Protein AF-0000000085118758 (afdb_homodimer)

Nearest PDB structures (foldseek):
  4pd1-assembly1_A-2  TM=8.353E-01  e=1.548E-40  Rattus norvegicus
  6rms-assembly1_A-2  TM=8.072E-01  e=4.477E-36  Arabidopsis thaliana
  8bve-assembly1_A  TM=6.296E-01  e=3.981E-36  Corynebacterium glutamicum ATCC 13032
  8bvf-assembly1_A  TM=6.195E-01  e=9.603E-36  Corynebacterium glutamicum ATCC 13032
  2nqm-assembly1_A  TM=9.131E-01  e=4.212E-27  Escherichia coli

pLDDT: mean 94.19, std 8.77, range [30.14, 98.88]

Solvent-accessible surface area (backbone atoms only — not comparable to full-atom values): 41643 Å² total; per-residue (Å²): 127,85,71,80,71,45,34,51,51,70,58,44,51,52,53,52,49,67,74,52,69,55,57,83,53,64,44,77,41,46,50,93,71,34,68,70,36,23,26,66,46,65,38,62,30,75,48,34,30,45,54,43,38,20,28,69,41,49,23,35,37,25,43,60,89,52,49,51,36,68,26,36,46,73,48,77,41,45,53,59,48,85,64,74,65,74,76,55,93,62,36,28,31,33,31,29,50,60,8,58,57,37,84,70,39,53,21,39,43,45,53,87,68,45,39,78,73,55,94,52,32,36,31,39,53,65,88,73,61,82,42,33,53,50,41,51,51,29,72,78,38,41,56,72,38,76,73,43,53,52,16,39,64,29,43,32,44,45,44,17,49,36,17,51,49,42,42,48,64,46,56,22,34,49,83,69,45,35,36,37,34,39,44,60,90,42,51,30,54,24,89,50,87,64,57,69,83,38,47,38,46,18,54,64,51,23,52,41,36,48,36,42,75,75,71,40,66,54,44,76,77,49,66,58,54,96,41,48,70,57,23,30,55,55,52,59,69,50,56,81,29,48,29,42,37,35,31,24,70,70,56,83,54,98,82,26,41,60,57,53,20,42,45,75,63,49,42,47,72,74,48,56,29,31,39,37,38,66,41,26,57,31,35,37,31,34,32,79,82,11,38,34,39,37,28,31,63,36,46,42,16,28,49,51,44,37,65,73,47,46,48,33,36,50,34,35,31,45,37,34,53,49,37,24,69,42,35,40,36,27,35,24,67,60,58,35,65,47,56,64,83,32,26,29,62,41,52,13,31,74,57,78,27,28,32,42,62,44,66,60,65,66,75,62,51,61,44,47,69,60,52,51,74,33,50,25,36,34,34,37,55,12,83,48,53,53,49,51,57,64,35,77,40,44,33,33,41,75,67,52,60,55,27,73,55,82,62,87,59,62,78,127,87,70,82,73,43,34,51,51,69,58,44,52,53,53,53,49,66,76,52,71,56,58,83,53,64,44,78,40,47,51,91,72,34,68,71,36,22,27,65,46,64,38,62,30,74,47,33,31,45,53,43,39,20,28,69,41,49,22,34,37,26,41,60,88,52,50,50,37,69,26,35,46,74,47,76,40,45,54,58,49,85,66,73,66,74,75,57,91,63,36,28,31,34,31,30,50,60,9,60,57,37,84,69,39,53,22,40,43,45,52,89,69,42,39,78,72,57,96,51,32,36,30,38,52,64,88,72,62,82,42,33,53,50,42,50,51,29,72,78,38,42,57,72,38,76,72,44,52,51,16,39,64,29,44,30,46,46,45,16,50,36,18,52,49,43,42,47,65,46,55,21,34,50,83,67,45,36,36,36,35,38,43,59,89,43,52,30,56,23,89,48,88,64,57,69,82,38,47,40,47,20,54,65,52,23,53,39,35,49,38,42,76,73,72,39,65,53,43,79,78,48,67,57,55,95,40,48,71,58,23,30,58,56,52,58,68,48,57,82,29,48,29,43,36,34,31,23,71,69,53,84,54,96,83,26,42,60,58,53,20,44,44,75,62,50,41,46,72,74,50,57,29,31,39,36,37,66,42,27,56,31,33,37,30,34,32,79,82,12,39,35,38,38,28,31,62,37,46,42,18,29,48,52,44,37,68,72,47,46,47,33,34,51,34,35,30,46,38,34,51,48,38,23,67,41,36,40,36,26,36,25,66,60,58,32,66,46,56,63,81,31,24,28,64,40,52,11,32,73,56,79,29,27,31,43,61,44,67,61,66,66,76,62,49,62,45,47,67,59,52,51,74,35,51,26,35,33,36,37,55,13,84,49,52,53,48,51,57,63,36,77,39,44,33,33,43,74,67,53,61,54,27,73,55,83,62,88,60,62,77

Structure (mmCIF, N/CA/C/O backbone):
data_AF-0000000085118758-model_v1
#
loop_
_entity.id
_entity.type
_entity.pdbx_description
1 polymer 'Molybdopterin molybdenumtransferase'
#
loop_
_atom_site.group_PDB
_atom_site.id
_atom_site.type_symbol
_atom_site.label_atom_id
_atom_site.label_alt_id
_atom_site.label_comp_id
_atom_site.label_asym_id
_atom_site.label_entity_id
_atom_site.label_seq_id
_atom_site.pdbx_PDB_ins_code
_atom_site.Cartn_x
_atom_site.Cartn_y
_atom_site.Cartn_z
_atom_site.occupancy
_atom_site.B_iso_or_equiv
_atom_site.auth_seq_id
_atom_site.auth_comp_id
_atom_site.auth_asym_id
_atom_site.auth_atom_id
_atom_site.pdbx_PDB_model_num
ATOM 1 N N . MET A 1 1 ? -13.008 -34.469 -27.094 1 30.14 1 MET A N 1
ATOM 2 C CA . MET A 1 1 ? -12.352 -34.125 -25.844 1 30.14 1 MET A CA 1
ATOM 3 C C . MET A 1 1 ? -13.195 -33.125 -25.047 1 30.14 1 MET A C 1
ATOM 5 O O . MET A 1 1 ? -13.586 -32.094 -25.578 1 30.14 1 MET A O 1
ATOM 9 N N . LYS A 1 2 ? -13.984 -33.562 -24.125 1 39.19 2 LYS A N 1
ATOM 10 C CA . LYS A 1 2 ? -14.93 -32.781 -23.328 1 39.19 2 LYS A CA 1
ATOM 11 C C . LYS A 1 2 ? -14.297 -31.453 -22.891 1 39.19 2 LYS A C 1
ATOM 13 O O . LYS A 1 2 ? -13.219 -31.438 -22.312 1 39.19 2 LYS A O 1
ATOM 18 N N . LYS A 1 3 ? -14.484 -30.328 -23.469 1 44.59 3 LYS A N 1
ATOM 19 C CA . LYS A 1 3 ? -14.031 -28.953 -23.25 1 44.59 3 LYS A CA 1
ATOM 20 C C . LYS A 1 3 ? -14.031 -28.594 -21.781 1 44.59 3 LYS A C 1
ATOM 22 O O . LYS A 1 3 ? -15.023 -28.828 -21.078 1 44.59 3 LYS A O 1
ATOM 27 N N . LEU A 1 4 ? -12.906 -28.641 -21.125 1 51.62 4 LEU A N 1
ATOM 28 C CA . LEU A 1 4 ? -12.766 -28.25 -19.719 1 51.62 4 LEU A CA 1
ATOM 29 C C . LEU A 1 4 ? -13.68 -27.078 -19.391 1 51.62 4 LEU A C 1
ATOM 31 O O . LEU A 1 4 ? -13.656 -26.062 -20.062 1 51.62 4 LEU A O 1
ATOM 35 N N . ASN A 1 5 ? -14.82 -27.344 -18.797 1 67.94 5 ASN A N 1
ATOM 36 C CA . ASN A 1 5 ? -15.875 -26.453 -18.328 1 67.94 5 ASN A CA 1
ATOM 37 C C . ASN A 1 5 ? -15.328 -25.422 -17.344 1 67.94 5 ASN A C 1
ATOM 39 O O . ASN A 1 5 ? -15.203 -25.703 -16.156 1 67.94 5 ASN A O 1
ATOM 43 N N . TYR A 1 6 ? -14.547 -24.484 -17.969 1 86.38 6 TYR A N 1
ATOM 44 C CA . TYR A 1 6 ? -14.133 -23.375 -17.109 1 86.38 6 TYR A CA 1
ATOM 45 C C . TYR A 1 6 ? -15.109 -22.219 -17.203 1 86.38 6 TYR A C 1
ATOM 47 O O . TYR A 1 6 ? -15.773 -22.031 -18.219 1 86.38 6 TYR A O 1
ATOM 55 N N . LEU A 1 7 ? -15.281 -21.594 -16.094 1 94.19 7 LEU A N 1
ATOM 56 C CA . LEU A 1 7 ? -16.172 -20.438 -16.016 1 94.19 7 LEU A CA 1
ATOM 57 C C . LEU A 1 7 ? -15.523 -19.203 -16.625 1 94.19 7 LEU A C 1
ATOM 59 O O . LEU A 1 7 ? -14.312 -19.016 -16.516 1 94.19 7 LEU A O 1
ATOM 63 N N . ASP A 1 8 ? -16.359 -18.422 -17.234 1 95.56 8 ASP A N 1
ATOM 64 C CA . ASP A 1 8 ? -15.906 -17.094 -17.641 1 95.56 8 ASP A CA 1
ATOM 65 C C . ASP A 1 8 ? -15.328 -16.312 -16.469 1 95.56 8 ASP A C 1
ATOM 67 O O . ASP A 1 8 ? -15.836 -16.422 -15.344 1 95.56 8 ASP A O 1
ATOM 71 N N . PHE A 1 9 ? -14.383 -15.539 -16.766 1 96.88 9 PHE A N 1
ATOM 72 C CA . PHE A 1 9 ? -13.656 -14.797 -15.75 1 96.88 9 PHE A CA 1
ATOM 73 C C . PHE A 1 9 ? -14.617 -13.984 -14.883 1 96.88 9 PHE A C 1
ATOM 75 O O . PHE A 1 9 ? -14.578 -14.086 -13.656 1 96.88 9 PHE A O 1
ATOM 82 N N . GLU A 1 10 ? -15.477 -13.195 -15.477 1 96.62 10 GLU A N 1
ATOM 83 C CA . GLU A 1 10 ? -16.391 -12.32 -14.742 1 96.62 10 GLU A CA 1
ATOM 84 C C . GLU A 1 10 ? -17.406 -13.125 -13.938 1 96.62 10 GLU A C 1
ATOM 86 O O . GLU A 1 10 ? -17.75 -12.75 -12.812 1 96.62 10 GLU A O 1
ATOM 91 N N . VAL A 1 11 ? -17.859 -14.234 -14.516 1 97.06 11 VAL A N 1
ATOM 92 C CA . VAL A 1 11 ? -18.812 -15.102 -13.828 1 97.06 11 VAL A CA 1
ATOM 93 C C . VAL A 1 11 ? -18.141 -15.734 -12.609 1 97.06 11 VAL A C 1
ATOM 95 O O . VAL A 1 11 ? -18.734 -15.789 -11.523 1 97.06 11 VAL A O 1
ATOM 98 N N . ALA A 1 12 ? -16.922 -16.188 -12.812 1 97.75 12 ALA A N 1
ATOM 99 C CA . ALA A 1 12 ? -16.156 -16.766 -11.703 1 97.75 12 ALA A CA 1
ATOM 100 C C . ALA A 1 12 ? -15.969 -15.75 -10.578 1 97.75 12 ALA A C 1
ATOM 102 O O . ALA A 1 12 ? -16.094 -16.078 -9.398 1 97.75 12 ALA A O 1
ATOM 103 N N . PHE A 1 13 ? -15.695 -14.539 -10.945 1 97.81 13 PHE A N 1
ATOM 104 C CA . PHE A 1 13 ? -15.516 -13.477 -9.969 1 97.81 13 PHE A CA 1
ATOM 105 C C . PHE A 1 13 ? -16.781 -13.273 -9.148 1 97.81 13 PHE A C 1
ATOM 107 O O . PHE A 1 13 ? -16.734 -13.227 -7.918 1 97.81 13 PHE A O 1
ATOM 114 N N . GLU A 1 14 ? -17.906 -13.164 -9.828 1 97.81 14 GLU A N 1
ATOM 115 C CA . GLU A 1 14 ? -19.188 -12.969 -9.156 1 97.81 14 GLU A CA 1
ATOM 116 C C . GLU A 1 14 ? -19.516 -14.141 -8.242 1 97.81 14 GLU A C 1
ATOM 118 O O . GLU A 1 14 ? -19.969 -13.953 -7.113 1 97.81 14 GLU A O 1
ATOM 123 N N . LYS A 1 15 ? -19.234 -15.336 -8.703 1 97.88 15 LYS A N 1
ATOM 124 C CA . LYS A 1 15 ? -19.516 -16.531 -7.91 1 97.88 15 LYS A CA 1
ATOM 125 C C . LYS A 1 15 ? -18.625 -16.594 -6.676 1 97.88 15 LYS A C 1
ATOM 127 O O . LYS A 1 15 ? -19.047 -17.047 -5.617 1 97.88 15 LYS A O 1
ATOM 132 N N . SER A 1 16 ? -17.406 -16.141 -6.863 1 98.12 16 SER A N 1
ATOM 133 C CA . SER A 1 16 ? -16.484 -16.094 -5.734 1 98.12 16 SER A CA 1
ATOM 134 C C . SER A 1 16 ? -17.031 -15.219 -4.609 1 98.12 16 SER A C 1
ATOM 136 O O . SER A 1 16 ? -16.922 -15.57 -3.434 1 98.12 16 SER A O 1
ATOM 138 N N . LEU A 1 17 ? -17.609 -14.086 -4.961 1 98.06 17 LEU A N 1
ATOM 139 C CA . LEU A 1 17 ? -18.125 -13.164 -3.961 1 98.06 17 LEU A CA 1
ATOM 140 C C . LEU A 1 17 ? -19.453 -13.672 -3.396 1 98.06 17 LEU A C 1
ATOM 142 O O . LEU A 1 17 ? -19.75 -13.453 -2.221 1 98.06 17 LEU A O 1
ATOM 146 N N . GLU A 1 18 ? -20.234 -14.367 -4.207 1 97.69 18 GLU A N 1
ATOM 147 C CA . GLU A 1 18 ? -21.562 -14.836 -3.828 1 97.69 18 GLU A CA 1
ATOM 148 C C . GLU A 1 18 ? -21.5 -15.844 -2.682 1 97.69 18 GLU A C 1
ATOM 150 O O . GLU A 1 18 ? -22.375 -15.883 -1.827 1 97.69 18 GLU A O 1
ATOM 155 N N . ILE A 1 19 ? -20.5 -16.578 -2.578 1 97.5 19 ILE A N 1
ATOM 156 C CA . ILE A 1 19 ? -20.438 -17.672 -1.608 1 97.5 19 ILE A CA 1
ATOM 157 C C . ILE A 1 19 ? -19.875 -17.156 -0.285 1 97.5 19 ILE A C 1
ATOM 159 O O . ILE A 1 19 ? -19.828 -17.891 0.705 1 97.5 19 ILE A O 1
ATOM 163 N N . VAL A 1 20 ? -19.453 -15.93 -0.246 1 97.62 20 VAL A N 1
ATOM 164 C CA . VAL A 1 20 ? -18.844 -15.352 0.947 1 97.62 20 VAL A CA 1
ATOM 165 C C . VAL A 1 20 ? -19.938 -14.742 1.835 1 97.62 20 VAL A C 1
ATOM 167 O O . VAL A 1 20 ? -20.688 -13.867 1.394 1 97.62 20 VAL A O 1
ATOM 170 N N . THR A 1 21 ? -20 -15.195 3.051 1 92.69 21 THR A N 1
ATOM 171 C CA . THR A 1 21 ? -20.859 -14.617 4.078 1 92.69 21 THR A CA 1
ATOM 172 C C . THR A 1 21 ? -20.016 -13.922 5.148 1 92.69 21 THR A C 1
ATOM 174 O O . THR A 1 21 ? -19.266 -14.578 5.883 1 92.69 21 THR A O 1
ATOM 177 N N . PRO A 1 22 ? -20.188 -12.656 5.277 1 88.19 22 PRO A N 1
ATOM 178 C CA . PRO A 1 22 ? -19.359 -11.914 6.223 1 88.19 22 PRO A CA 1
ATOM 179 C C . PRO A 1 22 ? -19.516 -12.406 7.66 1 88.19 22 PRO A C 1
ATOM 181 O O . PRO A 1 22 ? -20.594 -12.852 8.047 1 88.19 22 PRO A O 1
ATOM 184 N N . LYS A 1 23 ? -18.359 -12.273 8.32 1 80.06 23 LYS A N 1
ATOM 185 C CA . LYS A 1 23 ? -18.375 -12.648 9.734 1 80.06 23 LYS A CA 1
ATOM 186 C C . LYS A 1 23 ? -18.938 -11.523 10.594 1 80.06 23 LYS A C 1
ATOM 188 O O . LYS A 1 23 ? -18.641 -10.352 10.367 1 80.06 23 LYS A O 1
ATOM 193 N N . ILE A 1 24 ? -19.578 -11.875 11.602 1 82.44 24 ILE A N 1
ATOM 194 C CA . ILE A 1 24 ? -20.375 -10.883 12.328 1 82.44 24 ILE A CA 1
ATOM 195 C C . ILE A 1 24 ? -19.828 -10.727 13.742 1 82.44 24 ILE A C 1
ATOM 197 O O . ILE A 1 24 ? -20.328 -9.922 14.523 1 82.44 24 ILE A O 1
ATOM 201 N N . THR A 1 25 ? -18.688 -11.336 14.023 1 95.81 25 THR A N 1
ATOM 202 C CA . THR A 1 25 ? -18.141 -11.172 15.375 1 95.81 25 THR A CA 1
ATOM 203 C C . THR A 1 25 ? -17.281 -9.922 15.461 1 95.81 25 THR A C 1
ATOM 205 O O . THR A 1 25 ? -16.547 -9.594 14.516 1 95.81 25 THR A O 1
ATOM 208 N N . THR A 1 26 ? -17.438 -9.234 16.594 1 98 26 THR A N 1
ATOM 209 C CA . THR A 1 26 ? -16.781 -7.945 16.75 1 98 26 THR A CA 1
ATOM 210 C C . THR A 1 26 ? -15.953 -7.906 18.031 1 98 26 THR A C 1
ATOM 212 O O . THR A 1 26 ? -16.016 -8.828 18.844 1 98 26 THR A O 1
ATOM 215 N N . GLU A 1 27 ? -15.062 -7.008 18.156 1 98.56 27 GLU A N 1
ATOM 216 C CA . GLU A 1 27 ? -14.281 -6.742 19.359 1 98.56 27 GLU A CA 1
ATOM 217 C C . GLU A 1 27 ? -13.969 -5.254 19.5 1 98.56 27 GLU A C 1
ATOM 219 O O . GLU A 1 27 ? -14.008 -4.512 18.516 1 98.56 27 GLU A O 1
ATOM 224 N N . ASN A 1 28 ? -13.781 -4.805 20.75 1 98.69 28 ASN A N 1
ATOM 225 C CA . ASN A 1 28 ? -13.297 -3.461 21.031 1 98.69 28 ASN A CA 1
ATOM 226 C C . ASN A 1 28 ? -11.781 -3.426 21.172 1 98.69 28 ASN A C 1
ATOM 228 O O . ASN A 1 28 ? -11.195 -4.254 21.859 1 98.69 28 ASN A O 1
ATOM 232 N N . ILE A 1 29 ? -11.211 -2.516 20.438 1 98.69 29 ILE A N 1
ATOM 233 C CA . ILE A 1 29 ? -9.766 -2.408 20.516 1 98.69 29 ILE A CA 1
ATOM 234 C C . ILE A 1 29 ? -9.359 -0.942 20.672 1 98.69 29 ILE A C 1
ATOM 236 O O . ILE A 1 29 ? -10.141 -0.042 20.359 1 98.69 29 ILE A O 1
ATOM 240 N N . PHE A 1 30 ? -8.148 -0.729 21.203 1 98.56 30 PHE A N 1
ATOM 241 C CA . PHE A 1 30 ? -7.594 0.617 21.266 1 98.56 30 PHE A CA 1
ATOM 242 C C . PHE A 1 30 ? -7.219 1.11 19.875 1 98.56 30 PHE A C 1
ATOM 244 O O . PHE A 1 30 ? -6.77 0.328 19.031 1 98.56 30 PHE A O 1
ATOM 251 N N . ILE A 1 31 ? -7.355 2.367 19.609 1 98 31 ILE A N 1
ATOM 252 C CA . ILE A 1 31 ? -7.156 2.914 18.281 1 98 31 ILE A CA 1
ATOM 253 C C . ILE A 1 31 ? -5.691 2.771 17.875 1 98 31 ILE A C 1
ATOM 255 O O . ILE A 1 31 ? -5.371 2.746 16.688 1 98 31 ILE A O 1
ATOM 259 N N . ASN A 1 32 ? -4.773 2.621 18.844 1 96.5 32 ASN A N 1
ATOM 260 C CA . ASN A 1 32 ? -3.365 2.438 18.516 1 96.5 32 ASN A CA 1
ATOM 261 C C . ASN A 1 32 ? -3.113 1.079 17.859 1 96.5 32 ASN A C 1
ATOM 263 O O . ASN A 1 32 ? -2.061 0.858 17.266 1 96.5 32 ASN A O 1
ATOM 267 N N . GLU A 1 33 ? -4.074 0.162 17.938 1 97.38 33 GLU A N 1
ATOM 268 C CA . GLU A 1 33 ? -3.984 -1.16 17.328 1 97.38 33 GLU A CA 1
ATOM 269 C C . GLU A 1 33 ? -4.965 -1.298 16.156 1 97.38 33 GLU A C 1
ATOM 271 O O . GLU A 1 33 ? -5.133 -2.389 15.609 1 97.38 33 GLU A O 1
ATOM 276 N N . ALA A 1 34 ? -5.566 -0.236 15.773 1 98.56 34 ALA A N 1
ATOM 277 C CA . ALA A 1 34 ? -6.762 -0.355 14.938 1 98.56 34 ALA A CA 1
ATOM 278 C C . ALA A 1 34 ? -6.422 -0.176 13.461 1 98.56 34 ALA A C 1
ATOM 280 O O . ALA A 1 34 ? -7.266 -0.406 12.594 1 98.56 34 ALA A O 1
ATOM 281 N N . LEU A 1 35 ? -5.172 0.234 13.164 1 98.44 35 LEU A N 1
ATOM 282 C CA . LEU A 1 35 ? -4.789 0.415 11.766 1 98.44 35 LEU A CA 1
ATOM 283 C C . LEU A 1 35 ? -5.059 -0.85 10.961 1 98.44 35 LEU A C 1
ATOM 285 O O . LEU A 1 35 ? -4.664 -1.946 11.359 1 98.44 35 LEU A O 1
ATOM 289 N N . GLY A 1 36 ? -5.797 -0.727 9.867 1 98.12 36 GLY A N 1
ATOM 290 C CA . GLY A 1 36 ? -6.066 -1.839 8.977 1 98.12 36 GLY A CA 1
ATOM 291 C C . GLY A 1 36 ? -7.27 -2.664 9.391 1 98.12 36 GLY A C 1
ATOM 292 O O . GLY A 1 36 ? -7.676 -3.584 8.68 1 98.12 36 GLY A O 1
ATOM 293 N N . ARG A 1 37 ? -7.848 -2.369 10.539 1 98.62 37 ARG A N 1
ATOM 294 C CA . ARG A 1 37 ? -9.047 -3.076 10.984 1 98.62 37 ARG A CA 1
ATOM 295 C C . ARG A 1 37 ? -10.297 -2.498 10.336 1 98.62 37 ARG A C 1
ATOM 297 O O . ARG A 1 37 ? -10.266 -1.394 9.789 1 98.62 37 ARG A O 1
ATOM 304 N N . VAL A 1 38 ? -11.391 -3.266 10.344 1 98.5 38 VAL A N 1
ATOM 305 C CA . VAL A 1 38 ? -12.625 -2.865 9.68 1 98.5 38 VAL A CA 1
ATOM 306 C C . VAL A 1 38 ? -13.68 -2.51 10.719 1 98.5 38 VAL A C 1
ATOM 308 O O . VAL A 1 38 ? -13.977 -3.307 11.609 1 98.5 38 VAL A O 1
ATOM 311 N N . LEU A 1 39 ? -14.219 -1.324 10.578 1 98.75 39 LEU A N 1
ATOM 312 C CA . LEU A 1 39 ? -15.25 -0.856 11.5 1 98.75 39 LEU A CA 1
ATOM 313 C C . LEU A 1 39 ? -16.484 -1.741 11.422 1 98.75 39 LEU A C 1
ATOM 315 O O . LEU A 1 39 ? -16.969 -2.061 10.328 1 98.75 39 LEU A O 1
ATOM 319 N N . SER A 1 40 ? -17.078 -2.115 12.578 1 98.31 40 SER A N 1
ATOM 320 C CA . SER A 1 40 ? -18.266 -2.953 12.609 1 98.31 40 SER A CA 1
ATOM 321 C C . SER A 1 40 ? -19.531 -2.121 12.859 1 98.31 40 SER A C 1
ATOM 323 O O . SER A 1 40 ? -20.641 -2.648 12.852 1 98.31 40 SER A O 1
ATOM 325 N N . GLN A 1 41 ? -19.375 -0.793 13.094 1 98 41 GLN A N 1
ATOM 326 C CA . GLN A 1 41 ? -20.469 0.146 13.273 1 98 41 GLN A CA 1
ATOM 327 C C . GLN A 1 41 ? -20.078 1.551 12.828 1 98 41 GLN A C 1
ATOM 329 O O . GLN A 1 41 ? -18.891 1.863 12.727 1 98 41 GLN A O 1
ATOM 334 N N . ASP A 1 42 ? -21.062 2.361 12.594 1 98.75 42 ASP A N 1
ATOM 335 C CA . ASP A 1 42 ? -20.828 3.771 12.312 1 98.75 42 ASP A CA 1
ATOM 336 C C . ASP A 1 42 ? -20.219 4.473 13.523 1 98.75 42 ASP A C 1
ATOM 338 O O . ASP A 1 42 ? -20.5 4.117 14.664 1 98.75 42 ASP A O 1
ATOM 342 N N . VAL A 1 43 ? -19.359 5.395 13.281 1 98.75 43 VAL A N 1
ATOM 343 C CA . VAL A 1 43 ? -18.844 6.266 14.328 1 98.75 43 VAL A CA 1
ATOM 344 C C . VAL A 1 43 ? -19.5 7.637 14.242 1 98.75 43 VAL A C 1
ATOM 346 O O . VAL A 1 43 ? -19.531 8.258 13.18 1 98.75 43 VAL A O 1
ATOM 349 N N . ILE A 1 44 ? -20.047 8.102 15.289 1 98.5 44 ILE A N 1
ATOM 350 C CA . ILE A 1 44 ? -20.781 9.359 15.336 1 98.5 44 ILE A CA 1
ATOM 351 C C . ILE A 1 44 ? -19.859 10.469 15.859 1 98.5 44 ILE A C 1
ATOM 353 O O . ILE A 1 44 ? -19.109 10.258 16.812 1 98.5 44 ILE A O 1
ATOM 357 N N . CYS A 1 45 ? -19.922 11.539 15.219 1 97.94 45 CYS A N 1
ATOM 358 C CA . CYS A 1 45 ? -19.156 12.711 15.656 1 97.94 45 CYS A CA 1
ATOM 359 C C . CYS A 1 45 ? -19.594 13.164 17.047 1 97.94 45 CYS A C 1
ATOM 361 O O . CYS A 1 45 ? -20.781 13.43 17.266 1 97.94 45 CYS A O 1
ATOM 363 N N . LYS A 1 46 ? -18.672 13.352 17.969 1 96.62 46 LYS A N 1
ATOM 364 C CA . LYS A 1 46 ? -18.953 13.703 19.344 1 96.62 46 LYS A CA 1
ATOM 365 C C . LYS A 1 46 ? -18.578 15.156 19.625 1 96.62 46 LYS A C 1
ATOM 367 O O . LYS A 1 46 ? -19.062 15.75 20.609 1 96.62 46 LYS A O 1
ATOM 372 N N . LYS A 1 47 ? -17.703 15.633 18.859 1 96.44 47 LYS A N 1
ATOM 373 C CA . LYS A 1 47 ? -17.219 17 18.969 1 96.44 47 LYS A CA 1
ATOM 374 C C . LYS A 1 47 ? -17.188 17.688 17.609 1 96.44 47 LYS A C 1
ATOM 376 O O . LYS A 1 47 ? -16.703 17.109 16.625 1 96.44 47 LYS A O 1
ATOM 381 N N . ASN A 1 48 ? -17.672 18.922 17.609 1 97.06 48 ASN A N 1
ATOM 382 C CA . ASN A 1 48 ? -17.625 19.656 16.344 1 97.06 48 ASN A CA 1
ATOM 383 C C . ASN A 1 48 ? -16.203 19.766 15.82 1 97.06 48 ASN A C 1
ATOM 385 O O . ASN A 1 48 ? -15.25 19.859 16.594 1 97.06 48 ASN A O 1
ATOM 389 N N . LEU A 1 49 ? -16.062 19.734 14.531 1 96.25 49 LEU A N 1
ATOM 390 C CA . LEU A 1 49 ? -14.781 20.016 13.883 1 96.25 49 LEU A CA 1
ATOM 391 C C . LEU A 1 49 ? -14.891 21.219 12.961 1 96.25 49 LEU A C 1
ATOM 393 O O . LEU A 1 49 ? -15.633 21.188 11.977 1 96.25 49 LEU A O 1
ATOM 397 N N . PRO A 1 50 ? -14.188 22.266 13.242 1 95.88 50 PRO A N 1
ATOM 398 C CA . PRO A 1 50 ? -13.438 22.531 14.477 1 95.88 50 PRO A CA 1
ATOM 399 C C . PRO A 1 50 ? -14.336 22.656 15.703 1 95.88 50 PRO A C 1
ATOM 401 O O . PRO A 1 50 ? -15.547 22.859 15.562 1 95.88 50 PRO A O 1
ATOM 404 N N . ALA A 1 51 ? -13.812 22.609 16.844 1 94.81 51 ALA A N 1
ATOM 405 C CA . ALA A 1 51 ? -14.539 22.594 18.109 1 94.81 51 ALA A CA 1
ATOM 406 C C . ALA A 1 51 ? -15.055 23.984 18.469 1 94.81 51 ALA A C 1
ATOM 408 O O . ALA A 1 51 ? -15.984 24.109 19.266 1 94.81 51 ALA A O 1
ATOM 409 N N . PHE A 1 52 ? -14.453 25.016 17.984 1 95.38 52 PHE A N 1
ATOM 410 C CA . PHE A 1 52 ? -14.789 26.406 18.188 1 95.38 52 PHE A CA 1
ATOM 411 C C . PHE A 1 52 ? -14.32 27.266 17.016 1 95.38 52 PHE A C 1
ATOM 413 O O . PHE A 1 52 ? -13.562 26.797 16.172 1 95.38 52 PHE A O 1
ATOM 420 N N . ASN A 1 53 ? -14.836 28.438 16.953 1 96.44 53 ASN A N 1
ATOM 421 C CA . ASN A 1 53 ? -14.32 29.375 15.953 1 96.44 53 ASN A CA 1
ATOM 422 C C . ASN A 1 53 ? -12.844 29.672 16.172 1 96.44 53 ASN A C 1
ATOM 424 O O . ASN A 1 53 ? -12.438 30.047 17.281 1 96.44 53 ASN A O 1
ATOM 428 N N . ASN A 1 54 ? -12.062 29.422 15.102 1 94.62 54 ASN A N 1
ATOM 429 C CA . ASN A 1 54 ? -10.641 29.656 15.305 1 94.62 54 ASN A CA 1
ATOM 430 C C . ASN A 1 54 ? -9.992 30.297 14.078 1 94.62 54 ASN A C 1
ATOM 432 O O . ASN A 1 54 ? -10.625 30.391 13.023 1 94.62 54 ASN A O 1
ATOM 436 N N . SER A 1 55 ? -8.82 30.797 14.25 1 94.5 55 SER A N 1
ATOM 437 C CA . SER A 1 55 ? -8.125 31.516 13.188 1 94.5 55 SER A CA 1
ATOM 438 C C . SER A 1 55 ? -7.422 30.562 12.234 1 94.5 55 SER A C 1
ATOM 440 O O . SER A 1 55 ? -6.703 29.656 12.664 1 94.5 55 SER A O 1
ATOM 442 N N . ALA A 1 56 ? -7.516 30.734 10.938 1 92.38 56 ALA A N 1
ATOM 443 C CA . ALA A 1 56 ? -6.852 29.938 9.922 1 92.38 56 ALA A CA 1
ATOM 444 C C . ALA A 1 56 ? -5.441 30.438 9.648 1 92.38 56 ALA A C 1
ATOM 446 O O . ALA A 1 56 ? -4.637 29.75 9.016 1 92.38 56 ALA A O 1
ATOM 447 N N . MET A 1 57 ? -5.16 31.656 10.148 1 91 57 MET A N 1
ATOM 448 C CA . MET A 1 57 ? -3.908 32.344 9.812 1 91 57 MET A CA 1
ATOM 449 C C . MET A 1 57 ? -3.352 33.094 11.016 1 91 57 MET A C 1
ATOM 451 O O . MET A 1 57 ? -4.098 33.438 11.938 1 91 57 MET A O 1
ATOM 455 N N . ASP A 1 58 ? -2.021 33.281 10.93 1 90.12 58 ASP A N 1
ATOM 456 C CA . ASP A 1 58 ? -1.43 34.281 11.805 1 90.12 58 ASP A CA 1
ATOM 457 C C . ASP A 1 58 ? -1.737 35.688 11.305 1 90.12 58 ASP A C 1
ATOM 459 O O . ASP A 1 58 ? -1.57 35.969 10.117 1 90.12 58 ASP A O 1
ATOM 463 N N . GLY A 1 59 ? -2.205 36.531 12.203 1 95.88 59 GLY A N 1
ATOM 464 C CA . GLY A 1 59 ? -2.5 37.875 11.781 1 95.88 59 GLY A CA 1
ATOM 465 C C . GLY A 1 59 ? -3.299 38.656 12.805 1 95.88 59 GLY A C 1
ATOM 466 O O . GLY A 1 59 ? -2.92 38.719 13.977 1 95.88 59 GLY A O 1
ATOM 467 N N . PHE A 1 60 ? -4.332 39.281 12.25 1 98 60 PHE A N 1
ATOM 468 C CA . PHE A 1 60 ? -5.105 40.156 13.117 1 98 60 PHE A CA 1
ATOM 469 C C . PHE A 1 60 ? -6.598 39.875 13 1 98 60 PHE A C 1
ATOM 471 O O . PHE A 1 60 ? -7.121 39.719 11.891 1 98 60 PHE A O 1
ATOM 478 N N . ALA A 1 61 ? -7.227 39.688 14.156 1 98.38 61 ALA A N 1
ATOM 479 C CA . ALA A 1 61 ? -8.68 39.531 14.227 1 98.38 61 ALA A CA 1
ATOM 480 C C . ALA A 1 61 ? -9.367 40.875 14.445 1 98.38 61 ALA A C 1
ATOM 482 O O . ALA A 1 61 ? -9.102 41.562 15.438 1 98.38 61 ALA A O 1
ATOM 483 N N . ILE A 1 62 ? -10.305 41.188 13.586 1 98.5 62 ILE A N 1
ATOM 484 C CA . ILE A 1 62 ? -10.875 42.531 13.594 1 98.5 62 ILE A CA 1
ATOM 485 C C . ILE A 1 62 ? -12.391 42.438 13.391 1 98.5 62 ILE A C 1
ATOM 487 O O . ILE A 1 62 ? -12.914 41.375 13.008 1 98.5 62 ILE A O 1
ATOM 491 N N . LYS A 1 63 ? -13.023 43.562 13.758 1 98 63 LYS A N 1
ATOM 492 C CA . LYS A 1 63 ? -14.367 43.781 13.219 1 98 63 LYS A CA 1
ATOM 493 C C . LYS A 1 63 ? -14.305 44.188 11.75 1 98 63 LYS A C 1
ATOM 495 O O . LYS A 1 63 ? -13.555 45.094 11.375 1 98 63 LYS A O 1
ATOM 500 N N . PHE A 1 64 ? -15.102 43.5 10.992 1 97.44 64 PHE A N 1
ATOM 501 C CA . PHE A 1 64 ? -15.094 43.781 9.562 1 97.44 64 PHE A CA 1
ATOM 502 C C . PHE A 1 64 ? -15.305 45.25 9.297 1 97.44 64 PHE A C 1
ATOM 504 O O . PHE A 1 64 ? -14.727 45.812 8.359 1 97.44 64 PHE A O 1
ATOM 511 N N . SER A 1 65 ? -16.078 45.938 10.102 1 96.56 65 SER A N 1
ATOM 512 C CA . SER A 1 65 ? -16.422 47.344 9.945 1 96.56 65 SER A CA 1
ATOM 513 C C . SER A 1 65 ? -15.188 48.219 10.117 1 96.56 65 SER A C 1
ATOM 515 O O . SER A 1 65 ? -15.219 49.406 9.773 1 96.56 65 SER A O 1
ATOM 517 N N . ASP A 1 66 ? -14.086 47.688 10.664 1 97.38 66 ASP A N 1
ATOM 518 C CA . ASP A 1 66 ? -12.891 48.5 10.93 1 97.38 66 ASP A CA 1
ATOM 519 C C . ASP A 1 66 ? -11.906 48.406 9.766 1 97.38 66 ASP A C 1
ATOM 521 O O . ASP A 1 66 ? -10.766 48.844 9.875 1 97.38 66 ASP A O 1
ATOM 525 N N . ALA A 1 67 ? -12.32 47.875 8.633 1 97.06 67 ALA A N 1
ATOM 526 C CA . ALA A 1 67 ? -11.477 47.812 7.438 1 97.06 67 ALA A CA 1
ATOM 527 C C . ALA A 1 67 ? -10.938 49.188 7.066 1 97.06 67 ALA A C 1
ATOM 529 O O . ALA A 1 67 ? -11.656 50.188 7.145 1 97.06 67 ALA A O 1
ATOM 530 N N . GLY A 1 68 ? -9.664 49.219 6.66 1 97.12 68 GLY A N 1
ATOM 531 C CA . GLY A 1 68 ? -9.055 50.438 6.191 1 97.12 68 GLY A CA 1
ATOM 532 C C . GLY A 1 68 ? -8.492 51.281 7.312 1 97.12 68 GLY A C 1
ATOM 533 O O . GLY A 1 68 ? -7.762 52.25 7.062 1 97.12 68 GLY A O 1
ATOM 534 N N . LYS A 1 69 ? -8.797 50.969 8.578 1 97.94 69 LYS A N 1
ATOM 535 C CA . LYS A 1 69 ? -8.375 51.781 9.711 1 97.94 69 LYS A CA 1
ATOM 536 C C . LYS A 1 69 ? -7.035 51.312 10.258 1 97.94 69 LYS A C 1
ATOM 538 O O . LYS A 1 69 ? -6.57 50.219 9.938 1 97.94 69 LYS A O 1
ATOM 543 N N . THR A 1 70 ? -6.441 52.188 10.93 1 98.44 70 THR A N 1
ATOM 544 C CA . THR A 1 70 ? -5.344 51.812 11.812 1 98.44 70 THR A CA 1
ATOM 545 C C . THR A 1 70 ? -5.867 51.438 13.203 1 98.44 70 THR A C 1
ATOM 547 O O . THR A 1 70 ? -6.582 52.219 13.828 1 98.44 70 THR A O 1
ATOM 550 N N . LEU A 1 71 ? -5.566 50.25 13.617 1 98.56 71 LEU A N 1
ATOM 551 C CA . LEU A 1 71 ? -6.121 49.75 14.867 1 98.56 71 LEU A CA 1
ATOM 552 C C . LEU A 1 71 ? -5.023 49.531 15.906 1 98.56 71 LEU A C 1
ATOM 554 O O . LEU A 1 71 ? -3.896 49.156 15.555 1 98.56 71 LEU A O 1
ATOM 558 N N . LYS A 1 72 ? -5.316 49.781 17.156 1 98.5 72 LYS A N 1
ATOM 559 C CA . LYS A 1 72 ? -4.445 49.438 18.266 1 98.5 72 LYS A CA 1
ATOM 560 C C . LYS A 1 72 ? -4.551 47.938 18.594 1 98.5 72 LYS A C 1
ATOM 562 O O . LYS A 1 72 ? -5.648 47.375 18.625 1 98.5 72 LYS A O 1
ATOM 567 N N . ILE A 1 73 ? -3.504 47.281 18.766 1 98.31 73 ILE A N 1
ATOM 568 C CA . ILE A 1 73 ? -3.49 45.875 19.141 1 98.31 73 ILE A CA 1
ATOM 569 C C . ILE A 1 73 ? -3.764 45.719 20.625 1 98.31 73 ILE A C 1
ATOM 571 O O . ILE A 1 73 ? -2.963 46.188 21.453 1 98.31 73 ILE A O 1
ATOM 575 N N . ASN A 1 74 ? -4.852 45.188 20.969 1 97.81 74 ASN A N 1
ATOM 576 C CA . ASN A 1 74 ? -5.285 45.031 22.344 1 97.81 74 ASN A CA 1
ATOM 577 C C . ASN A 1 74 ? -4.438 43.969 23.062 1 97.81 74 ASN A C 1
ATOM 579 O O . ASN A 1 74 ? -3.893 44.219 24.141 1 97.81 74 ASN A O 1
ATOM 583 N N . GLN A 1 75 ? -4.293 42.812 22.516 1 96.38 75 GLN A N 1
ATOM 584 C CA . GLN A 1 75 ? -3.486 41.719 23.016 1 96.38 75 GLN A CA 1
ATOM 585 C C . GLN A 1 75 ? -3.229 40.688 21.922 1 96.38 75 GLN A C 1
ATOM 587 O O . GLN A 1 75 ? -3.855 40.719 20.859 1 96.38 75 GLN A O 1
ATOM 592 N N . THR A 1 76 ? -2.254 39.875 22.219 1 95.25 76 THR A N 1
ATOM 593 C CA . THR A 1 76 ? -1.964 38.719 21.344 1 95.25 76 THR A CA 1
ATOM 594 C C . THR A 1 76 ? -2.633 37.469 21.875 1 95.25 76 THR A C 1
ATOM 596 O O . THR A 1 76 ? -2.576 37.156 23.062 1 95.25 76 THR A O 1
ATOM 599 N N . ILE A 1 77 ? -3.377 36.812 20.984 1 93.38 77 ILE A N 1
ATOM 600 C CA . ILE A 1 77 ? -4.062 35.562 21.344 1 93.38 77 ILE A CA 1
ATOM 601 C C . ILE A 1 77 ? -3.346 34.375 20.703 1 93.38 77 ILE A C 1
ATOM 603 O O . ILE A 1 77 ? -3.211 34.281 19.484 1 93.38 77 ILE A O 1
ATOM 607 N N . PHE A 1 78 ? -2.893 33.438 21.516 1 88.38 78 PHE A N 1
ATOM 608 C CA . PHE A 1 78 ? -2.246 32.219 21.062 1 88.38 78 PHE A CA 1
ATOM 609 C C . PHE A 1 78 ? -3.211 31.031 21.109 1 88.38 78 PHE A C 1
ATOM 611 O O . PHE A 1 78 ? -4.246 31.094 21.781 1 88.38 78 PHE A O 1
ATOM 618 N N . ALA A 1 79 ? -2.895 30 20.328 1 86.38 79 ALA A N 1
ATOM 619 C CA . ALA A 1 79 ? -3.682 28.766 20.438 1 86.38 79 ALA A CA 1
ATOM 620 C C . ALA A 1 79 ? -3.736 28.266 21.875 1 86.38 79 ALA A C 1
ATOM 622 O O . ALA A 1 79 ? -2.713 28.234 22.562 1 86.38 79 ALA A O 1
ATOM 623 N N . GLY A 1 80 ? -4.914 28 22.312 1 87.19 80 GLY A N 1
ATOM 624 C CA . GLY A 1 80 ? -5.082 27.516 23.672 1 87.19 80 GLY A CA 1
ATOM 625 C C . GLY A 1 80 ? -5.566 28.594 24.641 1 87.19 80 GLY A C 1
ATOM 626 O O . GLY A 1 80 ? -6.039 28.281 25.734 1 87.19 80 GLY A O 1
ATOM 627 N N . ASP A 1 81 ? -5.367 29.859 24.234 1 89.06 81 ASP A N 1
ATOM 628 C CA . ASP A 1 81 ? -5.797 30.969 25.078 1 89.06 81 ASP A CA 1
ATOM 629 C C . ASP A 1 81 ? -7.32 31.062 25.141 1 89.06 81 ASP A C 1
ATOM 631 O O . ASP A 1 81 ? -8 30.75 24.156 1 89.06 81 ASP A O 1
ATOM 635 N N . LYS A 1 82 ? -7.75 31.391 26.297 1 89.94 82 LYS A N 1
ATOM 636 C CA . LYS A 1 82 ? -9.156 31.75 26.484 1 89.94 82 LYS A CA 1
ATOM 637 C C . LYS A 1 82 ? -9.32 33.25 26.672 1 89.94 82 LYS A C 1
ATOM 639 O O . LYS A 1 82 ? -9.062 33.781 27.766 1 89.94 82 LYS A O 1
ATOM 644 N N . VAL A 1 83 ? -9.742 33.875 25.625 1 92.81 83 VAL A N 1
ATOM 645 C CA . VAL A 1 83 ? -9.852 35.312 25.656 1 92.81 83 VAL A CA 1
ATOM 646 C C . VAL A 1 83 ? -11.312 35.719 25.453 1 92.81 83 VAL A C 1
ATOM 648 O O . VAL A 1 83 ? -11.945 35.312 24.484 1 92.81 83 VAL A O 1
ATOM 651 N N . GLU A 1 84 ? -11.805 36.438 26.375 1 94.38 84 GLU A N 1
ATOM 652 C CA . GLU A 1 84 ? -13.148 37 26.25 1 94.38 84 GLU A CA 1
ATOM 653 C C . GLU A 1 84 ? -13.141 38.312 25.453 1 94.38 84 GLU A C 1
ATOM 655 O O . GLU A 1 84 ? -12.133 39 25.422 1 94.38 84 GLU A O 1
ATOM 660 N N . ALA A 1 85 ? -14.305 38.562 24.812 1 95.94 85 ALA A N 1
ATOM 661 C CA . ALA A 1 85 ? -14.461 39.812 24.062 1 95.94 85 ALA A CA 1
ATOM 662 C C . ALA A 1 85 ? -14.156 41.031 24.953 1 95.94 85 ALA A C 1
ATOM 664 O O . ALA A 1 85 ? -14.727 41.156 26.031 1 95.94 85 ALA A O 1
ATOM 665 N N . SER A 1 86 ? -13.273 41.844 24.422 1 96.38 86 SER A N 1
ATOM 666 C CA . SER A 1 86 ? -12.883 43 25.266 1 96.38 86 SER A CA 1
ATOM 667 C C . SER A 1 86 ? -12.422 44.156 24.406 1 96.38 86 SER A C 1
ATOM 669 O O . SER A 1 86 ? -11.844 45.125 24.938 1 96.38 86 SER A O 1
ATOM 671 N N . LEU A 1 87 ? -12.609 44.188 23.172 1 97.31 87 LEU A N 1
ATOM 672 C CA . LEU A 1 87 ? -12.094 45.219 22.281 1 97.31 87 LEU A CA 1
ATOM 673 C C . LEU A 1 87 ? -12.844 46.531 22.484 1 97.31 87 LEU A C 1
ATOM 675 O O . LEU A 1 87 ? -14.07 46.531 22.562 1 97.31 87 LEU A O 1
ATOM 679 N N . SER A 1 88 ? -12.109 47.562 22.656 1 96.44 88 SER A N 1
ATOM 680 C CA . SER A 1 88 ? -12.648 48.906 22.531 1 96.44 88 SER A CA 1
ATOM 681 C C . SER A 1 88 ? -12.68 49.375 21.078 1 96.44 88 SER A C 1
ATOM 683 O O . SER A 1 88 ? -12.281 48.625 20.188 1 96.44 88 SER A O 1
ATOM 685 N N . GLN A 1 89 ? -13.227 50.625 20.891 1 96.06 89 GLN A N 1
ATOM 686 C CA . GLN A 1 89 ? -13.25 51.188 19.547 1 96.06 89 GLN A CA 1
ATOM 687 C C . GLN A 1 89 ? -11.836 51.281 18.969 1 96.06 89 GLN A C 1
ATOM 689 O O . GLN A 1 89 ? -10.898 51.688 19.672 1 96.06 89 GLN A O 1
ATOM 694 N N . ASN A 1 90 ? -11.633 50.844 17.75 1 97.38 90 ASN A N 1
ATOM 695 C CA . ASN A 1 90 ? -10.391 50.938 16.984 1 97.38 90 ASN A CA 1
ATOM 696 C C . ASN A 1 90 ? -9.32 50 17.562 1 97.38 90 ASN A C 1
ATOM 698 O O . ASN A 1 90 ? -8.141 50.375 17.609 1 97.38 90 ASN A O 1
ATOM 702 N N . GLU A 1 91 ? -9.711 48.906 18.125 1 98.38 91 GLU A N 1
ATOM 703 C CA . GLU A 1 91 ? -8.773 47.875 18.609 1 98.38 91 GLU A CA 1
ATOM 704 C C . GLU A 1 91 ? -8.93 46.562 17.844 1 98.38 91 GLU A C 1
ATOM 706 O O . GLU A 1 91 ? -9.969 46.344 17.219 1 98.38 91 GLU A O 1
ATOM 711 N N . CYS A 1 92 ? -7.988 45.812 17.828 1 98.56 92 CYS A N 1
ATOM 712 C CA . CYS A 1 92 ? -7.98 44.469 17.25 1 98.56 92 CYS A CA 1
ATOM 713 C C . CYS A 1 92 ? -7.141 43.5 18.109 1 98.56 92 CYS A C 1
ATOM 715 O O . CYS A 1 92 ? -6.539 43.938 19.094 1 98.56 92 CYS A O 1
ATOM 717 N N . TYR A 1 93 ? -7.246 42.281 17.828 1 98.25 93 TYR A N 1
ATOM 718 C CA . TYR A 1 93 ? -6.352 41.281 18.422 1 98.25 93 TYR A CA 1
ATOM 719 C C . TYR A 1 93 ? -5.281 40.844 17.438 1 98.25 93 TYR A C 1
ATOM 721 O O . TYR A 1 93 ? -5.562 40.688 16.25 1 98.25 93 TYR A O 1
ATOM 729 N N . LYS A 1 94 ? -4.059 40.75 17.906 1 97.81 94 LYS A N 1
ATOM 730 C CA . LYS A 1 94 ? -3.133 39.875 17.219 1 97.81 94 LYS A CA 1
ATOM 731 C C . LYS A 1 94 ? -3.434 38.406 17.531 1 97.81 94 LYS A C 1
ATOM 733 O O . LYS A 1 94 ? -3.631 38.062 18.703 1 97.81 94 LYS A O 1
ATOM 738 N N . ILE A 1 95 ? -3.545 37.594 16.531 1 95.25 95 ILE A N 1
ATOM 739 C CA . ILE A 1 95 ? -4.023 36.219 16.781 1 95.25 95 ILE A CA 1
ATOM 740 C C . ILE A 1 95 ? -3.205 35.219 15.961 1 95.25 95 ILE A C 1
ATOM 742 O O . ILE A 1 95 ? -2.828 35.5 14.82 1 95.25 95 ILE A O 1
ATOM 746 N N . MET A 1 96 ? -2.914 34.031 16.516 1 89.5 96 MET A N 1
ATOM 747 C CA . MET A 1 96 ? -2.15 33 15.852 1 89.5 96 MET A CA 1
ATOM 748 C C . MET A 1 96 ? -3.072 31.906 15.32 1 89.5 96 MET A C 1
ATOM 750 O O . MET A 1 96 ? -4.207 31.766 15.789 1 89.5 96 MET A O 1
ATOM 754 N N . THR A 1 97 ? -2.541 31.203 14.344 1 88.12 97 THR A N 1
ATOM 755 C CA . THR A 1 97 ? -3.277 30.109 13.719 1 88.12 97 THR A CA 1
ATOM 756 C C . THR A 1 97 ? -3.771 29.125 14.773 1 88.12 97 THR A C 1
ATOM 758 O O . THR A 1 97 ? -3.02 28.734 15.672 1 88.12 97 THR A O 1
ATOM 761 N N . GLY A 1 98 ? -5.055 28.828 14.656 1 88.5 98 GLY A N 1
ATOM 762 C CA . GLY A 1 98 ? -5.629 27.828 15.547 1 88.5 98 GLY A CA 1
ATOM 763 C C . GLY A 1 98 ? -6.23 28.422 16.812 1 88.5 98 GLY A C 1
ATOM 764 O O . GLY A 1 98 ? -6.98 27.75 17.516 1 88.5 98 GLY A O 1
ATOM 765 N N . ALA A 1 99 ? -5.945 29.672 17.125 1 91.31 99 ALA A N 1
ATOM 766 C CA . ALA A 1 99 ? -6.438 30.328 18.328 1 91.31 99 ALA A CA 1
ATOM 767 C C . ALA A 1 99 ? -7.941 30.578 18.25 1 91.31 99 ALA A C 1
ATOM 769 O O . ALA A 1 99 ? -8.461 30.922 17.188 1 91.31 99 ALA A O 1
ATOM 770 N N . LYS A 1 100 ? -8.594 30.422 19.391 1 95.25 100 LYS A N 1
ATOM 771 C CA . LYS A 1 100 ? -10.023 30.719 19.484 1 95.25 100 LYS A CA 1
ATOM 772 C C . LYS A 1 100 ? -10.305 32.188 19.234 1 95.25 100 LYS A C 1
ATOM 774 O O . LYS A 1 100 ? -9.648 33.062 19.812 1 95.25 100 LYS A O 1
ATOM 779 N N . VAL A 1 101 ? -11.242 32.469 18.391 1 97.19 101 VAL A N 1
ATOM 780 C CA . VAL A 1 101 ? -11.578 33.844 18.031 1 97.19 101 VAL A CA 1
ATOM 781 C C . VAL A 1 101 ? -12.656 34.375 18.969 1 97.19 101 VAL A C 1
ATOM 783 O O . VAL A 1 101 ? -13.727 33.781 19.109 1 97.19 101 VAL A O 1
ATOM 786 N N . PRO A 1 102 ? -12.375 35.469 19.625 1 97.62 102 PRO A N 1
ATOM 787 C CA . PRO A 1 102 ? -13.406 36.062 20.484 1 97.62 102 PRO A CA 1
ATOM 788 C C . PRO A 1 102 ? -14.648 36.5 19.703 1 97.62 102 PRO A C 1
ATOM 790 O O . PRO A 1 102 ? -14.586 36.688 18.484 1 97.62 102 PRO A O 1
ATOM 793 N N . ASN A 1 103 ? -15.727 36.719 20.406 1 96.62 103 ASN A N 1
ATOM 794 C CA . ASN A 1 103 ? -17.031 36.906 19.781 1 96.62 103 ASN A CA 1
ATOM 795 C C . ASN A 1 103 ? -17.203 38.344 19.281 1 96.62 103 ASN A C 1
ATOM 797 O O . ASN A 1 103 ? -18.156 38.656 18.578 1 96.62 103 ASN A O 1
ATOM 801 N N . ASP A 1 104 ? -16.25 39.219 19.578 1 97.81 104 ASP A N 1
ATOM 802 C CA . ASP A 1 104 ? -16.406 40.594 19.188 1 97.81 104 ASP A CA 1
ATOM 803 C C . ASP A 1 104 ? -15.656 40.906 17.891 1 97.81 104 ASP A C 1
ATOM 805 O O . ASP A 1 104 ? -15.547 42.062 17.484 1 97.81 104 ASP A O 1
ATOM 809 N N . VAL A 1 105 ? -15.094 39.906 17.281 1 98.06 105 VAL A N 1
ATOM 810 C CA . VAL A 1 105 ? -14.445 40.062 15.977 1 98.06 105 VAL A CA 1
ATOM 811 C C . VAL A 1 105 ? -14.969 39 15.016 1 98.06 105 VAL A C 1
ATOM 813 O O . VAL A 1 105 ? -15.531 38 15.445 1 98.06 105 VAL A O 1
ATOM 816 N N . ASP A 1 106 ? -14.805 39.281 13.648 1 97.75 106 ASP A N 1
ATOM 817 C CA . ASP A 1 106 ? -15.453 38.375 12.719 1 97.75 106 ASP A CA 1
ATOM 818 C C . ASP A 1 106 ? -14.602 38.156 11.461 1 97.75 106 ASP A C 1
ATOM 820 O O . ASP A 1 106 ? -15.039 37.531 10.508 1 97.75 106 ASP A O 1
ATOM 824 N N . THR A 1 107 ? -13.422 38.719 11.477 1 98.12 107 THR A N 1
ATOM 825 C CA . THR A 1 107 ? -12.578 38.656 10.289 1 98.12 107 THR A CA 1
ATOM 826 C C . THR A 1 107 ? -11.102 38.594 10.68 1 98.12 107 THR A C 1
ATOM 828 O O . THR A 1 107 ? -10.664 39.312 11.586 1 98.12 107 THR A O 1
ATOM 831 N N . ILE A 1 108 ? -10.406 37.75 10.078 1 98.06 108 ILE A N 1
ATOM 832 C CA . ILE A 1 108 ? -8.977 37.594 10.328 1 98.06 108 ILE A CA 1
ATOM 833 C C . ILE A 1 108 ? -8.188 38 9.094 1 98.06 108 ILE A C 1
ATOM 835 O O . ILE A 1 108 ? -8.469 37.562 7.984 1 98.06 108 ILE A O 1
ATOM 839 N N . ILE A 1 109 ? -7.199 38.844 9.242 1 97.31 109 ILE A N 1
ATOM 840 C CA . ILE A 1 109 ? -6.332 39.281 8.156 1 97.31 109 ILE A CA 1
ATOM 841 C C . ILE A 1 109 ? -4.91 38.781 8.391 1 97.31 109 ILE A C 1
ATOM 843 O O . ILE A 1 109 ? -4.309 39.094 9.43 1 97.31 109 ILE A O 1
ATOM 847 N N . PRO A 1 110 ? -4.426 38.062 7.43 1 94.69 110 PRO A N 1
ATOM 848 C CA . PRO A 1 110 ? -3.037 37.625 7.578 1 94.69 110 PRO A CA 1
ATOM 849 C C . PRO A 1 110 ? -2.062 38.781 7.77 1 94.69 110 PRO A C 1
ATOM 851 O O . PRO A 1 110 ? -2.223 39.844 7.148 1 94.69 110 PRO A O 1
ATOM 854 N N . ILE A 1 111 ? -1.109 38.562 8.578 1 94.12 111 ILE A N 1
ATOM 855 C CA . ILE A 1 111 ? -0.165 39.594 8.938 1 94.12 111 ILE A CA 1
ATOM 856 C C . ILE A 1 111 ? 0.518 40.125 7.684 1 94.12 111 ILE A C 1
ATOM 858 O O . ILE A 1 111 ? 0.787 41.344 7.574 1 94.12 111 ILE A O 1
ATOM 862 N N . GLU A 1 112 ? 0.786 39.281 6.68 1 89.38 112 GLU A N 1
ATOM 863 C CA . GLU A 1 112 ? 1.51 39.656 5.465 1 89.38 112 GLU A CA 1
ATOM 864 C C . GLU A 1 112 ? 0.689 40.594 4.598 1 89.38 112 GLU A C 1
ATOM 866 O O . GLU A 1 112 ? 1.231 41.281 3.713 1 89.38 112 GLU A O 1
ATOM 871 N N . ASN A 1 113 ? -0.577 40.656 4.832 1 94 113 ASN A N 1
ATOM 872 C CA . ASN A 1 113 ? -1.455 41.5 4.023 1 94 113 ASN A CA 1
ATOM 873 C C . ASN A 1 113 ? -1.721 42.844 4.691 1 94 113 ASN A C 1
ATOM 875 O O . ASN A 1 113 ? -2.414 43.688 4.133 1 94 113 ASN A O 1
ATOM 879 N N . CYS A 1 114 ? -1.206 43.031 5.836 1 96.38 114 CYS A N 1
ATOM 880 C CA . CYS A 1 114 ? -1.424 44.281 6.586 1 96.38 114 CYS A CA 1
ATOM 881 C C . CYS A 1 114 ? -0.276 45.25 6.371 1 96.38 114 CYS A C 1
ATOM 883 O O . CYS A 1 114 ? 0.745 44.906 5.781 1 96.38 114 CYS A O 1
ATOM 885 N N . PHE A 1 115 ? -0.533 46.438 6.789 1 96 115 PHE A N 1
ATOM 886 C CA . PHE A 1 115 ? 0.443 47.5 6.586 1 96 115 PHE A CA 1
ATOM 887 C C . PHE A 1 115 ? 0.866 48.094 7.914 1 96 115 PHE A C 1
ATOM 889 O O . PHE A 1 115 ? 0.106 48.062 8.883 1 96 115 PHE A O 1
ATOM 896 N N . ASP A 1 116 ? 2.08 48.656 7.914 1 96.38 116 ASP A N 1
ATOM 897 C CA . ASP A 1 116 ? 2.6 49.438 9.023 1 96.38 116 ASP A CA 1
ATOM 898 C C . ASP A 1 116 ? 2.42 48.688 10.352 1 96.38 116 ASP A C 1
ATOM 900 O O . ASP A 1 116 ? 1.89 49.25 11.312 1 96.38 116 ASP A O 1
ATOM 904 N N . VAL A 1 117 ? 2.738 47.469 10.391 1 96.44 117 VAL A N 1
ATOM 905 C CA . VAL A 1 117 ? 2.605 46.656 11.594 1 96.44 117 VAL A CA 1
ATOM 906 C C . VAL A 1 117 ? 3.662 47.062 12.617 1 96.44 117 VAL A C 1
ATOM 908 O O . VAL A 1 117 ? 4.859 47.062 12.312 1 96.44 117 VAL A O 1
ATOM 911 N N . THR A 1 118 ? 3.273 47.469 13.773 1 95.38 118 THR A N 1
ATOM 912 C CA . THR A 1 118 ? 4.148 47.75 14.906 1 95.38 118 THR A CA 1
ATOM 913 C C . THR A 1 118 ? 3.805 46.844 16.094 1 95.38 118 THR A C 1
ATOM 915 O O . THR A 1 118 ? 3.002 45.938 15.969 1 95.38 118 THR A O 1
ATOM 918 N N . GLU A 1 119 ? 4.418 47.125 17.203 1 94 119 GLU A N 1
ATOM 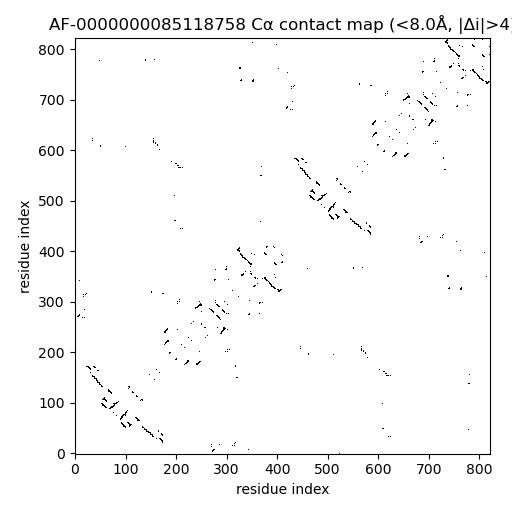919 C CA . GLU A 1 119 ? 4.133 46.344 18.422 1 94 119 GLU A CA 1
ATOM 920 C C . GLU A 1 119 ? 2.73 46.656 18.938 1 94 119 GLU A C 1
ATOM 922 O O . GLU A 1 119 ? 2.096 45.781 19.547 1 94 119 GLU A O 1
ATOM 927 N N . ASN A 1 120 ? 2.299 47.844 18.609 1 96.25 120 ASN A N 1
ATOM 928 C CA . ASN A 1 120 ? 1.074 48.25 19.297 1 96.25 120 ASN A CA 1
ATOM 929 C C . ASN A 1 120 ? -0.021 48.625 18.297 1 96.25 120 ASN A C 1
ATOM 931 O O . ASN A 1 120 ? -1.146 48.938 18.703 1 96.25 120 ASN A O 1
ATOM 935 N N . SER A 1 121 ? 0.338 48.594 17.016 1 97.62 121 SER A N 1
ATOM 936 C CA . SER A 1 121 ? -0.681 49.031 16.078 1 97.62 121 SER A CA 1
ATOM 937 C C . SER A 1 121 ? -0.497 48.375 14.711 1 97.62 121 SER A C 1
ATOM 939 O O . SER A 1 121 ? 0.578 47.844 14.414 1 97.62 121 SER A O 1
ATOM 941 N N . VAL A 1 122 ? -1.566 48.344 13.914 1 98.19 122 VAL A N 1
ATOM 942 C CA . VAL A 1 122 ? -1.542 47.781 12.57 1 98.19 122 VAL A CA 1
ATOM 943 C C . VAL A 1 122 ? -2.527 48.531 11.672 1 98.19 122 VAL A C 1
ATOM 945 O O . VAL A 1 122 ? -3.619 48.906 12.109 1 98.19 122 VAL A O 1
ATOM 948 N N . LYS A 1 123 ? -2.131 48.781 10.477 1 98.44 123 LYS A N 1
ATOM 949 C CA . LYS A 1 123 ? -3.023 49.344 9.461 1 98.44 123 LYS A CA 1
ATOM 950 C C . LYS A 1 123 ? -3.674 48.219 8.633 1 98.44 123 LYS A C 1
ATOM 952 O O . LYS A 1 123 ? -2.982 47.438 7.973 1 98.44 123 LYS A O 1
ATOM 957 N N . ILE A 1 124 ? -4.984 48.188 8.648 1 97.94 124 ILE A N 1
ATOM 958 C CA . ILE A 1 124 ? -5.758 47.156 7.984 1 97.94 124 ILE A CA 1
ATOM 959 C C . ILE A 1 124 ? -6.07 47.562 6.551 1 97.94 124 ILE A C 1
ATOM 961 O O . ILE A 1 124 ? -6.383 48.719 6.293 1 97.94 124 ILE A O 1
ATOM 965 N N . PRO A 1 125 ? -5.988 46.625 5.652 1 97.56 125 PRO A N 1
ATOM 966 C CA . PRO A 1 125 ? -6.375 46.969 4.281 1 97.56 125 PRO A CA 1
ATOM 967 C C . PRO A 1 125 ? -7.855 47.312 4.148 1 97.56 125 PRO A C 1
ATOM 969 O O . PRO A 1 125 ? -8.68 46.844 4.938 1 97.56 125 PRO A O 1
ATOM 972 N N . GLU A 1 126 ? -8.227 48.062 3.064 1 95.69 126 GLU A N 1
ATOM 973 C CA . GLU A 1 126 ? -9.594 48.5 2.84 1 95.69 126 GLU A CA 1
ATOM 974 C C . GLU A 1 126 ? -10.445 47.406 2.209 1 95.69 126 GLU A C 1
ATOM 976 O O . GLU A 1 126 ? -11.617 47.25 2.561 1 95.69 126 GLU A O 1
ATOM 981 N N . ASN A 1 127 ? -9.922 46.719 1.261 1 94.88 127 ASN A N 1
ATOM 982 C CA . ASN A 1 127 ? -10.648 45.688 0.525 1 94.88 127 ASN A CA 1
ATOM 983 C C . ASN A 1 127 ? -10.531 44.312 1.2 1 94.88 127 ASN A C 1
ATOM 985 O O . ASN A 1 127 ? -9.516 43.625 1.053 1 94.88 127 ASN A O 1
ATOM 989 N N . LEU A 1 128 ? -11.516 43.969 1.984 1 95.38 128 LEU A N 1
ATOM 990 C CA . LEU A 1 128 ? -11.547 42.719 2.713 1 95.38 128 LEU A CA 1
ATOM 991 C C . LEU A 1 128 ? -12.844 41.969 2.441 1 95.38 128 LEU A C 1
ATOM 993 O O . LEU A 1 128 ? -13.836 42.562 2.018 1 95.38 128 LEU A O 1
ATOM 997 N N . LYS A 1 129 ? -12.789 40.75 2.594 1 95.75 129 LYS A N 1
ATOM 998 C CA . LYS A 1 129 ? -13.992 39.906 2.619 1 95.75 129 LYS A CA 1
ATOM 999 C C . LYS A 1 129 ? -14.383 39.562 4.051 1 95.75 129 LYS A C 1
ATOM 1001 O O . LYS A 1 129 ? -13.578 39 4.801 1 95.75 129 LYS A O 1
ATOM 1006 N N . LYS A 1 130 ? -15.672 39.875 4.426 1 97.19 130 LYS A N 1
ATOM 1007 C CA . LYS A 1 130 ? -16.141 39.562 5.77 1 97.19 130 LYS A CA 1
ATOM 1008 C C . LYS A 1 130 ? -16.062 38.062 6.039 1 97.19 130 LYS A C 1
ATOM 1010 O O . LYS A 1 130 ? -16.438 37.25 5.188 1 97.19 130 LYS A O 1
ATOM 1015 N N . GLY A 1 131 ? -15.5 37.656 7.199 1 97.12 131 GLY A N 1
ATOM 1016 C CA . GLY A 1 131 ? -15.422 36.25 7.574 1 97.12 131 GLY A CA 1
ATOM 1017 C C . GLY A 1 131 ? -14.18 35.562 7.047 1 97.12 131 GLY A C 1
ATOM 1018 O O . GLY A 1 131 ? -13.969 34.375 7.312 1 97.12 131 GLY A O 1
ATOM 1019 N N . SER A 1 132 ? -13.359 36.312 6.363 1 96.06 132 SER A N 1
ATOM 1020 C CA . SER A 1 132 ? -12.172 35.719 5.773 1 96.06 132 SER A CA 1
ATOM 1021 C C . SER A 1 132 ? -11.266 35.125 6.848 1 96.06 132 SER A C 1
ATOM 1023 O O . SER A 1 132 ? -11.094 35.719 7.918 1 96.06 132 SER A O 1
ATOM 1025 N N . ASN A 1 133 ? -10.758 33.875 6.555 1 95.12 133 ASN A N 1
ATOM 1026 C CA . ASN A 1 133 ? -9.758 33.156 7.344 1 95.12 133 ASN A CA 1
ATOM 1027 C C . ASN A 1 133 ? -10.273 32.844 8.742 1 95.12 133 ASN A C 1
ATOM 1029 O O . ASN A 1 133 ? -9.492 32.656 9.672 1 95.12 133 ASN A O 1
ATOM 1033 N N . LEU A 1 134 ? -11.57 32.969 8.914 1 97.06 134 LEU A N 1
ATOM 1034 C CA . LEU A 1 134 ? -12.242 32.469 10.117 1 97.06 134 LEU A CA 1
ATOM 1035 C C . LEU A 1 134 ? -12.82 31.078 9.898 1 97.06 134 LEU A C 1
ATOM 1037 O O . LEU A 1 134 ? -13.672 30.891 9.023 1 97.06 134 LEU A O 1
ATOM 1041 N N . ARG A 1 135 ? -12.344 30.141 10.664 1 96.06 135 ARG A N 1
ATOM 1042 C CA . ARG A 1 135 ? -12.922 28.797 10.641 1 96.06 135 ARG A CA 1
ATOM 1043 C C . ARG A 1 135 ? -14.07 28.688 11.641 1 96.06 135 ARG A C 1
ATOM 1045 O O . ARG A 1 135 ? -13.898 28.953 12.828 1 96.06 135 ARG A O 1
ATOM 1052 N N . LEU A 1 136 ? -15.172 28.281 11.141 1 96.69 136 LEU A N 1
ATOM 1053 C CA . LEU A 1 136 ? -16.359 28.25 11.977 1 96.69 136 LEU A CA 1
ATOM 1054 C C . LEU A 1 136 ? -16.5 26.891 12.672 1 96.69 136 LEU A C 1
ATOM 1056 O O . LEU A 1 136 ? -16.234 25.859 12.07 1 96.69 136 LEU A O 1
ATOM 1060 N N . GLU A 1 137 ? -16.953 2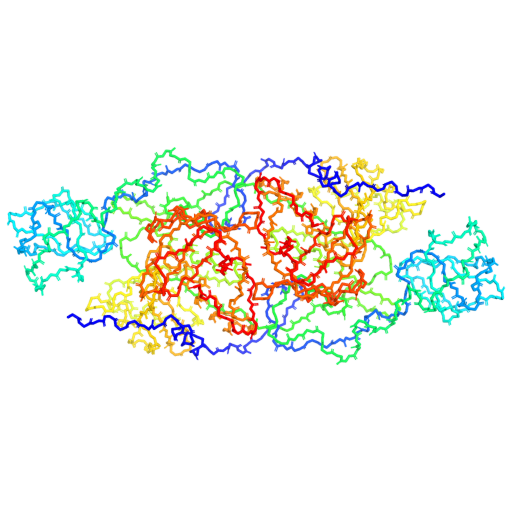6.984 13.875 1 96.81 137 GLU A N 1
ATOM 1061 C CA . GLU A 1 137 ? -17.25 25.766 14.625 1 96.81 137 GLU A CA 1
ATOM 1062 C C . GLU A 1 137 ? -18.141 24.828 13.82 1 96.81 137 GLU A C 1
ATOM 1064 O O . GLU A 1 137 ? -19.172 25.25 13.273 1 96.81 137 GLU A O 1
ATOM 1069 N N . GLY A 1 138 ? -17.734 23.578 13.664 1 96.88 138 GLY A N 1
ATOM 1070 C CA . GLY A 1 138 ? -18.562 22.547 13.07 1 96.88 138 GLY A CA 1
ATOM 1071 C C . GLY A 1 138 ? -18.641 22.625 11.555 1 96.88 138 GLY A C 1
ATOM 1072 O O . GLY A 1 138 ? -19.391 21.891 10.922 1 96.88 138 GLY A O 1
ATOM 1073 N N . GLU A 1 139 ? -17.922 23.469 10.945 1 96.31 139 GLU A N 1
ATOM 1074 C CA . GLU A 1 139 ? -18.031 23.641 9.5 1 96.31 139 GLU A CA 1
ATOM 1075 C C . GLU A 1 139 ? -17.562 22.391 8.766 1 96.31 139 GLU A C 1
ATOM 1077 O O . GLU A 1 139 ? -18.016 22.109 7.648 1 96.31 139 GLU A O 1
ATOM 1082 N N . GLU A 1 140 ? -16.672 21.609 9.359 1 96.56 140 GLU A N 1
ATOM 1083 C CA . GLU A 1 140 ? -16.172 20.375 8.781 1 96.56 140 GLU A CA 1
ATOM 1084 C C . GLU A 1 140 ? -17.078 19.188 9.133 1 96.56 140 GLU A C 1
ATOM 1086 O O . GLU A 1 140 ? -17.453 18.406 8.258 1 96.56 140 GLU A O 1
ATOM 1091 N N . GLN A 1 141 ? -17.391 19.047 10.352 1 96.62 141 GLN A N 1
ATOM 1092 C CA . GLN A 1 141 ? -18.234 17.969 10.883 1 96.62 141 GLN A CA 1
ATOM 1093 C C . GLN A 1 141 ? -19 18.438 12.117 1 96.62 141 GLN A C 1
ATOM 1095 O O . GLN A 1 141 ? -18.438 19.109 12.992 1 96.62 141 GLN A O 1
ATOM 1100 N N . LYS A 1 142 ? -20.266 18.047 12.195 1 97.81 142 LYS A N 1
ATOM 1101 C CA . LYS A 1 142 ? -21.109 18.438 13.32 1 97.81 142 LYS A CA 1
ATOM 1102 C C . LYS A 1 142 ? -21.422 17.25 14.227 1 97.81 142 LYS A C 1
ATOM 1104 O O . LYS A 1 142 ? -21.578 16.125 13.75 1 97.81 142 LYS A O 1
ATOM 1109 N N . VAL A 1 143 ? -21.562 17.562 15.453 1 97.62 143 VAL A N 1
ATOM 1110 C CA . VAL A 1 143 ? -21.969 16.578 16.438 1 97.62 143 VAL A CA 1
ATOM 1111 C C . VAL A 1 143 ? -23.25 15.875 15.969 1 97.62 143 VAL A C 1
ATOM 1113 O O . VAL A 1 143 ? -24.156 16.516 15.461 1 97.62 143 VAL A O 1
ATOM 1116 N N . GLY A 1 144 ? -23.219 14.578 16.047 1 98.12 144 GLY A N 1
ATOM 1117 C CA . GLY A 1 144 ? -24.391 13.805 15.695 1 98.12 144 GLY A CA 1
ATOM 1118 C C . GLY A 1 144 ? -24.312 13.195 14.312 1 98.12 144 GLY A C 1
ATOM 1119 O O . GLY A 1 144 ? -25.016 12.227 14.008 1 98.12 144 GLY A O 1
ATOM 1120 N N . GLU A 1 145 ? -23.469 13.719 13.469 1 98.19 145 GLU A N 1
ATOM 1121 C CA . GLU A 1 145 ? -23.297 13.18 12.125 1 98.19 145 GLU A CA 1
ATOM 1122 C C . GLU A 1 145 ? -22.422 11.93 12.141 1 98.19 145 GLU A C 1
ATOM 1124 O O . GLU A 1 145 ? -21.594 11.758 13.047 1 98.19 145 GLU A O 1
ATOM 1129 N N . ILE A 1 146 ? -22.609 11.062 11.141 1 98.56 146 ILE A N 1
ATOM 1130 C CA . ILE A 1 146 ? -21.703 9.93 10.953 1 98.56 146 ILE A CA 1
ATOM 1131 C C . ILE A 1 146 ? -20.375 10.422 10.406 1 98.56 146 ILE A C 1
ATOM 1133 O O . ILE A 1 146 ? -20.312 11.047 9.344 1 98.56 146 ILE A O 1
ATOM 1137 N N . ILE A 1 147 ? -19.328 10.148 11.086 1 98.12 147 ILE A N 1
ATOM 1138 C CA . ILE A 1 147 ? -18.016 10.633 10.648 1 98.12 147 ILE A CA 1
ATOM 1139 C C . ILE A 1 147 ? -17.219 9.492 10.016 1 98.12 147 ILE A C 1
ATOM 1141 O O . ILE A 1 147 ? -16.359 9.727 9.164 1 98.12 147 ILE A O 1
ATOM 1145 N N . LEU A 1 148 ? -17.438 8.242 10.391 1 98.69 148 LEU A N 1
ATOM 1146 C CA . LEU A 1 148 ? -16.938 7.031 9.75 1 98.69 148 LEU A CA 1
ATOM 1147 C C . LEU A 1 148 ? -18.031 5.977 9.633 1 98.69 148 LEU A C 1
ATOM 1149 O O . LEU A 1 148 ? -18.859 5.84 10.523 1 98.69 148 LEU A O 1
ATOM 1153 N N . LYS A 1 149 ? -17.969 5.25 8.617 1 98.62 149 LYS A N 1
ATOM 1154 C CA . LYS A 1 149 ? -19.062 4.324 8.344 1 98.62 149 LYS A CA 1
ATOM 1155 C C . LYS A 1 149 ? -18.641 2.883 8.633 1 98.62 149 LYS A C 1
ATOM 1157 O O . LYS A 1 149 ? -17.484 2.514 8.453 1 98.62 149 LYS A O 1
ATOM 1162 N N . LYS A 1 150 ? -19.641 2.113 9.023 1 98.31 150 LYS A N 1
ATOM 1163 C CA . LYS A 1 150 ? -19.484 0.665 9.125 1 98.31 150 LYS A CA 1
ATOM 1164 C C . LYS A 1 150 ? -18.938 0.084 7.82 1 98.31 150 LYS A C 1
ATOM 1166 O O . LYS A 1 150 ? -19.391 0.459 6.734 1 98.31 150 LYS A O 1
ATOM 1171 N N . GLY A 1 151 ? -17.922 -0.834 7.949 1 98.06 151 GLY A N 1
ATOM 1172 C CA . GLY A 1 151 ? -17.375 -1.493 6.773 1 98.06 151 GLY A CA 1
ATOM 1173 C C . GLY A 1 151 ? -16.141 -0.802 6.223 1 98.06 151 GLY A C 1
ATOM 1174 O O . GLY A 1 151 ? -15.477 -1.335 5.34 1 98.06 151 GLY A O 1
ATOM 1175 N N . GLU A 1 152 ? -15.812 0.368 6.754 1 98.31 152 GLU A N 1
ATOM 1176 C CA . GLU A 1 152 ? -14.609 1.066 6.316 1 98.31 152 GLU A CA 1
ATOM 1177 C C . GLU A 1 152 ? -13.367 0.51 7.008 1 98.31 152 GLU A C 1
ATOM 1179 O O . GLU A 1 152 ? -13.406 0.18 8.195 1 98.31 152 GLU A O 1
ATOM 1184 N N . ILE A 1 153 ? -12.352 0.385 6.262 1 98.19 153 ILE A N 1
ATOM 1185 C CA . ILE A 1 153 ? -11.047 0.042 6.828 1 98.19 153 ILE A CA 1
ATOM 1186 C C . ILE A 1 153 ? -10.438 1.273 7.492 1 98.19 153 ILE A C 1
ATOM 1188 O O . ILE A 1 153 ? -10.516 2.381 6.953 1 98.19 153 ILE A O 1
ATOM 1192 N N . LEU A 1 154 ? -9.836 1.141 8.641 1 98.69 154 LEU A N 1
ATOM 1193 C CA . LEU A 1 154 ? -9.219 2.252 9.359 1 98.69 154 LEU A CA 1
ATOM 1194 C C . LEU A 1 154 ? -7.816 2.533 8.828 1 98.69 154 LEU A C 1
ATOM 1196 O O . LEU A 1 154 ? -6.898 1.742 9.039 1 98.69 154 LEU A O 1
ATOM 1200 N N . THR A 1 155 ? -7.703 3.629 8.141 1 98.31 155 THR A N 1
ATOM 1201 C CA . THR A 1 155 ? -6.426 4.168 7.688 1 98.31 155 THR A CA 1
ATOM 1202 C C . THR A 1 155 ? -5.848 5.125 8.727 1 98.31 155 THR A C 1
ATOM 1204 O O . THR A 1 155 ? -6.484 5.402 9.742 1 98.31 155 THR A O 1
ATOM 1207 N N . ALA A 1 156 ? -4.672 5.621 8.461 1 98.62 156 ALA A N 1
ATOM 1208 C CA . ALA A 1 156 ? -4.027 6.57 9.367 1 98.62 156 ALA A CA 1
ATOM 1209 C C . ALA A 1 156 ? -4.895 7.809 9.57 1 98.62 156 ALA A C 1
ATOM 1211 O O . ALA A 1 156 ? -5.07 8.273 10.703 1 98.62 156 ALA A O 1
ATOM 1212 N N . SER A 1 157 ? -5.453 8.312 8.508 1 98.44 157 SER A N 1
ATOM 1213 C CA . SER A 1 157 ? -6.285 9.508 8.594 1 98.44 157 SER A CA 1
ATOM 1214 C C . SER A 1 157 ? -7.566 9.234 9.375 1 98.44 157 SER A C 1
ATOM 1216 O O . SER A 1 157 ? -8.047 10.102 10.109 1 98.44 157 SER A O 1
ATOM 1218 N N . LYS A 1 158 ? -8.094 8.07 9.266 1 98.81 158 LYS A N 1
ATOM 1219 C CA . LYS A 1 158 ? -9.312 7.734 9.992 1 98.81 158 LYS A CA 1
ATOM 1220 C C . LYS A 1 158 ? -9.016 7.5 11.477 1 98.81 158 LYS A C 1
ATOM 1222 O O . LYS A 1 158 ? -9.844 7.809 12.328 1 98.81 158 LYS A O 1
ATOM 1227 N N . ILE A 1 159 ? -7.844 6.973 11.773 1 98.81 159 ILE A N 1
ATOM 1228 C CA . ILE A 1 159 ? -7.402 6.891 13.156 1 98.81 159 ILE A CA 1
ATOM 1229 C C . ILE A 1 159 ? -7.273 8.297 13.742 1 98.81 159 ILE A C 1
ATOM 1231 O O . ILE A 1 159 ? -7.668 8.539 14.891 1 98.81 159 ILE A O 1
ATOM 1235 N N . ALA A 1 160 ? -6.766 9.211 12.961 1 98.5 160 ALA A N 1
ATOM 1236 C CA . ALA A 1 160 ? -6.66 10.602 13.391 1 98.5 160 ALA A CA 1
ATOM 1237 C C . ALA A 1 160 ? -8.039 11.195 13.664 1 98.5 160 ALA A C 1
ATOM 1239 O O . ALA A 1 160 ? -8.203 11.977 14.602 1 98.5 160 ALA A O 1
ATOM 1240 N N . ILE A 1 161 ? -9.008 10.836 12.828 1 98.62 161 ILE A N 1
ATOM 1241 C CA . ILE A 1 161 ? -10.375 11.289 13.055 1 98.62 161 ILE A CA 1
ATOM 1242 C C . ILE A 1 161 ? -10.867 10.789 14.406 1 98.62 161 ILE A C 1
ATOM 1244 O O . ILE A 1 161 ? -11.43 11.555 15.195 1 98.62 161 ILE A O 1
ATOM 1248 N N . LEU A 1 162 ? -10.641 9.516 14.703 1 98.81 162 LEU A N 1
ATOM 1249 C CA . LEU A 1 162 ? -11.047 8.969 15.992 1 98.81 162 LEU A CA 1
ATOM 1250 C C . LEU A 1 162 ? -10.383 9.727 17.141 1 98.81 162 LEU A C 1
ATOM 1252 O O . LEU A 1 162 ? -11.055 10.125 18.094 1 98.81 162 LEU A O 1
ATOM 1256 N N . ALA A 1 163 ? -9.102 9.969 17.016 1 98.19 163 ALA A N 1
ATOM 1257 C CA . ALA A 1 163 ? -8.367 10.703 18.047 1 98.19 163 ALA A CA 1
ATOM 1258 C C . ALA A 1 163 ? -8.922 12.117 18.219 1 98.19 163 ALA A C 1
ATOM 1260 O O . ALA A 1 163 ? -9.062 12.594 19.344 1 98.19 163 ALA A O 1
ATOM 1261 N N . SER A 1 164 ? -9.281 12.758 17.141 1 97.06 164 SER A N 1
ATOM 1262 C CA . SER A 1 164 ? -9.797 14.117 17.172 1 97.06 164 SER A CA 1
ATOM 1263 C C . SER A 1 164 ? -11.141 14.188 17.875 1 97.06 164 SER A C 1
ATOM 1265 O O . SER A 1 164 ? -11.609 15.266 18.234 1 97.06 164 SER A O 1
ATOM 1267 N N . GLN A 1 165 ? -11.766 13.039 18.062 1 97.62 165 GLN A N 1
ATOM 1268 C CA . GLN A 1 165 ? -13.078 12.945 18.703 1 97.62 165 GLN A CA 1
ATOM 1269 C C . GLN A 1 165 ? -12.945 12.469 20.141 1 97.62 165 GLN A C 1
ATOM 1271 O O . GLN A 1 165 ? -13.945 12.242 20.828 1 97.62 165 GLN A O 1
ATOM 1276 N N . GLY A 1 166 ? -11.719 12.242 20.562 1 97.5 166 GLY A N 1
ATOM 1277 C CA . GLY A 1 166 ? -11.508 11.711 21.906 1 97.5 166 GLY A CA 1
ATOM 1278 C C . GLY A 1 166 ? -11.883 10.25 22.031 1 97.5 166 GLY A C 1
ATOM 1279 O O . GLY A 1 166 ? -12.188 9.773 23.125 1 97.5 166 GLY A O 1
ATOM 1280 N N . ILE A 1 167 ? -11.953 9.586 20.906 1 98 167 ILE A N 1
ATOM 1281 C CA . ILE A 1 167 ? -12.273 8.164 20.891 1 98 167 ILE A CA 1
ATOM 1282 C C . ILE A 1 167 ? -10.984 7.344 20.969 1 98 167 ILE A C 1
ATOM 1284 O O . ILE A 1 167 ? -10.125 7.457 20.094 1 98 167 ILE A O 1
ATOM 1288 N N . VAL A 1 168 ? -10.828 6.48 21.969 1 97.81 168 VAL A N 1
ATOM 1289 C CA . VAL A 1 168 ? -9.586 5.734 22.141 1 97.81 168 VAL A CA 1
ATOM 1290 C C . VAL A 1 168 ? -9.852 4.242 21.953 1 97.81 168 VAL A C 1
ATOM 1292 O O . VAL A 1 168 ? -8.914 3.453 21.797 1 97.81 168 VAL A O 1
ATOM 1295 N N . VAL A 1 169 ? -11.141 3.902 22.016 1 98.44 169 VAL A N 1
ATOM 1296 C CA . VAL A 1 169 ? -11.57 2.527 21.781 1 98.44 169 VAL A CA 1
ATOM 1297 C C . VAL A 1 169 ? -12.625 2.496 20.672 1 98.44 169 VAL A C 1
ATOM 1299 O O . VAL A 1 169 ? -13.523 3.334 20.641 1 98.44 169 VAL A O 1
ATOM 1302 N N . VAL A 1 170 ? -12.508 1.586 19.766 1 98.56 170 VAL A N 1
ATOM 1303 C CA . VAL A 1 170 ? -13.445 1.474 18.656 1 98.56 170 VAL A CA 1
ATOM 1304 C C . VAL A 1 170 ? -13.844 0.012 18.453 1 98.56 170 VAL A C 1
ATOM 1306 O O . VAL A 1 170 ? -13.062 -0.896 18.766 1 98.56 170 VAL A O 1
ATOM 1309 N N . GLU A 1 171 ? -15.039 -0.193 18.031 1 98.69 171 GLU A N 1
ATOM 1310 C CA . GLU A 1 171 ? -15.516 -1.54 17.734 1 98.69 171 GLU A CA 1
ATOM 1311 C C . GLU A 1 171 ? -15.211 -1.923 16.281 1 98.69 171 GLU A C 1
ATOM 1313 O O . GLU A 1 171 ? -15.562 -1.188 15.359 1 98.69 171 GLU A O 1
ATOM 1318 N N . VAL A 1 172 ? -14.523 -3.066 16.094 1 98.69 172 VAL A N 1
ATOM 1319 C CA . VAL A 1 172 ? -14.133 -3.561 14.773 1 98.69 172 VAL A CA 1
ATOM 1320 C C . VAL A 1 172 ? -14.523 -5.031 14.633 1 98.69 172 VAL A C 1
ATOM 1322 O O . VAL A 1 172 ? -14.812 -5.699 15.633 1 98.69 172 VAL A O 1
ATOM 1325 N N . TYR A 1 173 ? -14.641 -5.508 13.438 1 98.38 173 TYR A N 1
ATOM 1326 C CA . TYR A 1 173 ? -14.812 -6.941 13.219 1 98.38 173 TYR A CA 1
ATOM 1327 C C . TYR A 1 173 ? -13.586 -7.715 13.68 1 98.38 173 TYR A C 1
ATOM 1329 O O . TYR A 1 173 ? -12.453 -7.266 13.484 1 98.38 173 TYR A O 1
ATOM 1337 N N . LYS A 1 174 ? -13.82 -8.906 14.273 1 98.19 174 LYS A N 1
ATOM 1338 C CA . LYS A 1 174 ? -12.703 -9.773 14.641 1 98.19 174 LYS A CA 1
ATOM 1339 C C . LYS A 1 174 ? -11.961 -10.273 13.398 1 98.19 174 LYS A C 1
ATOM 1341 O O . LYS A 1 174 ? -12.57 -10.461 12.344 1 98.19 174 LYS A O 1
ATOM 1346 N N . LYS A 1 175 ? -10.688 -10.445 13.539 1 97.88 175 LYS A N 1
ATOM 1347 C CA . LYS A 1 175 ? -9.883 -10.961 12.43 1 97.88 175 LYS A CA 1
ATOM 1348 C C . LYS A 1 175 ? -10.336 -12.359 12.031 1 97.88 175 LYS A C 1
ATOM 1350 O O . LYS A 1 175 ? -10.633 -13.188 12.898 1 97.88 175 LYS A O 1
ATOM 1355 N N . ILE A 1 176 ? -10.391 -12.609 10.797 1 97.88 176 ILE A N 1
ATOM 1356 C CA . ILE A 1 176 ? -10.734 -13.945 10.32 1 97.88 176 ILE A CA 1
ATOM 1357 C C . ILE A 1 176 ? -9.523 -14.867 10.461 1 97.88 176 ILE A C 1
ATOM 1359 O O . ILE A 1 176 ? -8.383 -14.43 10.312 1 97.88 176 ILE A O 1
ATOM 1363 N N . SER A 1 177 ? -9.805 -16.125 10.742 1 97.44 177 SER A N 1
ATOM 1364 C CA . SER A 1 177 ? -8.758 -17.141 10.82 1 97.44 177 SER A CA 1
ATOM 1365 C C . SER A 1 177 ? -8.508 -17.781 9.461 1 97.44 177 SER A C 1
ATOM 1367 O O . SER A 1 177 ? -9.445 -18.25 8.82 1 97.44 177 SER A O 1
ATOM 1369 N N . ILE A 1 178 ? -7.258 -17.797 8.953 1 98.44 178 ILE A N 1
ATOM 1370 C CA . ILE A 1 178 ? -6.898 -18.312 7.641 1 98.44 178 ILE A CA 1
ATOM 1371 C C . ILE A 1 178 ? -5.785 -19.359 7.789 1 98.44 178 ILE A C 1
ATOM 1373 O O . ILE A 1 178 ? -4.805 -19.125 8.5 1 98.44 178 ILE A O 1
ATOM 1377 N N . THR A 1 179 ? -5.918 -20.5 7.176 1 98.31 179 THR A N 1
ATOM 1378 C CA . THR A 1 179 ? -4.828 -21.469 7.086 1 98.31 179 THR A CA 1
ATOM 1379 C C . THR A 1 179 ? -4.426 -21.688 5.633 1 98.31 179 THR A C 1
ATOM 1381 O O . THR A 1 179 ? -5.273 -21.672 4.738 1 98.31 179 THR A O 1
ATOM 1384 N N . VAL A 1 180 ? -3.166 -21.844 5.395 1 97.94 180 VAL A N 1
ATOM 1385 C CA . VAL A 1 180 ? -2.58 -22.141 4.09 1 97.94 180 VAL A CA 1
ATOM 1386 C C . VAL A 1 180 ? -1.962 -23.531 4.102 1 97.94 180 VAL A C 1
ATOM 1388 O O . VAL A 1 180 ? -1.27 -23.906 5.051 1 97.94 180 VAL A O 1
ATOM 1391 N N . LEU A 1 181 ? -2.273 -24.328 3.049 1 94.94 181 LEU A N 1
ATOM 1392 C CA . LEU A 1 181 ? -1.759 -25.688 2.916 1 94.94 181 LEU A CA 1
ATOM 1393 C C . LEU A 1 181 ? -1.116 -25.891 1.548 1 94.94 181 LEU A C 1
ATOM 1395 O O . LEU A 1 181 ? -1.52 -25.266 0.567 1 94.94 181 LEU A O 1
ATOM 1399 N N . SER A 1 182 ? -0.123 -26.703 1.553 1 91.94 182 SER A N 1
ATOM 1400 C CA . SER A 1 182 ? 0.471 -27.141 0.293 1 91.94 182 SER A CA 1
ATOM 1401 C C . SER A 1 182 ? 0.043 -28.562 -0.056 1 91.94 182 SER A C 1
ATOM 1403 O O . SER A 1 182 ? -0.375 -29.328 0.819 1 91.94 182 SER A O 1
ATOM 1405 N N . THR A 1 183 ? 0.066 -28.719 -1.38 1 83.56 183 THR A N 1
ATOM 1406 C CA . THR A 1 183 ? -0.186 -30.062 -1.865 1 83.56 183 THR A CA 1
ATOM 1407 C C . THR A 1 183 ? 0.995 -30.578 -2.688 1 83.56 183 THR A C 1
ATOM 1409 O O . THR A 1 183 ? 1.74 -29.781 -3.268 1 83.56 183 THR A O 1
ATOM 1412 N N . GLY A 1 184 ? 1.395 -31.75 -2.551 1 74.94 184 GLY A N 1
ATOM 1413 C CA . GLY A 1 184 ? 2.467 -32.344 -3.348 1 74.94 184 GLY A CA 1
ATOM 1414 C C . GLY A 1 184 ? 3.551 -32.969 -2.512 1 74.94 184 GLY A C 1
ATOM 1415 O O . GLY A 1 184 ? 4.27 -32.312 -1.774 1 74.94 184 GLY A O 1
ATOM 1416 N N . ASN A 1 185 ? 3.656 -34.125 -2.592 1 70.75 185 ASN A N 1
ATOM 1417 C CA . ASN A 1 185 ? 4.621 -34.875 -1.799 1 70.75 185 ASN A CA 1
ATOM 1418 C C . ASN A 1 185 ? 6.043 -34.688 -2.32 1 70.75 185 ASN A C 1
ATOM 1420 O O . ASN A 1 185 ? 7.008 -35.094 -1.66 1 70.75 185 ASN A O 1
ATOM 1424 N N . GLU A 1 186 ? 6.145 -33.969 -3.426 1 77.75 186 GLU A N 1
ATOM 1425 C CA . GLU A 1 186 ? 7.457 -33.781 -4.023 1 77.75 186 GLU A CA 1
ATOM 1426 C C . GLU A 1 186 ? 8.156 -32.562 -3.436 1 77.75 186 GLU A C 1
ATOM 1428 O O . GLU A 1 186 ? 9.359 -32.375 -3.619 1 77.75 186 GLU A O 1
ATOM 1433 N N . LEU A 1 187 ? 7.48 -31.828 -2.691 1 85.38 187 LEU A N 1
ATOM 1434 C CA . LEU A 1 187 ? 7.996 -30.562 -2.195 1 85.38 187 LEU A CA 1
ATOM 1435 C C . LEU A 1 187 ? 8.82 -30.766 -0.928 1 85.38 187 LEU A C 1
ATOM 1437 O O . LEU A 1 187 ? 8.469 -31.594 -0.082 1 85.38 187 LEU A O 1
ATOM 1441 N N . LYS A 1 188 ? 9.891 -30.062 -0.918 1 92.56 188 LYS A N 1
ATOM 1442 C CA . LYS A 1 188 ? 10.68 -29.922 0.306 1 92.56 188 LYS A CA 1
ATOM 1443 C C . LYS A 1 188 ? 10.422 -28.578 0.979 1 92.56 188 LYS A C 1
ATOM 1445 O O . LYS A 1 188 ? 10.305 -27.562 0.304 1 92.56 188 LYS A O 1
ATOM 1450 N N . GLU A 1 189 ? 10.297 -28.656 2.293 1 94.88 189 GLU A N 1
ATOM 1451 C CA . GLU A 1 189 ? 10.203 -27.375 3.006 1 94.88 189 GLU A CA 1
ATOM 1452 C C . GLU A 1 189 ? 11.531 -26.625 2.961 1 94.88 189 GLU A C 1
ATOM 1454 O O . GLU A 1 189 ? 12.602 -27.234 2.918 1 94.88 189 GLU A O 1
ATOM 1459 N N . PRO A 1 190 ? 11.516 -25.312 3.043 1 94.31 190 PRO A N 1
ATOM 1460 C CA . PRO A 1 190 ? 12.734 -24.516 2.887 1 94.31 190 PRO A CA 1
ATOM 1461 C C . PRO A 1 190 ? 13.789 -24.844 3.941 1 94.31 190 PRO A C 1
ATOM 1463 O O . PRO A 1 190 ? 14.984 -24.625 3.713 1 94.31 190 PRO A O 1
ATOM 1466 N N . TRP A 1 191 ? 13.422 -25.328 5.098 1 94.94 191 TRP A N 1
ATOM 1467 C CA . TRP A 1 191 ? 14.383 -25.625 6.16 1 94.94 191 TRP A CA 1
ATOM 1468 C C . TRP A 1 191 ? 14.938 -27.031 6.012 1 94.94 191 TRP A C 1
ATOM 1470 O O . TRP A 1 191 ? 15.797 -27.453 6.793 1 94.94 191 TRP A O 1
ATOM 1480 N N . GLN A 1 192 ? 14.438 -27.781 5.02 1 94.44 192 GLN A N 1
ATOM 1481 C CA . GLN A 1 192 ? 14.953 -29.109 4.699 1 94.44 192 GLN A CA 1
ATOM 1482 C C . GLN A 1 192 ? 16.016 -29.031 3.611 1 94.44 192 GLN A C 1
ATOM 1484 O O . GLN A 1 192 ? 16.156 -28 2.939 1 94.44 192 GLN A O 1
ATOM 1489 N N . GLU A 1 193 ? 16.75 -30.094 3.498 1 93.88 193 GLU A N 1
ATOM 1490 C CA . GLU A 1 193 ? 17.703 -30.203 2.4 1 93.88 193 GLU A CA 1
ATOM 1491 C C . GLU A 1 193 ? 17.047 -30.844 1.172 1 93.88 193 GLU A C 1
ATOM 1493 O O . GLU A 1 193 ? 16.5 -31.938 1.253 1 93.88 193 GLU A O 1
ATOM 1498 N N . ALA A 1 194 ? 17.125 -30.156 0.129 1 93.38 194 ALA A N 1
ATOM 1499 C CA . ALA A 1 194 ? 16.578 -30.656 -1.126 1 93.38 194 ALA A CA 1
ATOM 1500 C C . ALA A 1 194 ? 17.688 -31.109 -2.07 1 93.38 194 ALA A C 1
ATOM 1502 O O . ALA A 1 194 ? 18.703 -30.406 -2.213 1 93.38 194 ALA A O 1
ATOM 1503 N N . SER A 1 195 ? 17.453 -32.281 -2.664 1 90.75 195 SER A N 1
ATOM 1504 C CA . SER A 1 195 ? 18.375 -32.719 -3.703 1 90.75 195 SER A CA 1
ATOM 1505 C C . SER A 1 195 ? 18.219 -31.906 -4.977 1 90.75 195 SER A C 1
ATOM 1507 O O . SER A 1 195 ? 17.359 -31 -5.039 1 90.75 195 SER A O 1
ATOM 1509 N N . SER A 1 196 ? 19.016 -32.188 -5.973 1 87.81 196 SER A N 1
ATOM 1510 C CA . SER A 1 196 ? 18.969 -31.484 -7.246 1 87.81 196 SER A CA 1
ATOM 1511 C C . SER A 1 196 ? 17.672 -31.781 -7.996 1 87.81 196 SER A C 1
ATOM 1513 O O . SER A 1 196 ? 17.297 -31.047 -8.914 1 87.81 196 SER A O 1
ATOM 1515 N N . ASP A 1 197 ? 16.969 -32.812 -7.559 1 88.06 197 ASP A N 1
ATOM 1516 C CA . ASP A 1 197 ? 15.766 -33.219 -8.273 1 88.06 197 ASP A CA 1
ATOM 1517 C C . ASP A 1 197 ? 14.508 -32.875 -7.477 1 88.06 197 ASP A C 1
ATOM 1519 O O . ASP A 1 197 ? 13.422 -33.375 -7.766 1 88.06 197 ASP A O 1
ATOM 1523 N N . GLU A 1 198 ? 14.734 -32.094 -6.473 1 90.44 198 GLU A N 1
ATOM 1524 C CA . GLU A 1 198 ? 13.625 -31.703 -5.621 1 90.44 198 GLU A CA 1
ATOM 1525 C C . GLU A 1 198 ? 13.484 -30.172 -5.586 1 90.44 198 GLU A C 1
ATOM 1527 O O . GLU A 1 198 ? 14.461 -29.453 -5.816 1 90.44 198 GLU A O 1
ATOM 1532 N N . ILE A 1 199 ? 12.289 -29.719 -5.363 1 91.88 199 ILE A N 1
ATOM 1533 C CA . ILE A 1 199 ? 12.039 -28.281 -5.316 1 91.88 199 ILE A CA 1
ATOM 1534 C C . ILE A 1 199 ? 11.539 -27.891 -3.928 1 91.88 199 ILE A C 1
ATOM 1536 O O . ILE A 1 199 ? 10.891 -28.688 -3.246 1 91.88 199 ILE A O 1
ATOM 1540 N N . TYR A 1 200 ? 11.875 -26.719 -3.514 1 95 200 TYR A N 1
ATOM 1541 C CA . TYR A 1 200 ? 11.406 -26.188 -2.24 1 95 200 TYR A CA 1
ATOM 1542 C C . TYR A 1 200 ? 9.984 -25.641 -2.367 1 95 200 TYR A C 1
ATOM 1544 O O . TYR A 1 200 ? 9.617 -25.094 -3.404 1 95 200 TYR A O 1
ATOM 1552 N N . ASN A 1 201 ? 9.242 -25.812 -1.315 1 94.56 201 ASN A N 1
ATOM 1553 C CA . ASN A 1 201 ? 7.934 -25.172 -1.185 1 94.56 201 ASN A CA 1
ATOM 1554 C C . ASN A 1 201 ? 8.055 -23.672 -1.03 1 94.56 201 ASN A C 1
ATOM 1556 O O . ASN A 1 201 ? 8.414 -23.172 0.042 1 94.56 201 ASN A O 1
ATOM 1560 N N . CYS A 1 202 ? 7.789 -22.953 -2.105 1 95.56 202 CYS A N 1
ATOM 1561 C CA . CYS A 1 202 ? 7.871 -21.5 -2.002 1 95.56 202 CYS A CA 1
ATOM 1562 C C . CYS A 1 202 ? 6.48 -20.875 -2.014 1 95.56 202 CYS A C 1
ATOM 1564 O O . CYS A 1 202 ? 6.309 -19.719 -1.587 1 95.56 202 CYS A O 1
ATOM 1566 N N . ASN A 1 203 ? 5.473 -21.625 -2.414 1 96.12 203 ASN A N 1
ATOM 1567 C CA . ASN A 1 203 ? 4.121 -21.094 -2.549 1 96.12 203 ASN A CA 1
ATOM 1568 C C . ASN A 1 203 ? 3.516 -20.75 -1.189 1 96.12 203 ASN A C 1
ATOM 1570 O O . ASN A 1 203 ? 2.795 -19.766 -1.057 1 96.12 203 ASN A O 1
ATOM 1574 N N . SER A 1 204 ? 3.756 -21.625 -0.226 1 96.62 204 SER A N 1
ATOM 1575 C CA . SER A 1 204 ? 3.193 -21.344 1.092 1 96.62 204 SER A CA 1
ATOM 1576 C C . SER A 1 204 ? 3.703 -20.016 1.644 1 96.62 204 SER A C 1
ATOM 1578 O O . SER A 1 204 ? 2.922 -19.203 2.131 1 96.62 204 SER A O 1
ATOM 1580 N N . SER A 1 205 ? 5.035 -19.781 1.503 1 97.75 205 SER A N 1
ATOM 1581 C CA . SER A 1 205 ? 5.617 -18.516 1.937 1 97.75 205 SER A CA 1
ATOM 1582 C C . SER A 1 205 ? 5.07 -17.344 1.123 1 97.75 205 SER A C 1
ATOM 1584 O O . SER A 1 205 ? 4.824 -16.266 1.665 1 97.75 205 SER A O 1
ATOM 1586 N N . LEU A 1 206 ? 4.879 -17.609 -0.142 1 98.38 206 LEU A N 1
ATOM 1587 C CA . LEU A 1 206 ? 4.344 -16.594 -1.042 1 98.38 206 LEU A CA 1
ATOM 1588 C C . LEU A 1 206 ? 2.941 -16.172 -0.618 1 98.38 206 LEU A C 1
ATOM 1590 O O . LEU A 1 206 ? 2.688 -14.984 -0.378 1 98.38 206 LEU A O 1
ATOM 1594 N N . ILE A 1 207 ? 2.074 -17.094 -0.432 1 98.69 207 ILE A N 1
ATOM 1595 C CA . ILE A 1 207 ? 0.67 -16.828 -0.156 1 98.69 207 ILE A CA 1
ATOM 1596 C C . ILE A 1 207 ? 0.531 -16.203 1.233 1 98.69 207 ILE A C 1
ATOM 1598 O O . ILE A 1 207 ? -0.184 -15.211 1.411 1 98.69 207 ILE A O 1
ATOM 1602 N N . VAL A 1 208 ? 1.243 -16.766 2.225 1 98.69 208 VAL A N 1
ATOM 1603 C CA . VAL A 1 208 ? 1.2 -16.219 3.574 1 98.69 208 VAL A CA 1
ATOM 1604 C C . VAL A 1 208 ? 1.659 -14.758 3.555 1 98.69 208 VAL A C 1
ATOM 1606 O O . VAL A 1 208 ? 1.035 -13.898 4.176 1 98.69 208 VAL A O 1
ATOM 1609 N N . SER A 1 209 ? 2.691 -14.484 2.822 1 98.75 209 SER A N 1
ATOM 1610 C CA . SER A 1 209 ? 3.246 -13.141 2.766 1 98.75 209 SER A CA 1
ATOM 1611 C C . SER A 1 209 ? 2.334 -12.195 1.983 1 98.75 209 SER A C 1
ATOM 1613 O O . SER A 1 209 ? 2.176 -11.031 2.35 1 98.75 209 SER A O 1
ATOM 1615 N N . LEU A 1 210 ? 1.737 -12.688 0.873 1 98.69 210 LEU A N 1
ATOM 1616 C CA . LEU A 1 210 ? 0.779 -11.883 0.121 1 98.69 210 LEU A CA 1
ATOM 1617 C C . LEU A 1 210 ? -0.39 -11.469 1.006 1 98.69 210 LEU A C 1
ATOM 1619 O O . LEU A 1 210 ? -0.797 -10.305 0.993 1 98.69 210 LEU A O 1
ATOM 1623 N N . LEU A 1 211 ? -0.886 -12.406 1.754 1 98.75 211 LEU A N 1
ATOM 1624 C CA . LEU A 1 211 ? -1.996 -12.117 2.654 1 98.75 211 LEU A CA 1
ATOM 1625 C C . LEU A 1 211 ? -1.589 -11.094 3.711 1 98.75 211 LEU A C 1
ATOM 1627 O O . LEU A 1 211 ? -2.334 -10.148 3.986 1 98.75 211 LEU A O 1
ATOM 1631 N N . LYS A 1 212 ? -0.417 -11.273 4.219 1 98.25 212 LYS A N 1
ATOM 1632 C CA . LYS A 1 212 ? 0.087 -10.359 5.242 1 98.25 212 LYS A CA 1
ATOM 1633 C C . LYS A 1 212 ? 0.231 -8.945 4.691 1 98.25 212 LYS A C 1
ATOM 1635 O O . LYS A 1 212 ? -0.031 -7.973 5.398 1 98.25 212 LYS A O 1
ATOM 1640 N N . GLU A 1 213 ? 0.638 -8.82 3.461 1 97.25 213 GLU A N 1
ATOM 1641 C CA . GLU A 1 213 ? 0.767 -7.52 2.818 1 97.25 213 GLU A CA 1
ATOM 1642 C C . GLU A 1 213 ? -0.557 -6.762 2.838 1 97.25 213 GLU A C 1
ATOM 1644 O O . GLU A 1 213 ? -0.572 -5.527 2.818 1 97.25 213 GLU A O 1
ATOM 1649 N N . LYS A 1 214 ? -1.66 -7.492 2.879 1 96.94 214 LYS A N 1
ATOM 1650 C CA . LYS A 1 214 ? -2.973 -6.852 2.865 1 96.94 214 LYS A CA 1
ATOM 1651 C C . LYS A 1 214 ? -3.623 -6.902 4.246 1 96.94 214 LYS A C 1
ATOM 1653 O O . LYS A 1 214 ? -4.824 -6.664 4.379 1 96.94 214 LYS A O 1
ATOM 1658 N N . GLY A 1 215 ? -2.855 -7.277 5.293 1 96.12 215 GLY A N 1
ATOM 1659 C CA . GLY A 1 215 ? -3.309 -7.211 6.676 1 96.12 215 GLY A CA 1
ATOM 1660 C C . GLY A 1 215 ? -3.967 -8.492 7.148 1 96.12 215 GLY A C 1
ATOM 1661 O O . GLY A 1 215 ? -4.523 -8.539 8.25 1 96.12 215 GLY A O 1
ATOM 1662 N N . PHE A 1 216 ? -3.951 -9.539 6.348 1 98.06 216 PHE A N 1
ATOM 1663 C CA . PHE A 1 216 ? -4.5 -10.828 6.754 1 98.06 216 PHE A CA 1
ATOM 1664 C C . PHE A 1 216 ? -3.41 -11.719 7.332 1 98.06 216 PHE A C 1
ATOM 1666 O O . PHE A 1 216 ? -2.381 -11.945 6.691 1 98.06 216 PHE A O 1
ATOM 1673 N N . GLU A 1 217 ? -3.625 -12.188 8.508 1 97.25 217 GLU A N 1
ATOM 1674 C CA . GLU A 1 217 ? -2.705 -13.141 9.125 1 97.25 217 GLU A CA 1
ATOM 1675 C C . GLU A 1 217 ? -3.123 -14.578 8.836 1 97.25 217 GLU A C 1
ATOM 1677 O O . GLU A 1 217 ? -4.273 -14.953 9.078 1 97.25 217 GLU A O 1
ATOM 1682 N N . ALA A 1 218 ? -2.178 -15.336 8.266 1 98.31 218 ALA A N 1
ATOM 1683 C CA . ALA A 1 218 ? -2.455 -16.734 7.945 1 98.31 218 ALA A CA 1
ATOM 1684 C C . ALA A 1 218 ? -1.409 -17.656 8.562 1 98.31 218 ALA A C 1
ATOM 1686 O O . ALA A 1 218 ? -0.255 -17.266 8.742 1 98.31 218 ALA A O 1
ATOM 1687 N N . THR A 1 219 ? -1.857 -18.828 8.875 1 96.56 219 THR A N 1
ATOM 1688 C CA . THR A 1 219 ? -0.977 -19.859 9.422 1 96.56 219 THR A CA 1
ATOM 1689 C C . THR A 1 219 ? -0.736 -20.953 8.391 1 96.56 219 THR A C 1
ATOM 1691 O O . THR A 1 219 ? -1.684 -21.484 7.797 1 96.56 219 THR A O 1
ATOM 1694 N N . TYR A 1 220 ? 0.517 -21.234 8.172 1 96.81 220 TYR A N 1
ATOM 1695 C CA . TYR A 1 220 ? 0.844 -22.391 7.34 1 96.81 220 TYR A CA 1
ATOM 1696 C C . TYR A 1 220 ? 0.802 -23.672 8.156 1 96.81 220 TYR A C 1
ATOM 1698 O O . TYR A 1 220 ? 1.52 -23.812 9.148 1 96.81 220 TYR A O 1
ATOM 1706 N N . CYS A 1 221 ? -0.007 -24.641 7.711 1 93.56 221 CYS A N 1
ATOM 1707 C CA . CYS A 1 221 ? -0.227 -25.844 8.508 1 93.56 221 CYS A CA 1
ATOM 1708 C C . CYS A 1 221 ? 0.396 -27.062 7.844 1 93.56 221 CYS A C 1
ATOM 1710 O O . CYS A 1 221 ? 0.105 -28.203 8.227 1 93.56 221 CYS A O 1
ATOM 1712 N N . GLY A 1 222 ? 1.146 -26.938 6.781 1 91.12 222 GLY A N 1
ATOM 1713 C CA . GLY A 1 222 ? 1.904 -28.047 6.219 1 91.12 222 GLY A CA 1
ATOM 1714 C C . GLY A 1 222 ? 1.303 -28.578 4.934 1 91.12 222 GLY A C 1
ATOM 1715 O O . GLY A 1 222 ? 0.63 -27.859 4.203 1 91.12 222 GLY A O 1
ATOM 1716 N N . VAL A 1 223 ? 1.686 -29.859 4.625 1 88.75 223 VAL A N 1
ATOM 1717 C CA . VAL A 1 223 ? 1.315 -30.5 3.369 1 88.75 223 VAL A CA 1
ATOM 1718 C C . VAL A 1 223 ? 0.186 -31.5 3.619 1 88.75 223 VAL A C 1
ATOM 1720 O O . VAL A 1 223 ? 0.23 -32.281 4.582 1 88.75 223 VAL A O 1
ATOM 1723 N N . ILE A 1 224 ? -0.833 -31.469 2.771 1 86.19 224 ILE A N 1
ATOM 1724 C CA . ILE A 1 224 ? -1.913 -32.438 2.859 1 86.19 224 ILE A CA 1
ATOM 1725 C C . ILE A 1 224 ? -1.382 -33.844 2.525 1 86.19 224 ILE A C 1
ATOM 1727 O O . ILE A 1 224 ? -0.705 -34 1.511 1 86.19 224 ILE A O 1
ATOM 1731 N N . PRO A 1 225 ? -1.728 -34.781 3.322 1 82.25 225 PRO A N 1
ATOM 1732 C CA . PRO A 1 225 ? -1.253 -36.156 3.064 1 82.25 225 PRO A CA 1
ATOM 1733 C C . PRO A 1 225 ? -1.755 -36.719 1.736 1 82.25 225 PRO A C 1
ATOM 1735 O O . PRO A 1 225 ? -2.836 -36.344 1.272 1 82.25 225 PRO A O 1
ATOM 1738 N N . ASP A 1 226 ? -0.959 -37.625 1.22 1 78.88 226 ASP A N 1
ATOM 1739 C CA . ASP A 1 226 ? -1.306 -38.219 -0.075 1 78.88 226 ASP A CA 1
ATOM 1740 C C . ASP A 1 226 ? -1.982 -39.562 0.094 1 78.88 226 ASP A C 1
ATOM 1742 O O . ASP A 1 226 ? -1.539 -40.562 -0.48 1 78.88 226 ASP A O 1
ATOM 1746 N N . ASN A 1 227 ? -2.857 -39.688 0.875 1 84.31 227 ASN A N 1
ATOM 1747 C CA . ASN A 1 227 ? -3.756 -40.812 1.116 1 84.31 227 ASN A CA 1
ATOM 1748 C C . ASN A 1 227 ? -5.141 -40.312 1.557 1 84.31 227 ASN A C 1
ATOM 1750 O O . ASN A 1 227 ? -5.258 -39.344 2.307 1 84.31 227 ASN A O 1
ATOM 1754 N N . LEU A 1 228 ? -6.121 -40.969 1.005 1 87.75 228 LEU A N 1
ATOM 1755 C CA . LEU A 1 228 ? -7.492 -40.469 1.162 1 87.75 228 LEU A CA 1
ATOM 1756 C C . LEU A 1 228 ? -7.883 -40.438 2.635 1 87.75 228 LEU A C 1
ATOM 1758 O O . LEU A 1 228 ? -8.43 -39.438 3.102 1 87.75 228 LEU A O 1
ATOM 1762 N N . GLU A 1 229 ? -7.574 -41.5 3.369 1 92 229 GLU A N 1
ATOM 1763 C CA . GLU A 1 229 ? -7.973 -41.562 4.77 1 92 229 GLU A CA 1
ATOM 1764 C C . GLU A 1 229 ? -7.285 -40.469 5.586 1 92 229 GLU A C 1
ATOM 1766 O O . GLU A 1 229 ? -7.938 -39.75 6.344 1 92 229 GLU A O 1
ATOM 1771 N N . LYS A 1 230 ? -6.051 -40.344 5.391 1 90.62 230 LYS A N 1
ATOM 1772 C CA . LYS A 1 230 ? -5.273 -39.344 6.137 1 90.62 230 LYS A CA 1
ATOM 1773 C C . LYS A 1 230 ? -5.656 -37.938 5.738 1 90.62 230 LYS A C 1
ATOM 1775 O O . LYS A 1 230 ? -5.742 -37.031 6.59 1 90.62 230 LYS A O 1
ATOM 1780 N N . SER A 1 231 ? -5.887 -37.688 4.5 1 90.5 231 SER A N 1
ATOM 1781 C CA . SER A 1 231 ? -6.27 -36.375 4.027 1 90.5 231 SER A CA 1
ATOM 1782 C C . SER A 1 231 ? -7.656 -36 4.527 1 90.5 231 SER A C 1
ATOM 1784 O O . SER A 1 231 ? -7.895 -34.844 4.883 1 90.5 231 SER A O 1
ATOM 1786 N N . THR A 1 232 ? -8.547 -36.969 4.5 1 93.5 232 THR A N 1
ATOM 1787 C CA . THR A 1 232 ? -9.891 -36.719 4.996 1 93.5 232 THR A CA 1
ATOM 1788 C C . THR A 1 232 ? -9.859 -36.281 6.465 1 93.5 232 THR A C 1
ATOM 1790 O O . THR A 1 232 ? -10.5 -35.312 6.848 1 93.5 232 THR A O 1
ATOM 1793 N N . ASN A 1 233 ? -9.086 -37.031 7.266 1 94.38 233 ASN A N 1
ATOM 1794 C CA . ASN A 1 233 ? -8.953 -36.688 8.68 1 94.38 233 ASN A CA 1
ATOM 1795 C C . ASN A 1 233 ? -8.258 -35.344 8.875 1 94.38 233 ASN A C 1
ATOM 1797 O O . ASN A 1 233 ? -8.656 -34.562 9.734 1 94.38 233 ASN A O 1
ATOM 1801 N N . PHE A 1 234 ? -7.281 -35.125 8.148 1 92.81 234 PHE A N 1
ATOM 1802 C CA . PHE A 1 234 ? -6.543 -33.844 8.18 1 92.81 234 PHE A CA 1
ATOM 1803 C C . PHE A 1 234 ? -7.465 -32.688 7.902 1 92.81 234 PHE A C 1
ATOM 1805 O O . PHE A 1 234 ? -7.469 -31.703 8.648 1 92.81 234 PHE A O 1
ATOM 1812 N N . ILE A 1 235 ? -8.32 -32.781 6.957 1 93.06 235 ILE A N 1
ATOM 1813 C CA . ILE A 1 235 ? -9.203 -31.703 6.504 1 93.06 235 ILE A CA 1
ATOM 1814 C C . ILE A 1 235 ? -10.32 -31.484 7.531 1 93.06 235 ILE A C 1
ATOM 1816 O O . ILE A 1 235 ? -10.766 -30.359 7.746 1 93.06 235 ILE A O 1
ATOM 1820 N N . LYS A 1 236 ? -10.703 -32.562 8.164 1 94.31 236 LYS A N 1
ATOM 1821 C CA . LYS A 1 236 ? -11.727 -32.469 9.195 1 94.31 236 LYS A CA 1
ATOM 1822 C C . LYS A 1 236 ? -11.344 -31.453 10.266 1 94.31 236 LYS A C 1
ATOM 1824 O O . LYS A 1 236 ? -12.195 -30.719 10.766 1 94.31 236 LYS A O 1
ATOM 1829 N N . ASN A 1 237 ? -10.094 -31.328 10.531 1 92.81 237 ASN A N 1
ATOM 1830 C CA . ASN A 1 237 ? -9.586 -30.453 11.578 1 92.81 237 ASN A CA 1
ATOM 1831 C C . ASN A 1 237 ? -9.469 -29 11.102 1 92.81 237 ASN A C 1
ATOM 1833 O O . ASN A 1 237 ? -9.172 -28.109 11.883 1 92.81 237 ASN A O 1
ATOM 1837 N N . LEU A 1 238 ? -9.742 -28.781 9.875 1 94.31 238 LEU A N 1
ATOM 1838 C CA . LEU A 1 238 ? -9.578 -27.453 9.305 1 94.31 238 LEU A CA 1
ATOM 1839 C C . LEU A 1 238 ? -10.891 -26.672 9.336 1 94.31 238 LEU A C 1
ATOM 1841 O O . LEU A 1 238 ? -10.922 -25.484 9.023 1 94.31 238 LEU A O 1
ATOM 1845 N N . LYS A 1 239 ? -11.961 -27.297 9.781 1 93.88 239 LYS A N 1
ATOM 1846 C CA . LYS A 1 239 ? -13.289 -26.688 9.766 1 93.88 239 LYS A CA 1
ATOM 1847 C C . LYS A 1 239 ? -13.414 -25.594 10.82 1 93.88 239 LYS A C 1
ATOM 1849 O O . LYS A 1 239 ? -14.375 -24.828 10.812 1 93.88 239 LYS A O 1
ATOM 1854 N N . SER A 1 240 ? -12.43 -25.5 11.68 1 93.69 240 SER A N 1
ATOM 1855 C CA . SER A 1 240 ? -12.43 -24.453 12.695 1 93.69 240 SER A CA 1
ATOM 1856 C C . SER A 1 240 ? -11.93 -23.125 12.125 1 93.69 240 SER A C 1
ATOM 1858 O O . SER A 1 240 ? -12.102 -22.078 12.742 1 93.69 240 SER A O 1
ATOM 1860 N N . TYR A 1 241 ? -11.281 -23.156 10.969 1 96.69 241 TYR A N 1
ATOM 1861 C CA . TYR A 1 241 ? -10.812 -21.938 10.328 1 96.69 241 TYR A CA 1
ATOM 1862 C C . TYR A 1 241 ? -11.93 -21.281 9.516 1 96.69 241 TYR A C 1
ATOM 1864 O O . TYR A 1 241 ? -12.812 -21.969 9 1 96.69 241 TYR A O 1
ATOM 1872 N N . ASP A 1 242 ? -11.891 -19.969 9.422 1 97.56 242 ASP A N 1
ATOM 1873 C CA . ASP A 1 242 ? -12.812 -19.25 8.547 1 97.56 242 ASP A CA 1
ATOM 1874 C C . ASP A 1 242 ? -12.484 -19.516 7.074 1 97.56 242 ASP A C 1
ATOM 1876 O O . ASP A 1 242 ? -13.383 -19.547 6.23 1 97.56 242 ASP A O 1
ATOM 1880 N N . VAL A 1 243 ? -11.188 -19.688 6.758 1 98.25 243 VAL A N 1
ATOM 1881 C CA . VAL A 1 243 ? -10.734 -19.844 5.379 1 98.25 243 VAL A CA 1
ATOM 1882 C C . VAL A 1 243 ? -9.625 -20.891 5.309 1 98.25 243 VAL A C 1
ATOM 1884 O O . VAL A 1 243 ? -8.719 -20.906 6.145 1 98.25 243 VAL A O 1
ATOM 1887 N N . VAL A 1 244 ? -9.695 -21.766 4.352 1 97.75 244 VAL A N 1
ATOM 1888 C CA . VAL A 1 244 ? -8.633 -22.688 3.984 1 97.75 244 VAL A CA 1
ATOM 1889 C C . VAL A 1 244 ? -8.156 -22.406 2.562 1 97.75 244 VAL A C 1
ATOM 1891 O O . VAL A 1 244 ? -8.961 -22.391 1.623 1 97.75 244 VAL A O 1
ATOM 1894 N N . ILE A 1 245 ? -6.871 -22.125 2.402 1 97.88 245 ILE A N 1
ATOM 1895 C CA . ILE A 1 245 ? -6.266 -21.891 1.094 1 97.88 245 ILE A CA 1
ATOM 1896 C C . ILE A 1 245 ? -5.242 -22.984 0.804 1 97.88 245 ILE A C 1
ATOM 1898 O O . ILE A 1 245 ? -4.363 -23.266 1.627 1 97.88 245 ILE A O 1
ATOM 1902 N N . THR A 1 246 ? -5.391 -23.656 -0.316 1 95.38 246 THR A N 1
ATOM 1903 C CA . THR A 1 246 ? -4.402 -24.641 -0.723 1 95.38 246 THR A CA 1
ATOM 1904 C C . THR A 1 246 ? -3.688 -24.203 -1.996 1 95.38 246 THR A C 1
ATOM 1906 O O . THR A 1 246 ? -4.211 -23.391 -2.762 1 95.38 246 THR A O 1
ATOM 1909 N N . THR A 1 247 ? -2.508 -24.641 -2.154 1 92.62 247 THR A N 1
ATOM 1910 C CA . THR A 1 247 ? -1.777 -24.438 -3.4 1 92.62 247 THR A CA 1
ATOM 1911 C C . THR A 1 247 ? -1.367 -25.766 -4.012 1 92.62 247 THR A C 1
ATOM 1913 O O . THR A 1 247 ? -0.904 -26.672 -3.301 1 92.62 247 THR A O 1
ATOM 1916 N N . GLY A 1 248 ? -1.592 -25.922 -5.277 1 83.56 248 GLY A N 1
ATOM 1917 C CA . GLY A 1 248 ? -1.25 -27.141 -5.992 1 83.56 248 GLY A CA 1
ATOM 1918 C C . GLY A 1 248 ? -2.385 -28.141 -6.031 1 83.56 248 GLY A C 1
ATOM 1919 O O . GLY A 1 248 ? -3.377 -28 -5.316 1 83.56 248 GLY A O 1
ATOM 1920 N N . GLY A 1 249 ? -2.271 -29.266 -6.781 1 66.19 249 GLY A N 1
ATOM 1921 C CA . GLY A 1 249 ? -2.979 -30.531 -6.75 1 66.19 249 GLY A CA 1
ATOM 1922 C C . GLY A 1 249 ? -4.457 -30.406 -7.066 1 66.19 249 GLY A C 1
ATOM 1923 O O . GLY A 1 249 ? -5.281 -31.156 -6.543 1 66.19 249 GLY A O 1
ATOM 1924 N N . ILE A 1 250 ? -4.871 -29.359 -7.742 1 64.31 250 ILE A N 1
ATOM 1925 C CA . ILE A 1 250 ? -6.312 -29.219 -7.922 1 64.31 250 ILE A CA 1
ATOM 1926 C C . ILE A 1 250 ? -6.758 -30.016 -9.141 1 64.31 250 ILE A C 1
ATOM 1928 O O . ILE A 1 250 ? -7.879 -29.844 -9.633 1 64.31 250 ILE A O 1
ATOM 1932 N N . SER A 1 251 ? -5.969 -31.031 -9.5 1 56.34 251 SER A N 1
ATOM 1933 C CA . SER A 1 251 ? -6.453 -31.75 -10.672 1 56.34 251 SER A CA 1
ATOM 1934 C C . SER A 1 251 ? -7.602 -32.688 -10.305 1 56.34 251 SER A C 1
ATOM 1936 O O . SER A 1 251 ? -7.602 -33.281 -9.227 1 56.34 251 SER A O 1
ATOM 1938 N N . MET A 1 252 ? -8.938 -32.312 -10.562 1 47.66 252 MET A N 1
ATOM 1939 C CA . MET A 1 252 ? -10.109 -33.094 -10.242 1 47.66 252 MET A CA 1
ATOM 1940 C C . MET A 1 252 ? -10.039 -34.469 -10.914 1 47.66 252 MET A C 1
ATOM 1942 O O . MET A 1 252 ? -11.031 -35.219 -10.945 1 47.66 252 MET A O 1
ATOM 1946 N N . GLY A 1 253 ? -9.016 -34.781 -11.531 1 47.44 253 GLY A N 1
ATOM 1947 C CA . GLY A 1 253 ? -9.039 -36.125 -12.125 1 47.44 253 GLY A CA 1
ATOM 1948 C C . GLY A 1 253 ? -8.914 -37.219 -11.102 1 47.44 253 GLY A C 1
ATOM 1949 O O . GLY A 1 253 ? -8.875 -36.969 -9.898 1 47.44 253 GLY A O 1
ATOM 1950 N N . ASP A 1 254 ? -9.078 -38.562 -11.43 1 46.06 254 ASP A N 1
ATOM 1951 C CA . ASP A 1 254 ? -9.242 -39.812 -10.711 1 46.06 254 ASP A CA 1
ATOM 1952 C C . ASP A 1 254 ? -8.266 -39.906 -9.539 1 46.06 254 ASP A C 1
ATOM 1954 O O . ASP A 1 254 ? -8.57 -40.531 -8.523 1 46.06 254 ASP A O 1
ATOM 1958 N N . ALA A 1 255 ? -7.184 -39.312 -9.555 1 51.31 255 ALA A N 1
ATOM 1959 C CA . ALA A 1 255 ? -6.191 -39.562 -8.516 1 51.31 255 ALA A CA 1
ATOM 1960 C C . ALA A 1 255 ? -6.066 -38.375 -7.582 1 51.31 255 ALA A C 1
ATOM 1962 O O . ALA A 1 255 ? -5.094 -38.25 -6.836 1 51.31 255 ALA A O 1
ATOM 1963 N N . ASP A 1 256 ? -7.242 -37.594 -7.488 1 69.31 256 ASP A N 1
ATOM 1964 C CA . ASP A 1 256 ? -6.988 -36.438 -6.637 1 69.31 256 ASP A CA 1
ATOM 1965 C C . ASP A 1 256 ? -7.59 -36.625 -5.246 1 69.31 256 ASP A C 1
ATOM 1967 O O . ASP A 1 256 ? -8.781 -36.375 -5.039 1 69.31 256 ASP A O 1
ATOM 1971 N N . PHE A 1 257 ? -6.926 -37.281 -4.352 1 75.81 257 PHE A N 1
ATOM 1972 C CA . PHE A 1 257 ? -7.285 -37.562 -2.967 1 75.81 257 PHE A CA 1
ATOM 1973 C C . PHE A 1 257 ? -7.688 -36.281 -2.234 1 75.81 257 PHE A C 1
ATOM 1975 O O . PHE A 1 257 ? -8.578 -36.312 -1.381 1 75.81 257 PHE A O 1
ATOM 1982 N N . MET A 1 258 ? -7.219 -35.25 -2.68 1 81.94 258 MET A N 1
ATOM 1983 C CA . MET A 1 258 ? -7.5 -33.969 -1.995 1 81.94 258 MET A CA 1
ATOM 1984 C C . MET A 1 258 ? -8.938 -33.531 -2.252 1 81.94 258 MET A C 1
ATOM 1986 O O . MET A 1 258 ? -9.664 -33.188 -1.316 1 81.94 258 MET A O 1
ATOM 1990 N N . ALA A 1 259 ? -9.273 -33.562 -3.486 1 82.5 259 ALA A N 1
ATOM 1991 C CA . ALA A 1 259 ? -10.633 -33.156 -3.836 1 82.5 259 ALA A CA 1
ATOM 1992 C C . ALA A 1 259 ? -11.664 -34.031 -3.141 1 82.5 259 ALA A C 1
ATOM 1994 O O . ALA A 1 259 ? -12.641 -33.531 -2.574 1 82.5 259 ALA A O 1
ATOM 1995 N N . GLN A 1 260 ? -11.398 -35.312 -3.199 1 85.5 260 GLN A N 1
ATOM 1996 C CA . GLN A 1 260 ? -12.312 -36.281 -2.564 1 85.5 260 GLN A CA 1
ATOM 1997 C C . GLN A 1 260 ? -12.383 -36.031 -1.057 1 85.5 260 GLN A C 1
ATOM 1999 O O . GLN A 1 260 ? -13.445 -36.156 -0.455 1 85.5 260 GLN A O 1
ATOM 2004 N N . ALA A 1 261 ? -11.25 -35.781 -0.503 1 90 261 ALA A N 1
ATOM 2005 C CA . ALA A 1 261 ? -11.188 -35.531 0.935 1 90 261 ALA A CA 1
ATOM 2006 C C . ALA A 1 261 ? -12.016 -34.312 1.319 1 90 261 ALA A C 1
ATOM 2008 O O . ALA A 1 261 ? -12.742 -34.312 2.316 1 90 261 ALA A O 1
ATOM 2009 N N . PHE A 1 262 ? -11.992 -33.281 0.573 1 91.62 262 PHE A N 1
ATOM 2010 C CA . PHE A 1 262 ? -12.781 -32.062 0.818 1 91.62 262 PHE A CA 1
ATOM 2011 C C . PHE A 1 262 ? -14.273 -32.344 0.661 1 91.62 262 PHE A C 1
ATOM 2013 O O . PHE A 1 262 ? -15.086 -31.922 1.477 1 91.62 262 PHE A O 1
ATOM 2020 N N . LEU A 1 263 ? -14.594 -33.094 -0.376 1 91.62 263 LEU A N 1
ATOM 2021 C CA . LEU A 1 263 ? -15.984 -33.438 -0.63 1 91.62 263 LEU A CA 1
ATOM 2022 C C . LEU A 1 263 ? -16.547 -34.281 0.509 1 91.62 263 LEU A C 1
ATOM 2024 O O . LEU A 1 263 ? -17.672 -34.062 0.964 1 91.62 263 LEU A O 1
ATOM 2028 N N . SER A 1 264 ? -15.742 -35.188 0.925 1 93.12 264 SER A N 1
ATOM 2029 C CA . SER A 1 264 ? -16.156 -36.094 2.018 1 93.12 264 SER A CA 1
ATOM 2030 C C . SER A 1 264 ? -16.391 -35.281 3.299 1 93.12 264 SER A C 1
ATOM 2032 O O . SER A 1 264 ? -17.141 -35.75 4.18 1 93.12 264 SER A O 1
ATOM 2034 N N . ASN A 1 265 ? -15.773 -34.188 3.402 1 95.38 265 ASN A N 1
ATOM 2035 C CA . ASN A 1 265 ? -15.93 -33.344 4.586 1 95.38 265 ASN A CA 1
ATOM 2036 C C . ASN A 1 265 ? -17.016 -32.281 4.383 1 95.38 265 ASN A C 1
ATOM 2038 O O . ASN A 1 265 ? -17.156 -31.375 5.203 1 95.38 265 ASN A O 1
ATOM 2042 N N . GLY A 1 266 ? -17.75 -32.312 3.232 1 96.06 266 GLY A N 1
ATOM 2043 C CA . GLY A 1 266 ? -18.922 -31.469 3.059 1 96.06 266 GLY A CA 1
ATOM 2044 C C . GLY A 1 266 ? -18.672 -30.266 2.176 1 96.06 266 GLY A C 1
ATOM 2045 O O . GLY A 1 266 ? -19.453 -29.312 2.178 1 96.06 266 GLY A O 1
ATOM 2046 N N . LEU A 1 267 ? -17.656 -30.312 1.409 1 95.69 267 LEU A N 1
ATOM 2047 C CA . LEU A 1 267 ? -17.375 -29.188 0.511 1 95.69 267 LEU A CA 1
ATOM 2048 C C . LEU A 1 267 ? -18.453 -29.078 -0.567 1 95.69 267 LEU A C 1
ATOM 2050 O O . LEU A 1 267 ? -18.781 -30.078 -1.227 1 95.69 267 LEU A O 1
ATOM 2054 N N . GLU A 1 268 ? -19.062 -27.938 -0.661 1 96.5 268 GLU A N 1
ATOM 2055 C CA . GLU A 1 268 ? -19.891 -27.562 -1.807 1 96.5 268 GLU A CA 1
ATOM 2056 C C . GLU A 1 268 ? -19.109 -26.672 -2.771 1 96.5 268 GLU A C 1
ATOM 2058 O O . GLU A 1 268 ? -18.828 -25.516 -2.461 1 96.5 268 GLU A O 1
ATOM 2063 N N . VAL A 1 269 ? -18.797 -27.188 -3.895 1 95.06 269 VAL A N 1
ATOM 2064 C CA . VAL A 1 269 ? -17.953 -26.5 -4.871 1 95.06 269 VAL A CA 1
ATOM 2065 C C . VAL A 1 269 ? -18.766 -25.438 -5.602 1 95.06 269 VAL A C 1
ATOM 2067 O O . VAL A 1 269 ? -19.859 -25.719 -6.09 1 95.06 269 VAL A O 1
ATOM 2070 N N . ALA A 1 270 ? -18.266 -24.234 -5.637 1 95.81 270 ALA A N 1
ATOM 2071 C CA . ALA A 1 270 ? -18.906 -23.172 -6.402 1 95.81 270 ALA A CA 1
ATOM 2072 C C . ALA A 1 270 ? -18.516 -23.25 -7.875 1 95.81 270 ALA A C 1
ATOM 2074 O O . ALA A 1 270 ? -19.375 -23.109 -8.758 1 95.81 270 ALA A O 1
ATOM 2075 N N . TYR A 1 271 ? -17.266 -23.438 -8.125 1 93.94 271 TYR A N 1
ATOM 2076 C CA . TYR A 1 271 ? -16.75 -23.672 -9.477 1 93.94 271 TYR A CA 1
ATOM 2077 C C . TYR A 1 271 ? -15.359 -24.281 -9.438 1 93.94 271 TYR A C 1
ATOM 2079 O O . TYR A 1 271 ? -14.68 -24.234 -8.406 1 93.94 271 TYR A O 1
ATOM 2087 N N . HIS A 1 272 ? -14.984 -24.891 -10.469 1 92.38 272 HIS A N 1
ATOM 2088 C CA . HIS A 1 272 ? -13.656 -25.438 -10.727 1 92.38 272 HIS A CA 1
ATOM 2089 C C . HIS A 1 272 ? -13.18 -25.094 -12.133 1 92.38 272 HIS A C 1
ATOM 2091 O O . HIS A 1 272 ? -13.711 -25.609 -13.125 1 92.38 272 HIS A O 1
ATOM 2097 N N . GLY A 1 273 ? -12.172 -24.234 -12.117 1 93.12 273 GLY A N 1
ATOM 2098 C CA . GLY A 1 273 ? -11.664 -23.766 -13.398 1 93.12 273 GLY A CA 1
ATOM 2099 C C . GLY A 1 273 ? -12.18 -22.406 -13.789 1 93.12 273 GLY A C 1
ATOM 2100 O O . GLY A 1 273 ? -13.383 -22.125 -13.672 1 93.12 273 GLY A O 1
ATOM 2101 N N . VAL A 1 274 ? -11.32 -21.516 -14.148 1 95.12 274 VAL A N 1
ATOM 2102 C CA . VAL A 1 274 ? -11.641 -20.156 -14.602 1 95.12 274 VAL A CA 1
ATOM 2103 C C . VAL A 1 274 ? -10.961 -19.891 -15.938 1 95.12 274 VAL A C 1
ATOM 2105 O O . VAL A 1 274 ? -9.812 -20.281 -16.156 1 95.12 274 VAL A O 1
ATOM 2108 N N . ASN A 1 275 ? -11.617 -19.219 -16.859 1 94.81 275 ASN A N 1
ATOM 2109 C CA . ASN A 1 275 ? -11.039 -18.844 -18.156 1 94.81 275 ASN A CA 1
ATOM 2110 C C . ASN A 1 275 ? -10.062 -17.688 -18 1 94.81 275 ASN A C 1
ATOM 2112 O O . ASN A 1 275 ? -10.367 -16.562 -18.422 1 94.81 275 ASN A O 1
ATOM 2116 N N . ILE A 1 276 ? -8.891 -18.016 -17.484 1 96 276 ILE A N 1
ATOM 2117 C CA . ILE A 1 276 ? -7.836 -17.031 -17.281 1 96 276 ILE A CA 1
ATOM 2118 C C . ILE A 1 276 ? -6.473 -17.688 -17.484 1 96 276 ILE A C 1
ATOM 2120 O O . ILE A 1 276 ? -6.297 -18.875 -17.188 1 96 276 ILE A O 1
ATOM 2124 N N . LYS A 1 277 ? -5.543 -16.984 -18.047 1 94.88 277 LYS A N 1
ATOM 2125 C CA . LYS A 1 277 ? -4.156 -17.406 -18.203 1 94.88 277 LYS A CA 1
ATOM 2126 C C . LYS A 1 277 ? -3.201 -16.438 -17.516 1 94.88 277 LYS A C 1
ATOM 2128 O O . LYS A 1 277 ? -3.191 -15.242 -17.844 1 94.88 277 LYS A O 1
ATOM 2133 N N . PRO A 1 278 ? -2.32 -16.875 -16.781 1 94.69 278 PRO A N 1
ATOM 2134 C CA . PRO A 1 278 ? -2.365 -18.156 -16.078 1 94.69 278 PRO A CA 1
ATOM 2135 C C . PRO A 1 278 ? -3.426 -18.203 -14.977 1 94.69 278 PRO A C 1
ATOM 2137 O O . PRO A 1 278 ? -4.012 -17.172 -14.648 1 94.69 278 PRO A O 1
ATOM 2140 N N . GLY A 1 279 ? -3.715 -19.359 -14.445 1 93.62 279 GLY A N 1
ATOM 2141 C CA . GLY A 1 279 ? -4.559 -19.438 -13.266 1 93.62 279 GLY A CA 1
ATOM 2142 C C . GLY A 1 279 ? -5.848 -20.203 -13.492 1 93.62 279 GLY A C 1
ATOM 2143 O O . GLY A 1 279 ? -6.777 -20.125 -12.688 1 93.62 279 GLY A O 1
ATOM 2144 N N . ARG A 1 280 ? -5.93 -20.938 -14.492 1 92.62 280 ARG A N 1
ATOM 2145 C CA . ARG A 1 280 ? -7.156 -21.641 -14.852 1 92.62 280 ARG A CA 1
ATOM 2146 C C . ARG A 1 280 ? -7.582 -22.594 -13.742 1 92.62 280 ARG A C 1
ATOM 2148 O O . ARG A 1 280 ? -8.766 -22.688 -13.414 1 92.62 280 ARG A O 1
ATOM 2155 N N . ALA A 1 281 ? -6.625 -23.281 -13.227 1 89.5 281 ALA A N 1
ATOM 2156 C CA . ALA A 1 281 ? -6.926 -24.359 -12.273 1 89.5 281 ALA A CA 1
ATOM 2157 C C . ALA A 1 281 ? -7.16 -23.797 -10.875 1 89.5 281 ALA A C 1
ATOM 2159 O O . ALA A 1 281 ? -6.293 -23.906 -10 1 89.5 281 ALA A O 1
ATOM 2160 N N . MET A 1 282 ? -8.25 -23.172 -10.656 1 93.38 282 MET A N 1
ATOM 2161 C CA . MET A 1 282 ? -8.688 -22.656 -9.359 1 93.38 282 MET A CA 1
ATOM 2162 C C . MET A 1 282 ? -10.055 -23.203 -8.992 1 93.38 282 MET A C 1
ATOM 2164 O O . MET A 1 282 ? -10.914 -23.391 -9.859 1 93.38 282 MET A O 1
ATOM 2168 N N . MET A 1 283 ? -10.188 -23.5 -7.762 1 93.38 283 MET A N 1
ATOM 2169 C CA . MET A 1 283 ? -11.469 -23.984 -7.254 1 93.38 283 MET A CA 1
ATOM 2170 C C . MET A 1 283 ? -11.859 -23.25 -5.973 1 93.38 283 MET A C 1
ATOM 2172 O O . MET A 1 283 ? -11.008 -23 -5.113 1 93.38 283 MET A O 1
ATOM 2176 N N . THR A 1 284 ? -13.094 -22.938 -5.859 1 95.62 284 THR A N 1
ATOM 2177 C CA . THR A 1 284 ? -13.617 -22.344 -4.633 1 95.62 284 THR A CA 1
ATOM 2178 C C . THR A 1 284 ? -14.883 -23.062 -4.176 1 95.62 284 THR A C 1
ATOM 2180 O O . THR A 1 284 ? -15.547 -23.734 -4.977 1 95.62 284 THR A O 1
ATOM 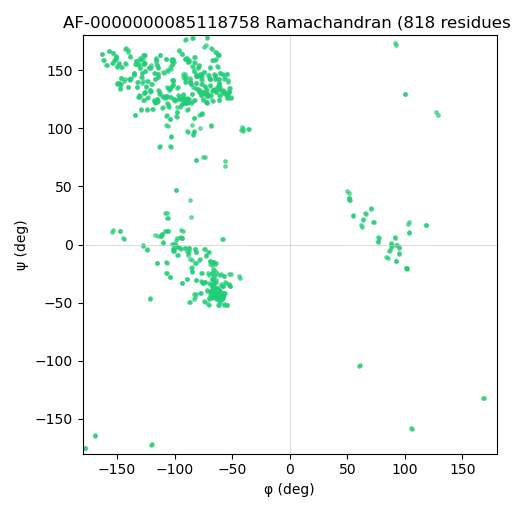2183 N N . GLY A 1 285 ? -15.125 -22.984 -2.939 1 96.56 285 GLY A N 1
ATOM 2184 C CA . GLY A 1 285 ? -16.328 -23.562 -2.348 1 96.56 285 GLY A CA 1
ATOM 2185 C C . GLY A 1 285 ? -16.438 -23.312 -0.856 1 96.56 285 GLY A C 1
ATOM 2186 O O . GLY A 1 285 ? -15.656 -22.531 -0.296 1 96.56 285 GLY A O 1
ATOM 2187 N N . VAL A 1 286 ? -17.469 -23.922 -0.3 1 97.62 286 VAL A N 1
ATOM 2188 C CA . VAL A 1 286 ? -17.703 -23.781 1.133 1 97.62 286 VAL A CA 1
ATOM 2189 C C . VAL A 1 286 ? -17.828 -25.156 1.782 1 97.62 286 VAL A C 1
ATOM 2191 O O . VAL A 1 286 ? -18.562 -26.016 1.291 1 97.62 286 VAL A O 1
ATOM 2194 N N . MET A 1 287 ? -17.031 -25.391 2.744 1 96.81 287 MET A N 1
ATOM 2195 C CA . MET A 1 287 ? -17.094 -26.562 3.607 1 96.81 287 MET A CA 1
ATOM 2196 C C . MET A 1 287 ? -17.703 -26.219 4.961 1 96.81 287 MET A C 1
ATOM 2198 O O . MET A 1 287 ? -17 -25.766 5.863 1 96.81 287 MET A O 1
ATOM 2202 N N . ASN A 1 288 ? -19.062 -26.422 5.055 1 92.75 288 ASN A N 1
ATOM 2203 C CA . ASN A 1 288 ? -19.828 -25.891 6.18 1 92.75 288 ASN A CA 1
ATOM 2204 C C . ASN A 1 288 ? -19.734 -24.359 6.25 1 92.75 288 ASN A C 1
ATOM 2206 O O . ASN A 1 288 ? -20.25 -23.672 5.379 1 92.75 288 ASN A O 1
ATOM 2210 N N . GLU A 1 289 ? -18.953 -23.875 7.188 1 92.94 289 GLU A N 1
ATOM 2211 C CA . GLU A 1 289 ? -18.844 -22.422 7.301 1 92.94 289 GLU A CA 1
ATOM 2212 C C . GLU A 1 289 ? -17.469 -21.938 6.859 1 92.94 289 GLU A C 1
ATOM 2214 O O . GLU A 1 289 ? -17.203 -20.734 6.844 1 92.94 289 GLU A O 1
ATOM 2219 N N . THR A 1 290 ? -16.688 -22.906 6.434 1 96.75 290 THR A N 1
ATOM 2220 C CA . THR A 1 290 ? -15.312 -22.594 6.062 1 96.75 290 THR A CA 1
ATOM 2221 C C . THR A 1 290 ? -15.195 -22.344 4.562 1 96.75 290 THR A C 1
ATOM 2223 O O . THR A 1 290 ? -15.594 -23.188 3.754 1 96.75 290 THR A O 1
ATOM 2226 N N . LEU A 1 291 ? -14.758 -21.156 4.219 1 97.88 291 LEU A N 1
ATOM 2227 C CA . LEU A 1 291 ? -14.445 -20.859 2.822 1 97.88 291 LEU A CA 1
ATOM 2228 C C . LEU A 1 291 ? -13.211 -21.641 2.365 1 97.88 291 LEU A C 1
ATOM 2230 O O . LEU A 1 291 ? -12.18 -21.625 3.041 1 97.88 291 LEU A O 1
ATOM 2234 N N . VAL A 1 292 ? -13.312 -22.344 1.237 1 97.06 292 VAL A N 1
ATOM 2235 C CA . VAL A 1 292 ? -12.203 -23.125 0.701 1 97.06 292 VAL A CA 1
ATOM 2236 C C . VAL A 1 292 ? -11.773 -22.562 -0.65 1 97.06 292 VAL A C 1
ATOM 2238 O O . VAL A 1 292 ? -12.602 -22.406 -1.553 1 97.06 292 VAL A O 1
ATOM 2241 N N . ILE A 1 293 ? -10.539 -22.188 -0.793 1 97.44 293 ILE A N 1
ATOM 2242 C CA . ILE A 1 293 ? -9.953 -21.672 -2.021 1 97.44 293 ILE A CA 1
ATOM 2243 C C . ILE A 1 293 ? -8.734 -22.5 -2.416 1 97.44 293 ILE A C 1
ATOM 2245 O O . ILE A 1 293 ? -7.742 -22.547 -1.687 1 97.44 293 ILE A O 1
ATOM 2249 N N . CYS A 1 294 ? -8.805 -23.141 -3.514 1 95.38 294 CYS A N 1
ATOM 2250 C CA . CYS A 1 294 ? -7.699 -23.938 -4.035 1 95.38 294 CYS A CA 1
ATOM 2251 C C . CYS A 1 294 ? -7.016 -23.234 -5.199 1 95.38 294 CYS A C 1
ATOM 2253 O O . CYS A 1 294 ? -7.637 -23 -6.238 1 95.38 294 CYS A O 1
ATOM 2255 N N . LEU A 1 295 ? -5.77 -22.938 -5.004 1 96.06 295 LEU A N 1
ATOM 2256 C CA . LEU A 1 295 ? -5.004 -22.188 -5.988 1 96.06 295 LEU A CA 1
ATOM 2257 C C . LEU A 1 295 ? -4.09 -23.109 -6.789 1 96.06 295 LEU A C 1
ATOM 2259 O O . LEU A 1 295 ? -3.76 -24.203 -6.336 1 96.06 295 LEU A O 1
ATOM 2263 N N . PRO A 1 296 ? -3.67 -22.625 -7.973 1 92.12 296 PRO A N 1
ATOM 2264 C CA . PRO A 1 296 ? -2.699 -23.391 -8.758 1 92.12 296 PRO A CA 1
ATOM 2265 C C . PRO A 1 296 ? -1.363 -23.562 -8.039 1 92.12 296 PRO A C 1
ATOM 2267 O O . PRO A 1 296 ? -1.049 -22.797 -7.121 1 92.12 296 PRO A O 1
ATOM 2270 N N . GLY A 1 297 ? -0.625 -24.516 -8.547 1 90.5 297 GLY A N 1
ATOM 2271 C CA . GLY A 1 297 ? 0.667 -24.781 -7.941 1 90.5 297 GLY A CA 1
ATOM 2272 C C . GLY A 1 297 ? 1.771 -23.891 -8.453 1 90.5 297 GLY A C 1
ATOM 2273 O O . GLY A 1 297 ? 2.822 -23.766 -7.824 1 90.5 297 GLY A O 1
ATOM 2274 N N . ASN A 1 298 ? 1.614 -23.312 -9.672 1 92 298 ASN A N 1
ATOM 2275 C CA . ASN A 1 298 ? 2.605 -22.375 -10.188 1 92 298 ASN A CA 1
ATOM 2276 C C . ASN A 1 298 ? 2.547 -21.047 -9.461 1 92 298 ASN A C 1
ATOM 2278 O O . ASN A 1 298 ? 1.476 -20.438 -9.336 1 92 298 ASN A O 1
ATOM 2282 N N . PRO A 1 299 ? 3.635 -20.5 -9.055 1 96.06 299 PRO A N 1
ATOM 2283 C CA . PRO A 1 299 ? 3.66 -19.328 -8.18 1 96.06 299 PRO A CA 1
ATOM 2284 C C . PRO A 1 299 ? 2.992 -18.109 -8.805 1 96.06 299 PRO A C 1
ATOM 2286 O O . PRO A 1 299 ? 2.23 -17.406 -8.141 1 96.06 299 PRO A O 1
ATOM 2289 N N . ILE A 1 300 ? 3.252 -17.859 -10.07 1 97.62 300 ILE A N 1
ATOM 2290 C CA . ILE A 1 300 ? 2.652 -16.688 -10.703 1 97.62 300 ILE A CA 1
ATOM 2291 C C . ILE A 1 300 ? 1.139 -16.859 -10.797 1 97.62 300 ILE A C 1
ATOM 2293 O O . ILE A 1 300 ? 0.377 -15.945 -10.484 1 97.62 300 ILE A O 1
ATOM 2297 N N . ALA A 1 301 ? 0.719 -18.031 -11.148 1 96.31 301 ALA A N 1
ATOM 2298 C CA . ALA A 1 301 ? -0.712 -18.312 -11.234 1 96.31 301 ALA A CA 1
ATOM 2299 C C . ALA A 1 301 ? -1.389 -18.156 -9.883 1 96.31 301 ALA A C 1
ATOM 2301 O O . ALA A 1 301 ? -2.443 -17.516 -9.773 1 96.31 301 ALA A O 1
ATOM 2302 N N . ALA A 1 302 ? -0.792 -18.688 -8.875 1 97.12 302 ALA A N 1
ATOM 2303 C CA . ALA A 1 302 ? -1.331 -18.578 -7.52 1 97.12 302 ALA A CA 1
ATOM 2304 C C . ALA A 1 302 ? -1.41 -17.125 -7.066 1 97.12 302 ALA A C 1
ATOM 2306 O O . ALA A 1 302 ? -2.412 -16.703 -6.484 1 97.12 302 ALA A O 1
ATOM 2307 N N . SER A 1 303 ? -0.388 -16.391 -7.375 1 98.38 303 SER A N 1
ATOM 2308 C CA . SER A 1 303 ? -0.326 -14.992 -6.969 1 98.38 303 SER A CA 1
ATOM 2309 C C . SER A 1 303 ? -1.381 -14.156 -7.691 1 98.38 303 SER A C 1
ATOM 2311 O O . SER A 1 303 ? -2.084 -13.359 -7.07 1 98.38 303 SER A O 1
ATOM 2313 N N . LEU A 1 304 ? -1.493 -14.367 -8.969 1 98.56 304 LEU A N 1
ATOM 2314 C CA . LEU A 1 304 ? -2.447 -13.594 -9.758 1 98.56 304 LEU A CA 1
ATOM 2315 C C . LEU A 1 304 ? -3.877 -13.883 -9.312 1 98.56 304 LEU A C 1
ATOM 2317 O O . LEU A 1 304 ? -4.695 -12.961 -9.211 1 98.56 304 LEU A O 1
ATOM 2321 N N . ASN A 1 305 ? -4.172 -15.141 -9.055 1 98.5 305 ASN A N 1
ATOM 2322 C CA . ASN A 1 305 ? -5.496 -15.484 -8.547 1 98.5 305 ASN A CA 1
ATOM 2323 C C . ASN A 1 305 ? -5.734 -14.898 -7.156 1 98.5 305 ASN A C 1
ATOM 2325 O O . ASN A 1 305 ? -6.863 -14.539 -6.812 1 98.5 305 ASN A O 1
ATOM 2329 N N . THR A 1 306 ? -4.656 -14.812 -6.355 1 98.75 306 THR A N 1
ATOM 2330 C CA . THR A 1 306 ? -4.773 -14.172 -5.051 1 98.75 306 THR A CA 1
ATOM 2331 C C . THR A 1 306 ? -5.156 -12.703 -5.199 1 98.75 306 THR A C 1
ATOM 2333 O O . THR A 1 306 ? -6.09 -12.234 -4.547 1 98.75 306 THR A O 1
ATOM 2336 N N . TYR A 1 307 ? -4.492 -12 -6.098 1 98.62 307 TYR A N 1
ATOM 2337 C CA . TYR A 1 307 ? -4.777 -10.594 -6.336 1 98.62 307 TYR A CA 1
ATOM 2338 C C . TYR A 1 307 ? -6.195 -10.398 -6.859 1 98.62 307 TYR A C 1
ATOM 2340 O O . TYR A 1 307 ? -6.938 -9.547 -6.367 1 98.62 307 TYR A O 1
ATOM 2348 N N . LEU A 1 308 ? -6.586 -11.242 -7.801 1 98.69 308 LEU A N 1
ATOM 2349 C CA . LEU A 1 308 ? -7.77 -10.953 -8.602 1 98.69 308 LEU A CA 1
ATOM 2350 C C . LEU A 1 308 ? -9.023 -11.516 -7.934 1 98.69 308 LEU A C 1
ATOM 2352 O O . LEU A 1 308 ? -10.117 -10.953 -8.086 1 98.69 308 LEU A O 1
ATOM 2356 N N . PHE A 1 309 ? -8.883 -12.641 -7.164 1 98.69 309 PHE A N 1
ATOM 2357 C CA . PHE A 1 309 ? -10.062 -13.305 -6.637 1 98.69 309 PHE A CA 1
ATOM 2358 C C . PHE A 1 309 ? -10.023 -13.367 -5.117 1 98.69 309 PHE A C 1
ATOM 2360 O O . PHE A 1 309 ? -11 -13.016 -4.449 1 98.69 309 PHE A O 1
ATOM 2367 N N . VAL A 1 310 ? -8.914 -13.75 -4.516 1 98.88 310 VAL A N 1
ATOM 2368 C CA . VAL A 1 310 ? -8.836 -14.078 -3.098 1 98.88 310 VAL A CA 1
ATOM 2369 C C . VAL A 1 310 ? -8.992 -12.805 -2.264 1 98.88 310 VAL A C 1
ATOM 2371 O O . VAL A 1 310 ? -9.742 -12.781 -1.291 1 98.88 310 VAL A O 1
ATOM 2374 N N . TYR A 1 311 ? -8.281 -11.719 -2.621 1 98.81 311 TYR A N 1
ATOM 2375 C CA . TYR A 1 311 ? -8.344 -10.477 -1.855 1 98.81 311 TYR A CA 1
ATOM 2376 C C . TYR A 1 311 ? -9.781 -9.969 -1.757 1 98.81 311 TYR A C 1
ATOM 2378 O O . TYR A 1 311 ? -10.281 -9.727 -0.658 1 98.81 311 TYR A O 1
ATOM 2386 N N . PRO A 1 312 ? -10.508 -9.844 -2.889 1 98.81 312 PRO A N 1
ATOM 2387 C CA . PRO A 1 312 ? -11.898 -9.398 -2.777 1 98.81 312 PRO A CA 1
ATOM 2388 C C . PRO A 1 312 ? -12.727 -10.297 -1.86 1 98.81 312 PRO A C 1
ATOM 2390 O O . PRO A 1 312 ? -13.539 -9.797 -1.075 1 98.81 312 PRO A O 1
ATOM 2393 N N . MET A 1 313 ? -12.523 -11.609 -1.976 1 98.69 313 MET A N 1
ATOM 2394 C CA . MET A 1 313 ? -13.273 -12.555 -1.147 1 98.69 313 MET A CA 1
ATOM 2395 C C . MET A 1 313 ? -12.984 -12.32 0.333 1 98.69 313 MET A C 1
ATOM 2397 O O . MET A 1 313 ? -13.906 -12.266 1.147 1 98.69 313 MET A O 1
ATOM 2401 N N . LEU A 1 314 ? -11.742 -12.18 0.672 1 98.69 314 LEU A N 1
ATOM 2402 C CA . LEU A 1 314 ? -11.344 -12.023 2.066 1 98.69 314 LEU A CA 1
ATOM 2403 C C . LEU A 1 314 ? -11.805 -10.68 2.621 1 98.69 314 LEU A C 1
ATOM 2405 O O . LEU A 1 314 ? -12.211 -10.586 3.783 1 98.69 314 LEU A O 1
ATOM 2409 N N . LYS A 1 315 ? -11.68 -9.648 1.806 1 98.56 315 LYS A N 1
ATOM 2410 C CA . LYS A 1 315 ? -12.172 -8.336 2.221 1 98.56 315 LYS A CA 1
ATOM 2411 C C . LYS A 1 315 ? -13.664 -8.391 2.549 1 98.56 315 LYS A C 1
ATOM 2413 O O . LYS A 1 315 ? -14.094 -7.875 3.582 1 98.56 315 LYS A O 1
ATOM 2418 N N . LYS A 1 316 ? -14.398 -9.016 1.696 1 98.44 316 LYS A N 1
ATOM 2419 C CA . LYS A 1 316 ? -15.828 -9.172 1.946 1 98.44 316 LYS A CA 1
ATOM 2420 C C . LYS A 1 316 ? -16.078 -9.969 3.227 1 98.44 316 LYS A C 1
ATOM 2422 O O . LYS A 1 316 ? -16.906 -9.57 4.059 1 98.44 316 LYS A O 1
ATOM 2427 N N . LEU A 1 317 ? -15.367 -11.055 3.367 1 98.44 317 LEU A N 1
ATOM 2428 C CA . LEU A 1 317 ? -15.516 -11.906 4.543 1 98.44 317 LEU A CA 1
ATOM 2429 C C . LEU A 1 317 ? -15.195 -11.133 5.82 1 98.44 317 LEU A C 1
ATOM 2431 O O . LEU A 1 317 ? -15.844 -11.336 6.848 1 98.44 317 LEU A O 1
ATOM 2435 N N . GLN A 1 318 ? -14.242 -10.234 5.766 1 98 318 GLN A N 1
ATOM 2436 C CA . GLN A 1 318 ? -13.789 -9.445 6.906 1 98 318 GLN A CA 1
ATOM 2437 C C . GLN A 1 318 ? -14.758 -8.297 7.199 1 98 318 GLN A C 1
ATOM 2439 O O . GLN A 1 318 ? -14.586 -7.57 8.18 1 98 318 GLN A O 1
ATOM 2444 N N . GLY A 1 319 ? -15.672 -8.023 6.277 1 97.69 319 GLY A N 1
ATOM 2445 C CA . GLY A 1 319 ? -16.703 -7.031 6.527 1 97.69 319 GLY A CA 1
ATOM 2446 C C . GLY A 1 319 ? -16.453 -5.711 5.82 1 97.69 319 GLY A C 1
ATOM 2447 O O . GLY A 1 319 ? -17.172 -4.734 6.035 1 97.69 319 GLY A O 1
ATOM 2448 N N . GLU A 1 320 ? -15.492 -5.648 4.918 1 97.81 320 GLU A N 1
ATOM 2449 C CA . GLU A 1 320 ? -15.203 -4.426 4.18 1 97.81 320 GLU A CA 1
ATOM 2450 C C . GLU A 1 320 ? -16.266 -4.16 3.115 1 97.81 320 GLU A C 1
ATOM 2452 O O . GLU A 1 320 ? -16.812 -5.098 2.533 1 97.81 320 GLU A O 1
ATOM 2457 N N . THR A 1 321 ? -16.484 -2.904 2.871 1 97.44 321 THR A N 1
ATOM 2458 C CA . THR A 1 321 ? -17.422 -2.543 1.821 1 97.44 321 THR A CA 1
ATOM 2459 C C . THR A 1 321 ? -16.703 -2.32 0.496 1 97.44 321 THR A C 1
ATOM 2461 O O . THR A 1 321 ? -17.266 -2.561 -0.574 1 97.44 321 THR A O 1
ATOM 2464 N N . ALA A 1 322 ? -15.469 -1.818 0.522 1 97.88 322 ALA A N 1
ATOM 2465 C CA . ALA A 1 322 ? -14.656 -1.66 -0.686 1 97.88 322 ALA A CA 1
ATOM 2466 C C . ALA A 1 322 ? -13.961 -2.965 -1.053 1 97.88 322 ALA A C 1
ATOM 2468 O O . ALA A 1 322 ? -12.875 -3.258 -0.546 1 97.88 322 ALA A O 1
ATOM 2469 N N . ILE A 1 323 ? -14.57 -3.734 -2 1 98.25 323 ILE A N 1
ATOM 2470 C CA . ILE A 1 323 ? -14.07 -5.082 -2.244 1 98.25 323 ILE A CA 1
ATOM 2471 C C . ILE A 1 323 ? -13.789 -5.266 -3.732 1 98.25 323 ILE A C 1
ATOM 2473 O O . ILE A 1 323 ? -13.32 -6.328 -4.156 1 98.25 323 ILE A O 1
ATOM 2477 N N . TYR A 1 324 ? -14.039 -4.215 -4.594 1 98.44 324 TYR A N 1
ATOM 2478 C CA . TYR A 1 324 ? -13.844 -4.324 -6.035 1 98.44 324 TYR A CA 1
ATOM 2479 C C . TYR A 1 324 ? -12.547 -3.654 -6.461 1 98.44 324 TYR A C 1
ATOM 2481 O O . TYR A 1 324 ? -12.188 -2.594 -5.941 1 98.44 324 TYR A O 1
ATOM 2489 N N . HIS A 1 325 ? -11.875 -4.254 -7.395 1 98 325 HIS A N 1
ATOM 2490 C CA . HIS A 1 325 ? -10.633 -3.691 -7.898 1 98 325 HIS A CA 1
ATOM 2491 C C . HIS A 1 325 ? -10.852 -2.318 -8.523 1 98 325 HIS A C 1
ATOM 2493 O O . HIS A 1 325 ? -11.828 -2.117 -9.258 1 98 325 HIS A O 1
ATOM 2499 N N . ASN A 1 326 ? -9.977 -1.424 -8.141 1 97.56 326 ASN A N 1
ATOM 2500 C CA . ASN A 1 326 ? -9.805 -0.189 -8.898 1 97.56 326 ASN A CA 1
ATOM 2501 C C . ASN A 1 326 ? -8.758 -0.348 -9.992 1 97.56 326 ASN A C 1
ATOM 2503 O O . ASN A 1 326 ? -8.055 -1.36 -10.047 1 97.56 326 ASN A O 1
ATOM 2507 N N . TYR A 1 327 ? -8.758 0.521 -10.992 1 97.81 327 TYR A N 1
ATOM 2508 C CA . TYR A 1 327 ? -7.684 0.527 -11.977 1 97.81 327 TYR A CA 1
ATOM 2509 C C . TYR A 1 327 ? -7.195 1.946 -12.242 1 97.81 327 TYR A C 1
ATOM 2511 O O . TYR A 1 327 ? -7.883 2.916 -11.922 1 97.81 327 TYR A O 1
ATOM 2519 N N . ILE A 1 328 ? -5.969 2.055 -12.688 1 97.06 328 ILE A N 1
ATOM 2520 C CA . ILE A 1 328 ? -5.426 3.287 -13.25 1 97.06 328 ILE A CA 1
ATOM 2521 C C . ILE A 1 328 ? -5.27 3.135 -14.758 1 97.06 328 ILE A C 1
ATOM 2523 O O . ILE A 1 328 ? -5.234 2.016 -15.281 1 97.06 328 ILE A O 1
ATOM 2527 N N . LYS A 1 329 ? -5.191 4.219 -15.422 1 97.5 329 LYS A N 1
ATOM 2528 C CA . LYS A 1 329 ? -4.895 4.207 -16.859 1 97.5 329 LYS A CA 1
ATOM 2529 C C . LYS A 1 329 ? -3.436 4.566 -17.109 1 97.5 329 LYS A C 1
ATOM 2531 O O . LYS A 1 329 ? -2.861 5.402 -16.422 1 97.5 329 LYS A O 1
ATOM 2536 N N . ALA A 1 330 ? -2.848 3.926 -18.031 1 97.69 330 ALA A N 1
ATOM 2537 C CA . ALA A 1 330 ? -1.472 4.215 -18.438 1 97.69 330 ALA A CA 1
ATOM 2538 C C . ALA A 1 330 ? -1.246 3.904 -19.906 1 97.69 330 ALA A C 1
ATOM 2540 O O . ALA A 1 330 ? -1.954 3.078 -20.484 1 97.69 330 ALA A O 1
ATOM 2541 N N . SER A 1 331 ? -0.297 4.609 -20.469 1 97.69 331 SER A N 1
ATOM 2542 C CA . SER A 1 331 ? 0.136 4.273 -21.828 1 97.69 331 SER A CA 1
ATOM 2543 C C . SER A 1 331 ? 1.071 3.068 -21.812 1 97.69 331 SER A C 1
ATOM 2545 O O . SER A 1 331 ? 2.021 3.016 -21.031 1 97.69 331 SER A O 1
ATOM 2547 N N . ASN A 1 332 ? 0.806 2.127 -22.672 1 98.38 332 ASN A N 1
ATOM 2548 C CA . ASN A 1 332 ? 1.679 0.963 -22.781 1 98.38 332 ASN A CA 1
ATOM 2549 C C . ASN A 1 332 ? 2.982 1.308 -23.5 1 98.38 332 ASN A C 1
ATOM 2551 O O . ASN A 1 332 ? 2.967 1.843 -24.609 1 98.38 332 ASN A O 1
ATOM 2555 N N . LYS A 1 333 ? 4.074 0.957 -22.984 1 97.81 333 LYS A N 1
ATOM 2556 C CA . LYS A 1 333 ? 5.375 1.391 -23.5 1 97.81 333 LYS A CA 1
ATOM 2557 C C . LYS A 1 333 ? 5.766 0.606 -24.75 1 97.81 333 LYS A C 1
ATOM 2559 O O . LYS A 1 333 ? 6.312 1.173 -25.688 1 97.81 333 LYS A O 1
ATOM 2564 N N . ALA A 1 334 ? 5.531 -0.694 -24.766 1 97.81 334 ALA A N 1
ATOM 2565 C CA . ALA A 1 334 ? 5.965 -1.542 -25.875 1 97.81 334 ALA A CA 1
ATOM 2566 C C . ALA A 1 334 ? 4.895 -2.568 -26.234 1 97.81 334 ALA A C 1
ATOM 2568 O O . ALA A 1 334 ? 4.262 -3.148 -25.359 1 97.81 334 ALA A O 1
ATOM 2569 N N . LYS A 1 335 ? 4.828 -2.77 -27.5 1 98.12 335 LYS A N 1
ATOM 2570 C CA . LYS A 1 335 ? 3.859 -3.746 -28 1 98.12 335 LYS A CA 1
ATOM 2571 C C . LYS A 1 335 ? 4.16 -5.141 -27.453 1 98.12 335 LYS A C 1
ATOM 2573 O O . LYS A 1 335 ? 5.324 -5.523 -27.328 1 98.12 335 LYS A O 1
ATOM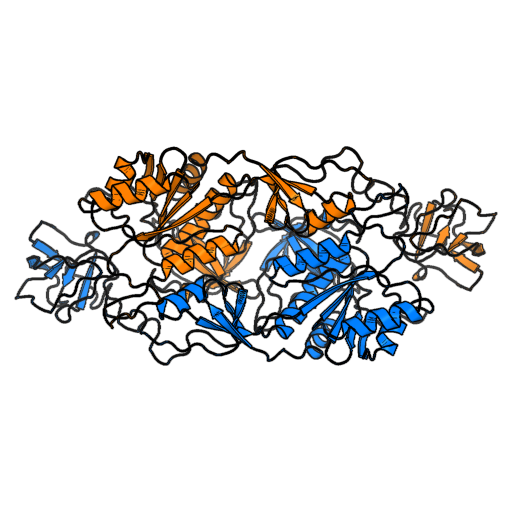 2578 N N . PHE A 1 336 ? 3.09 -5.891 -27.141 1 98.25 336 PHE A N 1
ATOM 2579 C CA . PHE A 1 336 ? 3.234 -7.293 -26.766 1 98.25 336 PHE A CA 1
ATOM 2580 C C . PHE A 1 336 ? 1.985 -8.086 -27.141 1 98.25 336 PHE A C 1
ATOM 2582 O O . PHE A 1 336 ? 0.919 -7.504 -27.359 1 98.25 336 PHE A O 1
ATOM 2589 N N . LYS A 1 337 ? 2.119 -9.375 -27.219 1 97.31 337 LYS A N 1
ATOM 2590 C CA . LYS A 1 337 ? 1.026 -10.25 -27.625 1 97.31 337 LYS A CA 1
ATOM 2591 C C . LYS A 1 337 ? 0.245 -10.758 -26.422 1 97.31 337 LYS A C 1
ATOM 2593 O O . LYS A 1 337 ? 0.799 -10.883 -25.328 1 97.31 337 LYS A O 1
ATOM 2598 N N . THR A 1 338 ? -1.047 -10.953 -26.594 1 96.38 338 THR A N 1
ATOM 2599 C CA . THR A 1 338 ? -1.924 -11.602 -25.625 1 96.38 338 THR A CA 1
ATOM 2600 C C . THR A 1 338 ? -2.691 -12.75 -26.266 1 96.38 338 THR A C 1
ATOM 2602 O O . THR A 1 338 ? -2.73 -12.859 -27.5 1 96.38 338 THR A O 1
ATOM 2605 N N . LYS A 1 339 ? -3.207 -13.555 -25.5 1 90.56 339 LYS A N 1
ATOM 2606 C CA . LYS A 1 339 ? -3.957 -14.703 -26 1 90.56 339 LYS A CA 1
ATOM 2607 C C . LYS A 1 339 ? -5.371 -14.297 -26.406 1 90.56 339 LYS A C 1
ATOM 2609 O O . LYS A 1 339 ? -6.07 -13.617 -25.656 1 90.56 339 LYS A O 1
ATOM 2614 N N . GLN A 1 340 ? -5.781 -14.75 -27.547 1 90.56 340 GLN A N 1
ATOM 2615 C CA . GLN A 1 340 ? -7.16 -14.531 -27.984 1 90.56 340 GLN A CA 1
ATOM 2616 C C . GLN A 1 340 ? -8.086 -15.617 -27.453 1 90.56 340 GLN A C 1
ATOM 2618 O O . GLN A 1 340 ? -7.711 -16.797 -27.391 1 90.56 340 GLN A O 1
ATOM 2623 N N . GLY A 1 341 ? -9.32 -15.234 -27.062 1 89.75 341 GLY A N 1
ATOM 2624 C CA . GLY A 1 341 ? -10.312 -16.203 -26.625 1 89.75 341 GLY A CA 1
ATOM 2625 C C . GLY A 1 341 ? -10.234 -16.5 -25.141 1 89.75 341 GLY A C 1
ATOM 2626 O O . GLY A 1 341 ? -11.039 -17.266 -24.609 1 89.75 341 GLY A O 1
ATOM 2627 N N . ARG A 1 342 ? -9.281 -15.867 -24.516 1 92.81 342 ARG A N 1
ATOM 2628 C CA . ARG A 1 342 ? -9.078 -16.094 -23.094 1 92.81 342 ARG A CA 1
ATOM 2629 C C . ARG A 1 342 ? -8.656 -14.82 -22.375 1 92.81 342 ARG A C 1
ATOM 2631 O O . ARG A 1 342 ? -7.879 -14.031 -22.922 1 92.81 342 ARG A O 1
ATOM 2638 N N . VAL A 1 343 ? -9.195 -14.656 -21.172 1 96.75 343 VAL A N 1
ATOM 2639 C CA . VAL A 1 343 ? -8.688 -13.578 -20.328 1 96.75 343 VAL A CA 1
ATOM 2640 C C . VAL A 1 343 ? -7.246 -13.883 -19.922 1 96.75 343 VAL A C 1
ATOM 2642 O O . VAL A 1 343 ? -6.914 -15.016 -19.578 1 96.75 343 VAL A O 1
ATOM 2645 N N . GLU A 1 344 ? -6.445 -12.898 -20.062 1 98.06 344 GLU A N 1
ATOM 2646 C CA . GLU A 1 344 ? -5.051 -13.078 -19.672 1 98.06 344 GLU A CA 1
ATOM 2647 C C . GLU A 1 344 ? -4.633 -12.031 -18.641 1 98.06 344 GLU A C 1
ATOM 2649 O O . GLU A 1 344 ? -4.895 -10.836 -18.812 1 98.06 344 GLU A O 1
ATOM 2654 N N . ALA A 1 345 ? -4.102 -12.461 -17.531 1 98.38 345 ALA A N 1
ATOM 2655 C CA . ALA A 1 345 ? -3.459 -11.57 -16.578 1 98.38 345 ALA A CA 1
ATOM 2656 C C . ALA A 1 345 ? -1.981 -11.375 -16.906 1 98.38 345 ALA A C 1
ATOM 2658 O O . ALA A 1 345 ? -1.192 -12.32 -16.828 1 98.38 345 ALA A O 1
ATOM 2659 N N . VAL A 1 346 ? -1.603 -10.148 -17.234 1 98.62 346 VAL A N 1
ATOM 2660 C CA . VAL A 1 346 ? -0.268 -9.82 -17.719 1 98.62 346 VAL A CA 1
ATOM 2661 C C . VAL A 1 346 ? 0.479 -9 -16.672 1 98.62 346 VAL A C 1
ATOM 2663 O O . VAL A 1 346 ? -0.01 -7.957 -16.219 1 98.62 346 VAL A O 1
ATOM 2666 N N . LEU A 1 347 ? 1.678 -9.453 -16.328 1 98.69 347 LEU A N 1
ATOM 2667 C CA . LEU A 1 347 ? 2.479 -8.781 -15.312 1 98.69 347 LEU A CA 1
ATOM 2668 C C . LEU A 1 347 ? 3.217 -7.586 -15.906 1 98.69 347 LEU A C 1
ATOM 2670 O O . LEU A 1 347 ? 3.693 -7.648 -17.047 1 98.69 347 LEU A O 1
ATOM 2674 N N . GLY A 1 348 ? 3.342 -6.578 -15.102 1 98.62 348 GLY A N 1
ATOM 2675 C CA . GLY A 1 348 ? 4.105 -5.395 -15.461 1 98.62 348 GLY A CA 1
ATOM 2676 C C . GLY A 1 348 ? 4.348 -4.461 -14.297 1 98.62 348 GLY A C 1
ATOM 2677 O O . GLY A 1 348 ? 4.289 -4.883 -13.133 1 98.62 348 GLY A O 1
ATOM 2678 N N . SER A 1 349 ? 4.738 -3.268 -14.602 1 97.94 349 SER A N 1
ATOM 2679 C CA . SER A 1 349 ? 4.961 -2.197 -13.641 1 97.94 349 SER A CA 1
ATOM 2680 C C . SER A 1 349 ? 4.645 -0.833 -14.242 1 97.94 349 SER A C 1
ATOM 2682 O O . SER A 1 349 ? 4.566 -0.691 -15.461 1 97.94 349 SER A O 1
ATOM 2684 N N . ILE A 1 350 ? 4.355 0.069 -13.367 1 96.69 350 ILE A N 1
ATOM 2685 C CA . ILE A 1 350 ? 4.242 1.461 -13.789 1 96.69 350 ILE A CA 1
ATOM 2686 C C . ILE A 1 350 ? 5.523 2.213 -13.43 1 96.69 350 ILE A C 1
ATOM 2688 O O . ILE A 1 350 ? 5.949 2.205 -12.273 1 96.69 350 ILE A O 1
ATOM 2692 N N . GLU A 1 351 ? 6.117 2.814 -14.367 1 94 351 GLU A N 1
ATOM 2693 C CA . GLU A 1 351 ? 7.281 3.668 -14.156 1 94 351 GLU A CA 1
ATOM 2694 C C . GLU A 1 351 ? 7.102 5.023 -14.828 1 94 351 GLU A C 1
ATOM 2696 O O . GLU A 1 351 ? 6.969 5.102 -16.047 1 94 351 GLU A O 1
ATOM 2701 N N . ALA A 1 352 ? 7.062 6.055 -14.031 1 91.31 352 ALA A N 1
ATOM 2702 C CA . ALA A 1 352 ? 6.906 7.43 -14.492 1 91.31 352 ALA A CA 1
ATOM 2703 C C . ALA A 1 352 ? 5.715 7.562 -15.438 1 91.31 352 ALA A C 1
ATOM 2705 O O . ALA A 1 352 ? 5.836 8.109 -16.531 1 91.31 352 ALA A O 1
ATOM 2706 N N . GLY A 1 353 ? 4.66 6.875 -15.102 1 93 353 GLY A N 1
ATOM 2707 C CA . GLY A 1 353 ? 3.371 7.074 -15.742 1 93 353 GLY A CA 1
ATOM 2708 C C . GLY A 1 353 ? 3.119 6.109 -16.891 1 93 353 GLY A C 1
ATOM 2709 O O . GLY A 1 353 ? 2.051 6.129 -17.5 1 93 353 GLY A O 1
ATOM 2710 N N . GLU A 1 354 ? 4.094 5.266 -17.188 1 96.62 354 GLU A N 1
ATOM 2711 C CA . GLU A 1 354 ? 3.928 4.324 -18.281 1 96.62 354 GLU A CA 1
ATOM 2712 C C . GLU A 1 354 ? 3.9 2.885 -17.781 1 96.62 354 GLU A C 1
ATOM 2714 O O . GLU A 1 354 ? 4.555 2.555 -16.797 1 96.62 354 GLU A O 1
ATOM 2719 N N . PHE A 1 355 ? 3.105 2.109 -18.516 1 98.12 355 PHE A N 1
ATOM 2720 C CA . PHE A 1 355 ? 3.055 0.685 -18.203 1 98.12 355 PHE A CA 1
ATOM 2721 C C . PHE A 1 355 ? 4.172 -0.063 -18.922 1 98.12 355 PHE A C 1
ATOM 2723 O O . PHE A 1 355 ? 4.328 0.058 -20.141 1 98.12 355 PHE A O 1
ATOM 2730 N N . LEU A 1 356 ? 4.977 -0.71 -18.234 1 98.31 356 LEU A N 1
ATOM 2731 C CA . LEU A 1 356 ? 6.035 -1.572 -18.75 1 98.31 356 LEU A CA 1
ATOM 2732 C C . LEU A 1 356 ? 5.688 -3.043 -18.547 1 98.31 356 LEU A C 1
ATOM 2734 O O . LEU A 1 356 ? 5.684 -3.527 -17.406 1 98.31 356 LEU A O 1
ATOM 2738 N N . VAL A 1 357 ? 5.426 -3.734 -19.656 1 98.62 357 VAL A N 1
ATOM 2739 C CA . VAL A 1 357 ? 5.121 -5.16 -19.562 1 98.62 357 VAL A CA 1
ATOM 2740 C C . VAL A 1 357 ? 6.379 -5.934 -19.156 1 98.62 357 VAL A C 1
ATOM 2742 O O . VAL A 1 357 ? 7.473 -5.641 -19.656 1 98.62 357 VAL A O 1
ATOM 2745 N N . THR A 1 358 ? 6.215 -6.852 -18.266 1 98.31 358 THR A N 1
ATOM 2746 C CA . THR A 1 358 ? 7.359 -7.641 -17.812 1 98.31 358 THR A CA 1
ATOM 2747 C C . THR A 1 358 ? 7.754 -8.672 -18.875 1 98.31 358 THR A C 1
ATOM 2749 O O . THR A 1 358 ? 6.914 -9.438 -19.344 1 98.31 358 THR A O 1
ATOM 2752 N N . LYS A 1 359 ? 9.023 -8.695 -19.344 1 97.69 359 LYS A N 1
ATOM 2753 C CA . LYS A 1 359 ? 9.625 -9.648 -20.266 1 97.69 359 LYS A CA 1
ATOM 2754 C C . LYS A 1 359 ? 8.781 -9.789 -21.531 1 97.69 359 LYS A C 1
ATOM 2756 O O . LYS A 1 359 ? 8.547 -10.906 -22 1 97.69 359 LYS A O 1
ATOM 2761 N N . GLU A 1 360 ? 8.25 -8.711 -21.984 1 97.25 360 GLU A N 1
ATOM 2762 C CA . GLU A 1 360 ? 7.461 -8.688 -23.219 1 97.25 360 GLU A CA 1
ATOM 2763 C C . GLU A 1 360 ? 6.324 -9.703 -23.172 1 97.25 360 GLU A C 1
ATOM 2765 O O . GLU A 1 360 ? 5.891 -10.211 -24.203 1 97.25 360 GLU A O 1
ATOM 2770 N N . ASN A 1 361 ? 5.91 -10.039 -21.938 1 97.5 361 ASN A N 1
ATOM 2771 C CA . ASN A 1 361 ? 4.844 -11.008 -21.688 1 97.5 361 ASN A CA 1
ATOM 2772 C C . ASN A 1 361 ? 5.25 -12.406 -22.125 1 97.5 361 ASN A C 1
ATOM 2774 O O . ASN A 1 361 ? 4.402 -13.211 -22.531 1 97.5 361 ASN A O 1
ATOM 2778 N N . LYS A 1 362 ? 6.598 -12.672 -22.125 1 95.44 362 LYS A N 1
ATOM 2779 C CA . LYS A 1 362 ? 7.145 -13.984 -22.453 1 95.44 362 LYS A CA 1
ATOM 2780 C C . LYS A 1 362 ? 7.797 -14.625 -21.234 1 95.44 362 LYS A C 1
ATOM 2782 O O . LYS A 1 362 ? 9.016 -14.547 -21.062 1 95.44 362 LYS A O 1
ATOM 2787 N N . TYR A 1 363 ? 7 -15.234 -20.484 1 94.31 363 TYR A N 1
ATOM 2788 C CA . TYR A 1 363 ? 7.465 -15.938 -19.281 1 94.31 363 TYR A CA 1
ATOM 2789 C C . TYR A 1 363 ? 6.52 -17.062 -18.922 1 94.31 363 TYR A C 1
ATOM 2791 O O . TYR A 1 363 ? 5.359 -17.078 -19.344 1 94.31 363 TYR A O 1
ATOM 2799 N N . GLY A 1 364 ? 7.051 -18 -18.219 1 92.56 364 GLY A N 1
ATOM 2800 C CA . GLY A 1 364 ? 6.234 -19.094 -17.719 1 92.56 364 GLY A CA 1
ATOM 2801 C C . GLY A 1 364 ? 5.605 -18.812 -16.375 1 92.56 364 GLY A C 1
ATOM 2802 O O . GLY A 1 364 ? 6.148 -18.031 -15.578 1 92.56 364 GLY A O 1
ATOM 2803 N N . SER A 1 365 ? 4.523 -19.469 -16.031 1 89.94 365 SER A N 1
ATOM 2804 C CA . SER A 1 365 ? 3.732 -19.234 -14.828 1 89.94 365 SER A CA 1
ATOM 2805 C C . SER A 1 365 ? 4.484 -19.688 -13.578 1 89.94 365 SER A C 1
ATOM 2807 O O . SER A 1 365 ? 4.07 -19.375 -12.461 1 89.94 365 SER A O 1
ATOM 2809 N N . GLY A 1 366 ? 5.59 -20.297 -13.719 1 91.12 366 GLY A N 1
ATOM 2810 C CA . GLY A 1 366 ? 6.367 -20.75 -12.578 1 91.12 366 GLY A CA 1
ATOM 2811 C C . GLY A 1 366 ? 7.527 -19.828 -12.234 1 91.12 366 GLY A C 1
ATOM 2812 O O . GLY A 1 366 ? 8.219 -20.047 -11.242 1 91.12 366 GLY A O 1
ATOM 2813 N N . MET A 1 367 ? 7.754 -18.812 -13 1 94.69 367 MET A N 1
ATOM 2814 C CA . MET A 1 367 ? 8.953 -17.984 -12.875 1 94.69 367 MET A CA 1
ATOM 2815 C C . MET A 1 367 ? 8.773 -16.922 -11.797 1 94.69 367 MET A C 1
ATOM 2817 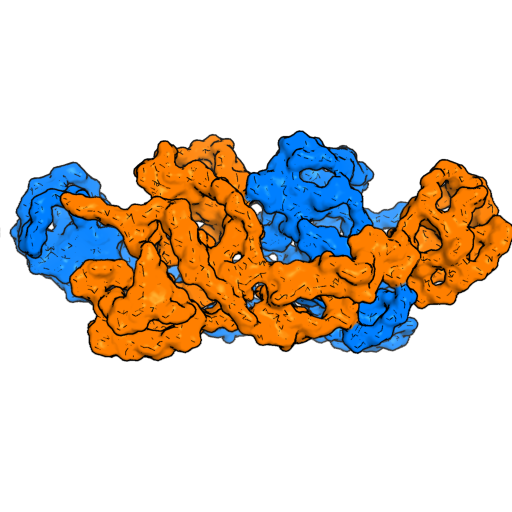O O . MET A 1 367 ? 8.367 -15.797 -12.094 1 94.69 367 MET A O 1
ATOM 2821 N N . ILE A 1 368 ? 9.203 -17.219 -10.625 1 96.25 368 ILE A N 1
ATOM 2822 C CA . ILE A 1 368 ? 8.969 -16.391 -9.453 1 96.25 368 ILE A CA 1
ATOM 2823 C C . ILE A 1 368 ? 9.727 -15.062 -9.594 1 96.25 368 ILE A C 1
ATOM 2825 O O . ILE A 1 368 ? 9.289 -14.031 -9.078 1 96.25 368 ILE A O 1
ATOM 2829 N N . THR A 1 369 ? 10.875 -15.055 -10.312 1 97.38 369 THR A N 1
ATOM 2830 C CA . THR A 1 369 ? 11.648 -13.836 -10.477 1 97.38 369 THR A CA 1
ATOM 2831 C C . THR A 1 369 ? 10.875 -12.812 -11.305 1 97.38 369 THR A C 1
ATOM 2833 O O . THR A 1 369 ? 11.031 -11.602 -11.109 1 97.38 369 THR A O 1
ATOM 2836 N N . VAL A 1 370 ? 10.047 -13.289 -12.188 1 97.69 370 VAL A N 1
ATOM 2837 C CA . VAL A 1 370 ? 9.195 -12.422 -12.992 1 97.69 370 VAL A CA 1
ATOM 2838 C C . VAL A 1 370 ? 8.172 -11.727 -12.102 1 97.69 370 VAL A C 1
ATOM 2840 O O . VAL A 1 370 ? 7.938 -10.523 -12.234 1 97.69 370 VAL A O 1
ATOM 2843 N N . LEU A 1 371 ? 7.652 -12.461 -11.172 1 97.69 371 LEU A N 1
ATOM 2844 C CA . LEU A 1 371 ? 6.715 -11.891 -10.211 1 97.69 371 LEU A CA 1
ATOM 2845 C C . LEU A 1 371 ? 7.395 -10.828 -9.359 1 97.69 371 LEU A C 1
ATOM 2847 O O . LEU A 1 371 ? 6.832 -9.75 -9.141 1 97.69 371 LEU A O 1
ATOM 2851 N N . ALA A 1 372 ? 8.594 -11.094 -8.945 1 97.56 372 ALA A N 1
ATOM 2852 C CA . ALA A 1 372 ? 9.344 -10.195 -8.062 1 97.56 372 ALA A CA 1
ATOM 2853 C C . ALA A 1 372 ? 9.703 -8.898 -8.781 1 97.56 372 ALA A C 1
ATOM 2855 O O . ALA A 1 372 ? 9.898 -7.863 -8.148 1 97.56 372 ALA A O 1
ATOM 2856 N N . SER A 1 373 ? 9.773 -8.969 -10.094 1 96.94 373 SER A N 1
ATOM 2857 C CA . SER A 1 373 ? 10.141 -7.793 -10.883 1 96.94 373 SER A CA 1
ATOM 2858 C C . SER A 1 373 ? 8.898 -7.031 -11.344 1 96.94 373 SER A C 1
ATOM 2860 O O . SER A 1 373 ? 9.008 -6.082 -12.125 1 96.94 373 SER A O 1
ATOM 2862 N N . SER A 1 374 ? 7.746 -7.426 -10.914 1 98.06 374 SER A N 1
ATOM 2863 C CA . SER A 1 374 ? 6.484 -6.824 -11.32 1 98.06 374 SER A CA 1
ATOM 2864 C C . SER A 1 374 ? 5.77 -6.18 -10.141 1 98.06 374 SER A C 1
ATOM 2866 O O . SER A 1 374 ? 6.102 -6.457 -8.984 1 98.06 374 SER A O 1
ATOM 2868 N N . SER A 1 375 ? 4.836 -5.254 -10.469 1 97.94 375 SER A N 1
ATOM 2869 C CA . SER A 1 375 ? 4.094 -4.586 -9.406 1 97.94 375 SER A CA 1
ATOM 2870 C C . SER A 1 375 ? 2.676 -4.242 -9.85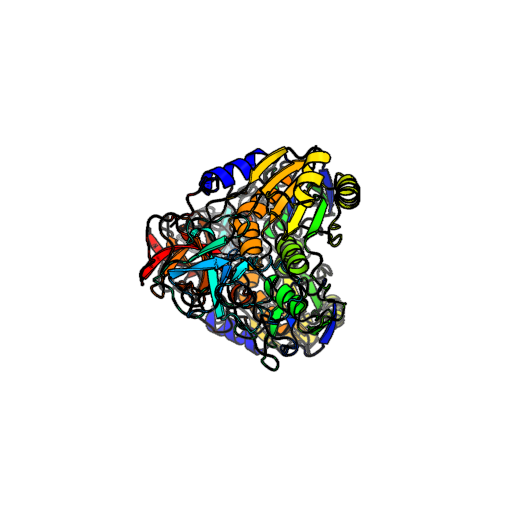2 1 97.94 375 SER A C 1
ATOM 2872 O O . SER A 1 375 ? 1.985 -3.457 -9.195 1 97.94 375 SER A O 1
ATOM 2874 N N . ALA A 1 376 ? 2.287 -4.809 -10.992 1 98.38 376 ALA A N 1
ATOM 2875 C CA . ALA A 1 376 ? 0.962 -4.492 -11.523 1 98.38 376 ALA A CA 1
ATOM 2876 C C . ALA A 1 376 ? 0.47 -5.594 -12.461 1 98.38 376 ALA A C 1
ATOM 2878 O O . ALA A 1 376 ? 1.244 -6.469 -12.859 1 98.38 376 ALA A O 1
ATOM 2879 N N . ILE A 1 377 ? -0.835 -5.555 -12.781 1 98.75 377 ILE A N 1
ATOM 2880 C CA . ILE A 1 377 ? -1.499 -6.531 -13.641 1 98.75 377 ILE A CA 1
ATOM 2881 C C . ILE A 1 377 ? -2.324 -5.809 -14.703 1 98.75 377 ILE A C 1
ATOM 2883 O O . ILE A 1 377 ? -3.092 -4.895 -14.383 1 98.75 377 ILE A O 1
ATOM 2887 N N . LEU A 1 378 ? -2.111 -6.125 -15.883 1 98.69 378 LEU A N 1
ATOM 2888 C CA . LEU A 1 378 ? -3.055 -5.836 -16.969 1 98.69 378 LEU A CA 1
ATOM 2889 C C . LEU A 1 378 ? -3.938 -7.047 -17.25 1 98.69 378 LEU A C 1
ATOM 2891 O O . LEU A 1 378 ? -3.434 -8.148 -17.484 1 98.69 378 LEU A O 1
ATOM 2895 N N . VAL A 1 379 ? -5.23 -6.922 -17.219 1 98.62 379 VAL A N 1
ATOM 2896 C CA . VAL A 1 379 ? -6.141 -8.023 -17.5 1 98.62 379 VAL A CA 1
ATOM 2897 C C . VAL A 1 379 ? -6.742 -7.863 -18.891 1 98.62 379 VAL A C 1
ATOM 2899 O O . VAL A 1 379 ? -7.574 -6.98 -19.125 1 98.62 379 VAL A O 1
ATOM 2902 N N . SER A 1 380 ? -6.34 -8.672 -19.797 1 97.94 380 SER A N 1
ATOM 2903 C CA . SER A 1 380 ? -6.883 -8.617 -21.141 1 97.94 380 SER A CA 1
ATOM 2904 C C . SER A 1 380 ? -8.234 -9.312 -21.234 1 97.94 380 SER A C 1
ATOM 2906 O O . SER A 1 380 ? -8.492 -10.273 -20.5 1 97.94 380 SER A O 1
ATOM 2908 N N . SER A 1 381 ? -9.094 -8.961 -22.094 1 95.12 381 SER A N 1
ATOM 2909 C CA . SER A 1 381 ? -10.438 -9.516 -22.234 1 95.12 381 SER A CA 1
ATOM 2910 C C . SER A 1 381 ? -10.422 -10.781 -23.094 1 95.12 381 SER A C 1
ATOM 2912 O O . SER A 1 381 ? -11.367 -11.57 -23.062 1 95.12 381 SER A O 1
ATOM 2914 N N . GLY A 1 382 ? -9.391 -10.961 -23.875 1 93.69 382 GLY A N 1
ATOM 2915 C CA . GLY A 1 382 ? -9.344 -12.055 -24.812 1 93.69 382 GLY A CA 1
ATOM 2916 C C . GLY A 1 382 ? -9.867 -11.68 -26.188 1 93.69 382 GLY A C 1
ATOM 2917 O O . GLY A 1 382 ? -9.82 -12.484 -27.125 1 93.69 382 GLY A O 1
ATOM 2918 N N . ASN A 1 383 ? -10.281 -10.438 -26.328 1 92.5 383 ASN A N 1
ATOM 2919 C CA . ASN A 1 383 ? -10.836 -9.992 -27.609 1 92.5 383 ASN A CA 1
ATOM 2920 C C . ASN A 1 383 ? -9.734 -9.641 -28.609 1 92.5 383 ASN A C 1
ATOM 2922 O O . ASN A 1 383 ? -9.938 -9.727 -29.812 1 92.5 383 ASN A O 1
ATOM 2926 N N . ASP A 1 384 ? -8.586 -9.172 -28.062 1 91.75 384 ASP A N 1
ATOM 2927 C CA . ASP A 1 384 ? -7.465 -8.766 -28.906 1 91.75 384 ASP A CA 1
ATOM 2928 C C . ASP A 1 384 ? -6.254 -9.664 -28.688 1 91.75 384 ASP A C 1
ATOM 2930 O O . ASP A 1 384 ? -6.07 -10.219 -27.609 1 91.75 384 ASP A O 1
ATOM 2934 N N . SER A 1 385 ? -5.441 -9.703 -29.766 1 95.25 385 SER A N 1
ATOM 2935 C CA . SER A 1 385 ? -4.285 -10.594 -29.703 1 95.25 385 SER A CA 1
ATOM 2936 C C . SER A 1 385 ? -3.018 -9.828 -29.344 1 95.25 385 SER A C 1
ATOM 2938 O O . SER A 1 385 ? -1.936 -10.414 -29.266 1 95.25 385 SER A O 1
ATOM 2940 N N . GLU A 1 386 ? -3.189 -8.547 -29.172 1 97.19 386 GLU A N 1
ATOM 2941 C CA . GLU A 1 386 ? -2.012 -7.758 -28.812 1 97.19 386 GLU A CA 1
ATOM 2942 C C . GLU A 1 386 ? -2.406 -6.441 -28.156 1 97.19 386 GLU A C 1
ATOM 2944 O O . GLU A 1 386 ? -3.553 -6.004 -28.266 1 97.19 386 GLU A O 1
ATOM 2949 N N . ILE A 1 387 ? -1.591 -5.922 -27.406 1 98 387 ILE A N 1
ATOM 2950 C CA . ILE A 1 387 ? -1.639 -4.559 -26.906 1 98 387 ILE A CA 1
ATOM 2951 C C . ILE A 1 387 ? -0.577 -3.709 -27.594 1 98 387 ILE A C 1
ATOM 2953 O O . ILE A 1 387 ? 0.597 -4.082 -27.641 1 98 387 ILE A O 1
ATOM 2957 N N . LEU A 1 388 ? -0.969 -2.605 -28.141 1 98.12 388 LEU A N 1
ATOM 2958 C CA . LEU A 1 388 ? -0.081 -1.818 -28.984 1 98.12 388 LEU A CA 1
ATOM 2959 C C . LEU A 1 388 ? 0.747 -0.846 -28.156 1 98.12 388 LEU A C 1
ATOM 2961 O O . LEU A 1 388 ? 0.387 -0.535 -27.016 1 98.12 388 LEU A O 1
ATOM 2965 N N . GLU A 1 389 ? 1.879 -0.444 -28.766 1 98 389 GLU A N 1
ATOM 2966 C CA . GLU A 1 389 ? 2.641 0.665 -28.203 1 98 389 GLU A CA 1
ATOM 2967 C C . GLU A 1 389 ? 1.792 1.929 -28.109 1 98 389 GLU A C 1
ATOM 2969 O O . GLU A 1 389 ? 1.046 2.25 -29.047 1 98 389 GLU A O 1
ATOM 2974 N N . ASN A 1 390 ? 1.806 2.572 -26.938 1 97.5 390 ASN A N 1
ATOM 2975 C CA . ASN A 1 390 ? 1.133 3.838 -26.672 1 97.5 390 ASN A CA 1
ATOM 2976 C C . ASN A 1 390 ? -0.37 3.646 -26.5 1 97.5 390 ASN A C 1
ATOM 2978 O O . ASN A 1 390 ? -1.111 4.621 -26.344 1 97.5 390 ASN A O 1
ATOM 2982 N N . GLN A 1 391 ? -0.851 2.434 -26.547 1 97.56 391 GLN A N 1
ATOM 2983 C CA . GLN A 1 391 ? -2.252 2.168 -26.25 1 97.56 391 GLN A CA 1
ATOM 2984 C C . GLN A 1 391 ? -2.562 2.473 -24.781 1 97.56 391 GLN A C 1
ATOM 2986 O O . GLN A 1 391 ? -1.782 2.127 -23.891 1 97.56 391 GLN A O 1
ATOM 2991 N N . GLU A 1 392 ? -3.625 3.174 -24.547 1 97.56 392 GLU A N 1
ATOM 2992 C CA . GLU A 1 392 ? -4.07 3.357 -23.172 1 97.56 392 GLU A CA 1
ATOM 2993 C C . GLU A 1 392 ? -4.656 2.066 -22.594 1 97.56 392 GLU A C 1
ATOM 2995 O O . GLU A 1 392 ? -5.508 1.437 -23.234 1 97.56 392 GLU A O 1
ATOM 3000 N N . VAL A 1 393 ? -4.184 1.657 -21.469 1 98.25 393 VAL A N 1
ATOM 3001 C CA . VAL A 1 393 ? -4.605 0.39 -20.875 1 98.25 393 VAL A CA 1
ATOM 3002 C C . VAL A 1 393 ? -5.004 0.605 -19.422 1 98.25 393 VAL A C 1
ATOM 3004 O O . VAL A 1 393 ? -4.559 1.561 -18.781 1 98.25 393 VAL A O 1
ATOM 3007 N N . LYS A 1 394 ? -5.902 -0.231 -18.922 1 98.25 394 LYS A N 1
ATOM 3008 C CA . LYS A 1 394 ? -6.281 -0.309 -17.5 1 98.25 394 LYS A CA 1
ATOM 3009 C C . LYS A 1 394 ? -5.316 -1.201 -16.734 1 98.25 394 LYS A C 1
ATOM 3011 O O . LYS A 1 394 ? -5.012 -2.318 -17.156 1 98.25 394 LYS A O 1
ATOM 3016 N N . ILE A 1 395 ? -4.809 -0.659 -15.609 1 98.38 395 ILE A N 1
ATOM 3017 C CA . ILE A 1 395 ? -3.791 -1.365 -14.836 1 98.38 395 ILE A CA 1
ATOM 3018 C C . ILE A 1 395 ? -4.238 -1.484 -13.383 1 98.38 395 ILE A C 1
ATOM 3020 O O . ILE A 1 395 ? -4.703 -0.509 -12.781 1 98.38 395 ILE A O 1
ATOM 3024 N N . ILE A 1 396 ? -4.16 -2.662 -12.867 1 98.19 396 ILE A N 1
ATOM 3025 C CA . ILE A 1 396 ? -4.348 -2.906 -11.438 1 98.19 396 ILE A CA 1
ATOM 3026 C C . ILE A 1 396 ? -2.988 -2.998 -10.75 1 98.19 396 ILE A C 1
ATOM 3028 O O . ILE A 1 396 ? -2.215 -3.924 -11.008 1 98.19 396 ILE A O 1
ATOM 3032 N N . GLU A 1 397 ? -2.67 -2.08 -9.891 1 97.38 397 GLU A N 1
ATOM 3033 C CA . GLU A 1 397 ? -1.431 -2.172 -9.125 1 97.38 397 GLU A CA 1
ATOM 3034 C C . GLU A 1 397 ? -1.565 -3.166 -7.973 1 97.38 397 GLU A C 1
ATOM 3036 O O . GLU A 1 397 ? -2.633 -3.281 -7.367 1 97.38 397 GLU A O 1
ATOM 3041 N N . PHE A 1 398 ? -0.451 -3.889 -7.652 1 97.69 398 PHE A N 1
ATOM 3042 C CA . PHE A 1 398 ? -0.465 -4.84 -6.547 1 97.69 398 PHE A CA 1
ATOM 3043 C C . PHE A 1 398 ? -0.98 -4.184 -5.27 1 97.69 398 PHE A C 1
ATOM 3045 O O . PHE A 1 398 ? -1.713 -4.805 -4.5 1 97.69 398 PHE A O 1
ATOM 3052 N N . ASN A 1 399 ? -0.646 -2.908 -5.094 1 94.75 399 ASN A N 1
ATOM 3053 C CA . ASN A 1 399 ? -1.059 -2.188 -3.895 1 94.75 399 ASN A CA 1
ATOM 3054 C C . ASN A 1 399 ? -2.18 -1.197 -4.191 1 94.75 399 ASN A C 1
ATOM 3056 O O . ASN A 1 399 ? -2.338 -0.2 -3.488 1 94.75 399 ASN A O 1
ATOM 3060 N N . GLY A 1 400 ? -2.881 -1.431 -5.23 1 94.44 400 GLY A N 1
ATOM 3061 C CA . GLY A 1 400 ? -3.969 -0.543 -5.609 1 94.44 400 GLY A CA 1
ATOM 3062 C C . GLY A 1 400 ? -5.129 -0.572 -4.633 1 94.44 400 GLY A C 1
ATOM 3063 O O . GLY A 1 400 ? -5.309 -1.547 -3.9 1 94.44 400 GLY A O 1
ATOM 3064 N N . ARG A 1 401 ? -5.887 0.433 -4.664 1 94.5 401 ARG A N 1
ATOM 3065 C CA . ARG A 1 401 ? -7.039 0.543 -3.777 1 94.5 401 ARG A CA 1
ATOM 3066 C C . ARG A 1 401 ? -8.242 -0.213 -4.34 1 94.5 401 ARG A C 1
ATOM 3068 O O . ARG A 1 401 ? -8.328 -0.433 -5.547 1 94.5 401 ARG A O 1
ATOM 3075 N N . PHE A 1 402 ? -9.148 -0.581 -3.453 1 97.69 402 PHE A N 1
ATOM 3076 C CA . PHE A 1 402 ? -10.406 -1.221 -3.818 1 97.69 402 PHE A CA 1
ATOM 3077 C C . PHE A 1 402 ? -11.555 -0.227 -3.752 1 97.69 402 PHE A C 1
ATOM 3079 O O . PHE A 1 402 ? -11.484 0.772 -3.033 1 97.69 402 PHE A O 1
ATOM 3086 N N . LEU A 1 403 ? -12.547 -0.485 -4.48 1 97.38 403 LEU A N 1
ATOM 3087 C CA . LEU A 1 403 ? -13.734 0.362 -4.562 1 97.38 403 LEU A CA 1
ATOM 3088 C C . LEU A 1 403 ? -14.945 -0.341 -3.963 1 97.38 403 LEU A C 1
ATOM 3090 O O . LEU A 1 403 ? -14.938 -1.562 -3.791 1 97.38 403 LEU A O 1
ATOM 3094 N N . ASP A 1 404 ? -16 0.435 -3.648 1 97 404 ASP A N 1
ATOM 3095 C CA . ASP A 1 404 ? -17.25 -0.122 -3.137 1 97 404 ASP A CA 1
ATOM 3096 C C . ASP A 1 404 ? -18.219 -0.427 -4.273 1 97 404 ASP A C 1
ATOM 3098 O O . ASP A 1 404 ? -19.297 -0.975 -4.047 1 97 404 ASP A O 1
ATOM 3102 N N . LYS A 1 405 ? -17.781 -0.076 -5.516 1 96.5 405 LYS A N 1
ATOM 3103 C CA . LYS A 1 405 ? -18.562 -0.381 -6.711 1 96.5 405 LYS A CA 1
ATOM 3104 C C . LYS A 1 405 ? -17.719 -1.088 -7.762 1 96.5 405 LYS A C 1
ATOM 3106 O O . LYS A 1 405 ? -16.547 -0.753 -7.945 1 96.5 405 LYS A O 1
ATOM 3111 N N . LYS A 1 406 ? -18.359 -1.985 -8.43 1 96.81 406 LYS A N 1
ATOM 3112 C CA . LYS A 1 406 ? -17.672 -2.75 -9.453 1 96.81 406 LYS A CA 1
ATOM 3113 C C . LYS A 1 406 ? -17.406 -1.896 -10.695 1 96.81 406 LYS A C 1
ATOM 3115 O O . LYS A 1 406 ? -18.266 -1.13 -11.125 1 96.81 406 LYS A O 1
ATOM 3120 N N . VAL A 1 407 ? -16.25 -1.979 -11.219 1 96.75 407 VAL A N 1
ATOM 3121 C CA . VAL A 1 407 ? -15.906 -1.334 -12.477 1 96.75 407 VAL A CA 1
ATOM 3122 C C . VAL A 1 407 ? -15.328 -2.367 -13.445 1 96.75 407 VAL A C 1
ATOM 3124 O O . VAL A 1 407 ? -14.859 -3.426 -13.023 1 96.75 407 VAL A O 1
ATOM 3127 N N . ASP A 1 408 ? -15.398 -2.107 -14.727 1 97.25 408 ASP A N 1
ATOM 3128 C CA . ASP A 1 408 ? -14.836 -2.996 -15.742 1 97.25 408 ASP A CA 1
ATOM 3129 C C . ASP A 1 408 ? -13.312 -2.865 -15.805 1 97.25 408 ASP A C 1
ATOM 3131 O O . ASP A 1 408 ? -12.789 -1.845 -16.25 1 97.25 408 ASP A O 1
ATOM 3135 N N . ILE A 1 409 ? -12.602 -3.854 -15.445 1 97.56 409 ILE A N 1
ATOM 3136 C CA . ILE A 1 409 ? -11.148 -3.771 -15.336 1 97.56 409 ILE A CA 1
ATOM 3137 C C . ILE A 1 409 ? -10.5 -4.41 -16.562 1 97.56 409 ILE A C 1
ATOM 3139 O O . ILE A 1 409 ? -9.273 -4.418 -16.703 1 97.56 409 ILE A O 1
ATOM 3143 N N . LEU A 1 410 ? -11.273 -5.02 -17.453 1 97.62 410 LEU A N 1
ATOM 3144 C CA . LEU A 1 410 ? -10.75 -5.742 -18.594 1 97.62 410 LEU A CA 1
ATOM 3145 C C . LEU A 1 410 ? -10.289 -4.777 -19.688 1 97.62 410 LEU A C 1
ATOM 3147 O O . LEU A 1 410 ? -10.875 -3.709 -19.859 1 97.62 410 LEU A O 1
ATOM 3151 N N . ASN A 1 411 ? -9.211 -5.086 -20.344 1 97.56 411 ASN A N 1
ATOM 3152 C CA . ASN A 1 411 ? -8.711 -4.363 -21.516 1 97.56 411 ASN A CA 1
ATOM 3153 C C . ASN A 1 411 ? -9.164 -5.02 -22.812 1 97.56 411 ASN A C 1
ATOM 3155 O O . ASN A 1 411 ? -9.266 -6.246 -22.891 1 97.56 411 ASN A O 1
ATOM 3159 N N . MET B 1 1 ? 9.164 44 4.473 1 30.66 1 MET B N 1
ATOM 3160 C CA . MET B 1 1 ? 8.883 42.781 5.23 1 30.66 1 MET B CA 1
ATOM 3161 C C . MET B 1 1 ? 9.75 41.625 4.754 1 30.66 1 MET B C 1
ATOM 3163 O O . MET B 1 1 ? 9.797 41.312 3.559 1 30.66 1 MET B O 1
ATOM 3167 N N . LYS B 1 2 ? 10.852 41.375 5.383 1 39.56 2 LYS B N 1
ATOM 3168 C CA . LYS B 1 2 ? 11.859 40.375 5.023 1 39.56 2 LYS B CA 1
ATOM 3169 C C . LYS B 1 2 ? 11.219 39.062 4.555 1 39.56 2 LYS B C 1
ATOM 3171 O O . LYS B 1 2 ? 10.383 38.5 5.258 1 39.56 2 LYS B O 1
ATOM 3176 N N . LYS B 1 3 ? 11.039 38.719 3.338 1 44.88 3 LYS B N 1
ATOM 3177 C CA . LYS B 1 3 ? 10.469 37.594 2.596 1 44.88 3 LYS B CA 1
ATOM 3178 C C . LYS B 1 3 ? 10.859 36.25 3.225 1 44.88 3 LYS B C 1
ATOM 3180 O O . LYS B 1 3 ? 12.039 36.031 3.527 1 44.88 3 LYS B O 1
ATOM 3185 N N . LEU B 1 4 ? 10.023 35.625 3.961 1 52.03 4 LEU B N 1
ATOM 3186 C CA . LEU B 1 4 ? 10.242 34.312 4.586 1 52.03 4 LEU B CA 1
ATOM 3187 C C . LEU B 1 4 ? 11.047 33.406 3.67 1 52.03 4 LEU B C 1
ATOM 3189 O O . LEU B 1 4 ? 10.711 33.219 2.5 1 52.03 4 LEU B O 1
ATOM 3193 N N . ASN B 1 5 ? 12.344 33.281 3.889 1 68.31 5 ASN B N 1
ATOM 3194 C CA . ASN B 1 5 ? 13.375 32.5 3.238 1 68.31 5 ASN B CA 1
ATOM 3195 C C . ASN B 1 5 ? 13.023 31 3.227 1 68.31 5 ASN B C 1
ATOM 3197 O O . ASN B 1 5 ? 13.352 30.281 4.164 1 68.31 5 ASN B O 1
ATOM 3201 N N . TYR B 1 6 ? 11.93 30.734 2.422 1 86.5 6 TYR B N 1
ATOM 3202 C CA . TYR B 1 6 ? 11.648 29.328 2.254 1 86.5 6 TYR B CA 1
ATOM 3203 C C . TYR B 1 6 ? 12.383 28.75 1.047 1 86.5 6 TYR B C 1
ATOM 3205 O O . TYR B 1 6 ? 12.68 29.484 0.094 1 86.5 6 TYR B O 1
ATOM 3213 N N . LEU B 1 7 ? 12.789 27.547 1.207 1 94.25 7 LEU B N 1
ATOM 3214 C CA . LEU B 1 7 ? 13.492 26.859 0.132 1 94.25 7 LEU B CA 1
ATOM 3215 C C . LEU B 1 7 ? 12.523 26.391 -0.947 1 94.25 7 LEU B C 1
ATOM 3217 O O . LEU B 1 7 ? 11.391 26.016 -0.646 1 94.25 7 LEU B O 1
ATOM 3221 N N . ASP B 1 8 ? 13.023 26.438 -2.141 1 95.56 8 ASP B N 1
ATOM 3222 C CA . ASP B 1 8 ? 12.289 25.797 -3.232 1 95.56 8 ASP B CA 1
ATOM 3223 C C . ASP B 1 8 ? 11.992 24.344 -2.922 1 95.56 8 ASP B C 1
ATOM 3225 O O . ASP B 1 8 ? 12.82 23.641 -2.326 1 95.56 8 ASP B O 1
ATOM 3229 N N . PHE B 1 9 ? 10.898 23.922 -3.398 1 96.88 9 PHE B N 1
ATOM 3230 C CA . PHE B 1 9 ? 10.414 22.562 -3.109 1 96.88 9 PHE B CA 1
ATOM 3231 C C . PHE B 1 9 ? 11.469 21.531 -3.477 1 96.88 9 PHE B C 1
ATOM 3233 O O . PHE B 1 9 ? 11.82 20.688 -2.654 1 96.88 9 PHE B O 1
ATOM 3240 N N . GLU B 1 10 ? 11.992 21.562 -4.672 1 96.62 10 GLU B N 1
ATOM 3241 C CA . GLU B 1 10 ? 12.945 20.562 -5.152 1 96.62 10 GLU B CA 1
ATOM 3242 C C . GLU B 1 10 ? 14.258 20.641 -4.379 1 96.62 10 GLU B C 1
ATOM 3244 O O . GLU B 1 10 ? 14.875 19.625 -4.086 1 96.62 10 GLU B O 1
ATOM 3249 N N . VAL B 1 11 ? 14.664 21.859 -4.051 1 97.06 11 VAL B N 1
ATOM 3250 C CA . VAL B 1 11 ? 15.891 22.062 -3.283 1 97.06 11 VAL B CA 1
ATOM 3251 C C . VAL B 1 11 ? 15.719 21.484 -1.878 1 97.06 11 VAL B C 1
ATOM 3253 O O . VAL B 1 11 ? 16.609 20.812 -1.362 1 97.06 11 VAL B O 1
ATOM 3256 N N . ALA B 1 12 ? 14.57 21.766 -1.296 1 97.75 12 ALA B N 1
ATOM 3257 C CA . ALA B 1 12 ? 14.273 21.234 0.027 1 97.75 12 ALA B CA 1
ATOM 3258 C C . ALA B 1 12 ? 14.281 19.703 0.008 1 97.75 12 ALA B C 1
ATOM 3260 O O . ALA B 1 12 ? 14.797 19.062 0.931 1 97.75 12 ALA B O 1
ATOM 3261 N N . PHE B 1 13 ? 13.75 19.141 -1.017 1 97.81 13 PHE B N 1
ATOM 3262 C CA . PHE B 1 13 ? 13.727 17.688 -1.158 1 97.81 13 PHE B CA 1
ATOM 3263 C C . PHE B 1 13 ? 15.141 17.125 -1.2 1 97.81 13 PHE B C 1
ATOM 3265 O O . PHE B 1 13 ? 15.461 16.172 -0.478 1 97.81 13 PHE B O 1
ATOM 3272 N N . GLU B 1 14 ? 15.977 17.719 -2.027 1 97.81 14 GLU B N 1
ATOM 3273 C CA . GLU B 1 14 ? 17.359 17.266 -2.154 1 97.81 14 GLU B CA 1
ATOM 3274 C C . GLU B 1 14 ? 18.109 17.422 -0.833 1 97.81 14 GLU B C 1
ATOM 3276 O O . GLU B 1 14 ? 18.859 16.516 -0.433 1 97.81 14 GLU B O 1
ATOM 3281 N N . LYS B 1 15 ? 17.875 18.5 -0.147 1 97.88 15 LYS B N 1
ATOM 3282 C CA . LYS B 1 15 ? 18.547 18.75 1.128 1 97.88 15 LYS B CA 1
ATOM 3283 C C . LYS B 1 15 ? 18.094 17.75 2.189 1 97.88 15 LYS B C 1
ATOM 3285 O O . LYS B 1 15 ? 18.875 17.328 3.041 1 97.88 15 LYS B O 1
ATOM 3290 N N . SER B 1 16 ? 16.828 17.438 2.102 1 98.19 16 SER B N 1
ATOM 3291 C CA . SER B 1 16 ? 16.297 16.438 3.029 1 98.19 16 SER B CA 1
ATOM 3292 C C . SER B 1 16 ? 17.031 15.109 2.9 1 98.19 16 SER B C 1
ATOM 3294 O O . SER B 1 16 ? 17.312 14.453 3.904 1 98.19 16 SER B O 1
ATOM 3296 N N . LEU B 1 17 ? 17.297 14.695 1.687 1 98.06 17 LEU B N 1
ATOM 3297 C CA . LEU B 1 17 ? 17.953 13.422 1.45 1 98.06 17 LEU B CA 1
ATOM 3298 C C . LEU B 1 17 ? 19.453 13.523 1.762 1 98.06 17 LEU B C 1
ATOM 3300 O O . LEU B 1 17 ? 20.062 12.555 2.223 1 98.06 17 LEU B O 1
ATOM 3304 N N . GLU B 1 18 ? 20.047 14.688 1.549 1 97.69 18 GLU B N 1
ATOM 3305 C CA . GLU B 1 18 ? 21.484 14.906 1.721 1 97.69 18 GLU B CA 1
ATOM 3306 C C . GLU B 1 18 ? 21.891 14.711 3.178 1 97.69 18 GLU B C 1
ATOM 3308 O O . GLU B 1 18 ? 23 14.227 3.455 1 97.69 18 GLU B O 1
ATOM 3313 N N . ILE B 1 19 ? 21.094 14.992 4.094 1 97.56 19 ILE B N 1
ATOM 3314 C CA . ILE B 1 19 ? 21.469 14.984 5.5 1 97.56 19 ILE B CA 1
ATOM 3315 C C . ILE B 1 19 ? 21.281 13.586 6.086 1 97.56 19 ILE B C 1
ATOM 3317 O O . ILE B 1 19 ? 21.641 13.336 7.238 1 97.56 19 ILE B O 1
ATOM 3321 N N . VAL B 1 20 ? 20.734 12.68 5.328 1 97.69 20 VAL B N 1
ATOM 3322 C CA . VAL B 1 20 ? 20.438 11.336 5.805 1 97.69 20 VAL B CA 1
ATOM 3323 C C . VAL B 1 20 ? 21.641 10.43 5.562 1 97.69 20 VAL B C 1
ATOM 3325 O O . VAL B 1 20 ? 22.094 10.281 4.426 1 97.69 20 VAL B O 1
ATOM 3328 N N . THR B 1 21 ? 22.141 9.852 6.609 1 92.75 21 THR B N 1
ATOM 3329 C CA . THR B 1 21 ? 23.172 8.82 6.539 1 92.75 21 THR B CA 1
ATOM 3330 C C . THR B 1 21 ? 22.609 7.457 6.934 1 92.75 21 THR B C 1
ATOM 3332 O O . THR B 1 21 ? 22.219 7.254 8.086 1 92.75 21 THR B O 1
ATOM 3335 N N . PRO B 1 22 ? 22.641 6.551 6.027 1 88.38 22 PRO B N 1
ATOM 3336 C CA . PRO B 1 22 ? 22.031 5.25 6.305 1 88.38 22 PRO B CA 1
ATOM 3337 C C . PRO B 1 22 ? 22.672 4.531 7.484 1 88.38 22 PRO B C 1
ATOM 3339 O O . PRO B 1 22 ? 23.875 4.695 7.727 1 88.38 22 PRO B O 1
ATOM 3342 N N . LYS B 1 23 ? 21.781 3.793 8.133 1 80.44 23 LYS B N 1
ATOM 3343 C CA . LYS B 1 23 ? 22.266 2.998 9.258 1 80.44 23 LYS B CA 1
ATOM 3344 C C . LYS B 1 23 ? 22.922 1.704 8.781 1 80.44 23 LYS B C 1
ATOM 3346 O O . LYS B 1 23 ? 22.406 1.059 7.855 1 80.44 23 LYS B O 1
ATOM 3351 N N . ILE B 1 24 ? 23.891 1.298 9.438 1 82.19 24 ILE B N 1
ATOM 3352 C CA . ILE B 1 24 ? 24.719 0.219 8.914 1 82.19 24 ILE B CA 1
ATOM 3353 C C . ILE B 1 24 ? 24.594 -1.012 9.812 1 82.19 24 ILE B C 1
ATOM 3355 O O . ILE B 1 24 ? 25.172 -2.059 9.523 1 82.19 24 ILE B O 1
ATOM 3359 N N . THR B 1 25 ? 23.688 -0.974 10.781 1 95.81 25 THR B N 1
ATOM 3360 C CA . THR B 1 25 ? 23.562 -2.146 11.641 1 95.81 25 THR B CA 1
ATOM 3361 C C . THR B 1 25 ? 22.609 -3.16 11.031 1 95.81 25 THR B C 1
ATOM 3363 O O . THR B 1 25 ? 21.594 -2.783 10.438 1 95.81 25 THR B O 1
ATOM 3366 N N . THR B 1 26 ? 23 -4.441 11.172 1 98 26 THR B N 1
ATOM 3367 C CA . THR B 1 26 ? 22.234 -5.504 10.516 1 98 26 THR B CA 1
ATOM 3368 C C . THR B 1 26 ? 21.844 -6.586 11.516 1 98 26 THR B C 1
ATOM 3370 O O . THR B 1 26 ? 22.281 -6.566 12.664 1 98 26 THR B O 1
ATOM 3373 N N . GLU B 1 27 ? 20.922 -7.387 11.195 1 98.56 27 GLU B N 1
ATOM 3374 C CA . GLU B 1 27 ? 20.5 -8.555 11.961 1 98.56 27 GLU B CA 1
ATOM 3375 C C . GLU B 1 27 ? 20.047 -9.688 11.039 1 98.56 27 GLU B C 1
ATOM 3377 O O . GLU B 1 27 ? 19.688 -9.445 9.883 1 98.56 27 GLU B O 1
ATOM 3382 N N . ASN B 1 28 ? 20.188 -10.93 11.523 1 98.69 28 ASN B N 1
ATOM 3383 C CA . ASN B 1 28 ? 19.625 -12.094 10.844 1 98.69 28 ASN B CA 1
ATOM 3384 C C . ASN B 1 28 ? 18.234 -12.43 11.359 1 98.69 28 ASN B C 1
ATOM 3386 O O . ASN B 1 28 ? 18 -12.484 12.57 1 98.69 28 ASN B O 1
ATOM 3390 N N . ILE B 1 29 ? 17.344 -12.578 10.422 1 98.69 29 ILE B N 1
ATOM 3391 C CA . ILE B 1 29 ? 15.992 -12.906 10.828 1 98.69 29 ILE B CA 1
ATOM 3392 C C . ILE B 1 29 ? 15.453 -14.047 9.961 1 98.69 29 ILE B C 1
ATOM 3394 O O . ILE B 1 29 ? 15.969 -14.297 8.867 1 98.69 29 ILE B O 1
ATOM 3398 N N . PHE B 1 30 ? 14.445 -14.75 10.5 1 98.56 30 PHE B N 1
ATOM 3399 C CA . PHE B 1 30 ? 13.75 -15.758 9.711 1 98.56 30 PHE B CA 1
ATOM 3400 C C . PHE B 1 30 ? 12.906 -15.109 8.617 1 98.56 30 PHE B C 1
ATOM 3402 O O . PHE B 1 30 ? 12.344 -14.039 8.82 1 98.56 30 PHE B O 1
ATOM 3409 N N . ILE B 1 31 ? 12.781 -15.742 7.492 1 98 31 ILE B N 1
ATOM 3410 C CA . ILE B 1 31 ? 12.117 -15.141 6.34 1 98 31 ILE B CA 1
ATOM 3411 C C . ILE B 1 31 ? 10.633 -14.953 6.641 1 98 31 ILE B C 1
ATOM 3413 O O . ILE B 1 31 ? 9.969 -14.102 6.043 1 98 31 ILE B O 1
ATOM 3417 N N . ASN B 1 32 ? 10.078 -15.688 7.617 1 96.56 32 ASN B N 1
ATOM 3418 C CA . ASN B 1 32 ? 8.68 -15.523 7.977 1 96.56 32 ASN B CA 1
ATOM 3419 C C . ASN B 1 32 ? 8.43 -14.18 8.664 1 96.56 32 ASN B C 1
ATOM 3421 O O . ASN B 1 32 ? 7.289 -13.734 8.789 1 96.56 32 ASN B O 1
ATOM 3425 N N . GLU B 1 33 ? 9.492 -13.5 9.094 1 97.44 33 GLU B N 1
ATOM 3426 C CA . GLU B 1 33 ? 9.406 -12.188 9.727 1 97.44 33 GLU B CA 1
ATOM 3427 C C . GLU B 1 33 ? 10 -11.102 8.828 1 97.44 33 GLU B C 1
ATOM 3429 O O . GLU B 1 33 ? 10.148 -9.953 9.258 1 97.44 33 GLU B O 1
ATOM 3434 N N . ALA B 1 34 ? 10.305 -11.43 7.625 1 98.56 34 ALA B N 1
ATOM 3435 C CA . ALA B 1 34 ? 11.195 -10.57 6.848 1 98.56 34 ALA B CA 1
ATOM 3436 C C . ALA B 1 34 ? 10.398 -9.641 5.934 1 98.56 34 ALA B C 1
ATOM 3438 O O . ALA B 1 34 ? 10.961 -8.727 5.324 1 98.56 34 ALA B O 1
ATOM 3439 N N . LEU B 1 35 ? 9.07 -9.867 5.832 1 98.44 35 LEU B N 1
ATOM 3440 C CA . LEU B 1 35 ? 8.258 -9.008 4.977 1 98.44 35 LEU B CA 1
ATOM 3441 C C . LEU B 1 35 ? 8.445 -7.543 5.34 1 98.44 35 LEU B C 1
ATOM 3443 O O . LEU B 1 35 ? 8.352 -7.172 6.512 1 98.44 35 LEU B O 1
ATOM 3447 N N . GLY B 1 36 ? 8.797 -6.719 4.375 1 98.12 36 GLY B N 1
ATOM 3448 C CA . GLY B 1 36 ? 8.938 -5.285 4.574 1 98.12 36 GLY B CA 1
ATOM 3449 C C . GLY B 1 36 ? 10.312 -4.883 5.07 1 98.12 36 GLY B C 1
ATOM 3450 O O . GLY B 1 36 ? 10.609 -3.693 5.195 1 98.12 36 GLY B O 1
ATOM 3451 N N . ARG B 1 37 ? 11.172 -5.844 5.359 1 98.62 37 ARG B N 1
ATOM 3452 C CA . ARG B 1 37 ? 12.531 -5.535 5.789 1 98.62 37 ARG B CA 1
ATOM 3453 C C . ARG B 1 37 ? 13.438 -5.266 4.59 1 98.62 37 ARG B C 1
ATOM 3455 O O . ARG B 1 37 ? 13.094 -5.602 3.457 1 98.62 37 ARG B O 1
ATOM 3462 N N . VAL B 1 38 ? 14.562 -4.613 4.836 1 98.5 38 VAL B N 1
ATOM 3463 C CA . VAL B 1 38 ? 15.469 -4.215 3.764 1 98.5 38 VAL B CA 1
ATOM 3464 C C . VAL B 1 38 ? 16.734 -5.07 3.811 1 98.5 38 VAL B C 1
ATOM 3466 O O . VAL B 1 38 ? 17.391 -5.16 4.848 1 98.5 38 VAL B O 1
ATOM 3469 N N . LEU B 1 39 ? 17.047 -5.672 2.689 1 98.75 39 LEU B N 1
ATOM 3470 C CA . LEU B 1 39 ? 18.234 -6.516 2.586 1 98.75 39 LEU B CA 1
ATOM 3471 C C . LEU B 1 39 ? 19.5 -5.699 2.816 1 98.75 39 LEU B C 1
ATOM 3473 O O . LEU B 1 39 ? 19.656 -4.617 2.25 1 98.75 39 LEU B O 1
ATOM 3477 N N . SER B 1 40 ? 20.453 -6.223 3.611 1 98.31 40 SER B N 1
ATOM 3478 C CA . SER B 1 40 ? 21.703 -5.523 3.885 1 98.31 40 SER B CA 1
ATOM 3479 C C . SER B 1 40 ? 22.844 -6.086 3.043 1 98.31 40 SER B C 1
ATOM 3481 O O . SER B 1 40 ? 23.969 -5.578 3.09 1 98.31 40 SER B O 1
ATOM 3483 N N . GLN B 1 41 ? 22.578 -7.164 2.254 1 98 41 GLN B N 1
ATOM 3484 C CA . GLN B 1 41 ? 23.547 -7.766 1.338 1 98 41 GLN B CA 1
ATOM 3485 C C . GLN B 1 41 ? 22.828 -8.414 0.151 1 98 41 GLN B C 1
ATOM 3487 O O . GLN B 1 41 ? 21.641 -8.711 0.218 1 98 41 GLN B O 1
ATOM 3492 N N . ASP B 1 42 ? 23.594 -8.641 -0.885 1 98.75 42 ASP B N 1
ATOM 3493 C CA . ASP B 1 42 ? 23.078 -9.398 -2.023 1 98.75 42 ASP B CA 1
ATOM 3494 C C . ASP B 1 42 ? 22.766 -10.836 -1.628 1 98.75 42 ASP B C 1
ATOM 3496 O O . ASP B 1 42 ? 23.438 -11.406 -0.762 1 98.75 42 ASP B O 1
ATOM 3500 N N . VAL B 1 43 ? 21.766 -11.391 -2.203 1 98.75 43 VAL B N 1
ATOM 3501 C CA . VAL B 1 43 ? 21.469 -12.805 -2.057 1 98.75 43 VAL B CA 1
ATOM 3502 C C . VAL B 1 43 ? 21.875 -13.555 -3.32 1 98.75 43 VAL B C 1
ATOM 3504 O O . VAL B 1 43 ? 21.5 -13.172 -4.43 1 98.75 43 VAL B O 1
ATOM 3507 N N . ILE B 1 44 ? 22.641 -14.562 -3.191 1 98.5 44 ILE B N 1
AT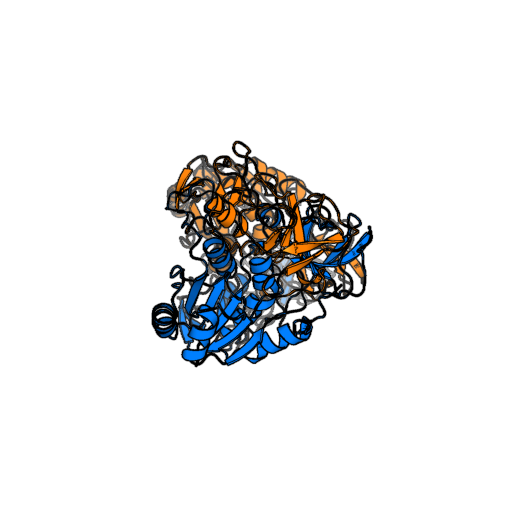OM 3508 C CA . ILE B 1 44 ? 23.172 -15.336 -4.312 1 98.5 44 ILE B CA 1
ATOM 3509 C C . ILE B 1 44 ? 22.312 -16.578 -4.531 1 98.5 44 ILE B C 1
ATOM 3511 O O . ILE B 1 44 ? 21.906 -17.25 -3.576 1 98.5 44 ILE B O 1
ATOM 3515 N N . CYS B 1 45 ? 22.016 -16.797 -5.734 1 97.94 45 CYS B N 1
ATOM 3516 C CA . CYS B 1 45 ? 21.266 -18 -6.105 1 97.94 45 CYS B CA 1
ATOM 3517 C C . CYS B 1 45 ? 22.031 -19.266 -5.734 1 97.94 45 CYS B C 1
ATOM 3519 O O . CYS B 1 45 ? 23.172 -19.453 -6.156 1 97.94 45 CYS B O 1
ATOM 3521 N N . LYS B 1 46 ? 21.406 -20.188 -5.02 1 96.69 46 LYS B N 1
ATOM 3522 C CA . LYS B 1 46 ? 22.047 -21.406 -4.531 1 96.69 46 LYS B CA 1
ATOM 3523 C C . LYS B 1 46 ? 21.578 -22.625 -5.32 1 96.69 46 LYS B C 1
ATOM 3525 O O . LYS B 1 46 ? 22.234 -23.672 -5.312 1 96.69 46 LYS B O 1
ATOM 3530 N N . LYS B 1 47 ? 20.453 -22.5 -5.871 1 96.44 47 LYS B N 1
ATOM 3531 C CA . LYS B 1 47 ? 19.844 -23.547 -6.676 1 96.44 47 LYS B CA 1
ATOM 3532 C C . LYS B 1 47 ? 19.297 -23 -7.988 1 96.44 47 LYS B C 1
ATOM 3534 O O . LYS B 1 47 ? 18.625 -21.969 -8 1 96.44 47 LYS B O 1
ATOM 3539 N N . ASN B 1 48 ? 19.594 -23.75 -9.047 1 97.06 48 ASN B N 1
ATOM 3540 C CA . ASN B 1 48 ? 19.062 -23.297 -10.336 1 97.06 48 ASN B CA 1
ATOM 3541 C C . ASN B 1 48 ? 17.547 -23.188 -10.305 1 97.06 48 ASN B C 1
ATOM 3543 O O . ASN B 1 48 ? 16.875 -23.969 -9.609 1 97.06 48 ASN B O 1
ATOM 3547 N N . LEU B 1 49 ? 17.031 -22.25 -11.023 1 96.25 49 LEU B N 1
ATOM 3548 C CA . LEU B 1 49 ? 15.586 -22.125 -11.227 1 96.25 49 LEU B CA 1
ATOM 3549 C C . LEU B 1 49 ? 15.242 -22.234 -12.711 1 96.25 49 LEU B C 1
ATOM 3551 O O . LEU B 1 49 ? 15.641 -21.391 -13.508 1 96.25 49 LEU B O 1
ATOM 3555 N N . PRO B 1 50 ? 14.516 -23.219 -13.109 1 95.88 50 PRO B N 1
ATOM 3556 C CA . PRO B 1 50 ? 14.148 -24.406 -12.32 1 95.88 50 PRO B CA 1
ATOM 3557 C C . PRO B 1 50 ? 15.344 -25.266 -11.953 1 95.88 50 PRO B C 1
ATOM 3559 O O . PRO B 1 50 ? 16.422 -25.125 -12.547 1 95.88 50 PRO B O 1
ATOM 3562 N N . ALA B 1 51 ? 15.211 -26.156 -11.055 1 94.81 51 ALA B N 1
ATOM 3563 C CA . ALA B 1 51 ? 16.281 -26.969 -10.492 1 94.81 51 ALA B CA 1
ATOM 3564 C C . ALA B 1 51 ? 16.688 -28.078 -11.461 1 94.81 51 ALA B C 1
ATOM 3566 O O . ALA B 1 51 ? 17.781 -28.625 -11.359 1 94.81 51 ALA B O 1
ATOM 3567 N N . PHE B 1 52 ? 15.82 -28.484 -12.336 1 95.44 52 PHE B N 1
ATOM 3568 C CA . PHE B 1 52 ? 16.016 -29.516 -13.344 1 95.44 52 PHE B CA 1
ATOM 3569 C C . PHE B 1 52 ? 15.102 -29.281 -14.539 1 95.44 52 PHE B C 1
ATOM 3571 O O . PHE B 1 52 ? 14.188 -28.453 -14.477 1 95.44 52 PHE B O 1
ATOM 3578 N N . ASN B 1 53 ? 15.398 -29.938 -15.602 1 96.5 53 ASN B N 1
ATOM 3579 C CA . ASN B 1 53 ? 14.492 -29.891 -16.734 1 96.5 53 ASN B CA 1
ATOM 3580 C C . ASN B 1 53 ? 13.117 -30.469 -16.375 1 96.5 53 ASN B C 1
ATOM 3582 O O . ASN B 1 53 ? 13.016 -31.578 -15.875 1 96.5 53 ASN B O 1
ATOM 3586 N N . ASN B 1 54 ? 12.094 -29.609 -16.609 1 94.75 54 ASN B N 1
ATOM 3587 C CA . ASN B 1 54 ? 10.781 -30.125 -16.234 1 94.75 54 ASN B CA 1
ATOM 3588 C C . ASN B 1 54 ? 9.711 -29.734 -17.25 1 94.75 54 ASN B C 1
ATOM 3590 O O . ASN B 1 54 ? 9.961 -28.922 -18.141 1 94.75 54 ASN B O 1
ATOM 3594 N N . SER B 1 55 ? 8.578 -30.344 -17.141 1 94.62 55 SER B N 1
ATOM 3595 C CA . SER B 1 55 ? 7.5 -30.141 -18.109 1 94.62 55 SER B CA 1
ATOM 3596 C C . SER B 1 55 ? 6.684 -28.906 -17.766 1 94.62 55 SER B C 1
ATOM 3598 O O . SER B 1 55 ? 6.262 -28.734 -16.609 1 94.62 55 SER B O 1
ATOM 3600 N N . ALA B 1 56 ? 6.352 -28.062 -18.719 1 92.62 56 ALA B N 1
ATOM 3601 C CA . ALA B 1 56 ? 5.527 -26.875 -18.531 1 92.62 56 ALA B CA 1
ATOM 3602 C C . ALA B 1 56 ? 4.043 -27.203 -18.641 1 92.62 56 ALA B C 1
ATOM 3604 O O . ALA B 1 56 ? 3.189 -26.391 -18.281 1 92.62 56 ALA B O 1
ATOM 3605 N N . MET B 1 57 ? 3.764 -28.422 -19.141 1 91.12 57 MET B N 1
ATOM 3606 C CA . MET B 1 57 ? 2.387 -28.781 -19.469 1 91.12 57 MET B CA 1
ATOM 3607 C C . MET B 1 57 ? 2.123 -30.25 -19.125 1 91.12 57 MET B C 1
ATOM 3609 O O . MET B 1 57 ? 3.057 -31.047 -19.047 1 91.12 57 MET B O 1
ATOM 3613 N N . ASP B 1 58 ? 0.812 -30.5 -18.906 1 90.31 58 ASP B N 1
ATOM 3614 C CA . ASP B 1 58 ? 0.38 -31.891 -18.953 1 90.31 58 ASP B CA 1
ATOM 3615 C C . ASP B 1 58 ? 0.32 -32.406 -20.375 1 90.31 58 ASP B C 1
ATOM 3617 O O . ASP B 1 58 ? -0.251 -31.766 -21.266 1 90.31 58 ASP B O 1
ATOM 3621 N N . GLY B 1 59 ? 0.936 -33.562 -20.594 1 96 59 GLY B N 1
ATOM 3622 C CA . GLY B 1 59 ? 0.898 -34.094 -21.938 1 96 59 GLY B CA 1
ATOM 3623 C C . GLY B 1 59 ? 1.851 -35.25 -22.141 1 96 59 GLY B C 1
ATOM 3624 O O . GLY B 1 59 ? 1.837 -36.219 -21.359 1 96 59 GLY B O 1
ATOM 3625 N N . PHE B 1 60 ? 2.572 -35.125 -23.234 1 98 60 PHE B N 1
ATOM 3626 C CA . PHE B 1 60 ? 3.441 -36.219 -23.609 1 98 60 PHE B CA 1
ATOM 3627 C C . PHE B 1 60 ? 4.852 -35.75 -23.906 1 98 60 PHE B C 1
ATOM 3629 O O . PHE B 1 60 ? 5.031 -34.75 -24.625 1 98 60 PHE B O 1
ATOM 3636 N N . ALA B 1 61 ? 5.824 -36.375 -23.281 1 98.38 61 ALA B N 1
ATOM 3637 C CA . ALA B 1 61 ? 7.234 -36.125 -23.562 1 98.38 61 ALA B CA 1
ATOM 3638 C C . ALA B 1 61 ? 7.762 -37.094 -24.625 1 98.38 61 ALA B C 1
ATOM 3640 O O . ALA B 1 61 ? 7.715 -38.312 -24.453 1 98.38 61 ALA B O 1
ATOM 3641 N N . ILE B 1 62 ? 8.336 -36.531 -25.656 1 98.5 62 ILE B N 1
ATOM 3642 C CA . ILE B 1 62 ? 8.695 -37.344 -26.828 1 98.5 62 ILE B CA 1
ATOM 3643 C C . ILE B 1 62 ? 10.07 -36.906 -27.344 1 98.5 62 ILE B C 1
ATOM 3645 O O . ILE B 1 62 ? 10.594 -35.875 -26.953 1 98.5 62 ILE B O 1
ATOM 3649 N N . LYS B 1 63 ? 10.633 -37.844 -28.125 1 98 63 LYS B N 1
ATOM 3650 C CA . LYS B 1 63 ? 11.695 -37.406 -29.031 1 98 63 LYS B CA 1
ATOM 3651 C C . LYS B 1 63 ? 11.125 -36.594 -30.188 1 98 63 LYS B C 1
ATOM 3653 O O . LYS B 1 63 ? 10.18 -37.031 -30.859 1 98 63 LYS B O 1
ATOM 3658 N N . PHE B 1 64 ? 11.727 -35.469 -30.391 1 97.44 64 PHE B N 1
ATOM 3659 C CA . PHE B 1 64 ? 11.242 -34.594 -31.469 1 97.44 64 PHE B CA 1
ATOM 3660 C C . PHE B 1 64 ? 11.156 -35.375 -32.781 1 97.44 64 PHE B C 1
ATOM 3662 O O . PHE B 1 64 ? 10.242 -35.125 -33.594 1 97.44 64 PHE B O 1
ATOM 3669 N N . SER B 1 65 ? 12.047 -36.281 -33 1 96.62 65 SER B N 1
ATOM 3670 C CA . SER B 1 65 ? 12.117 -37.062 -34.25 1 96.62 65 SER B CA 1
ATOM 3671 C C . SER B 1 65 ? 10.891 -37.938 -34.438 1 96.62 65 SER B C 1
ATOM 3673 O O . SER B 1 65 ? 10.648 -38.469 -35.5 1 96.62 65 SER B O 1
ATOM 3675 N N . ASP B 1 66 ? 10.094 -38.156 -33.375 1 97.44 66 ASP B N 1
ATOM 3676 C CA . ASP B 1 66 ? 8.93 -39.031 -33.438 1 97.44 66 ASP B CA 1
ATOM 3677 C C . ASP B 1 66 ? 7.664 -38.25 -33.781 1 97.44 66 ASP B C 1
ATOM 3679 O O . ASP B 1 66 ? 6.559 -38.781 -33.688 1 97.44 66 ASP B O 1
ATOM 3683 N N . ALA B 1 67 ? 7.773 -37.031 -34.188 1 97.06 67 ALA B N 1
ATOM 3684 C CA . ALA B 1 67 ? 6.629 -36.219 -34.594 1 97.06 67 ALA B CA 1
ATOM 3685 C C . ALA B 1 67 ? 5.809 -36.938 -35.656 1 97.06 67 ALA B C 1
ATOM 3687 O O . ALA B 1 67 ? 6.371 -37.531 -36.594 1 97.06 67 ALA B O 1
ATOM 3688 N N . GLY B 1 68 ? 4.492 -36.812 -35.562 1 97.19 68 GLY B N 1
ATOM 3689 C CA . GLY B 1 68 ? 3.602 -37.375 -36.562 1 97.19 68 GLY B CA 1
ATOM 3690 C C . GLY B 1 68 ? 3.293 -38.844 -36.344 1 97.19 68 GLY B C 1
ATOM 3691 O O . GLY B 1 68 ? 2.391 -39.406 -36.969 1 97.19 68 GLY B O 1
ATOM 3692 N N . LYS B 1 69 ? 4 -39.531 -35.438 1 97.94 69 LYS B N 1
ATOM 3693 C CA . LYS B 1 69 ? 3.838 -40.969 -35.219 1 97.94 69 LYS B CA 1
ATOM 3694 C C . LYS B 1 69 ? 2.805 -41.25 -34.156 1 97.94 69 LYS B C 1
ATOM 3696 O O . LYS B 1 69 ? 2.428 -40.344 -33.375 1 97.94 69 LYS B O 1
ATOM 3701 N N . THR B 1 70 ? 2.342 -42.375 -34.188 1 98.44 70 THR B N 1
ATOM 3702 C CA . THR B 1 70 ? 1.633 -42.938 -33.031 1 98.44 70 THR B CA 1
ATOM 3703 C C . THR B 1 70 ? 2.602 -43.656 -32.094 1 98.44 70 THR B C 1
ATOM 3705 O O . THR B 1 70 ? 3.359 -44.531 -32.5 1 98.44 70 THR B O 1
ATOM 3708 N N . LEU B 1 71 ? 2.611 -43.219 -30.875 1 98.56 71 LEU B N 1
ATOM 3709 C CA . LEU B 1 71 ? 3.588 -43.719 -29.922 1 98.56 71 LEU B CA 1
ATOM 3710 C C . LEU B 1 71 ? 2.902 -44.5 -28.797 1 98.56 71 LEU B C 1
ATOM 3712 O O . LEU B 1 71 ? 1.787 -44.156 -28.391 1 98.56 71 LEU B O 1
ATOM 3716 N N . LYS B 1 72 ? 3.518 -45.531 -28.328 1 98.5 72 LYS B N 1
ATOM 3717 C CA . LYS B 1 72 ? 3.088 -46.25 -27.125 1 98.5 72 LYS B CA 1
ATOM 3718 C C . LYS B 1 72 ? 3.492 -45.5 -25.859 1 98.5 72 LYS B C 1
ATOM 3720 O O . LYS B 1 72 ? 4.617 -45 -25.766 1 98.5 72 LYS B O 1
ATOM 3725 N N . ILE B 1 73 ? 2.648 -45.312 -24.953 1 98.31 73 ILE B N 1
ATOM 3726 C CA . ILE B 1 73 ? 2.947 -44.656 -23.688 1 98.31 73 ILE B CA 1
ATOM 3727 C C . ILE B 1 73 ? 3.682 -45.625 -22.766 1 98.31 73 ILE B C 1
ATOM 3729 O O . ILE B 1 73 ? 3.119 -46.656 -22.344 1 98.31 73 ILE B O 1
ATOM 3733 N N . ASN B 1 74 ? 4.883 -45.375 -22.5 1 97.88 74 ASN B N 1
ATOM 3734 C CA . ASN B 1 74 ? 5.742 -46.219 -21.672 1 97.88 74 ASN B CA 1
ATOM 3735 C C . ASN B 1 74 ? 5.309 -46.156 -20.203 1 97.88 74 ASN B C 1
ATOM 3737 O O . ASN B 1 74 ? 5.086 -47.219 -19.578 1 97.88 74 ASN B O 1
ATOM 3741 N N . GLN B 1 75 ? 5.172 -45.031 -19.641 1 96.38 75 GLN B N 1
ATOM 3742 C CA . GLN B 1 75 ? 4.715 -44.781 -18.281 1 96.38 75 GLN B CA 1
ATOM 3743 C C . GLN B 1 75 ? 4.281 -43.344 -18.094 1 96.38 75 GLN B C 1
ATOM 3745 O O . GLN B 1 75 ? 4.539 -42.5 -18.953 1 96.38 75 GLN B O 1
ATOM 3750 N N . THR B 1 76 ? 3.568 -43.156 -17.016 1 95.25 76 THR B N 1
ATOM 3751 C CA . THR B 1 76 ? 3.184 -41.781 -16.625 1 95.25 76 THR B CA 1
ATOM 3752 C C . THR B 1 76 ? 4.148 -41.25 -15.578 1 95.25 76 THR B C 1
ATOM 3754 O O . THR B 1 76 ? 4.5 -41.938 -14.617 1 95.25 76 THR B O 1
ATOM 3757 N N . ILE B 1 77 ? 4.676 -40.062 -15.844 1 93.5 77 ILE B N 1
ATOM 3758 C CA . ILE B 1 77 ? 5.605 -39.406 -14.93 1 93.5 77 ILE B CA 1
ATOM 3759 C C . ILE B 1 77 ? 4.902 -38.25 -14.211 1 93.5 77 ILE B C 1
ATOM 3761 O O . ILE B 1 77 ? 4.41 -37.312 -14.859 1 93.5 77 ILE B O 1
ATOM 3765 N N . PHE B 1 78 ? 4.844 -38.281 -12.891 1 88.44 78 PHE B N 1
ATOM 3766 C CA . PHE B 1 78 ? 4.262 -37.219 -12.07 1 88.44 78 PHE B CA 1
ATOM 3767 C C . PHE B 1 78 ? 5.352 -36.344 -11.461 1 88.44 78 PHE B C 1
ATOM 3769 O O . PHE B 1 78 ? 6.52 -36.75 -11.43 1 88.44 78 PHE B O 1
ATOM 3776 N N . ALA B 1 79 ? 4.953 -35.156 -11.078 1 86.44 79 ALA B N 1
ATOM 3777 C CA . ALA B 1 79 ? 5.895 -34.281 -10.352 1 86.44 79 ALA B CA 1
ATOM 3778 C C . ALA B 1 79 ? 6.453 -35.031 -9.133 1 86.44 79 ALA B C 1
ATOM 3780 O O . ALA B 1 79 ? 5.707 -35.656 -8.375 1 86.44 79 ALA B O 1
ATOM 3781 N N . GLY B 1 80 ? 7.742 -35 -9.023 1 87.31 80 GLY B N 1
ATOM 3782 C CA . GLY B 1 80 ? 8.391 -35.656 -7.898 1 87.31 80 GLY B CA 1
ATOM 3783 C C . GLY B 1 80 ? 8.984 -37 -8.258 1 87.31 80 GLY B C 1
ATOM 3784 O O . GLY B 1 80 ? 9.812 -37.562 -7.516 1 87.31 80 GLY B O 1
ATOM 3785 N N . ASP B 1 81 ? 8.5 -37.594 -9.375 1 89.25 81 ASP B N 1
ATOM 3786 C CA . ASP B 1 81 ? 9.008 -38.875 -9.812 1 89.25 81 ASP B CA 1
ATOM 3787 C C . ASP B 1 81 ? 10.445 -38.75 -10.312 1 89.25 81 ASP B C 1
ATOM 3789 O O . ASP B 1 81 ? 10.828 -37.719 -10.883 1 89.25 81 ASP B O 1
ATOM 3793 N N . LYS B 1 82 ? 11.164 -39.781 -9.984 1 89.94 82 LYS B N 1
ATOM 3794 C CA . LYS B 1 82 ? 12.5 -39.938 -10.562 1 89.94 82 LYS B CA 1
ATOM 3795 C C . LYS B 1 82 ? 12.508 -41.062 -11.602 1 89.94 82 LYS B C 1
ATOM 3797 O O . LYS B 1 82 ? 12.523 -42.25 -11.258 1 89.94 82 LYS B O 1
ATOM 3802 N N . VAL B 1 83 ? 12.492 -40.625 -12.82 1 92.88 83 VAL B N 1
ATOM 3803 C CA . VAL B 1 83 ? 12.398 -41.594 -13.898 1 92.88 83 VAL B CA 1
ATOM 3804 C C . VAL B 1 83 ? 13.656 -41.5 -14.773 1 92.88 83 VAL B C 1
ATOM 3806 O O . VAL B 1 83 ? 14.016 -40.438 -15.25 1 92.88 83 VAL B O 1
ATOM 3809 N N . GLU B 1 84 ? 14.289 -42.594 -14.906 1 94.38 84 GLU B N 1
ATOM 3810 C CA . GLU B 1 84 ? 15.445 -42.688 -15.789 1 94.38 84 GLU B CA 1
ATOM 3811 C C . GLU B 1 84 ? 15.016 -42.969 -17.234 1 94.38 84 GLU B C 1
ATOM 3813 O O . GLU B 1 84 ? 13.961 -43.562 -17.469 1 94.38 84 GLU B O 1
ATOM 3818 N N . ALA B 1 85 ? 15.875 -42.531 -18.172 1 96 85 ALA B N 1
ATOM 3819 C CA . ALA B 1 85 ? 15.625 -42.781 -19.578 1 96 85 ALA B CA 1
ATOM 3820 C C . ALA B 1 85 ? 15.43 -44.281 -19.844 1 96 85 ALA B C 1
ATOM 3822 O O . ALA B 1 85 ? 16.281 -45.094 -19.469 1 96 85 ALA B O 1
ATOM 3823 N N . SER B 1 86 ? 14.328 -44.531 -20.516 1 96.5 86 SER B N 1
ATOM 3824 C CA . SER B 1 86 ? 14.055 -45.969 -20.719 1 96.5 86 SER B CA 1
ATOM 3825 C C . SER B 1 86 ? 13.203 -46.188 -21.969 1 96.5 86 SER B C 1
ATOM 3827 O O . SER B 1 86 ? 12.695 -47.281 -22.188 1 96.5 86 SER B O 1
ATOM 3829 N N . LEU B 1 87 ? 13 -45.25 -22.781 1 97.38 87 LEU B N 1
ATOM 3830 C CA . LEU B 1 87 ? 12.102 -45.344 -23.922 1 97.38 87 LEU B CA 1
ATOM 3831 C C . LEU B 1 87 ? 12.688 -46.25 -25 1 97.38 87 LEU B C 1
ATOM 3833 O O . LEU B 1 87 ? 13.867 -46.156 -25.328 1 97.38 87 LEU B O 1
ATOM 3837 N N . SER B 1 88 ? 11.906 -47.156 -25.438 1 96.44 88 SER B N 1
ATOM 3838 C CA . SER B 1 88 ? 12.195 -47.875 -26.656 1 96.44 88 SER B CA 1
ATOM 3839 C C . SER B 1 88 ? 11.711 -47.125 -27.891 1 96.44 88 SER B C 1
ATOM 3841 O O . SER B 1 88 ? 11.172 -46.031 -27.766 1 96.44 88 SER B O 1
ATOM 3843 N N . GLN B 1 89 ? 12 -47.719 -29.094 1 96.06 89 GLN B N 1
ATOM 3844 C CA . GLN B 1 89 ? 11.531 -47.125 -30.328 1 96.06 89 GLN B CA 1
ATOM 3845 C C . GLN B 1 89 ? 10.016 -46.969 -30.328 1 96.06 89 GLN B C 1
ATOM 3847 O O . GLN B 1 89 ? 9.289 -47.875 -29.906 1 96.06 89 GLN B O 1
ATOM 3852 N N . ASN B 1 90 ? 9.508 -45.781 -30.672 1 97.44 90 ASN B N 1
ATOM 3853 C CA . ASN B 1 90 ? 8.094 -45.469 -30.812 1 97.44 90 ASN B CA 1
ATOM 3854 C C . ASN B 1 90 ? 7.387 -45.438 -29.453 1 97.44 90 ASN B C 1
ATOM 3856 O O . ASN B 1 90 ? 6.246 -45.875 -29.344 1 97.44 90 ASN B O 1
ATOM 3860 N N . GLU B 1 91 ? 8.078 -45.062 -28.406 1 98.38 91 GLU B N 1
ATOM 3861 C CA . GLU B 1 91 ? 7.48 -44.875 -27.094 1 98.38 91 GLU B CA 1
ATOM 3862 C C . GLU B 1 91 ? 7.578 -43.406 -26.641 1 98.38 91 GLU B C 1
ATOM 3864 O O . GLU B 1 91 ? 8.406 -42.656 -27.156 1 98.38 91 GLU B O 1
ATOM 3869 N N . CYS B 1 92 ? 6.801 -43.031 -25.797 1 98.62 92 CYS B N 1
ATOM 3870 C CA . CYS B 1 92 ? 6.805 -41.719 -25.141 1 98.62 92 CYS B CA 1
ATOM 3871 C C . CYS B 1 92 ? 6.406 -41.844 -23.688 1 98.62 92 CYS B C 1
ATOM 3873 O O . CYS B 1 92 ? 6.082 -42.906 -23.203 1 98.62 92 CYS B O 1
ATOM 3875 N N . TYR B 1 93 ? 6.602 -40.812 -22.969 1 98.25 93 TYR B N 1
ATOM 3876 C CA . TYR B 1 93 ? 6.078 -40.719 -21.609 1 98.25 93 TYR B CA 1
ATOM 3877 C C . TYR B 1 93 ? 4.828 -39.844 -21.562 1 98.25 93 TYR B C 1
ATOM 3879 O O . TYR B 1 93 ? 4.754 -38.812 -22.234 1 98.25 93 TYR B O 1
ATOM 3887 N N . LYS B 1 94 ? 3.832 -40.281 -20.844 1 97.81 94 LYS B N 1
ATOM 3888 C CA . LYS B 1 94 ? 2.871 -39.312 -20.328 1 97.81 94 LYS B CA 1
ATOM 3889 C C . LYS B 1 94 ? 3.455 -38.562 -19.141 1 97.81 94 LYS B C 1
ATOM 3891 O O . LYS B 1 94 ? 4.043 -39.156 -18.234 1 97.81 94 LYS B O 1
ATOM 3896 N N . ILE B 1 95 ? 3.361 -37.25 -19.172 1 95.38 95 ILE B N 1
ATOM 3897 C CA . ILE B 1 95 ? 4.078 -36.469 -18.172 1 95.38 95 ILE B CA 1
ATOM 3898 C C . ILE B 1 95 ? 3.197 -35.312 -17.672 1 95.38 95 ILE B C 1
ATOM 3900 O O . ILE B 1 95 ? 2.453 -34.719 -18.453 1 95.38 95 ILE B O 1
ATOM 3904 N N . MET B 1 96 ? 3.26 -35 -16.375 1 89.62 96 MET B N 1
ATOM 3905 C CA . MET B 1 96 ? 2.484 -33.906 -15.766 1 89.62 96 MET B CA 1
ATOM 3906 C C . MET B 1 96 ? 3.348 -32.656 -15.562 1 89.62 96 MET B C 1
ATOM 3908 O O . MET B 1 96 ? 4.574 -32.75 -15.523 1 89.62 96 MET B O 1
ATOM 3912 N N . THR B 1 97 ? 2.643 -31.562 -15.484 1 88.38 97 THR B N 1
ATOM 3913 C CA . THR B 1 97 ? 3.303 -30.281 -15.273 1 88.38 97 THR B CA 1
ATOM 3914 C C . THR B 1 97 ? 4.227 -30.344 -14.062 1 88.38 97 THR B C 1
ATOM 3916 O O . THR B 1 97 ? 3.844 -30.844 -13.008 1 88.38 97 THR B O 1
ATOM 3919 N N . GLY B 1 98 ? 5.43 -29.875 -14.305 1 88.69 98 GLY B N 1
ATOM 3920 C CA . GLY B 1 98 ? 6.383 -29.797 -13.203 1 88.69 98 GLY B CA 1
ATOM 3921 C C . GLY B 1 98 ? 7.25 -31.031 -13.07 1 88.69 98 GLY B C 1
ATOM 3922 O O . GLY B 1 98 ? 8.266 -31 -12.375 1 88.69 98 GLY B O 1
ATOM 3923 N N . ALA B 1 99 ? 6.91 -32.125 -13.711 1 91.5 99 ALA B N 1
ATOM 3924 C CA . ALA B 1 99 ? 7.648 -33.375 -13.609 1 91.5 99 ALA B CA 1
ATOM 3925 C C . ALA B 1 99 ? 9.008 -33.281 -14.297 1 91.5 99 ALA B C 1
ATOM 3927 O O . ALA B 1 99 ? 9.125 -32.656 -15.359 1 91.5 99 ALA B O 1
ATOM 3928 N N . LYS B 1 100 ? 9.984 -33.938 -13.695 1 95.31 100 LYS B N 1
ATOM 3929 C CA . LYS B 1 100 ? 11.32 -34 -14.289 1 95.31 100 LYS B CA 1
ATOM 3930 C C . LYS B 1 100 ? 11.305 -34.75 -15.617 1 95.31 100 LYS B C 1
ATOM 3932 O O . LYS B 1 100 ? 10.742 -35.844 -15.703 1 95.31 100 LYS B O 1
ATOM 3937 N N . VAL B 1 101 ? 11.891 -34.188 -16.609 1 97.25 101 VAL B N 1
ATOM 3938 C CA . VAL B 1 101 ? 11.906 -34.781 -17.938 1 97.25 101 VAL B CA 1
ATOM 3939 C C . VAL B 1 101 ? 13.133 -35.656 -18.094 1 97.25 101 VAL B C 1
ATOM 3941 O O . VAL B 1 101 ? 14.266 -35.219 -17.875 1 97.25 101 VAL B O 1
ATOM 3944 N N . PRO B 1 102 ? 12.922 -36.906 -18.422 1 97.69 102 PRO B N 1
ATOM 3945 C CA . PRO B 1 102 ? 14.07 -37.781 -18.656 1 97.69 102 PRO B CA 1
ATOM 3946 C C . PRO B 1 102 ? 14.945 -37.312 -19.812 1 97.69 102 PRO B C 1
ATOM 3948 O O . PRO B 1 102 ? 14.492 -36.531 -20.672 1 97.69 102 PRO B O 1
ATOM 3951 N N . ASN B 1 103 ? 16.141 -37.812 -19.891 1 96.62 103 ASN B N 1
ATOM 3952 C CA . ASN B 1 103 ? 17.156 -37.312 -20.797 1 96.62 103 ASN B CA 1
ATOM 3953 C C . ASN B 1 103 ? 16.969 -37.875 -22.219 1 96.62 103 ASN B C 1
ATOM 3955 O O . ASN B 1 103 ? 17.625 -37.406 -23.156 1 96.62 103 ASN B O 1
ATOM 3959 N N . ASP B 1 104 ? 16.047 -38.781 -22.391 1 97.88 104 ASP B N 1
ATOM 3960 C CA . ASP B 1 104 ? 15.875 -39.406 -23.703 1 97.88 104 ASP B CA 1
ATOM 3961 C C . ASP B 1 104 ? 14.734 -38.75 -24.469 1 97.88 104 ASP B C 1
ATOM 3963 O O . ASP B 1 104 ? 14.344 -39.25 -25.547 1 97.88 104 ASP B O 1
ATOM 3967 N N . VAL B 1 105 ? 14.141 -37.75 -23.953 1 98.06 105 VAL B N 1
ATOM 3968 C CA . VAL B 1 105 ? 13.117 -36.969 -24.641 1 98.06 105 VAL B CA 1
ATOM 3969 C C . VAL B 1 105 ? 13.469 -35.469 -24.594 1 98.06 105 VAL B C 1
ATOM 3971 O O . VAL B 1 105 ? 14.266 -35.062 -23.75 1 98.06 105 VAL B O 1
ATOM 3974 N N . ASP B 1 106 ? 12.867 -34.688 -25.562 1 97.75 106 ASP B N 1
ATOM 3975 C CA . ASP B 1 106 ? 13.328 -33.312 -25.656 1 97.75 106 ASP B CA 1
ATOM 3976 C C . ASP B 1 106 ? 12.172 -32.375 -26.016 1 97.75 106 ASP B C 1
ATOM 3978 O O . ASP B 1 106 ? 12.383 -31.172 -26.25 1 97.75 106 ASP B O 1
ATOM 3982 N N . THR B 1 107 ? 10.984 -32.906 -26.062 1 98.12 107 THR B N 1
ATOM 3983 C CA . THR B 1 107 ? 9.836 -32.125 -26.469 1 98.12 107 THR B CA 1
ATOM 3984 C C . THR B 1 107 ? 8.578 -32.562 -25.75 1 98.12 107 THR B C 1
ATOM 3986 O O . THR B 1 107 ? 8.336 -33.75 -25.578 1 98.12 107 THR B O 1
ATOM 3989 N N . ILE B 1 108 ? 7.852 -31.656 -25.281 1 98.06 108 ILE B N 1
ATOM 3990 C CA . ILE B 1 108 ? 6.602 -31.938 -24.578 1 98.06 108 ILE B CA 1
ATOM 3991 C C . ILE B 1 108 ? 5.422 -31.422 -25.391 1 98.06 108 ILE B C 1
ATOM 3993 O O . ILE B 1 108 ? 5.41 -30.25 -25.797 1 98.06 108 ILE B O 1
ATOM 3997 N N . ILE B 1 109 ? 4.414 -32.219 -25.609 1 97.38 109 ILE B N 1
ATOM 3998 C CA . ILE B 1 109 ? 3.203 -31.828 -26.328 1 97.38 109 ILE B CA 1
ATOM 3999 C C . ILE B 1 109 ? 2.004 -31.875 -25.391 1 97.38 109 ILE B C 1
ATOM 4001 O O . ILE B 1 109 ? 1.712 -32.906 -24.797 1 97.38 109 ILE B O 1
ATOM 4005 N N . PRO B 1 110 ? 1.352 -30.75 -25.281 1 94.75 110 PRO B N 1
ATOM 4006 C CA . PRO B 1 110 ? 0.151 -30.766 -24.453 1 94.75 110 PRO B CA 1
ATOM 4007 C C . PRO B 1 110 ? -0.87 -31.812 -24.891 1 94.75 110 PRO B C 1
ATOM 4009 O O . PRO B 1 110 ? -1.055 -32.031 -26.094 1 94.75 110 PRO B O 1
ATOM 4012 N N . ILE B 1 111 ? -1.483 -32.375 -23.938 1 94.25 111 ILE B N 1
ATOM 4013 C CA . ILE B 1 111 ? -2.406 -33.469 -24.203 1 94.25 111 ILE B CA 1
ATOM 4014 C C . ILE B 1 111 ? -3.51 -33 -25.156 1 94.25 111 ILE B C 1
ATOM 4016 O O . ILE B 1 111 ? -3.963 -33.75 -26.016 1 94.25 111 ILE B O 1
ATOM 4020 N N . GLU B 1 112 ? -3.969 -31.734 -25.047 1 89.44 112 GLU B N 1
ATOM 4021 C CA . GLU B 1 112 ? -5.074 -31.188 -25.828 1 89.44 112 GLU B CA 1
ATOM 4022 C C . GLU B 1 112 ? -4.699 -31.062 -27.312 1 89.44 112 GLU B C 1
ATOM 4024 O O . GLU B 1 112 ? -5.574 -30.938 -28.172 1 89.44 112 GLU B O 1
ATOM 4029 N N . ASN B 1 113 ? -3.441 -31.094 -27.594 1 94.12 113 ASN B N 1
ATOM 4030 C CA . ASN B 1 113 ? -2.979 -30.922 -28.969 1 94.12 113 ASN B CA 1
ATOM 4031 C C . ASN B 1 113 ? -2.709 -32.25 -29.641 1 94.12 113 ASN B C 1
ATOM 4033 O O . ASN B 1 113 ? -2.35 -32.312 -30.812 1 94.12 113 ASN B O 1
ATOM 4037 N N . CYS B 1 114 ? -2.865 -33.312 -28.938 1 96.44 114 CYS B N 1
ATOM 4038 C CA . CYS B 1 114 ? -2.602 -34.656 -29.453 1 96.44 114 CYS B CA 1
ATOM 4039 C C . CYS B 1 114 ? -3.885 -35.312 -29.953 1 96.44 114 CYS B C 1
ATOM 4041 O O . CYS B 1 114 ? -4.98 -34.781 -29.734 1 96.44 114 CYS B O 1
ATOM 4043 N N . PHE B 1 115 ? -3.672 -36.344 -30.641 1 96.06 115 PHE B N 1
ATOM 4044 C CA . PHE B 1 115 ? -4.805 -37.031 -31.25 1 96.06 115 PHE B CA 1
ATOM 4045 C C . PHE B 1 115 ? -4.879 -38.5 -30.781 1 96.06 115 PHE B C 1
ATOM 4047 O O . PHE B 1 115 ? -3.861 -39.062 -30.406 1 96.06 115 PHE B O 1
ATOM 4054 N N . ASP B 1 116 ? -6.102 -39.031 -30.797 1 96.44 116 ASP B N 1
ATOM 4055 C CA . ASP B 1 116 ? -6.359 -40.438 -30.562 1 96.44 116 ASP B CA 1
ATOM 4056 C C . ASP B 1 116 ? -5.691 -40.906 -29.266 1 96.44 116 ASP B C 1
ATOM 4058 O O . ASP B 1 116 ? -4.98 -41.906 -29.266 1 96.44 116 ASP B O 1
ATOM 4062 N N . VAL B 1 117 ? -5.805 -40.156 -28.25 1 96.44 117 VAL B N 1
ATOM 4063 C CA . VAL B 1 117 ? -5.203 -40.5 -26.969 1 96.44 117 VAL B CA 1
ATOM 4064 C C . VAL B 1 117 ? -5.945 -41.656 -26.328 1 96.44 117 VAL B C 1
ATOM 4066 O O . VAL B 1 117 ? -7.168 -41.594 -26.156 1 96.44 117 VAL B O 1
ATOM 4069 N N . THR B 1 118 ? -5.277 -42.719 -26.031 1 95.38 118 THR B N 1
ATOM 4070 C CA . THR B 1 118 ? -5.797 -43.875 -25.281 1 95.38 118 THR B CA 1
ATOM 4071 C C . THR B 1 118 ? -4.988 -44.094 -24.016 1 95.38 118 THR B C 1
ATOM 4073 O O . THR B 1 118 ? -4.141 -43.281 -23.656 1 95.38 118 THR B O 1
ATOM 4076 N N . GLU B 1 119 ? -5.266 -45.188 -23.344 1 94.06 119 GLU B N 1
ATOM 4077 C CA . GLU B 1 119 ? -4.52 -45.5 -22.141 1 94.06 119 GLU B CA 1
ATOM 4078 C C . GLU B 1 119 ? -3.08 -45.906 -22.469 1 94.06 119 GLU B C 1
ATOM 4080 O O . GLU B 1 119 ? -2.176 -45.688 -21.656 1 94.06 119 GLU B O 1
ATOM 4085 N N . ASN B 1 120 ? -2.943 -46.375 -23.672 1 96.25 120 ASN B N 1
ATOM 4086 C CA . ASN B 1 120 ? -1.639 -47 -23.938 1 96.25 120 ASN B CA 1
ATOM 4087 C C . ASN B 1 120 ? -0.964 -46.344 -25.156 1 96.25 120 ASN B C 1
ATOM 4089 O O . ASN B 1 120 ? 0.171 -46.688 -25.484 1 96.25 120 ASN B O 1
ATOM 4093 N N . SER B 1 121 ? -1.684 -45.438 -25.797 1 97.62 121 SER B N 1
ATOM 4094 C CA . SER B 1 121 ? -1.073 -44.906 -27 1 97.62 121 SER B CA 1
ATOM 4095 C C . SER B 1 121 ? -1.566 -43.469 -27.281 1 97.62 121 SER B C 1
ATOM 4097 O O . SER B 1 121 ? -2.596 -43.062 -26.75 1 97.62 121 SER B O 1
ATOM 4099 N N . VAL B 1 122 ? -0.806 -42.719 -28.062 1 98.19 122 VAL B N 1
ATOM 4100 C CA . VAL B 1 122 ? -1.157 -41.375 -28.453 1 98.19 122 VAL B CA 1
ATOM 4101 C C . VAL B 1 122 ? -0.609 -41.062 -29.844 1 98.19 122 VAL B C 1
ATOM 4103 O O . VAL B 1 122 ? 0.501 -41.469 -30.188 1 98.19 122 VAL B O 1
ATOM 4106 N N . LYS B 1 123 ? -1.365 -40.406 -30.641 1 98.44 123 LYS B N 1
ATOM 4107 C CA . LYS B 1 123 ? -0.913 -39.875 -31.922 1 98.44 123 LYS B CA 1
ATOM 4108 C C . LYS B 1 123 ? -0.399 -38.469 -31.812 1 98.44 123 LYS B C 1
ATOM 4110 O O . LYS B 1 123 ? -1.145 -37.562 -31.422 1 98.44 123 LYS B O 1
ATOM 4115 N N . ILE B 1 124 ? 0.833 -38.25 -32.188 1 97.94 124 ILE B N 1
ATOM 4116 C CA . ILE B 1 124 ? 1.503 -36.969 -32.062 1 97.94 124 ILE B CA 1
ATOM 4117 C C . ILE B 1 124 ? 1.306 -36.156 -33.312 1 97.94 124 ILE B C 1
ATOM 4119 O O . ILE B 1 124 ? 1.36 -36.688 -34.438 1 97.94 124 ILE B O 1
ATOM 4123 N N . PRO B 1 125 ? 1.084 -34.875 -33.156 1 97.56 125 PRO B N 1
ATOM 4124 C CA . PRO B 1 125 ? 0.983 -34.031 -34.344 1 97.56 125 PRO B CA 1
ATOM 4125 C C . PRO B 1 125 ? 2.289 -33.969 -35.125 1 97.56 125 PRO B C 1
ATOM 4127 O O . PRO B 1 125 ? 3.369 -34.125 -34.562 1 97.56 125 PRO B O 1
ATOM 4130 N N . GLU B 1 126 ? 2.219 -33.594 -36.438 1 95.69 126 GLU B N 1
ATOM 4131 C CA . GLU B 1 126 ? 3.379 -33.531 -37.312 1 95.69 126 GLU B CA 1
ATOM 4132 C C . GLU B 1 126 ? 4.141 -32.219 -37.156 1 95.69 126 GLU B C 1
ATOM 4134 O O . GLU B 1 126 ? 5.375 -32.219 -37.156 1 95.69 126 GLU B O 1
ATOM 4139 N N . ASN B 1 127 ? 3.455 -31.141 -37.062 1 94.94 127 ASN B N 1
ATOM 4140 C CA . ASN B 1 127 ? 4.066 -29.828 -36.969 1 94.94 127 ASN B CA 1
ATOM 4141 C C . ASN B 1 127 ? 4.348 -29.438 -35.5 1 94.94 127 ASN B C 1
ATOM 4143 O O . ASN B 1 127 ? 3.439 -29.031 -34.781 1 94.94 127 ASN B O 1
ATOM 4147 N N . LEU B 1 128 ? 5.566 -29.656 -35.094 1 95.44 128 LEU B N 1
ATOM 4148 C CA . LEU B 1 128 ? 5.992 -29.344 -33.719 1 95.44 128 LEU B CA 1
ATOM 4149 C C . LEU B 1 128 ? 7.234 -28.469 -33.719 1 95.44 128 LEU B C 1
ATOM 4151 O O . LEU B 1 128 ? 7.953 -28.406 -34.719 1 95.44 128 LEU B O 1
ATOM 4155 N N . LYS B 1 129 ? 7.398 -27.781 -32.719 1 95.81 129 LYS B N 1
ATOM 4156 C CA . LYS B 1 129 ? 8.656 -27.078 -32.438 1 95.81 129 LYS B CA 1
ATOM 4157 C C . LYS B 1 129 ? 9.508 -27.844 -31.438 1 95.81 129 LYS B C 1
ATOM 4159 O O . LYS B 1 129 ? 9.055 -28.141 -30.328 1 95.81 129 LYS B O 1
ATOM 4164 N N . LYS B 1 130 ? 10.789 -28.172 -31.859 1 97.19 130 LYS B N 1
ATOM 4165 C CA . LYS B 1 130 ? 11.695 -28.875 -30.953 1 97.19 130 LYS B CA 1
ATOM 4166 C C . LYS B 1 130 ? 11.898 -28.094 -29.656 1 97.19 130 LYS B C 1
ATOM 4168 O O . LYS B 1 130 ? 12.109 -26.875 -29.688 1 97.19 130 LYS B O 1
ATOM 4173 N N . GLY B 1 131 ? 11.789 -28.75 -28.484 1 97.19 131 GLY B N 1
ATOM 4174 C CA . GLY B 1 131 ? 12.031 -28.109 -27.203 1 97.19 131 GLY B CA 1
ATOM 4175 C C . GLY B 1 131 ? 10.789 -27.438 -26.625 1 97.19 131 GLY B C 1
ATOM 4176 O O . GLY B 1 131 ? 10.836 -26.875 -25.531 1 97.19 131 GLY B O 1
ATOM 4177 N N . SER B 1 132 ? 9.695 -27.547 -27.359 1 96.19 132 SER B N 1
ATOM 4178 C CA . SER B 1 132 ? 8.484 -26.875 -26.906 1 96.19 132 SER B CA 1
ATOM 4179 C C . SER B 1 132 ? 8.039 -27.406 -25.547 1 96.19 132 SER B C 1
ATOM 4181 O O . SER B 1 132 ? 8.117 -28.609 -25.281 1 96.19 132 SER B O 1
ATOM 4183 N N . ASN B 1 133 ? 7.641 -26.453 -24.672 1 95.31 133 ASN B N 1
ATOM 4184 C CA . ASN B 1 133 ? 7.039 -26.703 -23.359 1 95.31 133 ASN B CA 1
ATOM 4185 C C . ASN B 1 133 ? 8 -27.453 -22.438 1 95.31 133 ASN B C 1
ATOM 4187 O O . ASN B 1 133 ? 7.57 -28.109 -21.5 1 95.31 133 ASN B O 1
ATOM 4191 N N . LEU B 1 134 ? 9.258 -27.453 -22.797 1 97.12 134 LEU B N 1
ATOM 4192 C CA . LEU B 1 134 ? 10.32 -27.938 -21.922 1 97.12 134 LEU B CA 1
ATOM 4193 C C . LEU B 1 134 ? 11 -26.781 -21.203 1 97.12 134 LEU B C 1
ATOM 4195 O O . LEU B 1 134 ? 11.57 -25.891 -21.844 1 97.12 134 LEU B O 1
ATOM 4199 N N . ARG B 1 135 ? 10.914 -26.781 -19.906 1 96.12 135 ARG B N 1
ATOM 4200 C CA . ARG B 1 135 ? 11.641 -25.797 -19.094 1 96.12 135 ARG B CA 1
ATOM 4201 C C . ARG B 1 135 ? 13.039 -26.281 -18.766 1 96.12 135 ARG B C 1
ATOM 4203 O O . ARG B 1 135 ? 13.203 -27.359 -18.188 1 96.12 135 ARG B O 1
ATOM 4210 N N . LEU B 1 136 ? 13.977 -25.5 -19.094 1 96.75 136 LEU B N 1
ATOM 4211 C CA . LEU B 1 136 ? 15.367 -25.938 -18.922 1 96.75 136 LEU B CA 1
ATOM 4212 C C . LEU B 1 136 ? 15.891 -25.531 -17.547 1 96.75 136 LEU B C 1
ATOM 4214 O O . LEU B 1 136 ? 15.602 -24.438 -17.062 1 96.75 136 LEU B O 1
ATOM 4218 N N . GLU B 1 137 ? 16.672 -26.406 -17.031 1 96.81 137 GLU B N 1
ATOM 4219 C CA . GLU B 1 137 ? 17.359 -26.125 -15.773 1 96.81 137 GLU B CA 1
ATOM 4220 C C . GLU B 1 137 ? 18.078 -24.781 -15.828 1 96.81 137 GLU B C 1
ATOM 4222 O O . GLU B 1 137 ? 18.812 -24.516 -16.781 1 96.81 137 GLU B O 1
ATOM 4227 N N . GLY B 1 138 ? 17.828 -23.906 -14.891 1 96.88 138 GLY B N 1
ATOM 4228 C CA . GLY B 1 138 ? 18.562 -22.656 -14.727 1 96.88 138 GLY B CA 1
ATOM 4229 C C . GLY B 1 138 ? 18.156 -21.594 -15.727 1 96.88 138 GLY B C 1
ATOM 4230 O O . GLY B 1 138 ? 18.781 -20.531 -15.781 1 96.88 138 GLY B O 1
ATOM 4231 N N . GLU B 1 139 ? 17.188 -21.797 -16.5 1 96.38 139 GLU B N 1
ATOM 4232 C CA . GLU B 1 139 ? 16.828 -20.828 -17.531 1 96.38 139 GLU B CA 1
ATOM 4233 C C . GLU B 1 139 ? 16.328 -19.516 -16.906 1 96.38 139 GLU B C 1
ATOM 4235 O O . GLU B 1 139 ? 16.453 -18.453 -17.516 1 96.38 139 GLU B O 1
ATOM 4240 N N . GLU B 1 140 ? 15.773 -19.578 -15.703 1 96.56 140 GLU B N 1
ATOM 4241 C CA . GLU B 1 140 ? 15.297 -18.391 -14.984 1 96.56 140 GLU B CA 1
ATOM 4242 C C . GLU B 1 140 ? 16.422 -17.75 -14.18 1 96.56 140 GLU B C 1
ATOM 4244 O O . GLU B 1 140 ? 16.609 -16.531 -14.242 1 96.56 140 GLU B O 1
ATOM 4249 N N . GLN B 1 141 ? 17.109 -18.5 -13.43 1 96.62 141 GLN B N 1
ATOM 4250 C CA . GLN B 1 141 ? 18.203 -18.062 -12.578 1 96.62 141 GLN B CA 1
ATOM 4251 C C . GLN B 1 141 ? 19.234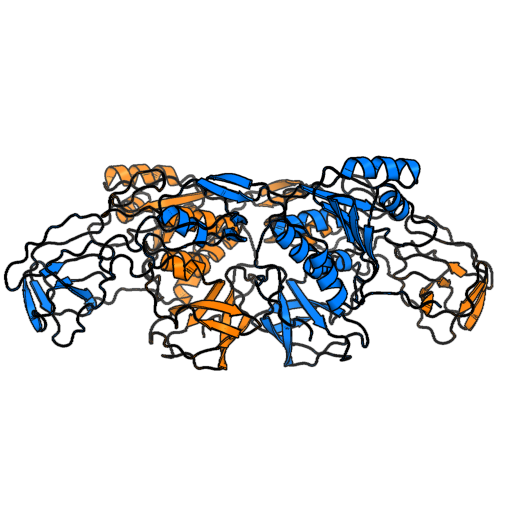 -19.172 -12.414 1 96.62 141 GLN B C 1
ATOM 4253 O O . GLN B 1 141 ? 18.891 -20.344 -12.211 1 96.62 141 GLN B O 1
ATOM 4258 N N . LYS B 1 142 ? 20.516 -18.797 -12.453 1 97.81 142 LYS B N 1
ATOM 4259 C CA . LYS B 1 142 ? 21.609 -19.766 -12.328 1 97.81 142 LYS B CA 1
ATOM 4260 C C . LYS B 1 142 ? 22.328 -19.625 -10.992 1 97.81 142 LYS B C 1
ATOM 4262 O O . LYS B 1 142 ? 22.5 -18.5 -10.5 1 97.81 142 LYS B O 1
ATOM 4267 N N . VAL B 1 143 ? 22.797 -20.719 -10.523 1 97.56 143 VAL B N 1
ATOM 4268 C CA . VAL B 1 143 ? 23.625 -20.734 -9.328 1 97.56 143 VAL B CA 1
ATOM 4269 C C . VAL B 1 143 ? 24.781 -19.75 -9.477 1 97.56 143 VAL B C 1
ATOM 4271 O O . VAL B 1 143 ? 25.391 -19.656 -10.539 1 97.56 143 VAL B O 1
ATOM 4274 N N . GLY B 1 144 ? 24.938 -18.953 -8.469 1 98.12 144 GLY B N 1
ATOM 4275 C CA . GLY B 1 144 ? 26.062 -18.016 -8.469 1 98.12 144 GLY B CA 1
ATOM 4276 C C . GLY B 1 144 ? 25.641 -16.594 -8.828 1 98.12 144 GLY B C 1
ATOM 4277 O O . GLY B 1 144 ? 26.359 -15.641 -8.508 1 98.12 144 GLY B O 1
ATOM 4278 N N . GLU B 1 145 ? 24.531 -16.453 -9.461 1 98.19 145 GLU B N 1
ATOM 4279 C CA . GLU B 1 145 ? 24.031 -15.125 -9.82 1 98.19 145 GLU B CA 1
ATOM 4280 C C . GLU B 1 145 ? 23.375 -14.438 -8.625 1 98.19 145 GLU B C 1
ATOM 4282 O O . GLU B 1 145 ? 22.906 -15.102 -7.707 1 98.19 145 GLU B O 1
ATOM 4287 N N . ILE B 1 146 ? 23.391 -13.102 -8.656 1 98.56 146 ILE B N 1
ATOM 4288 C CA . ILE B 1 146 ? 22.641 -12.344 -7.656 1 98.56 146 ILE B CA 1
ATOM 4289 C C . ILE B 1 146 ? 21.141 -12.445 -7.945 1 98.56 146 ILE B C 1
ATOM 4291 O O . ILE B 1 146 ? 20.688 -12.078 -9.031 1 98.56 146 ILE B O 1
ATOM 4295 N N . ILE B 1 147 ? 20.406 -12.906 -7.008 1 98.19 147 ILE B N 1
ATOM 4296 C CA . ILE B 1 147 ? 18.969 -13.086 -7.234 1 98.19 147 ILE B CA 1
ATOM 4297 C C . ILE B 1 147 ? 18.188 -11.977 -6.539 1 98.19 147 ILE B C 1
ATOM 4299 O O . ILE B 1 147 ? 17.094 -11.617 -6.969 1 98.19 147 ILE B O 1
ATOM 4303 N N . LEU B 1 148 ? 18.672 -11.391 -5.453 1 98.69 148 LEU B N 1
ATOM 4304 C CA . LEU B 1 148 ? 18.172 -10.188 -4.793 1 98.69 148 LEU B CA 1
ATOM 4305 C C . LEU B 1 148 ? 19.312 -9.258 -4.418 1 98.69 148 LEU B C 1
ATOM 4307 O O . LEU B 1 148 ? 20.391 -9.711 -4.027 1 98.69 148 LEU B O 1
ATOM 4311 N N . LYS B 1 149 ? 19.062 -8.031 -4.477 1 98.62 149 LYS B N 1
ATOM 4312 C CA . LYS B 1 149 ? 20.141 -7.066 -4.289 1 98.62 149 LYS B CA 1
ATOM 4313 C C . LYS B 1 149 ? 20.047 -6.391 -2.928 1 98.62 149 LYS B C 1
ATOM 4315 O O . LYS B 1 149 ? 18.938 -6.168 -2.414 1 98.62 149 LYS B O 1
ATOM 4320 N N . LYS B 1 150 ? 21.203 -6.039 -2.424 1 98.25 150 LYS B N 1
ATOM 4321 C CA . LYS B 1 150 ? 21.281 -5.172 -1.25 1 98.25 150 LYS B CA 1
ATOM 4322 C C . LYS B 1 150 ? 20.453 -3.904 -1.443 1 98.25 150 LYS B C 1
ATOM 4324 O O . LYS B 1 150 ? 20.5 -3.291 -2.512 1 98.25 150 LYS B O 1
ATOM 4329 N N . GLY B 1 151 ? 19.672 -3.533 -0.389 1 98.06 151 GLY B N 1
ATOM 4330 C CA . GLY B 1 151 ? 18.891 -2.307 -0.449 1 98.06 151 GLY B CA 1
ATOM 4331 C C . GLY B 1 151 ? 17.469 -2.529 -0.915 1 98.06 151 GLY B C 1
ATOM 4332 O O . GLY B 1 151 ? 16.641 -1.621 -0.845 1 98.06 151 GLY B O 1
ATOM 4333 N N . GLU B 1 152 ? 17.156 -3.74 -1.352 1 98.31 152 GLU B N 1
ATOM 4334 C CA . GLU B 1 152 ? 15.781 -4.047 -1.765 1 98.31 152 GLU B CA 1
ATOM 4335 C C . GLU B 1 152 ? 14.898 -4.367 -0.56 1 98.31 152 GLU B C 1
ATOM 4337 O O . GLU B 1 152 ? 15.344 -5.02 0.387 1 98.31 152 GLU B O 1
ATOM 4342 N N . ILE B 1 153 ? 13.727 -3.863 -0.615 1 98.19 153 ILE B N 1
ATOM 4343 C CA . ILE B 1 153 ? 12.719 -4.238 0.373 1 98.19 153 ILE B CA 1
ATOM 4344 C C . ILE B 1 153 ? 12.164 -5.621 0.047 1 98.19 153 ILE B C 1
ATOM 4346 O O . ILE B 1 153 ? 11.922 -5.941 -1.119 1 98.19 153 ILE B O 1
ATOM 4350 N N . LEU B 1 154 ? 11.961 -6.469 1.024 1 98.69 154 LEU B N 1
ATOM 4351 C CA . LEU B 1 154 ? 11.445 -7.82 0.823 1 98.69 154 LEU B CA 1
ATOM 4352 C C . LEU B 1 154 ? 9.922 -7.809 0.721 1 98.69 154 LEU B C 1
ATOM 4354 O O . LEU B 1 154 ? 9.227 -7.566 1.714 1 98.69 154 LEU B O 1
ATOM 4358 N N . THR B 1 155 ? 9.461 -8.047 -0.47 1 98.31 155 THR B N 1
ATOM 4359 C CA . THR B 1 155 ? 8.039 -8.25 -0.753 1 98.31 155 THR B CA 1
ATOM 4360 C C . THR B 1 155 ? 7.676 -9.727 -0.662 1 98.31 155 THR B C 1
ATOM 4362 O O . THR B 1 155 ? 8.547 -10.578 -0.452 1 98.31 155 THR B O 1
ATOM 4365 N N . ALA B 1 156 ? 6.414 -10.016 -0.825 1 98.62 156 ALA B N 1
ATOM 4366 C CA . ALA B 1 156 ? 5.949 -11.398 -0.785 1 98.62 156 ALA B CA 1
ATOM 4367 C C . ALA B 1 156 ? 6.652 -12.25 -1.838 1 98.62 156 ALA B C 1
ATOM 4369 O O . ALA B 1 156 ? 7.094 -13.367 -1.552 1 98.62 156 ALA B O 1
ATOM 4370 N N . SER B 1 157 ? 6.789 -11.727 -3.021 1 98.44 157 SER B N 1
ATOM 4371 C CA . SER B 1 157 ? 7.434 -12.461 -4.102 1 98.44 157 SER B CA 1
ATOM 4372 C C . SER B 1 157 ? 8.914 -12.68 -3.82 1 98.44 157 SER B C 1
ATOM 4374 O O . SER B 1 157 ? 9.469 -13.727 -4.168 1 98.44 157 SER B O 1
ATOM 4376 N N . LYS B 1 158 ? 9.539 -11.75 -3.18 1 98.81 158 LYS B N 1
ATOM 4377 C CA . LYS B 1 158 ? 10.961 -11.906 -2.863 1 98.81 158 LYS B CA 1
ATOM 4378 C C . LYS B 1 158 ? 11.164 -12.883 -1.709 1 98.81 158 LYS B C 1
ATOM 4380 O O . LYS B 1 158 ? 12.156 -13.602 -1.672 1 98.81 158 LYS B O 1
ATOM 4385 N N . ILE B 1 159 ? 10.219 -12.914 -0.778 1 98.81 159 ILE B N 1
ATOM 4386 C CA . ILE B 1 159 ? 10.234 -13.945 0.254 1 98.81 159 ILE B CA 1
ATOM 4387 C C . ILE B 1 159 ? 10.102 -15.32 -0.392 1 98.81 159 ILE B C 1
ATOM 4389 O O . ILE B 1 159 ? 10.781 -16.266 -0.001 1 98.81 159 ILE B O 1
ATOM 4393 N N . ALA B 1 160 ? 9.25 -15.422 -1.388 1 98.5 160 ALA B N 1
ATOM 4394 C CA . ALA B 1 160 ? 9.086 -16.672 -2.123 1 98.5 160 ALA B CA 1
ATOM 4395 C C . ALA B 1 160 ? 10.391 -17.078 -2.811 1 98.5 160 ALA B C 1
ATOM 4397 O O . ALA B 1 160 ? 10.719 -18.266 -2.875 1 98.5 160 ALA B O 1
ATOM 4398 N N . ILE B 1 161 ? 11.102 -16.078 -3.348 1 98.62 161 ILE B N 1
ATOM 4399 C CA . ILE B 1 161 ? 12.398 -16.359 -3.961 1 98.62 161 ILE B CA 1
ATOM 4400 C C . ILE B 1 161 ? 13.344 -16.953 -2.922 1 98.62 161 ILE B C 1
ATOM 4402 O O . ILE B 1 161 ? 14 -17.969 -3.182 1 98.62 161 ILE B O 1
ATOM 4406 N N . LEU B 1 162 ? 13.398 -16.359 -1.734 1 98.81 162 LEU B N 1
ATOM 4407 C CA . LEU B 1 162 ? 14.25 -16.906 -0.677 1 98.81 162 LEU B CA 1
ATOM 4408 C C . LEU B 1 162 ? 13.867 -18.328 -0.344 1 98.81 162 LEU B C 1
ATOM 4410 O O . LEU B 1 162 ? 14.727 -19.219 -0.27 1 98.81 162 LEU B O 1
ATOM 4414 N N . ALA B 1 163 ? 12.578 -18.594 -0.208 1 98.19 163 ALA B N 1
ATOM 4415 C CA . ALA B 1 163 ? 12.094 -19.938 0.092 1 98.19 163 ALA B CA 1
ATOM 4416 C C . ALA B 1 163 ? 12.477 -20.906 -1.012 1 98.19 163 ALA B C 1
ATOM 4418 O O . ALA B 1 163 ? 12.875 -22.047 -0.732 1 98.19 163 ALA B O 1
ATOM 4419 N N . SER B 1 164 ? 12.391 -20.5 -2.238 1 97.06 164 SER B N 1
ATOM 4420 C CA . SER B 1 164 ? 12.695 -21.344 -3.383 1 97.06 164 SER B CA 1
ATOM 4421 C C . SER B 1 164 ? 14.172 -21.734 -3.412 1 97.06 164 SER B C 1
ATOM 4423 O O . SER B 1 164 ? 14.57 -22.641 -4.137 1 97.06 164 SER B O 1
ATOM 4425 N N . GLN B 1 165 ? 14.984 -21.016 -2.652 1 97.62 165 GLN B N 1
ATOM 4426 C CA . GLN B 1 165 ? 16.422 -21.25 -2.59 1 97.62 165 GLN B CA 1
ATOM 4427 C C . GLN B 1 165 ? 16.797 -22.016 -1.327 1 97.62 165 GLN B C 1
ATOM 4429 O O . GLN B 1 165 ? 17.984 -22.234 -1.062 1 97.62 165 GLN B O 1
ATOM 4434 N N . GLY B 1 166 ? 15.797 -22.344 -0.531 1 97.5 166 GLY B N 1
ATOM 4435 C CA . GLY B 1 166 ? 16.078 -23 0.73 1 97.5 166 GLY B CA 1
ATOM 4436 C C . GLY B 1 166 ? 16.688 -22.078 1.773 1 97.5 166 GLY B C 1
ATOM 4437 O O . GLY B 1 166 ? 17.375 -22.531 2.689 1 97.5 166 GLY B O 1
ATOM 4438 N N . ILE B 1 167 ? 16.516 -20.812 1.562 1 98 167 ILE B N 1
ATOM 4439 C CA . ILE B 1 167 ? 17.016 -19.812 2.506 1 98 167 ILE B CA 1
ATOM 4440 C C . ILE B 1 167 ? 15.93 -19.516 3.543 1 98 167 ILE B C 1
ATOM 4442 O O . ILE B 1 167 ? 14.836 -19.062 3.193 1 98 167 ILE B O 1
ATOM 4446 N N . VAL B 1 168 ? 16.203 -19.703 4.832 1 97.88 168 VAL B N 1
ATOM 4447 C CA . VAL B 1 168 ? 15.188 -19.516 5.859 1 97.88 168 VAL B CA 1
ATOM 4448 C C . VAL B 1 168 ? 15.586 -18.344 6.77 1 97.88 168 VAL B C 1
ATOM 4450 O O . VAL B 1 168 ? 14.766 -17.859 7.547 1 97.88 168 VAL B O 1
ATOM 4453 N N . VAL B 1 169 ? 16.875 -17.984 6.66 1 98.44 169 VAL B N 1
ATOM 4454 C CA . VAL B 1 169 ? 17.391 -16.844 7.402 1 98.44 169 VAL B CA 1
ATOM 4455 C C . VAL B 1 169 ? 18.047 -15.859 6.441 1 98.44 169 VAL B C 1
ATOM 4457 O O . VAL B 1 169 ? 18.781 -16.266 5.527 1 98.44 169 VAL B O 1
ATOM 4460 N N . VAL B 1 170 ? 17.812 -14.609 6.602 1 98.56 170 VAL B N 1
ATOM 4461 C CA . VAL B 1 170 ? 18.359 -13.578 5.727 1 98.56 170 VAL B CA 1
ATOM 4462 C C . VAL B 1 170 ? 18.891 -12.414 6.566 1 98.56 170 VAL B C 1
ATOM 4464 O O . VAL B 1 170 ? 18.359 -12.141 7.652 1 98.56 170 VAL B O 1
ATOM 4467 N N . GLU B 1 171 ? 19.906 -11.797 6.094 1 98.69 171 GLU B N 1
ATOM 4468 C CA . GLU B 1 171 ? 20.453 -10.617 6.766 1 98.69 171 GLU B CA 1
ATOM 4469 C C . GLU B 1 171 ? 19.781 -9.336 6.266 1 98.69 171 GLU B C 1
ATOM 4471 O O . GLU B 1 171 ? 19.719 -9.094 5.062 1 98.69 171 GLU B O 1
ATOM 4476 N N . VAL B 1 172 ? 19.234 -8.539 7.203 1 98.69 172 VAL B N 1
ATOM 4477 C CA . VAL B 1 172 ? 18.547 -7.293 6.891 1 98.69 172 VAL B CA 1
ATOM 4478 C C . VAL B 1 172 ? 19.078 -6.168 7.773 1 98.69 172 VAL B C 1
ATOM 4480 O O . VAL B 1 172 ? 19.734 -6.422 8.781 1 98.69 172 VAL B O 1
ATOM 4483 N N . TYR B 1 173 ? 18.875 -4.949 7.379 1 98.38 173 TYR B N 1
ATOM 4484 C CA . TYR B 1 173 ? 19.172 -3.818 8.25 1 98.38 173 TYR B CA 1
ATOM 4485 C C . TYR B 1 173 ? 18.266 -3.82 9.469 1 98.38 173 TYR B C 1
ATOM 4487 O O . TYR B 1 173 ? 17.078 -4.137 9.367 1 98.38 173 TYR B O 1
ATOM 4495 N N . LYS B 1 174 ? 18.828 -3.434 10.633 1 98.19 174 LYS B N 1
ATOM 4496 C CA . LYS B 1 174 ? 18.016 -3.283 11.828 1 98.19 174 LYS B CA 1
ATOM 4497 C C . LYS B 1 174 ? 17 -2.145 11.672 1 98.19 174 LYS B C 1
ATOM 4499 O O . LYS B 1 174 ? 17.281 -1.155 10.992 1 98.19 174 LYS B O 1
ATOM 4504 N N . LYS B 1 175 ? 15.867 -2.316 12.266 1 97.88 175 LYS B N 1
ATOM 4505 C CA . LYS B 1 175 ? 14.852 -1.271 12.227 1 97.88 175 LYS B CA 1
ATOM 4506 C C . LYS B 1 175 ? 15.352 0.013 12.883 1 97.88 175 LYS B C 1
ATOM 4508 O O . LYS B 1 175 ? 16.016 -0.031 13.922 1 97.88 175 LYS B O 1
ATOM 4513 N N . ILE B 1 176 ? 15.055 1.101 12.305 1 97.81 176 ILE B N 1
ATOM 4514 C CA . ILE B 1 176 ? 15.422 2.383 12.898 1 97.81 176 ILE B CA 1
ATOM 4515 C C . ILE B 1 176 ? 14.453 2.721 14.031 1 97.81 176 ILE B C 1
ATOM 4517 O O . ILE B 1 176 ? 13.273 2.381 13.969 1 97.81 176 ILE B O 1
ATOM 4521 N N . SER B 1 177 ? 14.969 3.379 15.031 1 97.38 177 SER B N 1
ATOM 4522 C CA . SER B 1 177 ? 14.148 3.844 16.141 1 97.38 177 SER B CA 1
ATOM 4523 C C . SER B 1 177 ? 13.594 5.238 15.875 1 97.38 177 SER B C 1
ATOM 4525 O O . SER B 1 177 ? 14.352 6.156 15.547 1 97.38 177 SER B O 1
ATOM 4527 N N . ILE B 1 178 ? 12.266 5.441 15.953 1 98.44 178 ILE B N 1
ATOM 4528 C CA . ILE B 1 178 ? 11.602 6.707 15.656 1 98.44 178 ILE B CA 1
ATOM 4529 C C . ILE B 1 178 ? 10.742 7.133 16.844 1 98.44 178 ILE B C 1
ATOM 4531 O O . ILE B 1 178 ? 10 6.316 17.406 1 98.44 178 ILE B O 1
ATOM 4535 N N . THR B 1 179 ? 10.844 8.359 17.281 1 98.31 179 THR B N 1
ATOM 4536 C CA . THR B 1 179 ? 9.922 8.914 18.266 1 98.31 179 THR B CA 1
ATOM 4537 C C . THR B 1 179 ? 9.141 10.078 17.688 1 98.31 179 THR B C 1
ATOM 4539 O O . THR B 1 179 ? 9.664 10.844 16.875 1 98.31 179 THR B O 1
ATOM 4542 N N . VAL B 1 180 ? 7.898 10.188 18.047 1 97.94 180 VAL B N 1
ATOM 4543 C CA . VAL B 1 180 ? 6.992 11.266 17.641 1 97.94 180 VAL B CA 1
ATOM 4544 C C . VAL B 1 180 ? 6.605 12.094 18.875 1 97.94 180 VAL B C 1
ATOM 4546 O O . VAL B 1 180 ? 6.293 11.539 19.922 1 97.94 180 VAL B O 1
ATOM 4549 N N . LEU B 1 181 ? 6.699 13.438 18.719 1 94.88 181 LEU B N 1
ATOM 4550 C CA . LEU B 1 181 ? 6.363 14.367 19.797 1 94.88 181 LEU B CA 1
ATOM 4551 C C . LEU B 1 181 ? 5.371 15.422 19.312 1 94.88 181 LEU B C 1
ATOM 4553 O O . LEU B 1 181 ? 5.367 15.781 18.141 1 94.88 181 LEU B O 1
ATOM 4557 N N . SER B 1 182 ? 4.547 15.82 20.219 1 91.88 182 SER B N 1
ATOM 4558 C CA . SER B 1 182 ? 3.668 16.953 19.969 1 91.88 182 SER B CA 1
ATOM 4559 C C . SER B 1 182 ? 4.164 18.219 20.672 1 91.88 182 SER B C 1
ATOM 4561 O O . SER B 1 182 ? 4.922 18.125 21.641 1 91.88 182 SER B O 1
ATOM 4563 N N . THR B 1 183 ? 3.768 19.266 19.969 1 83.69 183 THR B N 1
ATOM 4564 C CA . THR B 1 183 ? 4.047 20.562 20.594 1 83.69 183 THR B CA 1
ATOM 4565 C C . THR B 1 183 ? 2.752 21.328 20.844 1 83.69 183 THR B C 1
ATOM 4567 O O . THR B 1 183 ? 1.76 21.125 20.141 1 83.69 183 THR B O 1
ATOM 4570 N N . GLY B 1 184 ? 2.574 21.953 21.922 1 75.06 184 GLY B N 1
ATOM 4571 C CA . GLY B 1 184 ? 1.397 22.766 22.188 1 75.06 184 GLY B CA 1
ATOM 4572 C C . GLY B 1 184 ? 0.727 22.422 23.5 1 75.06 184 GLY B C 1
ATOM 4573 O O . GLY B 1 184 ? 0.167 21.328 23.656 1 75.06 184 GLY B O 1
ATOM 4574 N N . ASN B 1 185 ? 0.784 23.203 24.344 1 70.69 185 ASN B N 1
ATOM 4575 C CA . ASN B 1 185 ? 0.229 22.969 25.672 1 70.69 185 ASN B CA 1
ATOM 4576 C C . ASN B 1 185 ? -1.296 23.047 25.672 1 70.69 185 ASN B C 1
ATOM 4578 O O . ASN B 1 185 ? -1.944 22.672 26.641 1 70.69 185 ASN B O 1
ATOM 4582 N N . GLU B 1 186 ? -1.833 23.391 24.5 1 77.56 186 GLU B N 1
ATOM 4583 C CA . GLU B 1 186 ? -3.283 23.516 24.406 1 77.56 186 GLU B CA 1
ATOM 4584 C C . GLU B 1 186 ? -3.941 22.188 24.047 1 77.56 186 GLU B C 1
ATOM 4586 O O . GLU B 1 186 ? -5.16 22.047 24.172 1 77.56 186 GLU B O 1
ATOM 4591 N N . LEU B 1 187 ? -3.191 21.25 23.75 1 85.25 187 LEU B N 1
ATOM 4592 C CA . LEU B 1 187 ? -3.713 19.984 23.266 1 85.25 187 LEU B CA 1
ATOM 4593 C C . LEU B 1 187 ? -4.074 19.062 24.438 1 85.25 187 LEU B C 1
ATOM 4595 O O . LEU B 1 187 ? -3.369 19.016 25.438 1 85.25 187 LEU B O 1
ATOM 4599 N N . LYS B 1 188 ? -5.176 18.453 24.25 1 92.56 188 LYS B N 1
ATOM 4600 C CA . LYS B 1 188 ? -5.562 17.344 25.125 1 92.56 188 LYS B CA 1
ATOM 4601 C C . LYS B 1 188 ? -5.305 15.992 24.453 1 92.56 188 LYS B C 1
ATOM 4603 O O . LYS B 1 188 ? -5.527 15.836 23.25 1 92.56 188 LYS B O 1
ATOM 4608 N N . GLU B 1 189 ? -4.793 15.086 25.266 1 94.88 189 GLU B N 1
ATOM 4609 C CA . GLU B 1 189 ? -4.672 13.734 24.734 1 94.88 189 GLU B CA 1
ATOM 4610 C C . GLU B 1 189 ? -6.039 13.078 24.547 1 94.88 189 GLU B C 1
ATOM 4612 O O . GLU B 1 189 ? -6.973 13.375 25.297 1 94.88 189 GLU B O 1
ATOM 4617 N N . PRO B 1 190 ? -6.18 12.156 23.609 1 94.38 190 PRO B N 1
ATOM 4618 C CA . PRO B 1 190 ? -7.488 11.57 23.312 1 94.38 190 PRO B CA 1
ATOM 4619 C C . PRO B 1 190 ? -8.117 10.859 24.5 1 94.38 190 PRO B C 1
ATOM 4621 O O . PRO B 1 190 ? -9.336 10.719 24.578 1 94.38 190 PRO B O 1
ATOM 4624 N N . TRP B 1 191 ? -7.352 10.375 25.453 1 95 191 TRP B N 1
ATOM 4625 C CA . TRP B 1 191 ? -7.891 9.648 26.594 1 95 191 TRP B CA 1
ATOM 4626 C C . TRP B 1 191 ? -8.266 10.609 27.719 1 95 191 TRP B C 1
ATOM 4628 O O . TRP B 1 191 ? -8.773 10.188 28.766 1 95 191 TRP B O 1
ATOM 4638 N N . GLN B 1 192 ? -7.992 11.914 27.516 1 94.5 192 GLN B N 1
ATOM 4639 C CA . GLN B 1 192 ? -8.391 12.953 28.453 1 94.5 192 GLN B CA 1
ATOM 4640 C C . GLN B 1 192 ? -9.742 13.555 28.062 1 94.5 192 GLN B C 1
ATOM 4642 O O . GLN B 1 192 ? -10.219 13.359 26.953 1 94.5 192 GLN B O 1
ATOM 4647 N N . GLU B 1 193 ? -10.312 14.234 29 1 93.88 193 GLU B N 1
ATOM 4648 C CA . GLU B 1 193 ? -11.523 15 28.719 1 93.88 193 GLU B CA 1
ATOM 4649 C C . GLU B 1 193 ? -11.195 16.406 28.25 1 93.88 193 GLU B C 1
ATOM 4651 O O . GLU B 1 193 ? -10.469 17.141 28.922 1 93.88 193 GLU B O 1
ATOM 4656 N N . ALA B 1 194 ? -11.688 16.719 27.141 1 93.31 194 ALA B N 1
ATOM 4657 C CA . ALA B 1 194 ? -11.477 18.062 26.594 1 93.31 194 ALA B CA 1
ATOM 4658 C C . ALA B 1 194 ? -12.75 18.891 26.688 1 93.31 194 ALA B C 1
ATOM 4660 O O . ALA B 1 194 ? -13.844 18.406 26.391 1 93.31 194 ALA B O 1
ATOM 4661 N N . SER B 1 195 ? -12.539 20.141 27.125 1 90.69 195 SER B N 1
ATOM 4662 C CA . SER B 1 195 ? -13.664 21.078 27.094 1 90.69 195 SER B CA 1
ATOM 4663 C C . SER B 1 195 ? -14.008 21.5 25.672 1 90.69 195 SER B C 1
ATOM 4665 O O . SER B 1 195 ? -13.352 21.078 24.719 1 90.69 195 SER B O 1
ATOM 4667 N N . SER B 1 196 ? -15.023 22.297 25.516 1 87.81 196 SER B N 1
ATOM 4668 C CA . SER B 1 196 ? -15.461 22.781 24.219 1 87.81 196 SER B CA 1
ATOM 4669 C C . SER B 1 196 ? -14.43 23.703 23.594 1 87.81 196 SER B C 1
ATOM 4671 O O . SER B 1 196 ? -14.461 23.953 22.375 1 87.81 196 SER B O 1
ATOM 4673 N N . ASP B 1 197 ? -13.492 24.172 24.406 1 88.06 197 ASP B N 1
ATOM 4674 C CA . ASP B 1 197 ? -12.516 25.141 23.906 1 88.06 197 ASP B CA 1
ATOM 4675 C C . ASP B 1 197 ? -11.141 24.5 23.75 1 88.06 197 ASP B C 1
ATOM 4677 O O . ASP B 1 197 ? -10.133 25.188 23.625 1 88.06 197 ASP B O 1
ATOM 4681 N N . GLU B 1 198 ? -11.156 23.219 23.859 1 90.5 198 GLU B N 1
ATOM 4682 C CA . GLU B 1 198 ? -9.906 22.469 23.734 1 90.5 198 GLU B CA 1
ATOM 4683 C C . GLU B 1 198 ? -9.977 21.469 22.594 1 90.5 198 GLU B C 1
ATOM 4685 O O . GLU B 1 198 ? -11.062 21.031 22.203 1 90.5 198 GLU B O 1
ATOM 4690 N N . ILE B 1 199 ? -8.836 21.172 22.031 1 91.94 199 ILE B N 1
ATOM 4691 C CA . ILE B 1 199 ? -8.781 20.219 20.922 1 91.94 199 ILE B CA 1
ATOM 4692 C C . ILE B 1 199 ? -7.945 19 21.312 1 91.94 199 ILE B C 1
ATOM 4694 O O . ILE B 1 199 ? -7.023 19.125 22.125 1 91.94 199 ILE B O 1
ATOM 4698 N N . TYR B 1 200 ? -8.305 17.875 20.797 1 95 200 TYR B N 1
ATOM 4699 C CA . TYR B 1 200 ? -7.547 16.656 21.031 1 95 200 TYR B CA 1
ATOM 4700 C C . TYR B 1 200 ? -6.328 16.594 20.125 1 95 200 TYR B C 1
ATOM 4702 O O . TYR B 1 200 ? -6.371 17.031 18.984 1 95 200 TYR B O 1
ATOM 4710 N N . ASN B 1 201 ? -5.281 16.031 20.672 1 94.56 201 ASN B N 1
ATOM 4711 C CA . ASN B 1 201 ? -4.094 15.703 19.891 1 94.56 201 ASN B CA 1
ATOM 4712 C C . ASN B 1 201 ? -4.371 14.57 18.891 1 94.56 201 ASN B C 1
ATOM 4714 O O . ASN B 1 201 ? -4.441 13.406 19.281 1 94.56 201 ASN B O 1
ATOM 4718 N N . CYS B 1 202 ? -4.559 14.922 17.641 1 95.56 202 CYS B N 1
ATOM 4719 C CA . CYS B 1 202 ? -4.805 13.883 16.656 1 95.56 202 CYS B CA 1
ATOM 4720 C C . CYS B 1 202 ? -3.584 13.664 15.766 1 95.56 202 CYS B C 1
ATOM 4722 O O . CYS B 1 202 ? -3.447 12.617 15.133 1 95.56 202 CYS B O 1
ATOM 4724 N N . ASN B 1 203 ? -2.652 14.602 15.773 1 96.19 203 ASN B N 1
ATOM 4725 C CA . ASN B 1 203 ? -1.494 14.531 14.891 1 96.19 203 ASN B CA 1
ATOM 4726 C C . ASN B 1 203 ? -0.561 13.391 15.273 1 96.19 203 ASN B C 1
ATOM 4728 O O . ASN B 1 203 ? 0.018 12.734 14.406 1 96.19 203 ASN B O 1
ATOM 4732 N N . SER B 1 204 ? -0.369 13.219 16.562 1 96.62 204 SER B N 1
ATOM 4733 C CA . SER B 1 204 ? 0.524 12.148 16.984 1 96.62 204 SER B CA 1
ATOM 4734 C C . SER B 1 204 ? 0.025 10.789 16.5 1 96.62 204 SER B C 1
ATOM 4736 O O . SER B 1 204 ? 0.797 10 15.953 1 96.62 204 SER B O 1
ATOM 4738 N N . SER B 1 205 ? -1.301 10.555 16.656 1 97.75 205 SER B N 1
ATOM 4739 C CA . SER B 1 205 ? -1.894 9.312 16.156 1 97.75 205 SER B CA 1
ATOM 4740 C C . SER B 1 205 ? -1.784 9.219 14.633 1 97.75 205 SER B C 1
ATOM 4742 O O . SER B 1 205 ? -1.536 8.141 14.094 1 97.75 205 SER B O 1
ATOM 4744 N N . LEU B 1 206 ? -1.957 10.344 14 1 98.38 206 LEU B N 1
ATOM 4745 C CA . LEU B 1 206 ? -1.866 10.414 12.547 1 98.38 206 LEU B CA 1
ATOM 4746 C C . LEU B 1 206 ? -0.472 10.016 12.07 1 98.38 206 LEU B C 1
ATOM 4748 O O . LEU B 1 206 ? -0.322 9.094 11.266 1 98.38 206 LEU B O 1
ATOM 4752 N N . ILE B 1 207 ? 0.53 10.617 12.602 1 98.69 207 ILE B N 1
ATOM 4753 C CA . ILE B 1 207 ? 1.899 10.43 12.141 1 98.69 207 ILE B CA 1
ATOM 4754 C C . ILE B 1 207 ? 2.365 9.016 12.484 1 98.69 207 ILE B C 1
ATOM 4756 O O . ILE B 1 207 ? 2.955 8.328 11.641 1 98.69 207 ILE B O 1
ATOM 4760 N N . VAL B 1 208 ? 2.064 8.555 13.711 1 98.69 208 VAL B N 1
ATOM 4761 C CA . VAL B 1 208 ? 2.438 7.203 14.109 1 98.69 208 VAL B CA 1
ATOM 4762 C C . VAL B 1 208 ? 1.797 6.191 13.164 1 98.69 208 VAL B C 1
ATOM 4764 O O . VAL B 1 208 ? 2.455 5.25 12.711 1 98.69 208 VAL B O 1
ATOM 4767 N N . SER B 1 209 ? 0.566 6.402 12.836 1 98.75 209 SER B N 1
ATOM 4768 C CA . SER B 1 209 ? -0.16 5.477 11.969 1 98.75 209 SER B CA 1
ATOM 4769 C C . SER B 1 209 ? 0.334 5.559 10.531 1 98.75 209 SER B C 1
ATOM 4771 O O . SER B 1 209 ? 0.434 4.539 9.844 1 98.75 209 SER B O 1
ATOM 4773 N N . LEU B 1 210 ? 0.628 6.793 10.039 1 98.69 210 LEU B N 1
ATOM 4774 C CA . LEU B 1 210 ? 1.193 6.949 8.703 1 98.69 210 LEU B CA 1
ATOM 4775 C C . LEU B 1 210 ? 2.504 6.18 8.57 1 98.69 210 LEU B C 1
ATOM 4777 O O . LEU B 1 210 ? 2.723 5.477 7.582 1 98.69 210 LEU B O 1
ATOM 4781 N N . LEU B 1 211 ? 3.33 6.316 9.57 1 98.75 211 LEU B N 1
ATOM 4782 C CA . LEU B 1 211 ? 4.609 5.617 9.562 1 98.75 211 LEU B CA 1
ATOM 4783 C C . LEU B 1 211 ? 4.402 4.105 9.57 1 98.75 211 LEU B C 1
ATOM 4785 O O . LEU B 1 211 ? 5.059 3.381 8.82 1 98.75 211 LEU B O 1
ATOM 4789 N N . LYS B 1 212 ? 3.473 3.688 10.367 1 98.25 212 LYS B N 1
ATOM 4790 C CA . LYS B 1 212 ? 3.18 2.26 10.461 1 98.25 212 LYS B CA 1
ATOM 4791 C C . LYS B 1 212 ? 2.682 1.709 9.125 1 98.25 212 LYS B C 1
ATOM 4793 O O . LYS B 1 212 ? 3.008 0.58 8.758 1 98.25 212 LYS B O 1
ATOM 4798 N N . GLU B 1 213 ? 1.909 2.469 8.414 1 97.25 213 GLU B N 1
ATOM 4799 C CA . GLU B 1 213 ? 1.412 2.061 7.102 1 97.25 213 GLU B CA 1
ATOM 4800 C C . GLU B 1 213 ? 2.561 1.729 6.156 1 97.25 213 GLU B C 1
ATOM 4802 O O . GLU B 1 213 ? 2.398 0.932 5.23 1 97.25 213 GLU B O 1
ATOM 4807 N N . LYS B 1 214 ? 3.715 2.344 6.391 1 96.94 214 LYS B N 1
ATOM 4808 C CA . LYS B 1 214 ? 4.859 2.111 5.512 1 96.94 214 LYS B CA 1
ATOM 4809 C C . LYS B 1 214 ? 5.895 1.214 6.184 1 96.94 214 LYS B C 1
ATOM 4811 O O . LYS B 1 214 ? 7.035 1.123 5.723 1 96.94 214 LYS B O 1
ATOM 4816 N N . GLY B 1 215 ? 5.539 0.587 7.324 1 96.12 215 GLY B N 1
ATOM 4817 C CA . GLY B 1 215 ? 6.375 -0.414 7.969 1 96.12 215 GLY B CA 1
ATOM 4818 C C . GLY B 1 215 ? 7.316 0.172 9.008 1 96.12 215 GLY B C 1
ATOM 4819 O O . GLY B 1 215 ? 8.18 -0.531 9.531 1 96.12 215 GLY B O 1
ATOM 4820 N N . PHE B 1 216 ? 7.203 1.456 9.297 1 98.06 216 PHE B N 1
ATOM 4821 C CA . PHE B 1 216 ? 8.023 2.084 10.328 1 98.06 216 PHE B CA 1
ATOM 4822 C C . PHE B 1 216 ? 7.297 2.096 11.672 1 98.06 216 PHE B C 1
ATOM 4824 O O . PHE B 1 216 ? 6.164 2.57 11.758 1 98.06 216 PHE B O 1
ATOM 4831 N N . GLU B 1 217 ? 7.93 1.578 12.672 1 97.19 217 GLU B N 1
ATOM 4832 C CA . GLU B 1 217 ? 7.379 1.624 14.023 1 97.19 217 GLU B CA 1
ATOM 4833 C C . GLU B 1 217 ? 7.887 2.846 14.781 1 97.19 217 GLU B C 1
ATOM 4835 O O . GLU B 1 217 ? 9.094 3.08 14.859 1 97.19 217 GLU B O 1
ATOM 4840 N N . ALA B 1 218 ? 6.93 3.635 15.266 1 98.25 218 ALA B N 1
ATOM 4841 C CA . ALA B 1 218 ? 7.289 4.832 16.016 1 98.25 218 ALA B CA 1
ATOM 4842 C C . ALA B 1 218 ? 6.617 4.844 17.391 1 98.25 218 ALA B C 1
ATOM 4844 O O . ALA B 1 218 ? 5.527 4.285 17.562 1 98.25 218 ALA B O 1
ATOM 4845 N N . THR B 1 219 ? 7.293 5.441 18.312 1 96.5 219 THR B N 1
ATOM 4846 C CA . THR B 1 219 ? 6.77 5.602 19.656 1 96.5 219 THR B CA 1
ATOM 4847 C C . THR B 1 219 ? 6.383 7.055 19.922 1 96.5 219 THR B C 1
ATOM 4849 O O . THR B 1 219 ? 7.164 7.969 19.656 1 96.5 219 THR B O 1
ATOM 4852 N N . TYR B 1 220 ? 5.176 7.215 20.375 1 96.81 220 TYR B N 1
ATOM 4853 C CA . TYR B 1 220 ? 4.777 8.547 20.828 1 96.81 220 TYR B CA 1
ATOM 4854 C C . TYR B 1 220 ? 5.242 8.797 22.266 1 96.81 220 TYR B C 1
ATOM 4856 O O . TYR B 1 220 ? 4.883 8.055 23.188 1 96.81 220 TYR B O 1
ATOM 4864 N N . CYS B 1 221 ? 6.004 9.891 22.453 1 93.56 221 CYS B N 1
ATOM 4865 C CA . CYS B 1 221 ? 6.621 10.125 23.75 1 93.56 221 CYS B CA 1
ATOM 4866 C C . CYS B 1 221 ? 6.004 11.336 24.438 1 93.56 221 CYS B C 1
ATOM 4868 O O . CYS B 1 221 ? 6.559 11.859 25.406 1 93.56 221 CYS B O 1
ATOM 4870 N N . GLY B 1 222 ? 4.957 11.93 23.938 1 91.19 222 GLY B N 1
ATOM 4871 C CA . GLY B 1 222 ? 4.227 12.969 24.625 1 91.19 222 GLY B CA 1
ATOM 4872 C C . GLY B 1 222 ? 4.477 14.359 24.062 1 91.19 222 GLY B C 1
ATOM 4873 O O . GLY B 1 222 ? 4.781 14.508 22.891 1 91.19 222 GLY B O 1
ATOM 4874 N N . VAL B 1 223 ? 4.215 15.375 24.938 1 88.88 223 VAL B N 1
ATOM 4875 C CA . VAL B 1 223 ? 4.27 16.781 24.547 1 88.88 223 VAL B CA 1
ATOM 4876 C C . VAL B 1 223 ? 5.547 17.422 25.094 1 88.88 223 VAL B C 1
ATOM 4878 O O . VAL B 1 223 ? 5.902 17.219 26.25 1 88.88 223 VAL B O 1
ATOM 4881 N N . ILE B 1 224 ? 6.246 18.156 24.234 1 86.31 224 ILE B N 1
ATOM 4882 C CA . ILE B 1 224 ? 7.43 18.891 24.688 1 86.31 224 ILE B CA 1
ATOM 4883 C C . ILE B 1 224 ? 7.016 19.984 25.656 1 86.31 224 ILE B C 1
ATOM 4885 O O . ILE B 1 224 ? 6.102 20.766 25.391 1 86.31 224 ILE B O 1
ATOM 4889 N N . PRO B 1 225 ? 7.707 20.094 26.75 1 82.44 225 PRO B N 1
ATOM 4890 C CA . PRO B 1 225 ? 7.367 21.109 27.734 1 82.44 225 PRO B CA 1
ATOM 4891 C C . PRO B 1 225 ? 7.52 22.531 27.188 1 82.44 225 PRO B C 1
ATOM 4893 O O . PRO B 1 225 ? 8.359 22.781 26.312 1 82.44 225 PRO B O 1
ATOM 4896 N N . ASP B 1 226 ? 6.742 23.406 27.781 1 78.94 226 ASP B N 1
ATOM 4897 C CA . ASP B 1 226 ? 6.762 24.797 27.328 1 78.94 226 ASP B CA 1
ATOM 4898 C C . ASP B 1 226 ? 7.641 25.656 28.219 1 78.94 226 ASP B C 1
ATOM 4900 O O . ASP B 1 226 ? 7.184 26.672 28.75 1 78.94 226 ASP B O 1
ATOM 4904 N N . ASN B 1 227 ? 8.719 25.281 28.516 1 84.25 227 ASN B N 1
ATOM 4905 C CA . ASN B 1 227 ? 9.797 25.969 29.219 1 84.25 227 ASN B CA 1
ATOM 4906 C C . ASN B 1 227 ? 11.172 25.516 28.719 1 84.25 227 ASN B C 1
ATOM 4908 O O . ASN B 1 227 ? 11.375 24.344 28.422 1 84.25 227 ASN B O 1
ATOM 4912 N N . LEU B 1 228 ? 12.023 26.484 28.547 1 87.69 228 LEU B N 1
ATOM 4913 C CA . LEU B 1 228 ? 13.297 26.25 27.875 1 87.69 228 LEU B CA 1
ATOM 4914 C C . LEU B 1 228 ? 14.102 25.188 28.609 1 87.69 228 LEU B C 1
ATOM 4916 O O . LEU B 1 228 ? 14.625 24.25 27.984 1 87.69 228 LEU B O 1
ATOM 4920 N N . GLU B 1 229 ? 14.195 25.312 29.938 1 92.06 229 GLU B N 1
ATOM 4921 C CA . GLU B 1 229 ? 15.008 24.375 30.703 1 92.06 229 GLU B CA 1
ATOM 4922 C C . GLU B 1 229 ? 14.445 22.953 30.609 1 92.06 229 GLU B C 1
ATOM 4924 O O . GLU B 1 229 ? 15.188 22 30.328 1 92.06 229 GLU B O 1
ATOM 4929 N N . LYS B 1 230 ? 13.203 22.828 30.766 1 90.69 230 LYS B N 1
ATOM 4930 C CA . LYS B 1 230 ? 12.555 21.516 30.719 1 90.69 230 LYS B CA 1
ATOM 4931 C C . LYS B 1 230 ? 12.602 20.922 29.312 1 90.69 230 LYS B C 1
ATOM 4933 O O . LYS B 1 230 ? 12.812 19.719 29.156 1 90.69 230 LYS B O 1
ATOM 4938 N N . SER B 1 231 ? 12.406 21.719 28.344 1 90.62 231 SER B N 1
ATOM 4939 C CA . SER B 1 231 ? 12.438 21.234 26.953 1 90.62 231 SER B CA 1
ATOM 4940 C C . SER B 1 231 ? 13.844 20.812 26.547 1 90.62 231 SER B C 1
ATOM 4942 O O . SER B 1 231 ? 14.016 19.812 25.844 1 90.62 231 SER B O 1
ATOM 4944 N N . THR B 1 232 ? 14.812 21.609 27 1 93.56 232 THR B N 1
ATOM 4945 C CA . THR B 1 232 ? 16.203 21.266 26.703 1 93.56 232 THR B CA 1
ATOM 4946 C C . THR B 1 232 ? 16.547 19.906 27.281 1 93.56 232 THR B C 1
ATOM 4948 O O . THR B 1 232 ? 17.141 19.062 26.609 1 93.56 232 THR B O 1
ATOM 4951 N N . ASN B 1 233 ? 16.172 19.672 28.547 1 94.56 233 ASN B N 1
ATOM 4952 C CA . ASN B 1 233 ? 16.422 18.391 29.188 1 94.56 233 ASN B CA 1
ATOM 4953 C C . ASN B 1 233 ? 15.641 17.266 28.531 1 94.56 233 ASN B C 1
ATOM 4955 O O . ASN B 1 233 ? 16.156 16.156 28.344 1 94.56 233 ASN B O 1
ATOM 4959 N N . PHE B 1 234 ? 14.461 17.516 28.203 1 92.81 234 PHE B N 1
ATOM 4960 C CA . PHE B 1 234 ? 13.602 16.562 27.531 1 92.81 234 PHE B CA 1
ATOM 4961 C C . PHE B 1 234 ? 14.219 16.109 26.219 1 92.81 234 PHE B C 1
ATOM 4963 O O . PHE B 1 234 ? 14.312 14.914 25.938 1 92.81 234 PHE B O 1
ATOM 4970 N N . ILE B 1 235 ? 14.742 16.984 25.453 1 93.19 235 ILE B N 1
ATOM 4971 C CA . ILE B 1 235 ? 15.289 16.734 24.125 1 93.19 235 ILE B CA 1
ATOM 4972 C C . ILE B 1 235 ? 16.625 16 24.25 1 93.19 235 ILE B C 1
ATOM 4974 O O . ILE B 1 235 ? 16.938 15.148 23.406 1 93.19 235 ILE B O 1
ATOM 4978 N N . LYS B 1 236 ? 17.328 16.297 25.297 1 94.44 236 LYS B N 1
ATOM 4979 C CA . LYS B 1 236 ? 18.609 15.617 25.531 1 94.44 236 LYS B CA 1
ATOM 4980 C C . LYS B 1 236 ? 18.422 14.102 25.562 1 94.44 236 LYS B C 1
ATOM 4982 O O . LYS B 1 236 ? 19.281 13.367 25.062 1 94.44 236 LYS B O 1
ATOM 4987 N N . ASN B 1 237 ? 17.297 13.656 26.016 1 92.94 237 ASN B N 1
ATOM 4988 C CA . ASN B 1 237 ? 17.016 12.227 26.156 1 92.94 237 ASN B CA 1
ATOM 4989 C C . ASN B 1 237 ? 16.562 11.602 24.844 1 92.94 237 ASN B C 1
ATOM 4991 O O . ASN B 1 237 ? 16.406 10.391 24.75 1 92.94 237 ASN B O 1
ATOM 4995 N N . LEU B 1 238 ? 16.422 12.383 23.859 1 94.38 238 LEU B N 1
ATOM 4996 C CA . LEU B 1 238 ? 15.906 11.891 22.594 1 94.38 238 LEU B CA 1
ATOM 4997 C C . LEU B 1 238 ? 17.047 11.539 21.641 1 94.38 238 LEU B C 1
ATOM 4999 O O . LEU B 1 238 ? 16.812 10.984 20.562 1 94.38 238 LEU B O 1
ATOM 5003 N N . LYS B 1 239 ? 18.281 11.773 22.031 1 93.94 239 LYS B N 1
ATOM 5004 C CA . LYS B 1 239 ? 19.438 11.578 21.172 1 93.94 239 LYS B CA 1
ATOM 5005 C C . LYS B 1 239 ? 19.719 10.094 20.969 1 93.94 239 LYS B C 1
ATOM 5007 O O . LYS B 1 239 ? 20.531 9.719 20.109 1 93.94 239 LYS B O 1
ATOM 5012 N N . SER B 1 240 ? 19.031 9.25 21.703 1 93.88 240 SER B N 1
ATOM 5013 C CA . SER B 1 240 ? 19.203 7.812 21.547 1 93.88 240 SER B CA 1
ATOM 5014 C C . SER B 1 240 ? 18.375 7.289 20.375 1 93.88 240 SER B C 1
ATOM 5016 O O . SER B 1 240 ? 18.578 6.164 19.922 1 93.88 240 SER B O 1
ATOM 5018 N N . TYR B 1 241 ? 17.422 8.062 19.906 1 96.69 241 TYR B N 1
ATOM 5019 C CA . TYR B 1 241 ? 16.609 7.664 18.766 1 96.69 241 TYR B CA 1
ATOM 5020 C C . TYR B 1 241 ? 17.328 7.988 17.453 1 96.69 241 TYR B C 1
ATOM 5022 O O . TYR B 1 241 ? 18.094 8.945 17.375 1 96.69 241 TYR B O 1
ATOM 5030 N N . ASP B 1 242 ? 17.078 7.195 16.438 1 97.56 242 ASP B N 1
ATOM 5031 C CA . ASP B 1 242 ? 17.594 7.5 15.109 1 97.56 242 ASP B CA 1
ATOM 5032 C C . ASP B 1 242 ? 16.875 8.711 14.508 1 97.56 242 ASP B C 1
ATOM 5034 O O . ASP B 1 242 ? 17.469 9.477 13.75 1 97.56 242 ASP B O 1
ATOM 5038 N N . VAL B 1 243 ? 15.57 8.867 14.844 1 98.25 243 VAL B N 1
ATOM 5039 C CA . VAL B 1 243 ? 14.75 9.922 14.258 1 98.25 243 VAL B CA 1
ATOM 5040 C C . VAL B 1 243 ? 13.828 10.508 15.32 1 98.25 243 VAL B C 1
ATOM 5042 O O . VAL B 1 243 ? 13.227 9.773 16.109 1 98.25 243 VAL B O 1
ATOM 5045 N N . VAL B 1 244 ? 13.734 11.812 15.359 1 97.75 244 VAL B N 1
ATOM 5046 C CA . VAL B 1 244 ? 12.75 12.555 16.156 1 97.75 244 VAL B CA 1
ATOM 5047 C C . VAL B 1 244 ? 11.828 13.344 15.219 1 97.75 244 VAL B C 1
ATOM 5049 O O . VAL B 1 244 ? 12.297 14.141 14.406 1 97.75 244 VAL B O 1
ATOM 5052 N N . ILE B 1 245 ? 10.516 13.086 15.312 1 97.88 245 ILE B N 1
ATOM 5053 C CA . ILE B 1 245 ? 9.523 13.82 14.539 1 97.88 245 ILE B CA 1
ATOM 5054 C C . ILE B 1 245 ? 8.617 14.617 15.484 1 97.88 245 ILE B C 1
ATOM 5056 O O . ILE B 1 245 ? 8.078 14.062 16.438 1 97.88 245 ILE B O 1
ATOM 5060 N N . THR B 1 246 ? 8.523 15.906 15.242 1 95.44 246 THR B N 1
ATOM 5061 C CA . THR B 1 246 ? 7.609 16.719 16.031 1 95.44 246 THR B CA 1
ATOM 5062 C C . THR B 1 246 ? 6.48 17.266 15.148 1 95.44 246 THR B C 1
ATOM 5064 O O . THR B 1 246 ? 6.629 17.359 13.93 1 95.44 246 THR B O 1
ATOM 5067 N N . THR B 1 247 ? 5.379 17.5 15.734 1 92.56 247 THR B N 1
ATOM 5068 C CA . THR B 1 247 ? 4.281 18.172 15.062 1 92.56 247 THR B CA 1
ATOM 5069 C C . THR B 1 247 ? 3.895 19.453 15.805 1 92.56 247 THR B C 1
ATOM 5071 O O . THR B 1 247 ? 3.799 19.453 17.031 1 92.56 247 THR B O 1
ATOM 5074 N N . GLY B 1 248 ? 3.744 20.5 15.07 1 83.38 248 GLY B N 1
ATOM 5075 C CA . GLY B 1 248 ? 3.367 21.781 15.641 1 83.38 248 GLY B CA 1
ATOM 5076 C C . GLY B 1 248 ? 4.559 22.656 16 1 83.38 248 GLY B C 1
ATOM 5077 O O . GLY B 1 248 ? 5.695 22.172 16.016 1 83.38 248 GLY B O 1
ATOM 5078 N N . GLY B 1 249 ? 4.375 23.938 16.391 1 65.62 249 GLY B N 1
ATOM 5079 C CA . GLY B 1 249 ? 5.211 24.875 17.141 1 65.62 249 GLY B CA 1
ATOM 5080 C C . GLY B 1 249 ? 6.496 25.219 16.406 1 65.62 249 GLY B C 1
ATOM 5081 O O . GLY B 1 249 ? 7.52 25.5 17.047 1 65.62 249 GLY B O 1
ATOM 5082 N N . ILE B 1 250 ? 6.559 25.031 15.102 1 63.97 250 ILE B N 1
ATOM 5083 C CA . ILE B 1 250 ? 7.863 25.312 14.5 1 63.97 250 ILE B CA 1
ATOM 5084 C C . ILE B 1 250 ? 7.973 26.781 14.148 1 63.97 250 ILE B C 1
ATOM 5086 O O . ILE B 1 250 ? 8.734 27.156 13.25 1 63.97 250 ILE B O 1
ATOM 5090 N N . SER B 1 251 ? 7.43 27.625 15.016 1 56.62 251 SER B N 1
ATOM 5091 C CA . SER B 1 251 ? 7.629 29.031 14.672 1 56.62 251 SER B CA 1
ATOM 5092 C C . SER B 1 251 ? 8.977 29.531 15.18 1 56.62 251 SER B C 1
ATOM 5094 O O . SER B 1 251 ? 9.445 29.109 16.234 1 56.62 251 SER B O 1
ATOM 5096 N N . MET B 1 252 ? 10.055 29.688 14.289 1 47.97 252 MET B N 1
ATOM 5097 C CA . MET B 1 252 ? 11.391 30.141 14.68 1 47.97 252 MET B CA 1
ATOM 5098 C C . MET B 1 252 ? 11.328 31.516 15.312 1 47.97 252 MET B C 1
ATOM 5100 O O . MET B 1 252 ? 12.359 32.156 15.508 1 47.97 252 MET B O 1
ATOM 5104 N N . GLY B 1 253 ? 10.227 32.031 15.508 1 47.69 253 GLY B N 1
ATOM 5105 C CA . GLY B 1 253 ? 10.258 33.344 16.125 1 47.69 253 GLY B CA 1
ATOM 5106 C C . GLY B 1 253 ? 10.602 33.281 17.609 1 47.69 253 GLY B C 1
ATOM 5107 O O . GLY B 1 253 ? 10.883 32.219 18.156 1 47.69 253 GLY B O 1
ATOM 5108 N N . ASP B 1 254 ? 10.883 34.375 18.328 1 46.31 254 ASP B N 1
ATOM 5109 C CA . ASP B 1 254 ? 11.422 34.688 19.641 1 46.31 254 ASP B CA 1
ATOM 5110 C C . ASP B 1 254 ? 10.828 33.781 20.719 1 46.31 254 ASP B C 1
ATOM 5112 O O . ASP B 1 254 ? 11.484 33.469 21.703 1 46.31 254 ASP B O 1
ATOM 5116 N N . ALA B 1 255 ? 9.68 33.312 20.578 1 50.78 255 ALA B N 1
ATOM 5117 C CA . ALA B 1 255 ? 9.047 32.594 21.688 1 50.78 255 ALA B CA 1
ATOM 5118 C C . ALA B 1 255 ? 9.016 31.094 21.406 1 50.78 255 ALA B C 1
ATOM 5120 O O . ALA B 1 255 ? 8.289 30.344 22.047 1 50.78 255 ALA B O 1
ATOM 5121 N N . ASP B 1 256 ? 10.055 30.672 20.562 1 69.19 256 ASP B N 1
ATOM 5122 C CA . ASP B 1 256 ? 9.906 29.234 20.312 1 69.19 256 ASP B CA 1
ATOM 5123 C C . ASP B 1 256 ? 10.914 28.422 21.109 1 69.19 256 ASP B C 1
ATOM 5125 O O . ASP B 1 256 ? 12.062 28.266 20.688 1 69.19 256 ASP B O 1
ATOM 5129 N N . PHE B 1 257 ? 10.648 28.094 22.344 1 75.81 257 PHE B N 1
ATOM 5130 C CA . PHE B 1 257 ? 11.445 27.328 23.297 1 75.81 257 PHE B CA 1
ATOM 5131 C C . PHE B 1 257 ? 11.867 26 22.672 1 75.81 257 PHE B C 1
ATOM 5133 O O . PHE B 1 257 ? 12.969 25.5 22.938 1 75.81 257 PHE B O 1
ATOM 5140 N N . MET B 1 258 ? 11.141 25.562 21.766 1 81.94 258 MET B N 1
ATOM 5141 C CA . MET B 1 258 ? 11.438 24.266 21.172 1 81.94 258 MET B CA 1
ATOM 5142 C C . MET B 1 258 ? 12.656 24.359 20.25 1 81.94 258 MET B C 1
ATOM 5144 O O . MET B 1 258 ? 13.578 23.547 20.344 1 81.94 258 MET B O 1
ATOM 5148 N N . ALA B 1 259 ? 12.602 25.328 19.422 1 82.44 259 ALA B N 1
ATOM 5149 C CA . ALA B 1 259 ? 13.727 25.5 18.5 1 82.44 259 ALA B CA 1
ATOM 5150 C C . ALA B 1 259 ? 15.031 25.719 19.25 1 82.44 259 ALA B C 1
ATOM 5152 O O . ALA B 1 259 ? 16.047 25.109 18.922 1 82.44 259 ALA B O 1
ATOM 5153 N N . GLN B 1 260 ? 14.953 26.562 20.266 1 85.5 260 GLN B N 1
ATOM 5154 C CA . GLN B 1 260 ? 16.141 26.859 21.062 1 85.5 260 GLN B CA 1
ATOM 5155 C C . GLN B 1 260 ? 16.625 25.594 21.781 1 85.5 260 GLN B C 1
ATOM 5157 O O . GLN B 1 260 ? 17.828 25.375 21.922 1 85.5 260 GLN B O 1
ATOM 5162 N N . ALA B 1 261 ? 15.68 24.859 22.266 1 89.94 261 ALA B N 1
ATOM 5163 C CA . ALA B 1 261 ? 16.031 23.625 22.969 1 89.94 261 ALA B CA 1
ATOM 5164 C C . ALA B 1 261 ? 16.75 22.656 22.047 1 89.94 261 ALA B C 1
ATOM 5166 O O . ALA B 1 261 ? 17.75 22.031 22.453 1 89.94 261 ALA B O 1
ATOM 5167 N N . PHE B 1 262 ? 16.359 22.516 20.844 1 91.69 262 PHE B N 1
ATOM 5168 C CA . PHE B 1 262 ? 17.016 21.656 19.859 1 91.69 262 PHE B CA 1
ATOM 5169 C C . PHE B 1 262 ? 18.406 22.172 19.531 1 91.69 262 PHE B C 1
ATOM 5171 O O . PHE B 1 262 ? 19.359 21.391 19.469 1 91.69 262 PHE B O 1
ATOM 5178 N N . LEU B 1 263 ? 18.5 23.469 19.344 1 91.56 263 LEU B N 1
ATOM 5179 C CA . LEU B 1 263 ? 19.781 24.078 19.031 1 91.56 263 LEU B CA 1
ATOM 5180 C C . LEU B 1 263 ? 20.781 23.875 20.172 1 91.56 263 LEU B C 1
ATOM 5182 O O . LEU B 1 263 ? 21.938 23.547 19.938 1 91.56 263 LEU B O 1
ATOM 5186 N N . SER B 1 264 ? 20.266 24.047 21.359 1 93.06 264 SER B N 1
ATOM 5187 C CA . SER B 1 264 ? 21.109 23.891 22.531 1 93.06 264 SER B CA 1
ATOM 5188 C C . SER B 1 264 ? 21.609 22.453 22.656 1 93.06 264 SER B C 1
ATOM 5190 O O . SER B 1 264 ? 22.641 22.203 23.297 1 93.06 264 SER B O 1
ATOM 5192 N N . ASN B 1 265 ? 20.906 21.547 22.078 1 95.44 265 ASN B N 1
ATOM 5193 C CA . ASN B 1 265 ? 21.297 20.141 22.125 1 95.44 265 ASN B CA 1
ATOM 5194 C C . ASN B 1 265 ? 22.094 19.75 20.891 1 95.44 265 ASN B C 1
ATOM 5196 O O . ASN B 1 265 ? 22.359 18.562 20.672 1 95.44 265 ASN B O 1
ATOM 5200 N N . GLY B 1 266 ? 22.453 20.719 20.016 1 96.06 266 GLY B N 1
ATOM 5201 C CA . GLY B 1 266 ? 23.391 20.453 18.938 1 96.06 266 GLY B CA 1
ATOM 5202 C C . GLY B 1 266 ? 22.719 20.281 17.594 1 96.06 266 GLY B C 1
ATOM 5203 O O . GLY B 1 266 ? 23.328 19.75 16.656 1 96.06 266 GLY B O 1
ATOM 5204 N N . LEU B 1 267 ? 21.531 20.719 17.469 1 95.75 267 LEU B N 1
ATOM 5205 C CA . LEU B 1 267 ? 20.844 20.609 16.188 1 95.75 267 LEU B CA 1
ATOM 5206 C C . LEU B 1 267 ? 21.516 21.484 15.133 1 95.75 267 LEU B C 1
ATOM 5208 O O . LEU B 1 267 ? 21.75 22.672 15.367 1 95.75 267 LEU B O 1
ATOM 5212 N N . GLU B 1 268 ? 21.922 20.891 14.047 1 96.5 268 GLU B N 1
ATOM 5213 C CA . GLU B 1 268 ? 22.281 21.594 12.828 1 96.5 268 GLU B CA 1
ATOM 5214 C C . GLU B 1 268 ? 21.141 21.609 11.82 1 96.5 268 GLU B C 1
ATOM 5216 O O . GLU B 1 268 ? 20.797 20.578 11.242 1 96.5 268 GLU B O 1
ATOM 5221 N N . VAL B 1 269 ? 20.578 22.734 11.617 1 95.06 269 VAL B N 1
ATOM 5222 C CA . VAL B 1 269 ? 19.391 22.891 10.781 1 95.06 269 VAL B CA 1
ATOM 5223 C C . VAL B 1 269 ? 19.797 22.828 9.312 1 95.06 269 VAL B C 1
ATOM 5225 O O . VAL B 1 269 ? 20.719 23.531 8.883 1 95.06 269 VAL B O 1
ATOM 5228 N N . ALA B 1 270 ? 19.141 22.016 8.57 1 95.81 270 ALA B N 1
ATOM 5229 C CA . ALA B 1 270 ? 19.359 21.953 7.125 1 95.81 270 ALA B CA 1
ATOM 5230 C C . ALA B 1 270 ? 18.562 23.047 6.41 1 95.81 270 ALA B C 1
ATOM 5232 O O . ALA B 1 270 ? 19.078 23.719 5.527 1 95.81 270 ALA B O 1
ATOM 5233 N N . TYR B 1 271 ? 17.312 23.172 6.77 1 93.94 271 TYR B N 1
ATOM 5234 C CA . TYR B 1 271 ? 16.469 24.25 6.285 1 93.94 271 TYR B CA 1
ATOM 5235 C C . TYR B 1 271 ? 15.25 24.422 7.18 1 93.94 271 TYR B C 1
ATOM 5237 O O . TYR B 1 271 ? 14.922 23.547 7.973 1 93.94 271 TYR B O 1
ATOM 5245 N N . HIS B 1 272 ? 14.672 25.547 7.121 1 92.44 272 HIS B N 1
ATOM 5246 C CA . HIS B 1 272 ? 13.422 25.906 7.773 1 92.44 272 HIS B CA 1
ATOM 5247 C C . HIS B 1 272 ? 12.492 26.656 6.816 1 92.44 272 HIS B C 1
ATOM 5249 O O . HIS B 1 272 ? 12.766 27.797 6.449 1 92.44 272 HIS B O 1
ATOM 5255 N N . GLY B 1 273 ? 11.43 25.938 6.492 1 93.12 273 GLY B N 1
ATOM 5256 C CA . GLY B 1 273 ? 10.5 26.5 5.531 1 93.12 273 GLY B CA 1
ATOM 5257 C C . GLY B 1 273 ? 10.68 25.953 4.129 1 93.12 273 GLY B C 1
ATOM 5258 O O . GLY B 1 273 ? 11.805 25.859 3.633 1 93.12 273 GLY B O 1
ATOM 5259 N N . VAL B 1 274 ? 9.625 25.516 3.521 1 95.19 274 VAL B N 1
ATOM 5260 C CA . VAL B 1 274 ? 9.602 25 2.158 1 95.19 274 VAL B CA 1
ATOM 5261 C C . VAL B 1 274 ? 8.516 25.703 1.354 1 95.19 274 VAL B C 1
ATOM 5263 O O . VAL B 1 274 ? 7.426 25.969 1.867 1 95.19 274 VAL B O 1
ATOM 5266 N N . ASN B 1 275 ? 8.773 26.047 0.104 1 94.81 275 ASN B N 1
ATOM 5267 C CA . ASN B 1 275 ? 7.785 26.656 -0.774 1 94.81 275 ASN B CA 1
ATOM 5268 C C . ASN B 1 275 ? 6.742 25.641 -1.247 1 94.81 275 ASN B C 1
ATOM 5270 O O . ASN B 1 275 ? 6.754 25.234 -2.408 1 94.81 275 ASN B O 1
ATOM 5274 N N . ILE B 1 276 ? 5.84 25.312 -0.334 1 95.94 276 ILE B N 1
ATOM 5275 C CA . ILE B 1 276 ? 4.766 24.359 -0.618 1 95.94 276 ILE B CA 1
ATOM 5276 C C . ILE B 1 276 ? 3.512 24.766 0.156 1 95.94 276 ILE B C 1
ATOM 5278 O O . ILE B 1 276 ? 3.602 25.312 1.26 1 95.94 276 ILE B O 1
ATOM 5282 N N . LYS B 1 277 ? 2.369 24.594 -0.423 1 94.81 277 LYS B N 1
ATOM 5283 C CA . LYS B 1 277 ? 1.077 24.797 0.224 1 94.81 277 LYS B CA 1
ATOM 5284 C C . LYS B 1 277 ? 0.242 23.516 0.2 1 94.81 277 LYS B C 1
ATOM 5286 O O . LYS B 1 277 ? -0.034 22.969 -0.87 1 94.81 277 LYS B O 1
ATOM 5291 N N . PRO B 1 278 ? -0.296 23.125 1.249 1 94.62 278 PRO B N 1
ATOM 5292 C CA . PRO B 1 278 ? 0.138 23.469 2.605 1 94.62 278 PRO B CA 1
ATOM 5293 C C . PRO B 1 278 ? 1.478 22.844 2.975 1 94.62 278 PRO B C 1
ATOM 5295 O O . PRO B 1 278 ? 1.99 22 2.234 1 94.62 278 PRO B O 1
ATOM 5298 N N . GLY B 1 279 ? 2.074 23.25 4.07 1 93.56 279 GLY B N 1
ATOM 5299 C CA . GLY B 1 279 ? 3.238 22.547 4.578 1 93.56 279 GLY B CA 1
ATOM 5300 C C . GLY B 1 279 ? 4.488 23.406 4.617 1 93.56 279 GLY B C 1
ATOM 5301 O O . GLY B 1 279 ? 5.602 22.875 4.746 1 93.56 279 GLY B O 1
ATOM 5302 N N . ARG B 1 280 ? 4.359 24.641 4.535 1 92.62 280 ARG B N 1
ATOM 5303 C CA . ARG B 1 280 ? 5.508 25.547 4.461 1 92.62 280 ARG B CA 1
ATOM 5304 C C . ARG B 1 280 ? 6.379 25.422 5.707 1 92.62 280 ARG B C 1
ATOM 5306 O O . ARG B 1 280 ? 7.609 25.422 5.613 1 92.62 280 ARG B O 1
ATOM 5313 N N . ALA B 1 281 ? 5.734 25.359 6.816 1 89.44 281 ALA B N 1
ATOM 5314 C CA . ALA B 1 281 ? 6.457 25.406 8.086 1 89.44 281 ALA B CA 1
ATOM 5315 C C . ALA B 1 281 ? 7.02 24.031 8.453 1 89.44 281 ALA B C 1
ATOM 5317 O O . ALA B 1 281 ? 6.496 23.359 9.336 1 89.44 281 ALA B O 1
ATOM 5318 N N . MET B 1 282 ? 8.016 23.594 7.785 1 93.31 282 MET B N 1
ATOM 5319 C CA . MET B 1 282 ? 8.75 22.359 8.062 1 93.31 282 MET B CA 1
ATOM 5320 C C . MET B 1 282 ? 10.234 22.641 8.273 1 93.31 282 MET B C 1
ATOM 5322 O O . MET B 1 282 ? 10.805 23.516 7.617 1 93.31 282 MET B O 1
ATOM 5326 N N . MET B 1 283 ? 10.766 21.969 9.188 1 93.38 283 MET B N 1
ATOM 5327 C CA . MET B 1 283 ? 12.195 22.078 9.461 1 93.38 283 MET B CA 1
ATOM 5328 C C . MET B 1 283 ? 12.844 20.703 9.578 1 93.38 283 MET B C 1
ATOM 5330 O O . MET B 1 283 ? 12.273 19.797 10.164 1 93.38 283 MET B O 1
ATOM 5334 N N . THR B 1 284 ? 14.016 20.594 9.023 1 95.56 284 THR B N 1
ATOM 5335 C CA . THR B 1 284 ? 14.797 19.359 9.164 1 95.56 284 THR B CA 1
ATOM 5336 C C . THR B 1 284 ? 16.219 19.688 9.602 1 95.56 284 THR B C 1
ATOM 5338 O O . THR B 1 284 ? 16.703 20.797 9.414 1 95.56 284 THR B O 1
ATOM 5341 N N . GLY B 1 285 ? 16.812 18.75 10.219 1 96.56 285 GLY B N 1
ATOM 5342 C CA . GLY B 1 285 ? 18.203 18.859 10.641 1 96.56 285 GLY B CA 1
ATOM 5343 C C . GLY B 1 285 ? 18.719 17.609 11.32 1 96.56 285 GLY B C 1
ATOM 5344 O O . GLY B 1 285 ? 18.047 16.578 11.312 1 96.56 285 GLY B O 1
ATOM 5345 N N . VAL B 1 286 ? 19.953 17.75 11.797 1 97.69 286 VAL B N 1
ATOM 5346 C CA . VAL B 1 286 ? 20.578 16.625 12.477 1 97.69 286 VAL B CA 1
ATOM 5347 C C . VAL B 1 286 ? 21.094 17.078 13.852 1 97.69 286 VAL B C 1
ATOM 5349 O O . VAL B 1 286 ? 21.75 18.109 13.961 1 97.69 286 VAL B O 1
ATOM 5352 N N . MET B 1 287 ? 20.656 16.406 14.844 1 96.81 287 MET B N 1
ATOM 5353 C CA . MET B 1 287 ? 21.141 16.562 16.219 1 96.81 287 MET B CA 1
ATOM 5354 C C . MET B 1 287 ? 22.078 15.414 16.594 1 96.81 287 MET B C 1
ATOM 5356 O O . MET B 1 287 ? 21.641 14.344 17 1 96.81 287 MET B O 1
ATOM 5360 N N . ASN B 1 288 ? 23.422 15.664 16.375 1 92.88 288 ASN B N 1
ATOM 5361 C CA . ASN B 1 288 ? 24.406 14.586 16.422 1 92.88 288 ASN B CA 1
ATOM 5362 C C . ASN B 1 288 ? 24.141 13.523 15.375 1 92.88 288 ASN B C 1
ATOM 5364 O O . ASN B 1 288 ? 24.266 13.773 14.18 1 92.88 288 ASN B O 1
ATOM 5368 N N . GLU B 1 289 ? 23.609 12.406 15.82 1 93 289 GLU B N 1
ATOM 5369 C CA . GLU B 1 289 ? 23.328 11.352 14.852 1 93 289 GLU B CA 1
ATOM 5370 C C . GLU B 1 289 ? 21.828 11.164 14.641 1 93 289 GLU B C 1
ATOM 5372 O O . GLU B 1 289 ? 21.406 10.352 13.82 1 93 289 GLU B O 1
ATOM 5377 N N . THR B 1 290 ? 21.094 12 15.344 1 96.75 290 THR B N 1
ATOM 5378 C CA . THR B 1 290 ? 19.641 11.875 15.305 1 96.75 290 THR B CA 1
ATOM 5379 C C . THR B 1 290 ? 19.062 12.797 14.242 1 96.75 290 THR B C 1
ATOM 5381 O O . THR B 1 290 ? 19.297 14.008 14.25 1 96.75 290 THR B O 1
ATOM 5384 N N . LEU B 1 291 ? 18.375 12.211 13.305 1 97.94 291 LEU B N 1
ATOM 5385 C CA . LEU B 1 291 ? 17.609 13 12.336 1 97.94 291 LEU B CA 1
ATOM 5386 C C . LEU B 1 291 ? 16.422 13.672 13 1 97.94 291 LEU B C 1
ATOM 5388 O O . LEU B 1 291 ? 15.648 13.023 13.711 1 97.94 291 LEU B O 1
ATOM 5392 N N . VAL B 1 292 ? 16.281 15 12.812 1 97.06 292 VAL B N 1
ATOM 5393 C CA . VAL B 1 292 ? 15.172 15.75 13.398 1 97.06 292 VAL B CA 1
ATOM 5394 C C . VAL B 1 292 ? 14.281 16.312 12.289 1 97.06 292 VAL B C 1
ATOM 5396 O O . VAL B 1 292 ? 14.766 16.984 11.383 1 97.06 292 VAL B O 1
ATOM 5399 N N . ILE B 1 293 ? 13.023 16 12.32 1 97.44 293 ILE B N 1
ATOM 5400 C CA . ILE B 1 293 ? 12.023 16.469 11.367 1 97.44 293 ILE B CA 1
ATOM 5401 C C . ILE B 1 293 ? 10.883 17.156 12.117 1 97.44 293 ILE B C 1
ATOM 5403 O O . ILE B 1 293 ? 10.172 16.5 12.891 1 97.44 293 ILE B O 1
ATOM 5407 N N . CYS B 1 294 ? 10.703 18.406 11.906 1 95.38 294 CYS B N 1
ATOM 5408 C CA . CYS B 1 294 ? 9.609 19.156 12.516 1 95.38 294 CYS B CA 1
ATOM 5409 C C . CYS B 1 294 ? 8.516 19.453 11.492 1 95.38 294 CYS B C 1
ATOM 5411 O O . CYS B 1 294 ? 8.758 20.156 10.508 1 95.38 294 CYS B O 1
ATOM 5413 N N . LEU B 1 295 ? 7.355 18.938 11.781 1 96 295 LEU B N 1
ATOM 5414 C CA . LEU B 1 295 ? 6.23 19.062 10.867 1 96 295 LEU B CA 1
ATOM 5415 C C . LEU B 1 295 ? 5.258 20.125 11.336 1 96 295 LEU B C 1
ATOM 5417 O O . LEU B 1 295 ? 5.234 20.469 12.523 1 96 295 LEU B O 1
ATOM 5421 N N . PRO B 1 296 ? 4.43 20.641 10.398 1 92.06 296 PRO B N 1
ATOM 5422 C CA . PRO B 1 296 ? 3.387 21.594 10.781 1 92.06 296 PRO B CA 1
ATOM 5423 C C . PRO B 1 296 ? 2.367 20.984 11.742 1 92.06 296 PRO B C 1
ATOM 5425 O O . PRO B 1 296 ? 2.244 19.766 11.836 1 92.06 296 PRO B O 1
ATOM 5428 N N . GLY B 1 297 ? 1.65 21.891 12.344 1 90.5 297 GLY B N 1
ATOM 5429 C CA . GLY B 1 297 ? 0.655 21.438 13.305 1 90.5 297 GLY B CA 1
ATOM 5430 C C . GLY B 1 297 ? -0.668 21.062 12.664 1 90.5 297 GLY B C 1
ATOM 5431 O O . GLY B 1 297 ? -1.486 20.375 13.273 1 90.5 297 GLY B O 1
ATOM 5432 N N . ASN B 1 298 ? -0.962 21.609 11.469 1 91.88 298 ASN B N 1
ATOM 5433 C CA . ASN B 1 298 ? -2.184 21.234 10.766 1 91.88 298 ASN B CA 1
ATOM 5434 C C . ASN B 1 298 ? -2.092 19.812 10.203 1 91.88 298 ASN B C 1
ATOM 5436 O O . ASN B 1 298 ? -1.125 19.469 9.516 1 91.88 298 ASN B O 1
ATOM 5440 N N . PRO B 1 299 ? -3.076 19.016 10.391 1 96 299 PRO B N 1
ATOM 5441 C CA . PRO B 1 299 ? -3 17.578 10.062 1 96 299 PRO B CA 1
ATOM 5442 C C . PRO B 1 299 ? -2.732 17.328 8.578 1 96 299 PRO B C 1
ATOM 5444 O O . PRO B 1 299 ? -1.912 16.484 8.234 1 96 299 PRO B O 1
ATOM 5447 N N . ILE B 1 300 ? -3.393 18.062 7.699 1 97.62 300 ILE B N 1
ATOM 5448 C CA . ILE B 1 300 ? -3.178 17.844 6.273 1 97.62 300 ILE B CA 1
ATOM 5449 C C . ILE B 1 300 ? -1.752 18.234 5.898 1 97.62 300 ILE B C 1
ATOM 5451 O O . ILE B 1 300 ? -1.067 17.5 5.176 1 97.62 300 ILE B O 1
ATOM 5455 N N . ALA B 1 301 ? -1.303 19.328 6.418 1 96.19 301 ALA B N 1
ATOM 5456 C CA . ALA B 1 301 ? 0.059 19.781 6.137 1 96.19 301 ALA B CA 1
ATOM 5457 C C . ALA B 1 301 ? 1.085 18.766 6.633 1 96.19 301 ALA B C 1
ATOM 5459 O O . ALA B 1 301 ? 2.023 18.422 5.91 1 96.19 301 ALA B O 1
ATOM 5460 N N . ALA B 1 302 ? 0.901 18.297 7.816 1 97.12 302 ALA B N 1
ATOM 5461 C CA . ALA B 1 302 ? 1.805 17.297 8.398 1 97.12 302 ALA B CA 1
ATOM 5462 C C . ALA B 1 302 ? 1.813 16.016 7.574 1 97.12 302 ALA B C 1
ATOM 5464 O O . ALA B 1 302 ? 2.875 15.445 7.312 1 97.12 302 ALA B O 1
ATOM 5465 N N . SER B 1 303 ? 0.657 15.609 7.145 1 98.38 303 SER B N 1
ATOM 5466 C CA . SER B 1 303 ? 0.526 14.375 6.375 1 98.38 303 SER B CA 1
ATOM 5467 C C . SER B 1 303 ? 1.187 14.508 5.008 1 98.38 303 SER B C 1
ATOM 5469 O O . SER B 1 303 ? 1.929 13.617 4.582 1 98.38 303 SER B O 1
ATOM 5471 N N . LEU B 1 304 ? 0.932 15.602 4.352 1 98.56 304 LEU B N 1
ATOM 5472 C CA . LEU B 1 304 ? 1.484 15.812 3.02 1 98.56 304 LEU B CA 1
ATOM 5473 C C . LEU B 1 304 ? 3.008 15.875 3.064 1 98.56 304 LEU B C 1
ATOM 5475 O O . LEU B 1 304 ? 3.682 15.305 2.203 1 98.56 304 LEU B O 1
ATOM 5479 N N . ASN B 1 305 ? 3.545 16.547 4.062 1 98.44 305 ASN B N 1
ATOM 5480 C CA . ASN B 1 305 ? 4.996 16.578 4.223 1 98.44 305 ASN B CA 1
ATOM 5481 C C . ASN B 1 305 ? 5.555 15.203 4.555 1 98.44 305 ASN B C 1
ATOM 5483 O O . ASN B 1 305 ? 6.672 14.867 4.152 1 98.44 305 ASN B O 1
ATOM 5487 N N . THR B 1 306 ? 4.766 14.414 5.305 1 98.75 306 THR B N 1
ATOM 5488 C CA . THR B 1 306 ? 5.18 13.039 5.59 1 98.75 306 THR B CA 1
ATOM 5489 C C . THR B 1 306 ? 5.289 12.234 4.297 1 98.75 306 THR B C 1
ATOM 5491 O O . THR B 1 306 ? 6.301 11.57 4.062 1 98.75 306 THR B O 1
ATOM 5494 N N . TYR B 1 307 ? 4.297 12.344 3.436 1 98.62 307 TYR B N 1
ATOM 5495 C CA . TYR B 1 307 ? 4.297 11.625 2.166 1 98.62 307 TYR B CA 1
ATOM 5496 C C . TYR B 1 307 ? 5.449 12.078 1.282 1 98.62 307 TYR B C 1
ATOM 5498 O O . TYR B 1 307 ? 6.176 11.25 0.723 1 98.62 307 TYR B O 1
ATOM 5506 N N . LEU B 1 308 ? 5.656 13.383 1.215 1 98.69 308 LEU B N 1
ATOM 5507 C CA . LEU B 1 308 ? 6.492 13.945 0.16 1 98.69 308 LEU B CA 1
ATOM 5508 C C . LEU B 1 308 ? 7.953 14 0.597 1 98.69 308 LEU B C 1
ATOM 5510 O O . LEU B 1 308 ? 8.859 13.891 -0.234 1 98.69 308 LEU B O 1
ATOM 5514 N N . PHE B 1 309 ? 8.203 14.156 1.933 1 98.69 309 PHE B N 1
ATOM 5515 C CA . PHE B 1 309 ? 9.57 14.375 2.387 1 98.69 309 PHE B CA 1
ATOM 5516 C C . PHE B 1 309 ? 10 13.281 3.365 1 98.69 309 PHE B C 1
ATOM 5518 O O . PHE B 1 309 ? 11.07 12.695 3.215 1 98.69 309 PHE B O 1
ATOM 5525 N N . VAL B 1 310 ? 9.188 12.945 4.34 1 98.88 310 VAL B N 1
ATOM 5526 C CA . VAL B 1 310 ? 9.586 12.102 5.465 1 98.88 310 VAL B CA 1
ATOM 5527 C C . VAL B 1 310 ? 9.805 10.672 4.984 1 98.88 310 VAL B C 1
ATOM 5529 O O . VAL B 1 310 ? 10.812 10.039 5.324 1 98.88 310 VAL B O 1
ATOM 5532 N N . TYR B 1 311 ? 8.883 10.117 4.18 1 98.81 311 TYR B N 1
ATOM 5533 C CA . TYR B 1 311 ? 9 8.742 3.711 1 98.81 311 TYR B CA 1
ATOM 5534 C C . TYR B 1 311 ? 10.312 8.531 2.961 1 98.81 311 TYR B C 1
ATOM 5536 O O . TYR B 1 311 ? 11.086 7.625 3.287 1 98.81 311 TYR B O 1
ATOM 5544 N N . PRO B 1 312 ? 10.641 9.375 1.961 1 98.81 312 PRO B N 1
ATOM 5545 C CA . PRO B 1 312 ? 11.922 9.195 1.279 1 98.81 312 PRO B CA 1
ATOM 5546 C C . PRO B 1 312 ? 13.109 9.227 2.24 1 98.81 312 PRO B C 1
ATOM 5548 O O . PRO B 1 312 ? 14.039 8.43 2.1 1 98.81 312 PRO B O 1
ATOM 5551 N N . MET B 1 313 ? 13.062 10.156 3.201 1 98.69 313 MET B N 1
ATOM 5552 C CA . MET B 1 313 ? 14.148 10.266 4.168 1 98.69 313 MET B CA 1
ATOM 5553 C C . MET B 1 313 ? 14.297 8.984 4.98 1 98.69 313 MET B C 1
ATOM 5555 O O . MET B 1 313 ? 15.406 8.477 5.152 1 98.69 313 MET B O 1
ATOM 5559 N N . LEU B 1 314 ? 13.211 8.461 5.457 1 98.69 314 LEU B N 1
ATOM 5560 C CA . LEU B 1 314 ? 13.234 7.277 6.309 1 98.69 314 LEU B CA 1
ATOM 5561 C C . LEU B 1 314 ? 13.648 6.047 5.512 1 98.69 314 LEU B C 1
ATOM 5563 O O . LEU B 1 314 ? 14.367 5.184 6.023 1 98.69 314 LEU B O 1
ATOM 5567 N N . LYS B 1 315 ? 13.141 5.941 4.301 1 98.5 315 LYS B N 1
ATOM 5568 C CA . LYS B 1 315 ? 13.547 4.84 3.434 1 98.5 315 LYS B CA 1
ATOM 5569 C C . LYS B 1 315 ? 15.055 4.84 3.217 1 98.5 315 LYS B C 1
ATOM 5571 O O . LYS B 1 315 ? 15.703 3.795 3.33 1 98.5 315 LYS B O 1
ATOM 5576 N N . LYS B 1 316 ? 15.578 5.984 2.947 1 98.44 316 LYS B N 1
ATOM 5577 C CA . LYS B 1 316 ? 17.031 6.105 2.785 1 98.44 316 LYS B CA 1
ATOM 5578 C C . LYS B 1 316 ? 17.75 5.715 4.066 1 98.44 316 LYS B C 1
ATOM 5580 O O . LYS B 1 316 ? 18.734 4.961 4.027 1 98.44 316 LYS B O 1
ATOM 5585 N N . LEU B 1 317 ? 17.281 6.234 5.168 1 98.44 317 LEU B N 1
ATOM 5586 C CA . LEU B 1 317 ? 17.906 5.953 6.461 1 98.44 317 LEU B CA 1
ATOM 5587 C C . LEU B 1 317 ? 17.875 4.457 6.758 1 98.44 317 LEU B C 1
ATOM 5589 O O . LEU B 1 317 ? 18.828 3.918 7.336 1 98.44 317 LEU B O 1
ATOM 5593 N N . GLN B 1 318 ? 16.844 3.764 6.336 1 97.94 318 GLN B N 1
ATOM 5594 C CA . GLN B 1 318 ? 16.641 2.338 6.574 1 97.94 318 GLN B CA 1
ATOM 5595 C C . GLN B 1 318 ? 17.484 1.498 5.617 1 97.94 318 GLN B C 1
ATOM 5597 O O . GLN B 1 318 ? 17.516 0.271 5.73 1 97.94 318 GLN B O 1
ATOM 5602 N N . GLY B 1 319 ? 18.031 2.129 4.59 1 97.69 319 GLY B N 1
ATOM 5603 C CA . GLY B 1 319 ? 18.938 1.431 3.695 1 97.69 319 GLY B CA 1
ATOM 5604 C C . GLY B 1 319 ? 18.297 1.047 2.375 1 97.69 319 GLY B C 1
ATOM 5605 O O . GLY B 1 319 ? 18.906 0.341 1.565 1 97.69 319 GLY B O 1
ATOM 5606 N N . GLU B 1 320 ? 17.125 1.531 2.07 1 97.81 320 GLU B N 1
ATOM 5607 C CA . GLU B 1 320 ? 16.453 1.227 0.807 1 97.81 320 GLU B CA 1
ATOM 5608 C C . GLU B 1 320 ? 17.094 1.983 -0.352 1 97.81 320 GLU B C 1
ATOM 5610 O O . GLU B 1 320 ? 17.562 3.111 -0.181 1 97.81 320 GLU B O 1
ATOM 5615 N N . THR B 1 321 ? 17.047 1.369 -1.489 1 97.44 321 THR B N 1
ATOM 5616 C CA . THR B 1 321 ? 17.562 2.035 -2.678 1 97.44 321 THR B CA 1
ATOM 5617 C C . THR B 1 321 ? 16.453 2.762 -3.424 1 97.44 321 THR B C 1
ATOM 5619 O O . THR B 1 321 ? 16.688 3.781 -4.074 1 97.44 321 THR B O 1
ATOM 5622 N N . ALA B 1 322 ? 15.219 2.24 -3.4 1 97.88 322 ALA B N 1
ATOM 5623 C CA . ALA B 1 322 ? 14.07 2.912 -4 1 97.88 322 ALA B CA 1
ATOM 5624 C C . ALA B 1 322 ? 13.484 3.947 -3.047 1 97.88 322 ALA B C 1
ATOM 5626 O O . ALA B 1 322 ? 12.656 3.617 -2.197 1 97.88 322 ALA B O 1
ATOM 5627 N N . ILE B 1 323 ? 13.883 5.246 -3.24 1 98.25 323 ILE B N 1
ATOM 5628 C CA . ILE B 1 323 ? 13.523 6.246 -2.24 1 98.25 323 ILE B CA 1
ATOM 5629 C C . ILE B 1 323 ? 12.828 7.426 -2.916 1 98.25 323 ILE B C 1
ATOM 5631 O O . ILE B 1 323 ? 12.406 8.367 -2.244 1 98.25 323 ILE B O 1
ATOM 5635 N N . TYR B 1 324 ? 12.672 7.41 -4.293 1 98.44 324 TYR B N 1
ATOM 5636 C CA . TYR B 1 324 ? 12.07 8.516 -5.02 1 98.44 324 TYR B CA 1
ATOM 5637 C C . TYR B 1 324 ? 10.617 8.211 -5.379 1 98.44 324 TYR B C 1
ATOM 5639 O O . TYR B 1 324 ? 10.289 7.078 -5.742 1 98.44 324 TYR B O 1
ATOM 5647 N N . HIS B 1 325 ? 9.789 9.195 -5.293 1 98 325 HIS B N 1
ATOM 5648 C CA . HIS B 1 325 ? 8.383 9.023 -5.633 1 98 325 HIS B CA 1
ATOM 5649 C C . HIS B 1 325 ? 8.211 8.609 -7.094 1 98 325 HIS B C 1
ATOM 5651 O O . HIS B 1 325 ? 8.883 9.148 -7.977 1 98 325 HIS B O 1
ATOM 5657 N N . ASN B 1 326 ? 7.367 7.621 -7.254 1 97.56 326 ASN B N 1
ATOM 5658 C CA . ASN B 1 326 ? 6.809 7.34 -8.57 1 97.56 326 ASN B CA 1
ATOM 5659 C C . ASN B 1 326 ? 5.508 8.102 -8.805 1 97.56 326 ASN B C 1
ATOM 5661 O O . ASN B 1 326 ? 4.965 8.711 -7.875 1 97.56 326 ASN B O 1
ATOM 5665 N N . TYR B 1 327 ? 5.094 8.266 -10.055 1 97.81 327 TYR B N 1
ATOM 5666 C CA . TYR B 1 327 ? 3.783 8.836 -10.328 1 97.81 327 TYR B CA 1
ATOM 5667 C C . TYR B 1 327 ? 3.043 8.031 -11.383 1 97.81 327 TYR B C 1
ATOM 5669 O O . TYR B 1 327 ? 3.652 7.242 -12.109 1 97.81 327 TYR B O 1
ATOM 5677 N N . ILE B 1 328 ? 1.733 8.109 -11.359 1 97.06 328 ILE B N 1
ATOM 5678 C CA . ILE B 1 328 ? 0.878 7.637 -12.445 1 97.06 328 ILE B CA 1
ATOM 5679 C C . ILE B 1 328 ? 0.291 8.828 -13.195 1 97.06 328 ILE B C 1
ATOM 5681 O O . ILE B 1 328 ? 0.25 9.945 -12.672 1 97.06 328 ILE B O 1
ATOM 5685 N N . LYS B 1 329 ? -0.124 8.594 -14.375 1 97.5 329 LYS B N 1
ATOM 5686 C CA . LYS B 1 329 ? -0.834 9.609 -15.133 1 97.5 329 LYS B CA 1
ATOM 5687 C C . LYS B 1 329 ? -2.34 9.367 -15.117 1 97.5 329 LYS B C 1
ATOM 5689 O O . LYS B 1 329 ? -2.785 8.219 -15.133 1 97.5 329 LYS B O 1
ATOM 5694 N N . ALA B 1 330 ? -3.088 10.383 -15.023 1 97.69 330 ALA B N 1
ATOM 5695 C CA . ALA B 1 330 ? -4.543 10.289 -15.062 1 97.69 330 ALA B CA 1
ATOM 5696 C C . ALA B 1 330 ? -5.16 11.547 -15.656 1 97.69 330 ALA B C 1
ATOM 5698 O O . ALA B 1 330 ? -4.559 12.625 -15.609 1 97.69 330 ALA B O 1
ATOM 5699 N N . SER B 1 331 ? -6.328 11.367 -16.219 1 97.75 331 SER B N 1
ATOM 5700 C CA . SER B 1 331 ? -7.102 12.531 -16.656 1 97.75 331 SER B CA 1
ATOM 5701 C C . SER B 1 331 ? -7.812 13.195 -15.484 1 97.75 331 SER B C 1
ATOM 5703 O O . SER B 1 331 ? -8.469 12.516 -14.688 1 97.75 331 SER B O 1
ATOM 5705 N N . ASN B 1 332 ? -7.691 14.477 -15.383 1 98.38 332 ASN B N 1
ATOM 5706 C CA . ASN B 1 332 ? -8.383 15.211 -14.328 1 98.38 332 ASN B CA 1
ATOM 5707 C C . ASN B 1 332 ? -9.883 15.32 -14.617 1 98.38 332 ASN B C 1
ATOM 5709 O O . ASN B 1 332 ? -10.273 15.789 -15.688 1 98.38 332 ASN B O 1
ATOM 5713 N N . LYS B 1 333 ? -10.703 15.023 -13.719 1 97.88 333 LYS B N 1
ATOM 5714 C CA . LYS B 1 333 ? -12.141 14.938 -13.945 1 97.88 333 LYS B CA 1
ATOM 5715 C C . LYS B 1 333 ? -12.781 16.312 -14.008 1 97.88 333 LYS B C 1
ATOM 5717 O O . LYS B 1 333 ? -13.656 16.578 -14.828 1 97.88 333 LYS B O 1
ATOM 5722 N N . ALA B 1 334 ? -12.383 17.234 -13.125 1 97.81 334 ALA B N 1
ATOM 5723 C CA . ALA B 1 334 ? -13.008 18.562 -13.039 1 97.81 334 ALA B CA 1
ATOM 5724 C C . ALA B 1 334 ? -11.969 19.656 -12.82 1 97.81 334 ALA B C 1
ATOM 5726 O O . ALA B 1 334 ? -11.023 19.469 -12.055 1 97.81 334 ALA B O 1
ATOM 5727 N N . LYS B 1 335 ? -12.258 20.719 -13.469 1 98.12 335 LYS B N 1
ATOM 5728 C CA . LYS B 1 335 ? -11.359 21.859 -13.344 1 98.12 335 LYS B CA 1
ATOM 5729 C C . LYS B 1 335 ? -11.281 22.344 -11.891 1 98.12 335 LYS B C 1
ATOM 5731 O O . LYS B 1 335 ? -12.289 22.344 -11.18 1 98.12 335 LYS B O 1
ATOM 5736 N N . PHE B 1 336 ? -10.07 22.75 -11.477 1 98.25 336 PHE B N 1
ATOM 5737 C CA . PHE B 1 336 ? -9.898 23.375 -10.172 1 98.25 336 PHE B CA 1
ATOM 5738 C C . PHE B 1 336 ? -8.719 24.344 -10.188 1 98.25 336 PHE B C 1
ATOM 5740 O O . PHE B 1 336 ? -7.863 24.281 -11.07 1 98.25 336 PHE B O 1
ATOM 5747 N N . LYS B 1 337 ? -8.688 25.266 -9.25 1 97.38 337 LYS B N 1
ATOM 5748 C CA . LYS B 1 337 ? -7.66 26.297 -9.18 1 97.38 337 LYS B CA 1
ATOM 5749 C C . LYS B 1 337 ? -6.488 25.844 -8.312 1 97.38 337 LYS B C 1
ATOM 5751 O O . LYS B 1 337 ? -6.664 25.047 -7.395 1 97.38 337 LYS B O 1
ATOM 5756 N N . THR B 1 338 ? -5.297 26.266 -8.664 1 96.38 338 THR B N 1
ATOM 5757 C CA . THR B 1 338 ? -4.09 26.109 -7.867 1 96.38 338 THR B CA 1
ATOM 5758 C C . THR B 1 338 ? -3.402 27.453 -7.645 1 96.38 338 THR B C 1
ATOM 5760 O O . THR B 1 338 ? -3.719 28.438 -8.312 1 96.38 338 THR B O 1
ATOM 5763 N N . LYS B 1 339 ? -2.572 27.484 -6.742 1 90.69 339 LYS B N 1
ATOM 5764 C CA . LYS B 1 339 ? -1.858 28.719 -6.422 1 90.69 339 LYS B CA 1
ATOM 5765 C C . LYS B 1 339 ? -0.699 28.953 -7.387 1 90.69 339 LYS B C 1
ATOM 5767 O O . LYS B 1 339 ? 0.089 28.047 -7.648 1 90.69 339 LYS B O 1
ATOM 5772 N N . GLN B 1 340 ? -0.6 30.156 -7.871 1 90.56 340 GLN B N 1
ATOM 5773 C CA . GLN B 1 340 ? 0.538 30.516 -8.711 1 90.56 340 GLN B CA 1
ATOM 5774 C C . GLN B 1 340 ? 1.722 30.969 -7.863 1 90.56 340 GLN B C 1
ATOM 5776 O O . GLN B 1 340 ? 1.541 31.656 -6.852 1 90.56 340 GLN B O 1
ATOM 5781 N N . GLY B 1 341 ? 2.951 30.609 -8.289 1 89.69 341 GLY B N 1
ATOM 5782 C CA . GLY B 1 341 ? 4.156 31.062 -7.613 1 89.69 341 GLY B CA 1
ATOM 5783 C C . GLY B 1 341 ? 4.578 30.156 -6.477 1 89.69 341 GLY B C 1
ATOM 5784 O O . GLY B 1 341 ? 5.605 30.391 -5.836 1 89.69 341 GLY B O 1
ATOM 5785 N N . ARG B 1 342 ? 3.775 29.156 -6.277 1 92.75 342 ARG B N 1
ATOM 5786 C CA . ARG B 1 342 ? 4.062 28.219 -5.191 1 92.75 342 ARG B CA 1
ATOM 5787 C C . ARG B 1 342 ? 3.705 26.797 -5.586 1 92.75 342 ARG B C 1
ATOM 5789 O O . ARG B 1 342 ? 2.703 26.562 -6.266 1 92.75 342 ARG B O 1
ATOM 5796 N N . VAL B 1 343 ? 4.543 25.859 -5.133 1 96.75 343 VAL B N 1
ATOM 5797 C CA . VAL B 1 343 ? 4.172 24.453 -5.258 1 96.75 343 VAL B CA 1
ATOM 5798 C C . VAL B 1 343 ? 2.98 24.156 -4.352 1 96.75 343 VAL B C 1
ATOM 5800 O O . VAL B 1 343 ? 2.93 24.609 -3.207 1 96.75 343 VAL B O 1
ATOM 5803 N N . GLU B 1 344 ? 2.039 23.5 -4.926 1 98.06 344 GLU B N 1
ATOM 5804 C CA . GLU B 1 344 ? 0.871 23.141 -4.133 1 98.06 344 GLU B CA 1
ATOM 5805 C C . GLU B 1 344 ? 0.641 21.625 -4.156 1 98.06 344 GLU B C 1
ATOM 5807 O O . GLU B 1 344 ? 0.671 21 -5.219 1 98.06 344 GLU B O 1
ATOM 5812 N N . ALA B 1 345 ? 0.528 21.031 -3.018 1 98.38 345 ALA B N 1
ATOM 5813 C CA . ALA B 1 345 ? 0.093 19.641 -2.898 1 98.38 345 ALA B CA 1
ATOM 5814 C C . ALA B 1 345 ? -1.426 19.547 -2.791 1 98.38 345 ALA B C 1
ATOM 5816 O O . ALA B 1 345 ? -2.014 20 -1.807 1 98.38 345 ALA B O 1
ATOM 5817 N N . VAL B 1 346 ? -2.059 18.938 -3.779 1 98.62 346 VAL B N 1
ATOM 5818 C CA . VAL B 1 346 ? -3.51 18.891 -3.914 1 98.62 346 VAL B CA 1
ATOM 5819 C C . VAL B 1 346 ? -4.012 17.469 -3.656 1 98.62 346 VAL B C 1
ATOM 5821 O O . VAL B 1 346 ? -3.557 16.516 -4.297 1 98.62 346 VAL B O 1
ATOM 5824 N N . LEU B 1 347 ? -4.973 17.344 -2.752 1 98.75 347 LEU B N 1
ATOM 5825 C CA . LEU B 1 347 ? -5.516 16.031 -2.395 1 98.75 347 LEU B CA 1
ATOM 5826 C C . LEU B 1 347 ? -6.559 15.586 -3.408 1 98.75 347 LEU B C 1
ATOM 5828 O O . LEU B 1 347 ? -7.344 16.391 -3.902 1 98.75 347 LEU B O 1
ATOM 5832 N N . GLY B 1 348 ? -6.57 14.312 -3.627 1 98.62 348 GLY B N 1
ATOM 5833 C CA . GLY B 1 348 ? -7.566 13.695 -4.484 1 98.62 348 GLY B CA 1
ATOM 5834 C C . GLY B 1 348 ? -7.57 12.18 -4.395 1 98.62 348 GLY B C 1
ATOM 5835 O O . GLY B 1 348 ? -7.102 11.609 -3.404 1 98.62 348 GLY B O 1
ATOM 5836 N N . SER B 1 349 ? -8.195 11.555 -5.348 1 98 349 SER B N 1
ATOM 5837 C CA . SER B 1 349 ? -8.266 10.102 -5.484 1 98 349 SER B CA 1
ATOM 5838 C C . SER B 1 349 ? -8.336 9.688 -6.953 1 98 349 SER B C 1
ATOM 5840 O O . SER B 1 349 ? -8.664 10.508 -7.816 1 98 349 SER B O 1
ATOM 5842 N N . ILE B 1 350 ? -7.91 8.492 -7.176 1 96.75 350 ILE B N 1
ATOM 5843 C CA . ILE B 1 350 ? -8.133 7.898 -8.492 1 96.75 350 ILE B CA 1
ATOM 5844 C C . ILE B 1 350 ? -9.328 6.953 -8.438 1 96.75 350 ILE B C 1
ATOM 5846 O O . ILE B 1 350 ? -9.375 6.047 -7.605 1 96.75 350 ILE B O 1
ATOM 5850 N N . GLU B 1 351 ? -10.273 7.172 -9.266 1 94.19 351 GLU B N 1
ATOM 5851 C CA . GLU B 1 351 ? -11.422 6.289 -9.406 1 94.19 351 GLU B CA 1
ATOM 5852 C C . GLU B 1 351 ? -11.648 5.914 -10.875 1 94.19 351 GLU B C 1
ATOM 5854 O O . GLU B 1 351 ? -11.906 6.781 -11.711 1 94.19 351 GLU B O 1
ATOM 5859 N N . ALA B 1 352 ? -11.516 4.641 -11.156 1 91.56 352 ALA B N 1
ATOM 5860 C CA . ALA B 1 352 ? -11.703 4.094 -12.492 1 91.56 352 ALA B CA 1
ATOM 5861 C C . ALA B 1 352 ? -10.875 4.867 -13.523 1 91.56 352 ALA B C 1
ATOM 5863 O O . ALA B 1 352 ? -11.398 5.293 -14.555 1 91.56 352 ALA B O 1
ATOM 5864 N N . GLY B 1 353 ? -9.688 5.215 -13.125 1 93.06 353 GLY B N 1
ATOM 5865 C CA . GLY B 1 353 ? -8.695 5.734 -14.055 1 93.06 353 GLY B CA 1
ATOM 5866 C C . GLY B 1 353 ? -8.664 7.25 -14.109 1 93.06 353 GLY B C 1
ATOM 5867 O O . GLY B 1 353 ? -7.84 7.836 -14.812 1 93.06 353 GLY B O 1
ATOM 5868 N N . GLU B 1 354 ? -9.555 7.906 -13.383 1 96.62 354 GLU B N 1
ATOM 5869 C CA . GLU B 1 354 ? -9.602 9.367 -13.406 1 96.62 354 GLU B CA 1
ATOM 5870 C C . GLU B 1 354 ? -9.227 9.953 -12.047 1 96.62 354 GLU B C 1
ATOM 5872 O O . GLU B 1 354 ? -9.492 9.352 -11.008 1 96.62 354 GLU B O 1
ATOM 5877 N N . PHE B 1 355 ? -8.594 11.109 -12.156 1 98.12 355 PHE B N 1
ATOM 5878 C CA . PHE B 1 355 ? -8.258 11.828 -10.938 1 98.12 355 PHE B CA 1
ATOM 5879 C C . PHE B 1 355 ? -9.43 12.688 -10.477 1 98.12 355 PHE B C 1
ATOM 5881 O O . PHE B 1 355 ? -9.961 13.492 -11.25 1 98.12 355 PHE B O 1
ATOM 5888 N N . LEU B 1 356 ? -9.883 12.516 -9.352 1 98.31 356 LEU B N 1
ATOM 5889 C CA . LEU B 1 356 ? -10.922 13.312 -8.703 1 98.31 356 LEU B CA 1
ATOM 5890 C C . LEU B 1 356 ? -10.32 14.18 -7.598 1 98.31 356 LEU B C 1
ATOM 5892 O O . LEU B 1 356 ? -9.914 13.664 -6.551 1 98.31 356 LEU B O 1
ATOM 5896 N N . VAL B 1 357 ? -10.312 15.484 -7.844 1 98.62 357 VAL B N 1
ATOM 5897 C CA . VAL B 1 357 ? -9.797 16.406 -6.828 1 98.62 357 VAL B CA 1
ATOM 5898 C C . VAL B 1 357 ? -10.75 16.453 -5.641 1 98.62 357 VAL B C 1
ATOM 5900 O O . VAL B 1 357 ? -11.977 16.469 -5.82 1 98.62 357 VAL B O 1
ATOM 5903 N N . THR B 1 358 ? -10.203 16.422 -4.469 1 98.38 358 THR B N 1
ATOM 5904 C CA . THR B 1 358 ? -11.039 16.453 -3.275 1 98.38 358 THR B CA 1
ATOM 5905 C C . THR B 1 358 ? -11.586 17.844 -3.031 1 98.38 358 THR B C 1
ATOM 5907 O O . THR B 1 358 ? -10.828 18.828 -3.008 1 98.38 358 THR B O 1
ATOM 5910 N N . LYS B 1 359 ? -12.922 18.031 -2.91 1 97.69 359 LYS B N 1
ATOM 5911 C CA . LYS B 1 359 ? -13.641 19.266 -2.586 1 97.69 359 LYS B CA 1
ATOM 5912 C C . LYS B 1 359 ? -13.203 20.406 -3.496 1 97.69 359 LYS B C 1
ATOM 5914 O O . LYS B 1 359 ? -12.977 21.531 -3.031 1 97.69 359 LYS B O 1
ATOM 5919 N N . GLU B 1 360 ? -12.977 20.109 -4.73 1 97.31 360 GLU B N 1
ATOM 5920 C CA . GLU B 1 360 ? -12.609 21.109 -5.73 1 97.31 360 GLU B CA 1
ATOM 5921 C C . GLU B 1 360 ? -11.383 21.906 -5.289 1 97.31 360 GLU B C 1
ATOM 5923 O O . GLU B 1 360 ? -11.219 23.062 -5.672 1 97.31 360 GLU B O 1
ATOM 5928 N N . ASN B 1 361 ? -10.57 21.266 -4.426 1 97.56 361 ASN B N 1
ATOM 5929 C CA . ASN B 1 361 ? -9.359 21.875 -3.887 1 97.56 361 ASN B CA 1
ATOM 5930 C C . ASN B 1 361 ? -9.688 23.078 -2.998 1 97.56 361 ASN B C 1
ATOM 5932 O O . ASN B 1 361 ? -8.898 24.016 -2.91 1 97.56 361 ASN B O 1
ATOM 5936 N N . LYS B 1 362 ? -10.922 23.047 -2.387 1 95.44 362 LYS B N 1
ATOM 5937 C CA . LYS B 1 362 ? -11.352 24.094 -1.454 1 95.44 362 LYS B CA 1
ATOM 5938 C C . LYS B 1 362 ? -11.508 23.531 -0.044 1 95.44 362 LYS B C 1
ATOM 5940 O O . LYS B 1 362 ? -12.617 23.172 0.368 1 95.44 362 LYS B O 1
ATOM 5945 N N . TYR B 1 363 ? -10.445 23.484 0.625 1 94.38 363 TYR B N 1
ATOM 5946 C CA . TYR B 1 363 ? -10.43 23 2.004 1 94.38 363 TYR B CA 1
ATOM 5947 C C . TYR B 1 363 ? -9.273 23.609 2.779 1 94.38 363 TYR B C 1
ATOM 5949 O O . TYR B 1 363 ? -8.305 24.094 2.184 1 94.38 363 TYR B O 1
ATOM 5957 N N . GLY B 1 364 ? -9.438 23.641 4.047 1 92.44 364 GLY B N 1
ATOM 5958 C CA . GLY B 1 364 ? -8.359 24.109 4.906 1 92.44 364 GLY B CA 1
ATOM 5959 C C . GLY B 1 364 ? -7.398 23.016 5.32 1 92.44 364 GLY B C 1
ATOM 5960 O O . GLY B 1 364 ? -7.777 21.844 5.383 1 92.44 364 GLY B O 1
ATOM 5961 N N . SER B 1 365 ? -6.184 23.359 5.688 1 89.81 365 SER B N 1
ATOM 5962 C CA . SER B 1 365 ? -5.105 22.422 5.996 1 89.81 365 SER B CA 1
ATOM 5963 C C . SER B 1 365 ? -5.371 21.688 7.305 1 89.81 365 SER B C 1
ATOM 5965 O O . SER B 1 365 ? -4.68 20.719 7.633 1 89.81 365 SER B O 1
ATOM 5967 N N . GLY B 1 366 ? -6.371 22.031 8.008 1 91.12 366 GLY B N 1
ATOM 5968 C CA . GLY B 1 366 ? -6.691 21.391 9.266 1 91.12 366 GLY B CA 1
ATOM 5969 C C . GLY B 1 366 ? -7.809 20.359 9.141 1 91.12 366 GLY B C 1
ATOM 5970 O O . GLY B 1 366 ? -8.133 19.672 10.109 1 91.12 366 GLY B O 1
ATOM 5971 N N . MET B 1 367 ? -8.398 20.219 8 1 94.75 367 MET B N 1
ATOM 5972 C CA . MET B 1 367 ? -9.609 19.422 7.836 1 94.75 367 MET B CA 1
ATOM 5973 C C . MET B 1 367 ? -9.258 17.953 7.648 1 94.75 367 MET B C 1
ATOM 5975 O O . MET B 1 367 ? -9.117 17.484 6.516 1 94.75 367 MET B O 1
ATOM 5979 N N . ILE B 1 368 ? -9.273 17.219 8.695 1 96.31 368 ILE B N 1
ATOM 5980 C CA . ILE B 1 368 ? -8.812 15.828 8.719 1 96.31 368 ILE B CA 1
ATOM 5981 C C . ILE B 1 368 ? -9.75 14.961 7.891 1 96.31 368 ILE B C 1
ATOM 5983 O O . ILE B 1 368 ? -9.32 13.961 7.301 1 96.31 368 ILE B O 1
ATOM 5987 N N . THR B 1 369 ? -11.039 15.328 7.801 1 97.44 369 THR B N 1
ATOM 5988 C CA . THR B 1 369 ? -12 14.539 7.031 1 97.44 369 THR B CA 1
ATOM 5989 C C . THR B 1 369 ? -11.656 14.578 5.543 1 97.44 369 THR B C 1
ATOM 5991 O O . THR B 1 369 ? -11.914 13.609 4.82 1 97.44 369 THR B O 1
ATOM 5994 N N . VAL B 1 370 ? -11.086 15.664 5.109 1 97.75 370 VAL B N 1
ATOM 5995 C CA . VAL B 1 370 ? -10.648 15.797 3.725 1 97.75 370 VAL B CA 1
ATOM 5996 C C . VAL B 1 370 ? -9.5 14.828 3.441 1 97.75 370 VAL B C 1
ATOM 5998 O O . VAL B 1 370 ? -9.492 14.156 2.406 1 97.75 370 VAL B O 1
ATOM 6001 N N . LEU B 1 371 ? -8.633 14.711 4.387 1 97.75 371 LEU B N 1
ATOM 6002 C CA . LEU B 1 371 ? -7.539 13.75 4.27 1 97.75 371 LEU B CA 1
ATOM 6003 C C . LEU B 1 371 ? -8.07 12.328 4.203 1 97.75 371 LEU B C 1
ATOM 6005 O O . LEU B 1 371 ? -7.621 11.531 3.369 1 97.75 371 LEU B O 1
ATOM 6009 N N . ALA B 1 372 ? -9.039 12.031 5.016 1 97.62 372 ALA B N 1
ATOM 6010 C CA . ALA B 1 372 ? -9.602 10.688 5.109 1 97.62 372 ALA B CA 1
ATOM 6011 C C . ALA B 1 372 ? -10.336 10.305 3.826 1 97.62 372 ALA B C 1
ATOM 6013 O O . ALA B 1 372 ? -10.461 9.125 3.506 1 97.62 372 ALA B O 1
ATOM 6014 N N . SER B 1 373 ? -10.773 11.305 3.107 1 97 373 SER B N 1
ATOM 6015 C CA . SER B 1 373 ? -11.523 11.055 1.878 1 97 373 SER B CA 1
ATOM 6016 C C . SER B 1 373 ? -10.602 11.062 0.661 1 97 373 SER B C 1
ATOM 6018 O O . SER B 1 373 ? -11.07 10.984 -0.477 1 97 373 SER B O 1
ATOM 6020 N N . SER B 1 374 ? -9.336 11.172 0.855 1 98.06 374 SER B N 1
ATOM 6021 C CA . SER B 1 374 ? -8.352 11.25 -0.219 1 98.06 374 SER B CA 1
ATOM 6022 C C . SER B 1 374 ? -7.414 10.047 -0.195 1 98.06 374 SER B C 1
ATOM 6024 O O . SER B 1 374 ? -7.336 9.336 0.805 1 98.06 374 SER B O 1
ATOM 6026 N N . SER B 1 375 ? -6.758 9.805 -1.358 1 98 375 SER B N 1
ATOM 6027 C CA . SER B 1 375 ? -5.828 8.68 -1.436 1 98 375 SER B CA 1
ATOM 6028 C C . SER B 1 375 ? -4.672 8.977 -2.385 1 98 375 SER B C 1
ATOM 6030 O O . SER B 1 375 ? -3.932 8.078 -2.775 1 98 375 SER B O 1
ATOM 6032 N N . ALA B 1 376 ? -4.574 10.258 -2.775 1 98.44 376 ALA B N 1
ATOM 6033 C CA . ALA B 1 376 ? -3.531 10.625 -3.727 1 98.44 376 ALA B CA 1
ATOM 6034 C C . ALA B 1 376 ? -3.197 12.109 -3.629 1 98.44 376 ALA B C 1
ATOM 6036 O O . ALA B 1 376 ? -3.928 12.875 -2.994 1 98.44 376 ALA B O 1
ATOM 6037 N N . ILE B 1 377 ? -2.076 12.508 -4.25 1 98.75 377 ILE B N 1
ATOM 6038 C CA . ILE B 1 377 ? -1.577 13.875 -4.246 1 98.75 377 ILE B CA 1
ATOM 6039 C C . ILE B 1 377 ? -1.22 14.297 -5.672 1 98.75 377 ILE B C 1
ATOM 6041 O O . ILE B 1 377 ? -0.525 13.57 -6.383 1 98.75 377 ILE B O 1
ATOM 6045 N N . LEU B 1 378 ? -1.729 15.352 -6.09 1 98.75 378 LEU B N 1
ATOM 6046 C CA . LEU B 1 378 ? -1.203 16.078 -7.234 1 98.75 378 LEU B CA 1
ATOM 6047 C C . LEU B 1 378 ? -0.288 17.219 -6.781 1 98.75 378 LEU B C 1
ATOM 6049 O O . LEU B 1 378 ? -0.683 18.047 -5.965 1 98.75 378 LEU B O 1
ATOM 6053 N N . VAL B 1 379 ? 0.915 17.281 -7.254 1 98.62 379 VAL B N 1
ATOM 6054 C CA . VAL B 1 379 ? 1.844 18.344 -6.883 1 98.62 379 VAL B CA 1
ATOM 6055 C C . VAL B 1 379 ? 1.969 19.359 -8.023 1 98.62 379 VAL B C 1
ATOM 6057 O O . VAL B 1 379 ? 2.564 19.047 -9.062 1 98.62 379 VAL B O 1
ATOM 6060 N N . SER B 1 380 ? 1.433 20.5 -7.844 1 97.94 380 SER B N 1
ATOM 6061 C CA . SER B 1 380 ? 1.528 21.531 -8.867 1 97.94 380 SER B CA 1
ATOM 6062 C C . SER B 1 380 ? 2.877 22.234 -8.82 1 97.94 380 SER B C 1
ATOM 6064 O O . SER B 1 380 ? 3.473 22.375 -7.746 1 97.94 380 SER B O 1
ATOM 6066 N N . SER B 1 381 ? 3.369 22.766 -9.859 1 95.06 381 SER B N 1
ATOM 6067 C CA . SER B 1 381 ? 4.668 23.422 -9.945 1 95.06 381 SER B CA 1
ATOM 6068 C C . SER B 1 381 ? 4.578 24.891 -9.516 1 95.06 381 SER B C 1
ATOM 6070 O O . SER B 1 381 ? 5.594 25.516 -9.203 1 95.06 381 SER B O 1
ATOM 6072 N N . GLY B 1 382 ? 3.398 25.438 -9.547 1 93.62 382 GLY B N 1
ATOM 6073 C CA . GLY B 1 382 ? 3.227 26.859 -9.297 1 93.62 382 GLY B CA 1
ATOM 6074 C C . GLY B 1 382 ? 3.246 27.703 -10.562 1 93.62 382 GLY B C 1
ATOM 6075 O O . GLY B 1 382 ? 3.035 28.906 -10.516 1 93.62 382 GLY B O 1
ATOM 6076 N N . ASN B 1 383 ? 3.412 27.047 -11.68 1 92.44 383 ASN B N 1
ATOM 6077 C CA . ASN B 1 383 ? 3.486 27.766 -12.945 1 92.44 383 ASN B CA 1
ATOM 6078 C C . ASN B 1 383 ? 2.098 28.125 -13.477 1 92.44 383 ASN B C 1
ATOM 6080 O O . ASN B 1 383 ? 1.935 29.094 -14.211 1 92.44 383 ASN B O 1
ATOM 6084 N N . ASP B 1 384 ? 1.111 27.25 -13.141 1 91.56 384 ASP B N 1
ATOM 6085 C CA . ASP B 1 384 ? -0.255 27.438 -13.617 1 91.56 384 ASP B CA 1
ATOM 6086 C C . ASP B 1 384 ? -1.209 27.703 -12.461 1 91.56 384 ASP B C 1
ATOM 6088 O O . ASP B 1 384 ? -0.971 27.25 -11.336 1 91.56 384 ASP B O 1
ATOM 6092 N N . SER B 1 385 ? -2.301 28.406 -12.844 1 95.25 385 SER B N 1
ATOM 6093 C CA . SER B 1 385 ? -3.244 28.781 -11.797 1 95.25 385 SER B CA 1
ATOM 6094 C C . SER B 1 385 ? -4.438 27.844 -11.758 1 95.25 385 SER B C 1
ATOM 6096 O O . SER B 1 385 ? -5.355 28.016 -10.953 1 95.25 385 SER B O 1
ATOM 6098 N N . GLU B 1 386 ? -4.395 26.875 -12.656 1 97.19 386 GLU B N 1
ATOM 6099 C CA . GLU B 1 386 ? -5.508 25.938 -12.672 1 97.19 386 GLU B CA 1
ATOM 6100 C C . GLU B 1 386 ? -5.121 24.641 -13.359 1 97.19 386 GLU B C 1
ATOM 6102 O O . GLU B 1 386 ? -4.133 24.578 -14.094 1 97.19 386 GLU B O 1
ATOM 6107 N N . ILE B 1 387 ? -5.738 23.625 -13.039 1 98 387 ILE B N 1
ATOM 6108 C CA . ILE B 1 387 ? -5.73 22.359 -13.75 1 98 387 ILE B CA 1
ATOM 6109 C C . ILE B 1 387 ? -7.059 22.156 -14.477 1 98 387 ILE B C 1
ATOM 6111 O O . ILE B 1 387 ? -8.125 22.281 -13.867 1 98 387 ILE B O 1
ATOM 6115 N N . LEU B 1 388 ? -7.012 21.891 -15.734 1 98.12 388 LEU B N 1
ATOM 6116 C CA . LEU B 1 388 ? -8.219 21.875 -16.547 1 98.12 388 LEU B CA 1
ATOM 6117 C C . LEU B 1 388 ? -8.883 20.516 -16.516 1 98.12 388 LEU B C 1
ATOM 6119 O O . LEU B 1 388 ? -8.242 19.516 -16.172 1 98.12 388 LEU B O 1
ATOM 6123 N N . GLU B 1 389 ? -10.195 20.531 -16.844 1 98 389 GLU B N 1
ATOM 6124 C CA . GLU B 1 389 ? -10.898 19.281 -17.094 1 98 389 GLU B CA 1
ATOM 6125 C C . GLU B 1 389 ? -10.25 18.484 -18.219 1 98 389 GLU B C 1
ATOM 6127 O O . GLU B 1 389 ? -9.867 19.062 -19.25 1 98 389 GLU B O 1
ATOM 6132 N N . ASN B 1 390 ? -9.992 17.203 -17.984 1 97.56 390 ASN B N 1
ATOM 6133 C CA . ASN B 1 390 ? -9.453 16.266 -18.953 1 97.56 390 ASN B CA 1
ATOM 6134 C C . ASN B 1 390 ? -7.953 16.469 -19.156 1 97.56 390 ASN B C 1
ATOM 6136 O O . ASN B 1 390 ? -7.348 15.82 -20.016 1 97.56 390 ASN B O 1
ATOM 6140 N N . GLN B 1 391 ? -7.352 17.375 -18.438 1 97.62 391 GLN B N 1
ATOM 6141 C CA . GLN B 1 391 ? -5.898 17.516 -18.484 1 97.62 391 GLN B CA 1
ATOM 6142 C C . GLN B 1 391 ? -5.203 16.281 -17.938 1 97.62 391 GLN B C 1
ATOM 6144 O O . GLN B 1 391 ? -5.617 15.742 -16.906 1 97.62 391 GLN B O 1
ATOM 6149 N N . GLU B 1 392 ? -4.227 15.797 -18.625 1 97.56 392 GLU B N 1
ATOM 6150 C CA . GLU B 1 392 ? -3.408 14.719 -18.062 1 97.56 392 GLU B CA 1
ATOM 6151 C C . GLU B 1 392 ? -2.506 15.234 -16.953 1 97.56 392 GLU B C 1
ATOM 6153 O O . GLU B 1 392 ? -1.806 16.234 -17.125 1 97.56 392 GLU B O 1
ATOM 6158 N N . VAL B 1 393 ? -2.547 14.609 -15.828 1 98.31 393 VAL B N 1
ATOM 6159 C CA . VAL B 1 393 ? -1.796 15.07 -14.664 1 98.31 393 VAL B CA 1
ATOM 6160 C C . VAL B 1 393 ? -1.005 13.906 -14.062 1 98.31 393 VAL B C 1
ATOM 6162 O O . VAL B 1 393 ? -1.361 12.742 -14.25 1 98.31 393 VAL B O 1
ATOM 6165 N N . LYS B 1 394 ? 0.112 14.211 -13.414 1 98.25 394 LYS B N 1
ATOM 6166 C CA . LYS B 1 394 ? 0.904 13.273 -12.617 1 98.25 394 LYS B CA 1
ATOM 6167 C C . LYS B 1 394 ? 0.358 13.164 -11.203 1 98.25 394 LYS B C 1
ATOM 6169 O O . LYS B 1 394 ? 0.099 14.172 -10.547 1 98.25 394 LYS B O 1
ATOM 6174 N N . ILE B 1 395 ? 0.139 11.898 -10.766 1 98.38 395 ILE B N 1
ATOM 6175 C CA . ILE B 1 395 ? -0.488 11.656 -9.469 1 98.38 395 ILE B CA 1
ATOM 6176 C C . ILE B 1 395 ? 0.39 10.727 -8.641 1 98.38 395 ILE B C 1
ATOM 6178 O O . ILE B 1 395 ? 0.867 9.703 -9.141 1 98.38 395 ILE B O 1
ATOM 6182 N N . ILE B 1 396 ? 0.636 11.117 -7.438 1 98.25 396 ILE B N 1
ATOM 6183 C CA . ILE B 1 396 ? 1.277 10.25 -6.453 1 98.25 396 ILE B CA 1
ATOM 6184 C C . ILE B 1 396 ? 0.216 9.609 -5.559 1 98.25 396 ILE B C 1
ATOM 6186 O O . ILE B 1 396 ? -0.463 10.305 -4.797 1 98.25 396 ILE B O 1
ATOM 6190 N N . GLU B 1 397 ? 0.046 8.328 -5.621 1 97.44 397 GLU B N 1
ATOM 6191 C CA . GLU B 1 397 ? -0.877 7.652 -4.715 1 97.44 397 GLU B CA 1
ATOM 6192 C C . GLU B 1 397 ? -0.26 7.477 -3.33 1 97.44 397 GLU B C 1
ATOM 6194 O O . GLU B 1 397 ? 0.945 7.25 -3.205 1 97.44 397 GLU B O 1
ATOM 6199 N N . PHE B 1 398 ? -1.115 7.57 -2.258 1 97.75 398 PHE B N 1
ATOM 6200 C CA . PHE B 1 398 ? -0.633 7.387 -0.894 1 97.75 398 PHE B CA 1
ATOM 6201 C C . PHE B 1 398 ? 0.148 6.086 -0.763 1 97.75 398 PHE B C 1
ATOM 6203 O O . PHE B 1 398 ? 1.158 6.031 -0.059 1 97.75 398 PHE B O 1
ATOM 6210 N N . ASN B 1 399 ? -0.287 5.059 -1.483 1 94.88 399 ASN B N 1
ATOM 6211 C CA . ASN B 1 399 ? 0.365 3.756 -1.409 1 94.88 399 ASN B CA 1
ATOM 6212 C C . ASN B 1 399 ? 1.193 3.473 -2.66 1 94.88 399 ASN B C 1
ATOM 6214 O O . ASN B 1 399 ? 1.415 2.312 -3.012 1 94.88 399 ASN B O 1
ATOM 6218 N N . GLY B 1 400 ? 1.571 4.484 -3.342 1 94.5 400 GLY B N 1
ATOM 6219 C CA . GLY B 1 400 ? 2.355 4.324 -4.555 1 94.5 400 GLY B CA 1
ATOM 6220 C C . GLY B 1 400 ? 3.748 3.779 -4.301 1 94.5 400 GLY B C 1
ATOM 6221 O O . GLY B 1 400 ? 4.273 3.904 -3.191 1 94.5 400 GLY B O 1
ATOM 6222 N N . ARG B 1 401 ? 4.312 3.238 -5.285 1 94.56 401 ARG B N 1
ATOM 6223 C CA . ARG B 1 401 ? 5.652 2.668 -5.184 1 94.56 401 ARG B CA 1
ATOM 6224 C C . ARG B 1 401 ? 6.719 3.748 -5.336 1 94.56 401 ARG B C 1
ATOM 6226 O O . ARG B 1 401 ? 6.469 4.789 -5.945 1 94.56 401 ARG B O 1
ATOM 6233 N N . PHE B 1 402 ? 7.895 3.467 -4.801 1 97.69 402 PHE B N 1
ATOM 6234 C CA . PHE B 1 402 ? 9.055 4.34 -4.934 1 97.69 402 PHE B CA 1
ATOM 6235 C C . PHE B 1 402 ? 10.023 3.793 -5.977 1 97.69 402 PHE B C 1
ATOM 6237 O O . PHE B 1 402 ? 10.031 2.592 -6.258 1 97.69 402 PHE B O 1
ATOM 6244 N N . LEU B 1 403 ? 10.781 4.652 -6.527 1 97.44 403 LEU B N 1
ATOM 6245 C CA . LEU B 1 403 ? 11.75 4.316 -7.559 1 97.44 403 LEU B CA 1
ATOM 6246 C C . LEU B 1 403 ? 13.18 4.508 -7.047 1 97.44 403 LEU B C 1
ATOM 6248 O O . LEU B 1 403 ? 13.391 5.191 -6.043 1 97.44 403 LEU B O 1
ATOM 6252 N N . ASP B 1 404 ? 14.148 3.912 -7.746 1 97 404 ASP B N 1
ATOM 6253 C CA . ASP B 1 404 ? 15.555 4.078 -7.402 1 97 404 ASP B CA 1
ATOM 6254 C C . ASP B 1 404 ? 16.172 5.25 -8.156 1 97 404 ASP B C 1
ATOM 6256 O O . ASP B 1 404 ? 17.344 5.594 -7.941 1 97 404 ASP B O 1
ATOM 6260 N N . LYS B 1 405 ? 15.344 5.879 -9.031 1 96.56 405 LYS B N 1
ATOM 6261 C CA . LYS B 1 405 ? 15.758 7.07 -9.766 1 96.56 405 LYS B CA 1
ATOM 6262 C C . LYS B 1 405 ? 14.734 8.195 -9.625 1 96.56 405 LYS B C 1
ATOM 6264 O O . LYS B 1 405 ? 13.531 7.945 -9.633 1 96.56 405 LYS B O 1
ATOM 6269 N N . LYS B 1 406 ? 15.273 9.359 -9.562 1 96.81 406 LYS B N 1
ATOM 6270 C CA . LYS B 1 406 ? 14.406 10.531 -9.406 1 96.81 406 LYS B CA 1
ATOM 6271 C C . LYS B 1 406 ? 13.664 10.836 -10.703 1 96.81 406 LYS B C 1
ATOM 6273 O O . LYS B 1 406 ? 14.25 10.766 -11.789 1 96.81 406 LYS B O 1
ATOM 6278 N N . VAL B 1 407 ? 12.438 11.125 -10.609 1 96.81 407 VAL B N 1
ATOM 6279 C CA . VAL B 1 407 ? 11.633 11.578 -11.742 1 96.81 407 VAL B CA 1
ATOM 6280 C C . VAL B 1 407 ? 10.945 12.891 -11.391 1 96.81 407 VAL B C 1
ATOM 6282 O O . VAL B 1 407 ? 10.781 13.219 -10.211 1 96.81 407 VAL B O 1
ATOM 6285 N N . ASP B 1 408 ? 10.586 13.68 -12.383 1 97.31 408 ASP B N 1
ATOM 6286 C CA . ASP B 1 408 ? 9.875 14.938 -12.172 1 97.31 408 ASP B CA 1
ATOM 6287 C C . ASP B 1 408 ? 8.398 14.688 -11.844 1 97.31 408 ASP B C 1
ATOM 6289 O O . ASP B 1 408 ? 7.629 14.281 -12.711 1 97.31 408 ASP B O 1
ATOM 6293 N N . ILE B 1 409 ? 7.973 14.969 -10.68 1 97.56 409 ILE B N 1
ATOM 6294 C CA . ILE B 1 409 ? 6.625 14.633 -10.234 1 97.56 409 ILE B CA 1
ATOM 6295 C C . ILE B 1 409 ? 5.734 15.875 -10.312 1 97.56 409 ILE B C 1
ATOM 6297 O O . ILE B 1 409 ? 4.543 15.805 -10.008 1 97.56 409 ILE B O 1
ATOM 6301 N N . LEU B 1 410 ? 6.277 17.031 -10.641 1 97.62 410 LEU B N 1
ATOM 6302 C CA . LEU B 1 410 ? 5.535 18.297 -10.633 1 97.62 410 LEU B CA 1
ATOM 6303 C C . LEU B 1 410 ? 4.637 18.391 -11.859 1 97.62 410 LEU B C 1
ATOM 6305 O O . LEU B 1 410 ? 4.984 17.906 -12.93 1 97.62 410 LEU B O 1
ATOM 6309 N N . ASN B 1 411 ? 3.473 18.938 -11.695 1 97.56 411 ASN B N 1
ATOM 6310 C CA . ASN B 1 411 ? 2.545 19.25 -12.781 1 97.56 411 ASN B CA 1
ATOM 6311 C C . ASN B 1 411 ? 2.662 20.719 -13.211 1 97.56 411 ASN B C 1
ATOM 6313 O O . ASN B 1 411 ? 2.889 21.594 -12.375 1 97.56 411 ASN B O 1
#

Radius of gyration: 30.69 Å; Cα contacts (8 Å, |Δi|>4): 2096; chains: 2; bounding box: 50×100×68 Å

Sequence (822 aa):
MKKLNYLDFEVAFEKSLEIVTPKITTENIFINEALGRVLSQDVICKKNLPAFNNSAMDGFAIKFSDAGKTLKINQTIFAGDKVEASLSQNECYKIMTGAKVPNDVDTIIPIENCFDVTENSVKIPENLKKGSNLRLEGEEQKVGEIILKKGEILTASKIAILASQGIVVVEVYKKISITVLSTGNELKEPWQEASSDEIYNCNSSLIVSLLKEKGFEATYCGVIPDNLEKSTNFIKNLKSYDVVITTGGISMGDADFMAQAFLSNGLEVAYHGVNIKPGRAMMTGVMNETLVICLPGNPIAASLNTYLFVYPMLKKLQGETAIYHNYIKASNKAKFKTKQGRVEAVLGSIEAGEFLVTKENKYGSGMITVLASSSAILVSSGNDSEILENQEVKIIEFNGRFLDKKVDILNMKKLNYLDFEVAFEKSLEIVTPKITTENIFINEALGRVLSQDVICKKNLPAFNNSAMDGFAIKFSDAGKTLKINQTIFAGDKVEASLSQNECYKIMTGAKVPNDVDTIIPIENCFDVTENSVKIPENLKKGSNLRLEGEEQKVGEIILKKGEILTASKIAILASQGIVVVEVYKKISITVLSTGNELKEPWQEASSDEIYNCNSSLIVSLLKEKGFEATYCGVIPDNLEKSTNFIKNLKSYDVVITTGGISMGDADFMAQAFLSNGLEVAYHGVNIKPGRAMMTGVMNETLVICLPGNPIAASLNTYLFVYPMLKKLQGETAIYHNYIKASNKAKFKTKQGRVEAVLGSIEAGEFLVTKENKYGSGMITVLASSSAILVSSGNDSEILENQEVKIIEFNGRFLDKKVDILN

Organism: Aliarcobacter butzleri (strain RM4018) (NCBI:txid367737)

Secondary structure (DSSP, 8-state):
-----PBPHHHHHHHHHHT------EEEEEGGG-TT-BBSSPEEP-S-BSSS-EESSSEEEE-GGGTTSEEEEEEEE-TT--------TTEEEEE-TTPBPPTT--EEEEGGG-BS--SSEEEPPSS--TTTTEEPTTSSB-TTSEEE-TT-B--HHHHHHHHHTT--EEEEEPPPPEEEEE--TTEEPTTS---TT-EE--HHHHHHHHHHHTT--EEEEEEPPSSHHHHHHHHHGGGGSSEEEEES----STT-HHHHHHHHTTEEEEEE-BSEES----EEEEETTEEEEEE-SSHHHHHHHIIIIIHHHHHHHTT-S--EEP-EEEEESS-EE--TTSEEEEEEEEETTEEEEGGGG---TT-HHHHHT--EEEEE-SS-SEE-TT-EEEEEETTPPEESS------/-----PBPHHHHHHHHHHT------EEEEEGGG-TT-BBSS-EE--S-BSSS-EESSSEEEE-GGGTTSEEEEEEEE-TT--------TTEEEEE-TTPBPPTT--EEEEGGG-BS--SSEEEPPSS--TTTTEEPTTSSB-TTSEEE-TT-B--HHHHHHHHHTT--EEEEEPPPPEEEEE--TTEEPTTS---TT-EE--HHHHHHHHHHHTT--EEEEEE--SSHHHHHHHHHGGGGSSEEEEES----STT-HHHHHHHHTTEEEEEE-BSEES----EEEEETTEEEEEE-SSHHHHHHHIIIIIHHHHHHHTT-S--EEP-EEEEESS-EE--TTSEEEEEEEEETTEEEEGGGG---TT-HHHHHT--EEEEE-SS-SEE-TT-EEEEEETTPPEESS------

Foldseek 3Di:
DPPPPAAAFVVVQVLLQVQFDADLAKDKDFLVPQAQFFAQFFDFFAAAVVNAKWFQAFAKFAAPVCAQHKAWAPEEFEAPDDDEDDDDPRYIHGYHHNGHDYPHTFDGDHRVQWPPDDPTITGHHRDDDTNPRIDHTRPPHDGGDGPGGGQDGDHPVNSVVCVSRVHGMGMGFDAFEEEEEEEDPQEDDPVDDDDPRGYHPPQRVLLQVLCVVSPHHYHYDYYQDQDLVRNLVVVLVVLVGQEYEYEAQLPPDPRRSNVVSLVVQPWDWSDAAYQEPPWGGWTWTDRPNHTYIYTYNANQNRVVCCQQRVQLSSSVRRRHLQRAFDWDKAFEAAKAFDAAPGKYKFFFADDPRHTYTQPSSDDDSNPVVSVVHGFKIFIASRHGGMDHGRDIGIIGGSPGTGGSDYDDRHD/DPPPPAAAFVVVQVLLQVQFDADLAKDKDFLVPQAQFFAQFFDFFAAAVVNAKWFQAFAKFAAPVCAQHKAWAPEEFEAPDDDEDDDDPRYIHGYHHNGHDYPHTFDGDHHVQWPPDDPTITGHHRDDDTNPRIDHTRPPHDGGDGPGGGQDGDHPVNSVVCVSRVHGMGMGFDAFEEEEEEEDPQEDDPVDDDDPPGYHDPQRVLLQVLCVVSPHHYHYDYYQDQDLVRNLVVVLVVLVGQEYEYEAQLPPDPRRSNVVSLVVQPWDWSDAAYQEPPWGGWTWTDRPNHTYIYTYNANQNRSVCCQQRVQLSSSVNRRHLQRAFDWDKAFEAAKAFDAAPGKYKFFFADDPRHTYTQPSSDDDSNDVVSVVHGFKIFIASRHGGMDHGRDIGIIGGSPGTGGSDYDDRHD

InterPro domains:
  IPR001453 MoaB/Mog domain [PF00994] (180-316)
  IPR001453 MoaB/Mog domain [SM00852] (179-316)
  IPR001453 MoaB/Mog domain [TIGR00177] (175-309)
  IPR005110 MoeA, N-terminal and linker domain [PF03453] (12-166)
  IPR005111 MoeA, C-terminal, domain IV [PF03454] (330-398)
  IPR036135 MoeA, N-terminal and linker domain superfamily [SSF63882] (4-175)
  IPR036425 MoaB/Mog-like domain superfamily [G3DSA:3.40.980.10] (174-325)
  IPR036425 MoaB/Mog-like domain superfamily [SSF53218] (177-320)
  IPR036688 MoeA, C-terminal, domain IV superfamily [G3DSA:2.40.340.10] (326-392)
  IPR036688 MoeA, C-terminal, domain IV superfamily [SSF63867] (327-398)
  IPR038987 Molybdopterin biosynthesis protein MoeA-like [PTHR10192] (3-397)
  IPR038987 Molybdopterin biosynthesis protein MoeA-like [cd00887] (17-398)